Protein AF-0000000069047221 (afdb_homodimer)

Solvent-accessible surface area (backbone atoms only — not comparable to full-atom values): 46356 Å² total; per-residue (Å²): 127,66,85,77,59,57,47,28,47,48,37,57,44,56,60,43,51,38,85,54,95,57,36,26,90,83,40,72,55,34,78,61,55,60,51,39,32,37,73,62,46,31,34,37,33,38,28,47,43,48,28,14,36,40,33,56,53,40,37,43,39,67,46,38,12,37,37,32,31,35,18,63,52,54,36,49,67,54,42,56,31,38,21,76,69,51,50,81,89,44,53,73,34,49,29,14,51,49,46,19,51,49,46,37,71,66,38,78,72,21,44,46,46,52,35,78,39,56,80,84,75,55,55,71,70,62,62,68,67,32,62,31,38,40,37,26,54,95,41,70,50,59,52,34,19,54,46,35,48,47,45,68,53,50,45,60,48,98,85,66,43,74,42,69,88,38,47,41,37,39,34,37,30,44,69,48,38,52,27,33,31,38,35,46,25,40,56,88,76,44,38,51,60,72,45,47,49,81,76,48,76,85,72,92,75,74,46,57,65,38,37,73,73,55,52,80,46,42,65,29,28,41,49,30,33,64,70,56,43,36,84,75,61,51,90,72,86,63,78,88,44,80,83,36,66,65,52,48,50,50,47,41,54,51,19,46,54,50,20,57,75,65,71,44,69,81,71,43,68,68,55,45,46,53,67,64,52,68,61,77,31,67,37,38,32,38,24,32,27,34,22,17,52,43,42,50,48,52,49,22,70,75,60,33,51,24,45,64,49,65,28,31,32,42,39,38,49,44,74,23,52,42,35,49,64,44,67,71,61,61,43,78,76,20,82,65,82,24,68,86,50,86,41,74,43,85,37,67,40,37,75,46,33,43,47,55,54,54,49,44,42,34,66,33,82,84,60,53,38,62,58,62,21,37,29,34,61,56,98,89,39,78,43,78,50,33,35,68,90,43,66,74,51,20,65,72,22,50,69,44,38,76,32,26,29,52,80,72,70,52,54,67,66,38,47,35,38,38,35,32,79,41,30,79,59,65,46,64,34,30,33,44,47,72,45,73,75,68,74,75,125,129,65,85,77,58,57,47,27,46,47,37,57,44,55,59,42,51,40,86,55,97,56,36,25,90,83,40,72,55,34,79,61,54,60,51,38,32,37,73,63,45,30,35,37,33,39,30,46,43,46,28,15,35,39,32,55,52,39,37,44,40,68,47,38,12,38,38,32,31,35,18,64,52,55,36,51,68,53,41,55,31,36,21,76,69,51,50,81,88,44,51,73,34,50,30,14,52,48,45,20,51,48,47,37,70,64,38,77,72,20,44,46,47,54,36,78,38,55,82,83,76,56,54,72,68,63,62,68,66,32,62,32,37,39,36,25,52,95,42,68,49,58,51,33,20,55,46,34,47,47,44,69,54,51,46,59,46,97,85,67,44,74,42,69,89,39,48,41,36,38,33,37,30,42,69,48,36,54,26,32,30,41,36,47,25,41,55,88,75,44,38,50,60,73,43,45,49,81,75,46,77,85,72,93,76,73,45,57,66,39,36,72,73,55,52,82,46,41,66,28,27,41,48,29,33,63,72,56,44,38,85,74,61,52,91,73,84,63,78,89,46,80,83,37,66,66,51,49,50,51,48,42,53,51,18,45,53,48,20,56,76,64,72,44,70,81,72,42,67,68,56,46,46,53,68,66,54,68,63,79,32,67,36,38,32,38,25,31,26,35,20,17,53,40,42,51,48,51,48,24,71,75,61,32,52,23,45,66,49,66,29,34,33,41,38,37,51,44,75,24,55,42,33,48,63,43,68,70,61,62,43,76,74,21,81,66,82,24,68,85,50,85,41,76,42,85,37,68,42,38,75,43,32,43,46,55,54,53,48,44,43,34,65,33,83,81,62,53,40,62,59,61,22,37,31,34,61,55,95,90,39,80,44,79,49,34,35,69,87,42,67,75,51,21,64,71,21,50,69,44,36,76,31,25,28,51,80,70,70,52,53,68,65,38,48,36,38,38,37,32,78,41,29,80,60,67,45,65,34,30,32,44,48,72,45,75,75,69,74,75,127

pLDDT: mean 90.16, std 10.24, range [29.25, 98.94]

Organism: Acyrthosiphon pisum (NCBI:txid7029)

Secondary structure (DSSP, 8-state):
--GGGGGGGHHHHHHHHS--TTS-TT----THHHHHHHHT-EEEEE--SHHHHHHHHHHHHTT--EEEEE---B--GGGTTT-TT--GGGTTSBHHHHHHHHHHHH-TT-EEEEE-S-GGGS-HHHHHT-SEEEE--S-HHHHHHHHHHHHHT--B-TT--B-GGG---EEEEEEETTEEEEEEE-TTTS--TGGGGGGSPP-----HHHHHH---SHHHHHHHIIIIIHHHH-TTSS---TT-HHHHHHHHHHHHHHHHHTT-----HHHHHHHHS--PPP-HHHHHHHHHHHHHHHHHHHH-SSPPP-SEEEEE-SSS-EEEEE-PPPPTT-TTT-TTS-EEEEEEETT-BHHHHHHHHHH-TTT--SS-EEEEEETTEEEEEE-TTSHHHHHHHGGGGGSBTTTTT--TTPEEEEE-TT-SS-EEEEEEEEE------/--GGGGGGGHHHHHHHHS--TTS-TT----THHHHHHHHT-EEEEE--SHHHHHHHHHHHHTT--EEEEE---B--GGGTTT-TT--GGGTTSBHHHHHHHHHHHH-TT-EEEEE-S-GGGS-HHHHHT-SEEEE--S-HHHHHHHHHHHHHT--B-TT--B-GGG---EEEEEEETTEEEEEEE-TTTS--TGGGGGGSPP-----HHHHHH---SHHHHHHHIIIIIHHHH-TTSS---TT-HHHHHHHHHHHHHHHHHTT-----HHHHHHHHS--PPP-HHHHHHHHHHHHHHHHHHHH-SSPPP-SEEEEE-SSS-EEEEE-PPPPTT-TTT-TTS-EEEEEEETT-BHHHHHHHHHH-TTT--SS-EEEEEETTEEEEEE-TTSHHHHHHHGGGGGSBTTTTT--TTPEEEEE-TT-SS-EEEEEEEEE------

Foldseek 3Di:
DDPVCVVLCVVVLCLQQDADPFFFPPFDRDPVLLVCQLPPAAEEEEDLALLNLLLLVLSLSNRHAHYEYEDQDADDPVRVQRRPLDDPVRGRHQSQVSSQVSSCVVRVSHHYHGHNDQPLVDDLVVVQRHQAYEYDDPDLLSQLAVLLSLLVQWDADPVRHTDQSSWHKYWYKADFVQKIKIWIDTALPAATSLLPLVVDPDDPADAPLCLPPNPDALLSLLVCCQPPVCCPPPPPVDHQDLPDPVSLVVSLVSSVVVCVVNVHDDRDSVVSSCSSVPDRDDDNVSSNVRSNLSSVQVSCSSRSRGDHQLTMKMWGPPPPTDMDGDHGHHDCQQVRRNQVDAAEDEDAEQQDAQLVVQVCQCPPSSRVFHHKWKWWDDPNDIDTQADDPDVVRRVVNVVSRGGTNVRVVHDAQTWIWIDGSSYPHIGIYGYHYDDYPPPDD/DDPVCVVLCVVVLCLQQDADPFFFPPFDRDPVLLVCQLPPAAEEEEDLALLNLLLLQLSLSNRHAHYEYEDQDADDPVRVQRRPLDDPVRGRHQSQVSSQVSSCVVRVSHHYHGHNDQPLVDDLVVVQRHQAYEYDDPDLLSQLAVLLSLLVQWDADPVRHTDQSSWHKYWYKDDFVQKIKIWIDTALPAATSLLPLVVDPDDPADAPLCLPPNPDALLSLLVCCQPPVCCPPPPPVDHQDLPDPVSLVVSLVSSVVVCVVNVHDDRDSVVSSCSVVPDRDDDNVSSNVRSNLSSVQVSCSSRSRGDHQQTMKMWGPPPPTDMDGDHGHHDCQQVRRNQVDAAEDEAAEQQDAQLVVQVCQCPPSSRVFHHKWKWWADPNDIDTQADDPDVVRRVVNVVSRGGTNVRVVHDAQTWIWIDGSSYPHIGIYGYHYDDYPPPDD

Nearest PDB structures (foldseek):
  3gzn-assembly2_D  TM=8.338E-01  e=1.666E-63  Homo sapiens
  3dbr-assembly3_D  TM=8.274E-01  e=2.207E-63  Homo sapiens
  3dbl-assembly3_F  TM=8.198E-01  e=1.407E-63  Homo sapiens
  3dbh-assembly4_F  TM=8.214E-01  e=3.282E-62  Homo sapiens
  2nvu-assembly1_B  TM=6.729E-01  e=1.326E-64  Homo sapiens

Sequence (882 aa):
MCDNDHRRWNHLKKILERSSPFCHPDFEPGTGILEFLQNSCKLLVVGAGGLGCELLKDLAMMGFGDVHVIDMDTIDLSNLNRQFLFRRKDVNSSKAEVAAKFINERVPTCRVTPHHCKIQDKSEDFYRNFHFVVCGLDSVVARRWINGMLISLLSYDDNQQLDNSTVIPLIDGGTEGFKGNVRVIIPGITPCIDCTLDLFPPQVTYPLCTIASTPRLPEHCIEYVKLIQWPKENPFDSNIDTDDPVHISWIYEKSLERADEFGINGVNYRLVQGVIKNIIPAVASTNAVIAAACVTEAFKVATSCCPLLNNYAVFNNADGIYTYTYEAERKSDCITCSPRKAKYLDIDDTNMRLEKIIEILCEHQQYQMKNPALTIELDGKRKTLYMPNVPSIELKTRPNLKMTLEQLGIADGCKLLVADITNPRAFEIILKIKNNCVSMEMCDNDHRRWNHLKKILERSSPFCHPDFEPGTGILEFLQNSCKLLVVGAGGLGCELLKDLAMMGFGDVHVIDMDTIDLSNLNRQFLFRRKDVNSSKAEVAAKFINERVPTCRVTPHHCKIQDKSEDFYRNFHFVVCGLDSVVARRWINGMLISLLSYDDNQQLDNSTVIPLIDGGTEGFKGNVRVIIPGITPCIDCTLDLFPPQVTYPLCTIASTPRLPEHCIEYVKLIQWPKENPFDSNIDTDDPVHISWIYEKSLERADEFGINGVNYRLVQGVIKNIIPAVASTNAVIAAACVTEAFKVATSCCPLLNNYAVFNNADGIYTYTYEAERKSDCITCSPRKAKYLDIDDTNMRLEKIIEILCEHQQYQMKNPALTIELDGKRKTLYMPNVPSIELKTRPNLKMTLEQLGIADGCKLLVADITNPRAFEIILKIKNNCVSME

InterPro domains:
  IPR000594 THIF-type NAD/FAD binding fold [PF00899] (37-334)
  IPR014929 E2 binding [PF08825] (349-432)
  IPR014929 E2 binding [SM01181] (345-434)
  IPR023318 Ubiquitin activating enzyme, alpha domain superfamily [G3DSA:1.10.10.520] (206-278)
  IPR030468 NEDD8-activating enzyme E1 catalytic subunit, N-terminal domain [cd01488] (42-338)
  IPR033127 Ubiquitin-activating enzyme E1, Cys active site [PS00865] (207-215)
  IPR035985 Ubiquitin-activating enzyme-like [SSF69572] (40-425)
  IPR045886 ThiF/MoeB/HesA family [PTHR10953] (40-402)

Structure (mmCIF, N/CA/C/O backbone):
data_AF-0000000069047221-model_v1
#
loop_
_entity.id
_entity.type
_entity.pdbx_description
1 polymer 'NEDD8-activating enzyme E1 catalytic subunit'
#
loop_
_atom_site.group_PDB
_atom_site.id
_atom_site.type_symbol
_atom_site.label_atom_id
_atom_site.label_alt_id
_atom_site.label_comp_id
_atom_site.label_asym_id
_atom_site.label_entity_id
_atom_site.label_seq_id
_atom_site.pdbx_PDB_ins_code
_atom_site.Cartn_x
_atom_site.Cartn_y
_atom_site.Cartn_z
_atom_site.occupancy
_atom_site.B_iso_or_equiv
_atom_site.auth_seq_id
_atom_site.auth_comp_id
_atom_site.auth_asym_id
_atom_site.auth_atom_id
_atom_site.pdbx_PDB_model_num
ATOM 1 N N . MET A 1 1 ? 25.906 -10.43 14.883 1 33 1 MET A N 1
ATOM 2 C CA . MET A 1 1 ? 24.688 -10.836 14.172 1 33 1 MET A CA 1
ATOM 3 C C . MET A 1 1 ? 24.734 -12.312 13.812 1 33 1 MET A C 1
ATOM 5 O O . MET A 1 1 ? 25.672 -12.766 13.148 1 33 1 MET A O 1
ATOM 9 N N . CYS A 1 2 ? 24.203 -13.125 14.484 1 38.47 2 CYS A N 1
ATOM 10 C CA . CYS A 1 2 ? 24.359 -14.57 14.336 1 38.47 2 CYS A CA 1
ATOM 11 C C . CYS A 1 2 ? 24.203 -14.992 12.883 1 38.47 2 CYS A C 1
ATOM 13 O O . CYS A 1 2 ? 23.531 -14.305 12.102 1 38.47 2 CYS A O 1
ATOM 15 N N . ASP A 1 3 ? 24.938 -15.922 12.352 1 44.78 3 ASP A N 1
ATOM 16 C CA . ASP A 1 3 ? 25.016 -16.562 11.047 1 44.78 3 ASP A CA 1
ATOM 17 C C . ASP A 1 3 ? 23.625 -16.719 10.422 1 44.78 3 ASP A C 1
ATOM 19 O O . ASP A 1 3 ? 23.484 -16.609 9.203 1 44.78 3 ASP A O 1
ATOM 23 N N . ASN A 1 4 ? 22.578 -16.938 11.25 1 50.44 4 ASN A N 1
ATOM 24 C CA . ASN A 1 4 ? 21.219 -17.328 10.883 1 50.44 4 ASN A CA 1
ATOM 25 C C . ASN A 1 4 ? 20.391 -16.141 10.422 1 50.44 4 ASN A C 1
ATOM 27 O O . ASN A 1 4 ? 19.328 -16.297 9.812 1 50.44 4 ASN A O 1
ATOM 31 N N . ASP A 1 5 ? 20.875 -14.844 10.68 1 60.84 5 ASP A N 1
ATOM 32 C CA . ASP A 1 5 ? 20.094 -13.656 10.344 1 60.84 5 ASP A CA 1
ATOM 33 C C . ASP A 1 5 ? 20.312 -13.25 8.891 1 60.84 5 ASP A C 1
ATOM 35 O O . ASP A 1 5 ? 19.594 -12.383 8.375 1 60.84 5 ASP A O 1
ATOM 39 N N . HIS A 1 6 ? 21.172 -13.906 8.32 1 65.75 6 HIS A N 1
ATOM 40 C CA . HIS A 1 6 ? 21.5 -13.523 6.953 1 65.75 6 HIS A CA 1
ATOM 41 C C . HIS A 1 6 ? 20.375 -13.891 5.988 1 65.75 6 HIS A C 1
ATOM 43 O O . HIS A 1 6 ? 20.156 -13.188 5 1 65.75 6 HIS A O 1
ATOM 49 N N . ARG A 1 7 ? 19.672 -14.82 6.336 1 78.19 7 ARG A N 1
ATOM 50 C CA . ARG A 1 7 ? 18.641 -15.289 5.402 1 78.19 7 ARG A CA 1
ATOM 51 C C . ARG A 1 7 ? 17.422 -14.375 5.43 1 78.19 7 ARG A C 1
ATOM 53 O O . ARG A 1 7 ? 16.672 -14.312 4.457 1 78.19 7 ARG A O 1
ATOM 60 N N . ARG A 1 8 ? 17.344 -13.617 6.457 1 81.81 8 ARG A N 1
ATOM 61 C CA . ARG A 1 8 ? 16.188 -12.758 6.641 1 81.81 8 ARG A CA 1
ATOM 62 C C . ARG A 1 8 ? 16.141 -11.664 5.578 1 81.81 8 ARG A C 1
ATOM 64 O O . ARG A 1 8 ? 15.062 -11.273 5.125 1 81.81 8 ARG A O 1
ATOM 71 N N . TRP A 1 9 ? 17.297 -11.281 5.121 1 86.88 9 TRP A N 1
ATOM 72 C CA . TRP A 1 9 ? 17.344 -10.086 4.285 1 86.88 9 TRP A CA 1
ATOM 73 C C . TRP A 1 9 ? 17.766 -10.438 2.861 1 86.88 9 TRP A C 1
ATOM 75 O O . TRP A 1 9 ? 18.172 -9.562 2.098 1 86.88 9 TRP A O 1
ATOM 85 N N . ASN A 1 10 ? 17.594 -11.734 2.484 1 83.31 10 ASN A N 1
ATOM 86 C CA . ASN A 1 10 ? 18.062 -12.211 1.191 1 83.31 10 ASN A CA 1
ATOM 87 C C . ASN A 1 10 ? 17.422 -11.453 0.038 1 83.31 10 ASN A C 1
ATOM 89 O O . ASN A 1 10 ? 18.094 -11.086 -0.926 1 83.31 10 ASN A O 1
ATOM 93 N N . HIS A 1 11 ? 16.188 -11.18 0.15 1 85.06 11 HIS A N 1
ATOM 94 C CA . HIS A 1 11 ? 15.492 -10.5 -0.933 1 85.06 11 HIS A CA 1
ATOM 95 C C . HIS A 1 11 ? 15.969 -9.055 -1.068 1 85.06 11 HIS A C 1
ATOM 97 O O . HIS A 1 11 ? 16.172 -8.562 -2.182 1 85.06 11 HIS A O 1
ATOM 103 N N . LEU A 1 12 ? 16.172 -8.398 0.007 1 88.56 12 LEU A N 1
ATOM 104 C CA . LEU A 1 12 ? 16.641 -7.02 -0.032 1 88.56 12 LEU A CA 1
ATOM 105 C C . LEU A 1 12 ? 18.078 -6.961 -0.54 1 88.56 12 LEU A C 1
ATOM 107 O O . LEU A 1 12 ? 18.453 -6.031 -1.259 1 88.56 12 LEU A O 1
ATOM 111 N N . LYS A 1 13 ? 18.828 -7.957 -0.165 1 87 13 LYS A N 1
ATOM 112 C CA . LYS A 1 13 ? 20.219 -8.031 -0.623 1 87 13 LYS A CA 1
ATOM 113 C C . LYS A 1 13 ? 20.297 -8.133 -2.145 1 87 13 LYS A C 1
ATOM 115 O O . LYS A 1 13 ? 21.188 -7.574 -2.768 1 87 13 LYS A O 1
ATOM 120 N N . LYS A 1 14 ? 19.344 -8.812 -2.674 1 84 14 LYS A N 1
ATOM 121 C CA . LYS A 1 14 ? 19.328 -8.953 -4.129 1 84 14 LYS A CA 1
ATOM 122 C C . LYS A 1 14 ? 19.125 -7.602 -4.809 1 84 14 LYS A C 1
ATOM 124 O O . LYS A 1 14 ? 19.641 -7.367 -5.906 1 84 14 LYS A O 1
ATOM 129 N N . ILE A 1 15 ? 18.453 -6.711 -4.188 1 86.19 15 ILE A N 1
ATOM 130 C CA . ILE A 1 15 ? 18.219 -5.375 -4.715 1 86.19 15 ILE A CA 1
ATOM 131 C C . ILE A 1 15 ? 19.453 -4.5 -4.5 1 86.19 15 ILE A C 1
ATOM 133 O O . ILE A 1 15 ? 19.844 -3.738 -5.387 1 86.19 15 ILE A O 1
ATOM 137 N N . LEU A 1 16 ? 20.094 -4.715 -3.424 1 89.88 16 LEU A N 1
ATOM 138 C CA . LEU A 1 16 ? 21.125 -3.777 -2.992 1 89.88 16 LEU A CA 1
ATOM 139 C C . LEU A 1 16 ? 22.484 -4.191 -3.516 1 89.88 16 LEU A C 1
ATOM 141 O O . LEU A 1 16 ? 23.422 -3.377 -3.566 1 89.88 16 LEU A O 1
ATOM 145 N N . GLU A 1 17 ? 22.562 -5.492 -3.883 1 84.94 17 GLU A N 1
ATOM 146 C CA . GLU A 1 17 ? 23.906 -5.992 -4.223 1 84.94 17 GLU A CA 1
ATOM 147 C C . GLU A 1 17 ? 24.016 -6.258 -5.723 1 84.94 17 GLU A C 1
ATOM 149 O O . GLU A 1 17 ? 25.094 -6.652 -6.199 1 84.94 17 GLU A O 1
ATOM 154 N N . ARG A 1 18 ? 22.906 -6.031 -6.406 1 78.12 18 ARG A N 1
ATOM 155 C CA . ARG A 1 18 ? 22.922 -6.238 -7.852 1 78.12 18 ARG A CA 1
ATOM 156 C C . ARG A 1 18 ? 22.5 -4.973 -8.594 1 78.12 18 ARG A C 1
ATOM 158 O O . ARG A 1 18 ? 21.641 -4.23 -8.117 1 78.12 18 ARG A O 1
ATOM 165 N N . SER A 1 19 ? 23.156 -4.777 -9.688 1 75.31 19 SER A N 1
ATOM 166 C CA . SER A 1 19 ? 22.766 -3.645 -10.523 1 75.31 19 SER A CA 1
ATOM 167 C C . SER A 1 19 ? 21.531 -3.973 -11.359 1 75.31 19 SER A C 1
ATOM 169 O O . SER A 1 19 ? 21.219 -5.145 -11.586 1 75.31 19 SER A O 1
ATOM 171 N N . SER A 1 20 ? 20.797 -2.898 -11.664 1 71.94 20 SER A N 1
ATOM 172 C CA . SER A 1 20 ? 19.625 -3.021 -12.531 1 71.94 20 SER A CA 1
ATOM 173 C C . SER A 1 20 ? 19.547 -1.872 -13.531 1 71.94 20 SER A C 1
ATOM 175 O O . SER A 1 20 ? 20.188 -0.836 -13.336 1 71.94 20 SER A O 1
ATOM 177 N N . PRO A 1 21 ? 18.844 -2.172 -14.578 1 68.62 21 PRO A N 1
ATOM 178 C CA . PRO A 1 21 ? 18.734 -1.105 -15.578 1 68.62 21 PRO A CA 1
ATOM 179 C C . PRO A 1 21 ? 18.078 0.157 -15.016 1 68.62 21 PRO A C 1
ATOM 181 O O . PRO A 1 21 ? 18.219 1.238 -15.586 1 68.62 21 PRO A O 1
ATOM 184 N N . PHE A 1 22 ? 17.469 0.067 -13.883 1 70.75 22 PHE A N 1
ATOM 185 C CA . PHE A 1 22 ? 16.734 1.206 -13.344 1 70.75 22 PHE A CA 1
ATOM 186 C C . PHE A 1 22 ? 17.484 1.844 -12.188 1 70.75 22 PHE A C 1
ATOM 188 O O . PHE A 1 22 ? 16.953 2.73 -11.508 1 70.75 22 PHE A O 1
ATOM 195 N N . CYS A 1 23 ? 18.656 1.379 -12.07 1 75.38 23 CYS A N 1
ATOM 196 C CA . CYS A 1 23 ? 19.422 1.887 -10.938 1 75.38 23 CYS A CA 1
ATOM 197 C C . CYS A 1 23 ? 19.844 3.328 -11.164 1 75.38 23 CYS A C 1
ATOM 199 O O . CYS A 1 23 ? 20.031 3.752 -12.312 1 75.38 23 CYS A O 1
ATOM 201 N N . HIS A 1 24 ? 19.875 4.043 -10.141 1 77.94 24 HIS A N 1
ATOM 202 C CA . HIS A 1 24 ? 20.453 5.379 -10.195 1 77.94 24 HIS A CA 1
ATOM 203 C C . HIS A 1 24 ? 21.891 5.332 -10.711 1 77.94 24 HIS A C 1
ATOM 205 O O . HIS A 1 24 ? 22.641 4.406 -10.391 1 77.94 24 HIS A O 1
ATOM 211 N N . PRO A 1 25 ? 22.234 6.242 -11.492 1 71.56 25 PRO A N 1
ATOM 212 C CA . PRO A 1 25 ? 23.594 6.25 -12.055 1 71.56 25 PRO A CA 1
ATOM 213 C C . PRO A 1 25 ? 24.672 6.184 -10.984 1 71.56 25 PRO A C 1
ATOM 215 O O . PRO A 1 25 ? 25.734 5.598 -11.211 1 71.56 25 PRO A O 1
ATOM 218 N N . ASP A 1 26 ? 24.328 6.723 -9.836 1 78.56 26 ASP A N 1
ATOM 219 C CA . ASP A 1 26 ? 25.312 6.793 -8.773 1 78.56 26 ASP A CA 1
ATOM 220 C C . ASP A 1 26 ? 25.234 5.57 -7.859 1 78.56 26 ASP A C 1
ATOM 222 O O . ASP A 1 26 ? 25.984 5.461 -6.887 1 78.56 26 ASP A O 1
ATOM 226 N N . PHE A 1 27 ? 24.438 4.695 -8.234 1 87.19 27 PHE A N 1
ATOM 227 C CA . PHE A 1 27 ? 24.234 3.525 -7.391 1 87.19 27 PHE A CA 1
ATOM 228 C C . PHE A 1 27 ? 25.391 2.541 -7.555 1 87.19 27 PHE A C 1
ATOM 230 O O . PHE A 1 27 ? 25.719 2.154 -8.68 1 87.19 27 PHE A O 1
ATOM 237 N N . GLU A 1 28 ? 26.062 2.205 -6.453 1 85.25 28 GLU A N 1
ATOM 238 C CA . GLU A 1 28 ? 27.078 1.161 -6.41 1 85.25 28 GLU A CA 1
ATOM 239 C C . GLU A 1 28 ? 26.625 -0.011 -5.539 1 85.25 28 GLU A C 1
ATOM 241 O O . GLU A 1 28 ? 26.688 0.062 -4.312 1 85.25 28 GLU A O 1
ATOM 246 N N . PRO A 1 29 ? 26.219 -1.041 -6.246 1 86.25 29 PRO A N 1
ATOM 247 C CA . PRO A 1 29 ? 25.75 -2.197 -5.473 1 86.25 29 PRO A CA 1
ATOM 248 C C . PRO A 1 29 ? 26.828 -2.736 -4.527 1 86.25 29 PRO A C 1
ATOM 250 O O . PRO A 1 29 ? 28.016 -2.717 -4.863 1 86.25 29 PRO A O 1
ATOM 253 N N . GLY A 1 30 ? 26.422 -3.078 -3.314 1 84.75 30 GLY A N 1
ATOM 254 C CA . GLY A 1 30 ? 27.391 -3.619 -2.375 1 84.75 30 GLY A CA 1
ATOM 255 C C . GLY A 1 30 ? 26.766 -4.02 -1.049 1 84.75 30 GLY A C 1
ATOM 256 O O . GLY A 1 30 ? 25.625 -3.654 -0.751 1 84.75 30 GLY A O 1
ATOM 257 N N . THR A 1 31 ? 27.484 -4.777 -0.307 1 81.06 31 THR A N 1
ATOM 258 C CA . THR A 1 31 ? 27.016 -5.316 0.967 1 81.06 31 THR A CA 1
ATOM 259 C C . THR A 1 31 ? 26.953 -4.223 2.025 1 81.06 31 THR A C 1
ATOM 261 O O . THR A 1 31 ? 26.219 -4.352 3.014 1 81.06 31 THR A O 1
ATOM 264 N N . GLY A 1 32 ? 27.547 -3.166 1.785 1 90 32 GLY A N 1
ATOM 265 C CA . GLY A 1 32 ? 27.641 -2.107 2.777 1 90 32 GLY A CA 1
ATOM 266 C C . GLY A 1 32 ? 26.344 -1.314 2.912 1 90 32 GLY A C 1
ATOM 267 O O . GLY A 1 32 ? 26.109 -0.67 3.936 1 90 32 GLY A O 1
ATOM 268 N N . ILE A 1 33 ? 25.516 -1.396 1.985 1 92.5 33 ILE A N 1
ATOM 269 C CA . ILE A 1 33 ? 24.312 -0.561 1.965 1 92.5 33 ILE A CA 1
ATOM 270 C C . ILE A 1 33 ? 23.344 -1.034 3.039 1 92.5 33 ILE A C 1
ATOM 272 O O . ILE A 1 33 ? 22.781 -0.222 3.779 1 92.5 33 ILE A O 1
ATOM 276 N N . LEU A 1 34 ? 23.141 -2.312 3.113 1 92.69 34 LEU A N 1
ATOM 277 C CA . LEU A 1 34 ? 22.25 -2.836 4.148 1 92.69 34 LEU A CA 1
ATOM 278 C C . LEU A 1 34 ? 22.797 -2.514 5.539 1 92.69 34 LEU A C 1
ATOM 280 O O . LEU A 1 34 ? 22.031 -2.193 6.449 1 92.69 34 LEU A O 1
ATOM 284 N N . GLU A 1 35 ? 24.062 -2.604 5.68 1 93.44 35 GLU A N 1
ATOM 285 C CA . GLU A 1 35 ? 24.688 -2.26 6.953 1 93.44 35 GLU A CA 1
ATOM 286 C C . GLU A 1 35 ? 24.453 -0.796 7.309 1 93.44 35 GLU A C 1
ATOM 288 O O . GLU A 1 35 ? 24.188 -0.47 8.469 1 93.44 35 GLU A O 1
ATOM 293 N N . PHE A 1 36 ? 24.609 0.06 6.309 1 95.31 36 PHE A N 1
ATOM 294 C CA . PHE A 1 36 ? 24.328 1.475 6.516 1 95.31 36 PHE A CA 1
ATOM 295 C C . PHE A 1 36 ? 22.891 1.673 6.984 1 95.31 36 PHE A C 1
ATOM 297 O O . PHE A 1 36 ? 22.641 2.408 7.941 1 95.31 36 PHE A O 1
ATOM 304 N N . LEU A 1 37 ? 21.875 0.983 6.359 1 96.38 37 LEU A N 1
ATOM 305 C CA . LEU A 1 37 ? 20.469 1.092 6.715 1 96.38 37 LEU A CA 1
ATOM 306 C C . LEU A 1 37 ? 20.234 0.657 8.156 1 96.38 37 LEU A C 1
ATOM 308 O O . LEU A 1 37 ? 19.516 1.321 8.906 1 96.38 37 LEU A O 1
ATOM 312 N N . GLN A 1 38 ? 20.891 -0.373 8.578 1 94.81 38 GLN A N 1
ATOM 313 C CA . GLN A 1 38 ? 20.594 -1.031 9.852 1 94.81 38 GLN A CA 1
ATOM 314 C C . GLN A 1 38 ? 21.328 -0.353 11.008 1 94.81 38 GLN A C 1
ATOM 316 O O . GLN A 1 38 ? 20.812 -0.315 12.125 1 94.81 38 GLN A O 1
ATOM 321 N N . ASN A 1 39 ? 22.469 0.286 10.656 1 95.31 39 ASN A N 1
ATOM 322 C CA . ASN A 1 39 ? 23.312 0.667 11.781 1 95.31 39 ASN A CA 1
ATOM 323 C C . ASN A 1 39 ? 23.625 2.162 11.766 1 95.31 39 ASN A C 1
ATOM 325 O O . ASN A 1 39 ? 24.062 2.717 12.773 1 95.31 39 ASN A O 1
ATOM 329 N N . SER A 1 40 ? 23.422 2.807 10.641 1 96.56 40 SER A N 1
ATOM 330 C CA . SER A 1 40 ? 23.891 4.184 10.531 1 96.56 40 SER A CA 1
ATOM 331 C C . SER A 1 40 ? 22.766 5.133 10.164 1 96.56 40 SER A C 1
ATOM 333 O O . SER A 1 40 ? 22.719 6.27 10.641 1 96.56 40 SER A O 1
ATOM 335 N N . CYS A 1 41 ? 21.906 4.691 9.312 1 97.81 41 CYS A N 1
ATOM 336 C CA . CYS A 1 41 ? 20.828 5.547 8.828 1 97.81 41 CYS A CA 1
ATOM 337 C C . CYS A 1 41 ? 19.828 5.848 9.938 1 97.81 41 CYS A C 1
ATOM 339 O O . CYS A 1 41 ? 19.188 4.938 10.469 1 97.81 41 CYS A O 1
ATOM 341 N N . LYS A 1 42 ? 19.766 7.094 10.289 1 98.5 42 LYS A N 1
ATOM 342 C CA . LYS A 1 42 ? 18.828 7.555 11.305 1 98.5 42 LYS A CA 1
ATOM 343 C C . LYS A 1 42 ? 17.703 8.391 10.68 1 98.5 42 LYS A C 1
ATOM 345 O O . LYS A 1 42 ? 17.969 9.359 9.969 1 98.5 42 LYS A O 1
ATOM 350 N N . LEU A 1 43 ? 16.438 7.98 10.914 1 98.69 43 LEU A N 1
ATOM 351 C CA . LEU A 1 43 ? 15.328 8.711 10.305 1 98.69 43 LEU A CA 1
ATOM 352 C C . LEU A 1 43 ? 14.242 9.008 11.328 1 98.69 43 LEU A C 1
ATOM 354 O O . LEU A 1 43 ? 14.188 8.375 12.383 1 98.69 43 LEU A O 1
ATOM 358 N N . LEU A 1 44 ? 13.414 10.039 11.07 1 98.94 44 LEU A N 1
ATOM 359 C CA . LEU A 1 44 ? 12.305 10.469 11.922 1 98.94 44 LEU A CA 1
ATOM 360 C C . LEU A 1 44 ? 10.969 10.273 11.211 1 98.94 44 LEU A C 1
ATOM 362 O O . LEU A 1 44 ? 10.797 10.719 10.07 1 98.94 44 LEU A O 1
ATOM 366 N N . VAL A 1 45 ? 10.109 9.539 11.859 1 98.94 45 VAL A N 1
ATOM 367 C CA . VAL A 1 45 ? 8.719 9.477 11.43 1 98.94 45 VAL A CA 1
ATOM 368 C C . VAL A 1 45 ? 7.883 10.469 12.234 1 98.94 45 VAL A C 1
ATOM 370 O O . VAL A 1 45 ? 7.906 10.453 13.469 1 98.94 45 VAL A O 1
ATOM 373 N N . VAL A 1 46 ? 7.18 11.383 11.539 1 98.81 46 VAL A N 1
ATOM 374 C CA . VAL A 1 46 ? 6.309 12.352 12.203 1 98.81 46 VAL A CA 1
ATOM 375 C C . VAL A 1 46 ? 4.852 11.906 12.07 1 98.81 46 VAL A C 1
ATOM 377 O O . VAL A 1 46 ? 4.285 11.938 10.977 1 98.81 46 VAL A O 1
ATOM 380 N N . GLY A 1 47 ? 4.262 11.578 13.203 1 98.25 47 GLY A N 1
ATOM 381 C CA . GLY A 1 47 ? 2.92 11.023 13.227 1 98.25 47 GLY A CA 1
ATOM 382 C C . GLY A 1 47 ? 2.9 9.516 13.359 1 98.25 47 GLY A C 1
ATOM 383 O O . GLY A 1 47 ? 3.564 8.812 12.594 1 98.25 47 GLY A O 1
ATOM 384 N N . ALA A 1 48 ? 2.182 9.031 14.32 1 98.19 48 ALA A N 1
ATOM 385 C CA . ALA A 1 48 ? 2.008 7.594 14.531 1 98.19 48 ALA A CA 1
ATOM 386 C C . ALA A 1 48 ? 0.54 7.195 14.406 1 98.19 48 ALA A C 1
ATOM 388 O O . ALA A 1 48 ? 0.067 6.312 15.125 1 98.19 48 ALA A O 1
ATOM 389 N N . GLY A 1 49 ? -0.209 7.961 13.578 1 96.62 49 GLY A N 1
ATOM 390 C CA . GLY A 1 49 ? -1.603 7.641 13.312 1 96.62 49 GLY A CA 1
ATOM 391 C C . GLY A 1 49 ? -1.776 6.562 12.258 1 96.62 49 GLY A C 1
ATOM 392 O O . GLY A 1 49 ? -1.041 5.574 12.242 1 96.62 49 GLY A O 1
ATOM 393 N N . GLY A 1 50 ? -2.842 6.711 11.398 1 95.81 50 GLY A N 1
ATOM 394 C CA . GLY A 1 50 ? -3.135 5.73 10.359 1 95.81 50 GLY A CA 1
ATOM 395 C C . GLY A 1 50 ? -1.979 5.512 9.406 1 95.81 50 GLY A C 1
ATOM 396 O O . GLY A 1 50 ? -1.575 4.371 9.164 1 95.81 50 GLY A O 1
ATOM 397 N N . LEU A 1 51 ? -1.44 6.551 8.898 1 97.38 51 LEU A N 1
ATOM 398 C CA . LEU A 1 51 ? -0.285 6.457 8.016 1 97.38 51 LEU A CA 1
ATOM 399 C C . LEU A 1 51 ? 0.963 6.047 8.789 1 97.38 51 LEU A C 1
ATOM 401 O O . LEU A 1 51 ? 1.734 5.203 8.328 1 97.38 51 LEU A O 1
ATOM 405 N N . GLY A 1 52 ? 1.098 6.66 9.93 1 98.31 52 GLY A N 1
ATOM 406 C CA . GLY A 1 52 ? 2.295 6.453 10.727 1 98.31 52 GLY A CA 1
ATOM 407 C C . GLY A 1 52 ? 2.504 5.008 11.125 1 98.31 52 GLY A C 1
ATOM 408 O O . GLY A 1 52 ? 3.629 4.5 11.086 1 98.31 52 GLY A O 1
ATOM 409 N N . CYS A 1 53 ? 1.435 4.309 11.531 1 97.94 53 CYS A N 1
ATOM 410 C CA . CYS A 1 53 ? 1.524 2.898 11.891 1 97.94 53 CYS A CA 1
ATOM 411 C C . CYS A 1 53 ? 2.047 2.068 10.727 1 97.94 53 CYS A C 1
ATOM 413 O O . CYS A 1 53 ? 2.91 1.208 10.906 1 97.94 53 CYS A O 1
ATOM 415 N N . GLU A 1 54 ? 1.53 2.34 9.555 1 98.44 54 GLU A N 1
ATOM 416 C CA . GLU A 1 54 ? 1.964 1.619 8.367 1 98.44 54 GLU A CA 1
ATOM 417 C C . GLU A 1 54 ? 3.402 1.977 7.996 1 98.44 54 GLU A C 1
ATOM 419 O O . GLU A 1 54 ? 4.168 1.117 7.555 1 98.44 54 GLU A O 1
ATOM 424 N N . LEU A 1 55 ? 3.752 3.256 8.1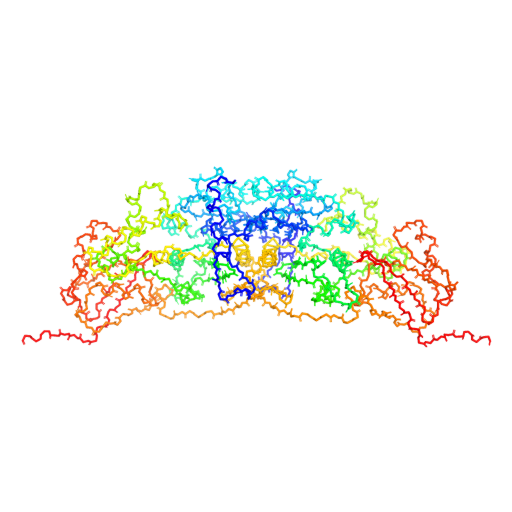56 1 98.75 55 LEU A N 1
ATOM 425 C CA . LEU A 1 55 ? 5.117 3.695 7.883 1 98.75 55 LEU A CA 1
ATOM 426 C C . LEU A 1 55 ? 6.113 2.949 8.758 1 98.75 55 LEU A C 1
ATOM 428 O O . LEU A 1 55 ? 7.098 2.396 8.258 1 98.75 55 LEU A O 1
ATOM 432 N N . LEU A 1 56 ? 5.832 2.938 10.062 1 98.75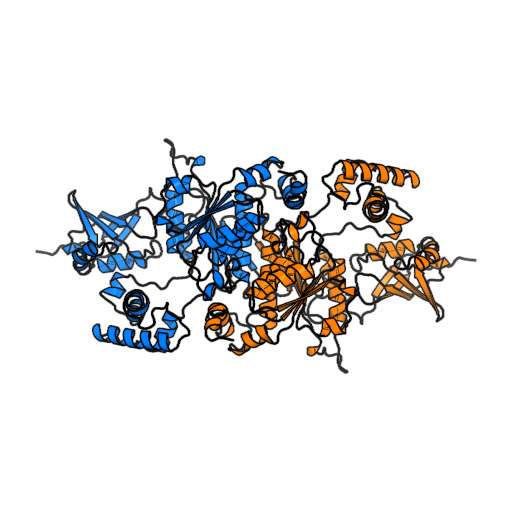 56 LEU A N 1
ATOM 433 C CA . LEU A 1 56 ? 6.742 2.312 11.016 1 98.75 56 LEU A CA 1
ATOM 434 C C . LEU A 1 56 ? 6.914 0.828 10.703 1 98.75 56 LEU A C 1
ATOM 436 O O . LEU A 1 56 ? 8.039 0.317 10.695 1 98.75 56 LEU A O 1
ATOM 440 N N . LYS A 1 57 ? 5.805 0.179 10.414 1 97.94 57 LYS A N 1
ATOM 441 C CA . LYS A 1 57 ? 5.832 -1.238 10.062 1 97.94 57 LYS A CA 1
ATOM 442 C C . LYS A 1 57 ? 6.688 -1.48 8.82 1 97.94 57 LYS A C 1
ATOM 444 O O . LYS A 1 57 ? 7.594 -2.316 8.844 1 97.94 57 LYS A O 1
ATOM 449 N N . ASP A 1 58 ? 6.434 -0.743 7.793 1 98.38 58 ASP A N 1
ATOM 450 C CA . ASP A 1 58 ? 7.102 -0.975 6.516 1 98.38 58 ASP A CA 1
ATOM 451 C C . ASP A 1 58 ? 8.578 -0.602 6.594 1 98.38 58 ASP A C 1
ATOM 453 O O . ASP A 1 58 ? 9.43 -1.267 5.988 1 98.38 58 ASP A O 1
ATOM 457 N N . LEU A 1 59 ? 8.898 0.503 7.312 1 98.56 59 LEU A N 1
ATOM 458 C CA . LEU A 1 59 ? 10.289 0.893 7.473 1 98.56 59 LEU A CA 1
ATOM 459 C C . LEU A 1 59 ? 11.086 -0.211 8.164 1 98.56 59 LEU A C 1
ATOM 461 O O . LEU A 1 59 ? 12.188 -0.554 7.723 1 98.56 59 LEU A O 1
ATOM 465 N N . ALA A 1 60 ? 10.516 -0.741 9.211 1 97.38 60 ALA A N 1
ATOM 466 C CA . ALA A 1 60 ? 11.172 -1.828 9.93 1 97.38 60 ALA A CA 1
ATOM 467 C C . ALA A 1 60 ? 11.391 -3.035 9.023 1 97.38 60 ALA A C 1
ATOM 469 O O . ALA A 1 60 ? 12.461 -3.641 9.039 1 97.38 60 ALA A O 1
ATOM 470 N N . MET A 1 61 ? 10.414 -3.32 8.188 1 96.12 61 MET A N 1
ATOM 471 C CA . MET A 1 61 ? 10.469 -4.492 7.32 1 96.12 61 MET A CA 1
ATOM 472 C C . MET A 1 61 ? 11.414 -4.254 6.145 1 96.12 61 MET A C 1
ATOM 474 O O . MET A 1 61 ? 11.883 -5.207 5.52 1 96.12 61 MET A O 1
ATOM 478 N N . MET A 1 62 ? 11.703 -2.986 5.902 1 96.5 62 MET A N 1
ATOM 479 C CA . MET A 1 62 ? 12.578 -2.639 4.785 1 96.5 62 MET A CA 1
ATOM 480 C C . MET A 1 62 ? 14.023 -2.518 5.25 1 96.5 62 MET A C 1
ATOM 482 O O . MET A 1 62 ? 14.883 -2.076 4.488 1 96.5 62 MET A O 1
ATOM 486 N N . GLY A 1 63 ? 14.336 -2.82 6.52 1 95.5 63 GLY A N 1
ATOM 487 C CA . GLY A 1 63 ? 15.719 -2.998 6.949 1 95.5 63 GLY A CA 1
ATOM 488 C C . GLY A 1 63 ? 16.25 -1.819 7.738 1 95.5 63 GLY A C 1
ATOM 489 O O . GLY A 1 63 ? 17.391 -1.843 8.195 1 95.5 63 GLY A O 1
ATOM 490 N N . PHE A 1 64 ? 15.43 -0.784 7.93 1 97.94 64 PHE A N 1
ATOM 491 C CA . PHE A 1 64 ? 15.906 0.352 8.711 1 97.94 64 PHE A CA 1
ATOM 492 C C . PHE A 1 64 ? 16.078 -0.033 10.18 1 97.94 64 PHE A C 1
ATOM 494 O O . PHE A 1 64 ? 15.188 -0.65 10.766 1 97.94 64 PHE A O 1
ATOM 501 N N . GLY A 1 65 ? 17.203 0.395 10.773 1 97.88 65 GLY A N 1
ATOM 502 C CA . GLY A 1 65 ? 17.516 -0.086 12.109 1 97.88 65 GLY A CA 1
ATOM 503 C C . GLY A 1 65 ? 17.328 0.965 13.188 1 97.88 65 GLY A C 1
ATOM 504 O O . GLY A 1 65 ? 17.203 0.635 14.367 1 97.88 65 GLY A O 1
ATOM 505 N N . ASP A 1 66 ? 17.375 2.254 12.844 1 98.69 66 ASP A N 1
ATOM 506 C CA . ASP A 1 66 ? 17.266 3.342 13.812 1 98.69 66 ASP A CA 1
ATOM 507 C C . ASP A 1 66 ? 16.188 4.34 13.391 1 98.69 66 ASP A C 1
ATOM 509 O O . ASP A 1 66 ? 16.469 5.289 12.656 1 98.69 66 ASP A O 1
ATOM 513 N N . VAL A 1 67 ? 15 4.145 13.945 1 98.81 67 VAL A N 1
ATOM 514 C CA . VAL A 1 67 ? 13.844 4.953 13.594 1 98.81 67 VAL A CA 1
ATOM 515 C C . VAL A 1 67 ? 13.344 5.711 14.828 1 98.81 67 VAL A C 1
ATOM 517 O O . VAL A 1 67 ? 13.273 5.148 15.922 1 98.81 67 VAL A O 1
ATOM 520 N N . HIS A 1 68 ? 13.148 6.992 14.688 1 98.94 68 HIS A N 1
ATOM 521 C CA . HIS A 1 68 ? 12.484 7.797 15.703 1 98.94 68 HIS A CA 1
ATOM 522 C C . HIS A 1 68 ? 11.062 8.156 15.289 1 98.94 68 HIS A C 1
ATOM 524 O O . HIS A 1 68 ? 10.797 8.367 14.102 1 98.94 68 HIS A O 1
ATOM 530 N N . VAL A 1 69 ? 10.133 8.164 16.281 1 98.88 69 VAL A N 1
ATOM 531 C CA . VAL A 1 69 ? 8.758 8.539 15.977 1 98.88 69 VAL A CA 1
ATOM 532 C C . VAL A 1 69 ? 8.289 9.609 16.969 1 98.88 69 VAL A C 1
ATOM 534 O O . VAL A 1 69 ? 8.539 9.5 18.172 1 98.88 69 VAL A O 1
ATOM 537 N N . ILE A 1 70 ? 7.695 10.68 16.453 1 98.88 70 ILE A N 1
ATOM 538 C CA . ILE A 1 70 ? 7.168 11.75 17.297 1 98.88 70 ILE A CA 1
ATOM 539 C C . ILE A 1 70 ? 5.664 11.891 17.062 1 98.88 70 ILE A C 1
ATOM 541 O O . ILE A 1 70 ? 5.211 11.938 15.914 1 98.88 70 ILE A O 1
ATOM 545 N N . ASP A 1 71 ? 4.902 11.828 18.031 1 98.5 71 ASP A N 1
ATOM 546 C CA . ASP A 1 71 ? 3.453 12.016 18.047 1 98.5 71 ASP A CA 1
ATOM 547 C C . ASP A 1 71 ? 2.979 12.508 19.406 1 98.5 71 ASP A C 1
ATOM 549 O O . ASP A 1 71 ? 3.404 11.992 20.453 1 98.5 71 ASP A O 1
ATOM 553 N N . MET A 1 72 ? 2.082 13.461 19.422 1 97.19 72 MET A N 1
ATOM 554 C CA . MET A 1 72 ? 1.66 14.055 20.688 1 97.19 72 MET A CA 1
ATOM 555 C C . MET A 1 72 ? 0.387 13.391 21.203 1 97.19 72 MET A C 1
ATOM 557 O O . MET A 1 72 ? 0.002 13.578 22.344 1 97.19 72 MET A O 1
ATOM 561 N N . ASP A 1 73 ? -0.316 12.555 20.359 1 95 73 ASP A N 1
ATOM 562 C CA . ASP A 1 73 ? -1.669 12.102 20.672 1 95 73 ASP A CA 1
ATOM 563 C C . ASP A 1 73 ? -1.644 10.797 21.469 1 95 73 ASP A C 1
ATOM 565 O O . ASP A 1 73 ? -0.625 10.102 21.5 1 95 73 ASP A O 1
ATOM 569 N N . THR A 1 74 ? -2.76 10.578 22.047 1 96.44 74 THR A N 1
ATOM 570 C CA . THR A 1 74 ? -3.057 9.297 22.672 1 96.44 74 THR A CA 1
ATOM 571 C C . THR A 1 74 ? -4.059 8.5 21.828 1 96.44 74 THR A C 1
ATOM 573 O O . THR A 1 74 ? -4.754 9.07 20.984 1 96.44 74 THR A O 1
ATOM 576 N N . ILE A 1 75 ? -4.129 7.27 22.062 1 95.12 75 ILE A N 1
ATOM 577 C CA . ILE A 1 75 ? -4.934 6.348 21.266 1 95.12 75 ILE A CA 1
ATOM 578 C C . ILE A 1 75 ? -6.395 6.434 21.703 1 95.12 75 ILE A C 1
ATOM 580 O O . ILE A 1 75 ? -6.691 6.465 22.906 1 95.12 75 ILE A O 1
ATOM 584 N N . ASP A 1 76 ? -7.254 6.547 20.703 1 89.75 76 ASP A N 1
ATOM 585 C CA . ASP A 1 76 ? -8.703 6.523 20.875 1 89.75 76 ASP A CA 1
ATOM 586 C C . ASP A 1 76 ? -9.312 5.273 20.25 1 89.75 76 ASP A C 1
ATOM 588 O O . ASP A 1 76 ? -8.719 4.664 19.359 1 89.75 76 ASP A O 1
ATOM 592 N N . LEU A 1 77 ? -10.516 4.883 20.703 1 86.19 77 LEU A N 1
ATOM 593 C CA . LEU A 1 77 ? -11.203 3.707 20.172 1 86.19 77 LEU A CA 1
ATOM 594 C C . LEU A 1 77 ? -11.414 3.836 18.672 1 86.19 77 LEU A C 1
ATOM 596 O O . LEU A 1 77 ? -11.336 2.846 17.938 1 86.19 77 LEU A O 1
ATOM 600 N N . SER A 1 78 ? -11.656 5.047 18.203 1 85.44 78 SER A N 1
ATOM 601 C CA . SER A 1 78 ? -11.938 5.289 16.797 1 85.44 78 SER A CA 1
ATOM 602 C C . SER A 1 78 ? -10.695 5.047 15.938 1 85.44 78 SER A C 1
ATOM 604 O O . SER A 1 78 ? -10.797 4.949 14.711 1 85.44 78 SER A O 1
ATOM 606 N N . ASN A 1 79 ? -9.547 4.914 16.641 1 89.38 79 ASN A N 1
ATOM 607 C CA . ASN A 1 79 ? -8.297 4.711 15.906 1 89.38 79 ASN A CA 1
ATOM 608 C C . ASN A 1 79 ? -8.109 3.25 15.516 1 89.38 79 ASN A C 1
ATOM 610 O O . ASN A 1 79 ? -7.336 2.941 14.609 1 89.38 79 ASN A O 1
ATOM 614 N N . LEU A 1 80 ? -8.781 2.332 16.141 1 89.88 80 LEU A N 1
ATOM 615 C CA . LEU A 1 80 ? -8.453 0.912 16.109 1 89.88 80 LEU A CA 1
ATOM 616 C C . LEU A 1 80 ? -8.875 0.291 14.781 1 89.88 80 LEU A C 1
ATOM 618 O O . LEU A 1 80 ? -8.445 -0.813 14.445 1 89.88 80 LEU A O 1
ATOM 622 N N . ASN A 1 81 ? -9.594 0.954 13.961 1 88.25 81 ASN A N 1
ATOM 623 C CA . ASN A 1 81 ? -10.008 0.408 12.672 1 88.25 81 ASN A CA 1
ATOM 624 C C . ASN A 1 81 ? -8.938 0.622 11.602 1 88.25 81 ASN A C 1
ATOM 626 O O . ASN A 1 81 ? -8.984 -0.002 10.539 1 88.25 81 ASN A O 1
ATOM 630 N N . ARG A 1 82 ? -8.07 1.514 11.914 1 91.94 82 ARG A N 1
ATOM 631 C CA . ARG A 1 82 ? -7.152 1.857 10.836 1 91.94 82 ARG A CA 1
ATOM 632 C C . ARG A 1 82 ? -5.734 2.061 11.367 1 91.94 82 ARG A C 1
ATOM 634 O O . ARG A 1 82 ? -4.82 2.375 10.602 1 91.94 82 ARG A O 1
ATOM 641 N N . GLN A 1 83 ? -5.547 1.968 12.562 1 94.44 83 GLN A N 1
ATOM 642 C CA . GLN A 1 83 ? -4.227 2.037 13.18 1 94.44 83 GLN A CA 1
ATOM 643 C C . GLN A 1 83 ? -3.824 0.69 13.773 1 94.44 83 GLN A C 1
ATOM 645 O O . GLN A 1 83 ? -3.939 0.48 14.984 1 94.44 83 GLN A O 1
ATOM 650 N N . PHE A 1 84 ? -3.27 -0.132 13.016 1 92.38 84 PHE A N 1
ATOM 651 C CA . PHE A 1 84 ? -3.113 -1.571 13.188 1 92.38 84 PHE A CA 1
ATOM 652 C C . PHE A 1 84 ? -2.193 -1.881 14.359 1 92.38 84 PHE A C 1
ATOM 654 O O . PHE A 1 84 ? -2.277 -2.959 14.953 1 92.38 84 PHE A O 1
ATOM 661 N N . LEU A 1 85 ? -1.286 -1.02 14.68 1 95.94 85 LEU A N 1
ATOM 662 C CA . LEU A 1 85 ? -0.312 -1.319 15.719 1 95.94 85 LEU A CA 1
ATOM 663 C C . LEU A 1 85 ? -0.955 -1.248 17.094 1 95.94 85 LEU A C 1
ATOM 665 O O . LEU A 1 85 ? -0.364 -1.688 18.094 1 95.94 85 LEU A O 1
ATOM 669 N N . PHE A 1 86 ? -2.174 -0.741 17.203 1 95.56 86 PHE A N 1
ATOM 670 C CA . PHE A 1 86 ? -2.805 -0.509 18.5 1 95.56 86 PHE A CA 1
ATOM 671 C C . PHE A 1 86 ? -3.877 -1.557 18.781 1 95.56 86 PHE A C 1
ATOM 673 O O . PHE A 1 86 ? -4.406 -2.17 17.844 1 95.56 86 PHE A O 1
ATOM 680 N N . ARG A 1 87 ? -4.117 -1.731 20.078 1 92.94 87 ARG A N 1
ATOM 681 C CA . ARG A 1 87 ? -5.168 -2.621 20.562 1 92.94 87 ARG A CA 1
ATOM 682 C C . ARG A 1 87 ? -6.062 -1.907 21.578 1 92.94 87 ARG A C 1
ATOM 684 O O . ARG A 1 87 ? -5.762 -0.789 22 1 92.94 87 ARG A O 1
ATOM 691 N N . ARG A 1 88 ? -7.09 -2.6 21.906 1 90.94 88 ARG A N 1
ATOM 692 C CA . ARG A 1 88 ? -8.062 -2.025 22.828 1 90.94 88 ARG A CA 1
ATOM 693 C C . ARG A 1 88 ? -7.41 -1.68 24.172 1 90.94 88 ARG A C 1
ATOM 695 O O . ARG A 1 88 ? -7.727 -0.654 24.766 1 90.94 88 ARG A O 1
ATOM 702 N N . LYS A 1 89 ? -6.488 -2.434 24.609 1 94 89 LYS A N 1
ATOM 703 C CA . LYS A 1 89 ? -5.832 -2.219 25.906 1 94 89 LYS A CA 1
ATOM 704 C C . LYS A 1 89 ? -4.949 -0.976 25.875 1 94 89 LYS A C 1
ATOM 706 O O . LYS A 1 89 ? -4.512 -0.493 26.922 1 94 89 LYS A O 1
ATOM 711 N N . ASP A 1 90 ? -4.672 -0.496 24.688 1 95.94 90 ASP A N 1
ATOM 712 C CA . ASP A 1 90 ? -3.746 0.621 24.531 1 95.94 90 ASP A CA 1
ATOM 713 C C . ASP A 1 90 ? -4.484 1.957 24.562 1 95.94 90 ASP A C 1
ATOM 715 O O . ASP A 1 90 ? -3.859 3.02 24.562 1 95.94 90 ASP A O 1
ATOM 719 N N . VAL A 1 91 ? -5.777 1.946 24.609 1 93.25 91 VAL A N 1
ATOM 720 C CA . VAL A 1 91 ? -6.559 3.178 24.578 1 93.25 91 VAL A CA 1
ATOM 721 C C . VAL A 1 91 ? -6.121 4.094 25.719 1 93.25 91 VAL A C 1
ATOM 723 O O . VAL A 1 91 ? -5.895 3.637 26.844 1 93.25 91 VAL A O 1
ATOM 726 N N . ASN A 1 92 ? -5.895 5.402 25.422 1 95.25 92 ASN A N 1
ATOM 727 C CA . ASN A 1 92 ? -5.473 6.469 26.328 1 95.25 92 ASN A CA 1
ATOM 728 C C . ASN A 1 92 ? -3.959 6.465 26.531 1 95.25 92 ASN A C 1
ATOM 730 O O . ASN A 1 92 ? -3.422 7.316 27.234 1 95.25 92 ASN A O 1
ATOM 734 N N . SER A 1 93 ? -3.307 5.496 25.922 1 97.94 93 SER A N 1
ATOM 735 C CA . SER A 1 93 ? -1.848 5.48 25.938 1 97.94 93 SER A CA 1
ATOM 736 C C . SER A 1 93 ? -1.261 6.297 24.797 1 97.94 93 SER A C 1
ATOM 738 O O . SER A 1 93 ? -1.955 6.602 23.828 1 97.94 93 SER A O 1
ATOM 740 N N . SER A 1 94 ? 0.01 6.676 24.984 1 98.44 94 SER A N 1
ATOM 741 C CA . SER A 1 94 ? 0.722 7.445 23.969 1 98.44 94 SER A CA 1
ATOM 742 C C . SER A 1 94 ? 0.854 6.656 22.656 1 98.44 94 SER A C 1
ATOM 744 O O . SER A 1 94 ? 1.342 5.523 22.672 1 98.44 94 SER A O 1
ATOM 746 N N . LYS A 1 95 ? 0.425 7.297 21.531 1 98.12 95 LYS A N 1
ATOM 747 C CA . LYS A 1 95 ? 0.58 6.652 20.219 1 98.12 95 LYS A CA 1
ATOM 748 C C . LYS A 1 95 ? 2.047 6.344 19.938 1 98.12 95 LYS A C 1
ATOM 750 O O . LYS A 1 95 ? 2.381 5.238 19.516 1 98.12 95 LYS A O 1
ATOM 755 N N . ALA A 1 96 ? 2.908 7.32 20.203 1 98.81 96 ALA A N 1
ATOM 756 C CA . ALA A 1 96 ? 4.332 7.168 19.906 1 98.81 96 ALA A CA 1
ATOM 757 C C . ALA A 1 96 ? 4.938 6.016 20.703 1 98.81 96 ALA A C 1
ATOM 759 O O . ALA A 1 96 ? 5.645 5.176 20.141 1 98.81 96 ALA A O 1
ATOM 760 N N . GLU A 1 97 ? 4.637 5.887 21.938 1 98.81 97 GLU A N 1
ATOM 761 C CA . GLU A 1 97 ? 5.223 4.883 22.812 1 98.81 97 GLU A CA 1
ATOM 762 C C . GLU A 1 97 ? 4.715 3.484 22.484 1 98.81 97 GLU A C 1
ATOM 764 O O . GLU A 1 97 ? 5.496 2.531 22.422 1 98.81 97 GLU A O 1
ATOM 769 N N . VAL A 1 98 ? 3.404 3.402 22.266 1 98.69 98 VAL A N 1
ATOM 770 C CA . VAL A 1 98 ? 2.812 2.098 21.984 1 98.69 98 VAL A CA 1
ATOM 771 C C . VAL A 1 98 ? 3.301 1.593 20.625 1 98.69 98 VAL A C 1
ATOM 773 O O . VAL A 1 98 ? 3.625 0.412 20.484 1 98.69 98 VAL A O 1
ATOM 776 N N . ALA A 1 99 ? 3.334 2.494 19.641 1 98.62 99 ALA A N 1
ATOM 777 C CA . ALA A 1 99 ? 3.816 2.107 18.312 1 98.62 99 ALA A CA 1
ATOM 778 C C . ALA A 1 99 ? 5.262 1.623 18.375 1 98.62 99 ALA A C 1
ATOM 780 O O . ALA A 1 99 ? 5.605 0.593 17.797 1 98.62 99 ALA A O 1
ATOM 781 N N . ALA A 1 100 ? 6.086 2.344 19.109 1 98.75 100 ALA A N 1
ATOM 782 C CA . ALA A 1 100 ? 7.492 1.983 19.25 1 98.75 100 ALA A CA 1
ATOM 783 C C . ALA A 1 100 ? 7.645 0.624 19.922 1 98.75 100 ALA A C 1
ATOM 785 O O . ALA A 1 100 ? 8.406 -0.228 19.469 1 98.75 100 ALA A O 1
ATOM 786 N N . LYS A 1 101 ? 6.934 0.458 20.984 1 98.31 101 LYS A N 1
ATOM 787 C CA . LYS A 1 101 ? 7 -0.797 21.734 1 98.31 101 LYS A CA 1
ATOM 788 C C . LYS A 1 101 ? 6.617 -1.979 20.844 1 98.31 101 LYS A C 1
ATOM 790 O O . LYS A 1 101 ? 7.277 -3.02 20.859 1 98.31 101 LYS A O 1
ATOM 795 N N . PHE A 1 102 ? 5.57 -1.812 20.141 1 96.75 102 PHE A N 1
ATOM 796 C CA . PHE A 1 102 ? 5.078 -2.881 19.281 1 96.75 102 PHE A CA 1
ATOM 797 C C . PHE A 1 102 ? 6.133 -3.283 18.25 1 96.75 102 PHE A C 1
ATOM 799 O O . PHE A 1 102 ? 6.434 -4.469 18.094 1 96.75 102 PHE A O 1
ATOM 806 N N . ILE A 1 103 ? 6.688 -2.354 17.516 1 97.25 103 ILE A N 1
ATOM 807 C CA . ILE A 1 103 ? 7.664 -2.646 16.469 1 97.25 103 ILE A CA 1
ATOM 808 C C . ILE A 1 103 ? 8.922 -3.25 17.094 1 97.25 103 ILE A C 1
ATOM 810 O O . ILE A 1 103 ? 9.477 -4.215 16.562 1 97.25 103 ILE A O 1
ATOM 814 N N . ASN A 1 104 ? 9.352 -2.676 18.203 1 97.25 104 ASN A N 1
ATOM 815 C CA . ASN A 1 104 ? 10.555 -3.162 18.875 1 97.25 104 ASN A CA 1
ATOM 816 C C . ASN A 1 104 ? 10.422 -4.625 19.281 1 97.25 104 ASN A C 1
ATOM 818 O O . ASN A 1 104 ? 11.398 -5.371 19.266 1 97.25 104 ASN A O 1
ATOM 822 N N . GLU A 1 105 ? 9.258 -4.98 19.641 1 94.06 105 GLU A N 1
ATOM 823 C CA . GLU A 1 105 ? 9.008 -6.367 20.031 1 94.06 105 GLU A CA 1
ATOM 824 C C . GLU A 1 105 ? 8.914 -7.27 18.797 1 94.06 105 GLU A C 1
ATOM 826 O O . GLU A 1 105 ? 9.344 -8.422 18.844 1 94.06 105 GLU A O 1
ATOM 831 N N . ARG A 1 106 ? 8.438 -6.758 17.781 1 91.31 106 ARG A N 1
ATOM 832 C CA . ARG A 1 106 ? 8.094 -7.57 16.625 1 91.31 106 ARG A CA 1
ATOM 833 C C . ARG A 1 106 ? 9.289 -7.715 15.688 1 91.31 106 ARG A C 1
ATOM 835 O O . ARG A 1 106 ? 9.484 -8.766 15.07 1 91.31 106 ARG A O 1
ATOM 842 N N . VAL A 1 107 ? 10.039 -6.66 15.508 1 92.44 107 VAL A N 1
ATOM 843 C CA . VAL A 1 107 ? 11.172 -6.633 14.586 1 92.44 107 VAL A CA 1
ATOM 844 C C . VAL A 1 107 ? 12.453 -6.316 15.352 1 92.44 107 VAL A C 1
ATOM 846 O O . VAL A 1 107 ? 12.883 -5.16 15.398 1 92.44 107 VAL A O 1
ATOM 849 N N . PRO A 1 108 ? 13.148 -7.273 15.75 1 91.06 108 PRO A N 1
ATOM 850 C CA . PRO A 1 108 ? 14.289 -7.07 16.641 1 91.06 108 PRO A CA 1
ATOM 851 C C . PRO A 1 108 ? 15.422 -6.285 15.984 1 91.06 108 PRO A C 1
ATOM 853 O O . PRO A 1 108 ? 16.266 -5.707 16.672 1 91.06 108 PRO A O 1
ATOM 856 N N . THR A 1 109 ? 15.438 -6.238 14.711 1 91.44 109 THR A N 1
ATOM 857 C CA . THR A 1 109 ? 16.531 -5.559 14.016 1 91.44 109 THR A CA 1
ATOM 858 C C . THR A 1 109 ? 16.234 -4.066 13.891 1 91.44 109 THR A C 1
ATOM 860 O O . THR A 1 109 ? 17.062 -3.312 13.367 1 91.44 109 THR A O 1
ATOM 863 N N . CYS A 1 110 ? 15.086 -3.648 14.305 1 95.94 110 CYS A N 1
ATOM 864 C CA . CYS A 1 110 ? 14.695 -2.246 14.227 1 95.94 110 CYS A CA 1
ATOM 865 C C . CYS A 1 110 ? 14.453 -1.672 15.617 1 95.94 110 CYS A C 1
ATOM 867 O O . CYS A 1 110 ? 13.719 -2.254 16.406 1 95.94 110 CYS A O 1
ATOM 869 N N . ARG A 1 111 ? 15.102 -0.583 15.898 1 98.25 111 ARG A N 1
ATOM 870 C CA . ARG A 1 111 ? 14.85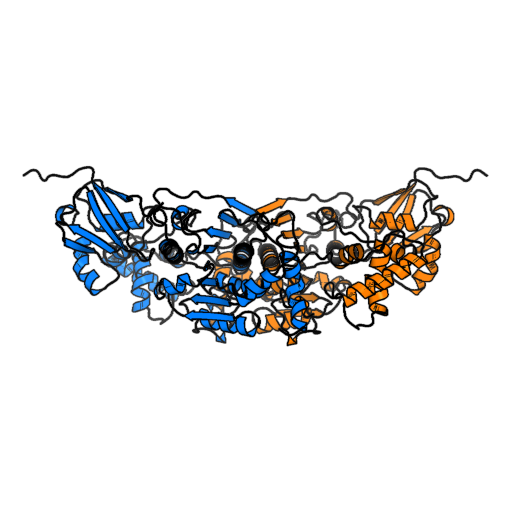9 0.148 17.141 1 98.25 111 ARG A CA 1
ATOM 871 C C . ARG A 1 111 ? 14.07 1.427 16.875 1 98.25 111 ARG A C 1
ATOM 873 O O . ARG A 1 111 ? 14.547 2.322 16.172 1 98.25 111 ARG A O 1
ATOM 880 N N . VAL A 1 112 ? 12.898 1.504 17.438 1 98.75 112 VAL A N 1
ATOM 881 C CA . VAL A 1 112 ? 12.055 2.691 17.312 1 98.75 112 VAL A CA 1
ATOM 882 C C . VAL A 1 112 ? 12.086 3.471 18.625 1 98.75 112 VAL A C 1
ATOM 884 O O . VAL A 1 112 ? 11.742 2.932 19.688 1 98.75 112 VAL A O 1
ATOM 887 N N . THR A 1 113 ? 12.578 4.715 18.609 1 98.88 113 THR A N 1
ATOM 888 C CA . THR A 1 113 ? 12.609 5.605 19.766 1 98.88 113 THR A CA 1
ATOM 889 C C . THR A 1 113 ? 11.422 6.566 19.734 1 98.88 113 THR A C 1
ATOM 891 O O . THR A 1 113 ? 11.297 7.391 18.828 1 98.88 113 THR A O 1
ATOM 894 N N . PRO A 1 114 ? 10.555 6.492 20.75 1 98.88 114 PRO A N 1
ATOM 895 C CA . PRO A 1 114 ? 9.352 7.332 20.75 1 98.88 114 PRO A CA 1
ATOM 896 C C . PRO A 1 114 ? 9.594 8.703 21.391 1 98.88 114 PRO A C 1
ATOM 898 O O . PRO A 1 114 ? 10.398 8.828 22.312 1 98.88 114 PRO A O 1
ATOM 901 N N . HIS A 1 115 ? 8.961 9.703 20.859 1 98.88 115 HIS A N 1
ATOM 902 C CA . HIS A 1 115 ? 8.867 11.047 21.422 1 98.88 115 HIS A CA 1
ATOM 903 C C . HIS A 1 115 ? 7.414 11.477 21.562 1 98.88 115 HIS A C 1
ATOM 905 O O . HIS A 1 115 ? 6.781 11.875 20.578 1 98.88 115 HIS A O 1
ATOM 911 N N . HIS A 1 116 ? 6.898 11.422 22.781 1 98.62 116 HIS A N 1
ATOM 912 C CA . HIS A 1 116 ? 5.535 11.859 23.047 1 98.62 116 HIS A CA 1
ATOM 913 C C . HIS A 1 116 ? 5.488 13.359 23.344 1 98.62 116 HIS A C 1
ATOM 915 O O . HIS A 1 116 ? 5.422 13.766 24.5 1 98.62 116 HIS A O 1
ATOM 921 N N . CYS A 1 117 ? 5.438 14.094 22.328 1 98.38 117 CYS A N 1
ATOM 922 C CA . CYS A 1 117 ? 5.41 15.547 22.422 1 98.38 117 CYS A CA 1
ATOM 923 C C . CYS A 1 117 ? 5.055 16.172 21.078 1 98.38 117 CYS A C 1
ATOM 925 O O . CYS A 1 117 ? 4.887 15.469 20.078 1 98.38 117 CYS A O 1
ATOM 927 N N . LYS A 1 118 ? 4.863 17.453 21.078 1 97.25 118 LYS A N 1
ATOM 928 C CA . LYS A 1 118 ? 4.648 18.203 19.844 1 97.25 118 LYS A CA 1
ATOM 929 C C . LYS A 1 118 ? 5.949 18.359 19.062 1 97.25 118 LYS A C 1
ATOM 931 O O . LYS A 1 118 ? 7.031 18.406 19.656 1 97.25 118 LYS A O 1
ATOM 936 N N . ILE A 1 119 ? 5.836 18.391 17.734 1 97.94 119 ILE A N 1
ATOM 937 C CA . ILE A 1 119 ? 7.027 18.594 16.906 1 97.94 119 ILE A CA 1
ATOM 938 C C . ILE A 1 119 ? 7.68 19.922 17.266 1 97.94 119 ILE A C 1
ATOM 940 O O . ILE A 1 119 ? 8.898 20.062 17.188 1 97.94 119 ILE A O 1
ATOM 944 N N . GLN A 1 120 ? 6.93 20.922 17.766 1 96.06 120 GLN A N 1
ATOM 945 C CA . GLN A 1 120 ? 7.418 22.266 18.094 1 96.06 120 GLN A CA 1
ATOM 946 C C . GLN A 1 120 ? 8.258 22.234 19.359 1 96.06 120 GLN A C 1
ATOM 948 O O . GLN A 1 120 ? 8.969 23.203 19.656 1 96.06 120 GLN A O 1
ATOM 953 N N . ASP A 1 121 ? 8.148 21.188 20.094 1 97.31 121 ASP A N 1
ATOM 954 C CA . ASP A 1 121 ? 8.844 21.094 21.375 1 97.31 121 ASP A CA 1
ATOM 955 C C . ASP A 1 121 ? 10.305 20.703 21.172 1 97.31 121 ASP A C 1
ATOM 957 O O . ASP A 1 121 ? 11.109 20.797 22.109 1 97.31 121 ASP A O 1
ATOM 961 N N . LYS A 1 122 ? 10.641 20.234 20.016 1 97.94 122 LYS A N 1
ATOM 962 C CA . LYS A 1 122 ? 12.008 19.781 19.766 1 97.94 122 LYS A CA 1
ATOM 963 C C . LYS A 1 122 ? 12.844 20.906 19.141 1 97.94 122 LYS A C 1
ATOM 965 O O . LYS A 1 122 ? 12.312 21.75 18.422 1 97.94 122 LYS A O 1
ATOM 970 N N . SER A 1 123 ? 14.125 20.906 19.391 1 96.94 123 SER A N 1
ATOM 971 C CA . SER A 1 123 ? 15.055 21.938 18.922 1 96.94 123 SER A CA 1
ATOM 972 C C . SER A 1 123 ? 15.539 21.641 17.5 1 96.94 123 SER A C 1
ATOM 974 O O . SER A 1 123 ? 15.344 20.531 17 1 96.94 123 SER A O 1
ATOM 976 N N . GLU A 1 124 ? 16.172 22.609 16.922 1 97.38 124 GLU A N 1
ATOM 977 C CA . GLU A 1 124 ? 16.797 22.438 15.609 1 97.38 124 GLU A CA 1
ATOM 978 C C . GLU A 1 124 ? 17.828 21.312 15.648 1 97.38 124 GLU A C 1
ATOM 980 O O . GLU A 1 124 ? 17.984 20.562 14.68 1 97.38 124 GLU A O 1
ATOM 985 N N . ASP A 1 125 ? 18.5 21.219 16.797 1 97.88 125 ASP A N 1
ATOM 986 C CA . ASP A 1 125 ? 19.531 20.203 16.938 1 97.88 125 ASP A CA 1
ATOM 987 C C . ASP A 1 125 ? 18.922 18.797 16.859 1 97.88 125 ASP A C 1
ATOM 989 O O . ASP A 1 125 ? 19.562 17.875 16.328 1 97.88 125 ASP A O 1
ATOM 993 N N . PHE A 1 126 ? 17.781 18.641 17.422 1 98.56 126 PHE A N 1
ATOM 994 C CA . PHE A 1 126 ? 17.094 17.359 17.312 1 98.56 126 PHE A CA 1
ATOM 995 C C . PHE A 1 126 ? 16.891 16.969 15.859 1 98.56 126 PHE A C 1
ATOM 997 O O . PHE A 1 126 ? 17.234 15.852 15.461 1 98.56 126 PHE A O 1
ATOM 1004 N N . TYR A 1 127 ? 16.438 17.891 15.062 1 98.62 127 TYR A N 1
ATOM 1005 C CA . TYR A 1 127 ? 16.078 17.594 13.68 1 98.62 127 TYR A CA 1
ATOM 1006 C C . TYR A 1 127 ? 17.328 17.422 12.82 1 98.62 127 TYR A C 1
ATOM 1008 O O . TYR A 1 127 ? 17.312 16.656 11.852 1 98.62 127 TYR A O 1
ATOM 1016 N N . ARG A 1 128 ? 18.453 18.047 13.203 1 98.19 128 ARG A N 1
ATOM 1017 C CA . ARG A 1 128 ? 19.703 17.938 12.461 1 98.19 128 ARG A CA 1
ATOM 1018 C C . ARG A 1 128 ? 20.281 16.531 12.547 1 98.19 128 ARG A C 1
ATOM 1020 O O . ARG A 1 128 ? 21.141 16.156 11.75 1 98.19 128 ARG A O 1
ATOM 1027 N N . ASN A 1 129 ? 19.766 15.75 13.461 1 97.81 129 ASN A N 1
ATOM 1028 C CA . ASN A 1 129 ? 20.344 14.438 13.734 1 97.81 129 ASN A CA 1
ATOM 1029 C C . ASN A 1 129 ? 19.828 13.391 12.758 1 97.81 129 ASN A C 1
ATOM 1031 O O . ASN A 1 129 ? 20.281 12.242 12.773 1 97.81 129 ASN A O 1
ATOM 1035 N N . PHE A 1 130 ? 18.953 13.727 11.883 1 98.69 130 PHE A N 1
ATOM 1036 C CA . PHE A 1 130 ? 18.328 12.711 11.047 1 98.69 130 PHE A CA 1
ATOM 1037 C C . PHE A 1 130 ? 18.781 12.852 9.602 1 98.69 130 PHE A C 1
ATOM 1039 O O . PHE A 1 130 ? 18.984 13.961 9.109 1 98.69 130 PHE A O 1
ATOM 1046 N N . HIS A 1 131 ? 18.891 11.695 8.922 1 98.5 131 HIS A N 1
ATOM 1047 C CA . HIS A 1 131 ? 19.25 11.68 7.512 1 98.5 131 HIS A CA 1
ATOM 1048 C C . HIS A 1 131 ? 18.078 12.102 6.637 1 98.5 131 HIS A C 1
ATOM 1050 O O . HIS A 1 131 ? 18.266 12.672 5.562 1 98.5 131 HIS A O 1
ATOM 1056 N N . PHE A 1 132 ? 16.875 11.75 7.016 1 98.56 132 PHE A N 1
ATOM 1057 C CA . PHE A 1 132 ? 15.664 12.227 6.363 1 98.56 132 PHE A CA 1
ATOM 1058 C C . PHE A 1 132 ? 14.461 12.086 7.293 1 98.56 132 PHE A C 1
ATOM 1060 O O . PHE A 1 132 ? 14.562 11.477 8.359 1 98.56 132 PHE A O 1
ATOM 1067 N N . VAL A 1 133 ? 13.367 12.734 6.949 1 98.94 133 VAL A N 1
ATOM 1068 C CA . VAL A 1 133 ? 12.125 12.742 7.719 1 98.94 133 VAL A CA 1
ATOM 1069 C C . VAL A 1 133 ? 10.984 12.195 6.859 1 98.94 133 VAL A C 1
ATOM 1071 O O . VAL A 1 133 ? 10.891 12.508 5.672 1 98.94 133 VAL A O 1
ATOM 1074 N N . VAL A 1 134 ? 10.172 11.305 7.43 1 98.88 134 VAL A N 1
ATOM 1075 C CA . VAL A 1 134 ? 8.984 10.766 6.773 1 98.88 134 VAL A CA 1
ATOM 1076 C C . VAL A 1 134 ? 7.738 11.195 7.543 1 98.88 134 VAL A C 1
ATOM 1078 O O . VAL A 1 134 ? 7.621 10.93 8.742 1 98.88 134 VAL A O 1
ATOM 1081 N N . CYS A 1 135 ? 6.793 11.766 6.812 1 98.19 135 CYS A N 1
ATOM 1082 C CA . CYS A 1 135 ? 5.633 12.344 7.48 1 98.19 135 CYS A CA 1
ATOM 1083 C C . CYS A 1 135 ? 4.363 11.57 7.125 1 98.19 135 CYS A C 1
ATOM 1085 O O . CYS A 1 135 ? 4.141 11.242 5.961 1 98.19 135 CYS A O 1
ATOM 1087 N N . GLY A 1 136 ? 3.621 11.211 8.07 1 96.38 136 GLY A N 1
ATOM 1088 C CA . GLY A 1 136 ? 2.238 10.766 7.988 1 96.38 136 GLY A CA 1
ATOM 1089 C C . GLY A 1 136 ? 1.29 11.609 8.82 1 96.38 136 GLY A C 1
ATOM 1090 O O . GLY A 1 136 ? 0.632 11.102 9.727 1 96.38 136 GLY A O 1
ATOM 1091 N N . LEU A 1 137 ? 1.147 12.875 8.445 1 93.81 137 LEU A N 1
ATOM 1092 C CA . LEU A 1 137 ? 0.402 13.859 9.219 1 93.81 137 LEU A CA 1
ATOM 1093 C C . LEU A 1 137 ? -0.987 14.078 8.633 1 93.81 137 LEU A C 1
ATOM 1095 O O . LEU A 1 137 ? -1.192 13.883 7.43 1 93.81 137 LEU A O 1
ATOM 1099 N N . ASP A 1 138 ? -1.929 14.398 9.469 1 87.62 138 ASP A N 1
ATOM 1100 C CA . ASP A 1 138 ? -3.277 14.703 9.008 1 87.62 138 ASP A CA 1
ATOM 1101 C C . ASP A 1 138 ? -3.561 16.203 9.078 1 87.62 138 ASP A C 1
ATOM 1103 O O . ASP A 1 138 ? -4.703 16.625 8.906 1 87.62 138 ASP A O 1
ATOM 1107 N N . SER A 1 139 ? -2.482 17 9.391 1 87.31 139 SER A N 1
ATOM 1108 C CA . SER A 1 139 ? -2.609 18.438 9.547 1 87.31 139 SER A CA 1
ATOM 1109 C C . SER A 1 139 ? -1.687 19.188 8.594 1 87.31 139 SER A C 1
ATOM 1111 O O . SER A 1 139 ? -0.467 19.016 8.633 1 87.31 139 SER A O 1
ATOM 1113 N N . VAL A 1 140 ? -2.314 20 7.801 1 90.25 140 VAL A N 1
ATOM 1114 C CA . VAL A 1 140 ? -1.52 20.812 6.883 1 90.25 140 VAL A CA 1
ATOM 1115 C C . VAL A 1 140 ? -0.599 21.734 7.676 1 90.25 140 VAL A C 1
ATOM 1117 O O . VAL A 1 140 ? 0.545 21.969 7.281 1 90.25 140 VAL A O 1
ATOM 1120 N N . VAL A 1 141 ? -1.132 22.25 8.812 1 90.81 141 VAL A N 1
ATOM 1121 C CA . VAL A 1 141 ? -0.358 23.141 9.664 1 90.81 141 VAL A CA 1
ATOM 1122 C C . VAL A 1 141 ? 0.917 22.453 10.133 1 90.81 141 VAL A C 1
ATOM 1124 O O . VAL A 1 141 ? 2.006 23.016 10.062 1 90.81 141 VAL A O 1
ATOM 1127 N N . ALA A 1 142 ? 0.792 21.234 10.578 1 94.62 142 ALA A N 1
ATOM 1128 C CA . ALA A 1 142 ? 1.944 20.484 11.047 1 94.62 142 ALA A CA 1
ATOM 1129 C C . ALA A 1 142 ? 2.92 20.188 9.914 1 94.62 142 ALA A C 1
ATOM 1131 O O . ALA A 1 142 ? 4.137 20.219 10.109 1 94.62 142 ALA A O 1
ATOM 1132 N N . ARG A 1 143 ? 2.385 19.875 8.734 1 96.38 143 ARG A N 1
ATOM 1133 C CA . ARG A 1 143 ? 3.215 19.656 7.551 1 96.38 143 ARG A CA 1
ATOM 1134 C C . ARG A 1 143 ? 4.051 20.891 7.23 1 96.38 143 ARG A C 1
ATOM 1136 O O . ARG A 1 143 ? 5.25 20.781 6.969 1 96.38 143 ARG A O 1
ATOM 1143 N N . ARG A 1 144 ? 3.375 22 7.238 1 96.06 144 ARG A N 1
ATOM 1144 C CA . ARG A 1 144 ? 4.055 23.25 6.93 1 96.06 144 ARG A CA 1
ATOM 1145 C C . ARG A 1 144 ? 5.129 23.562 7.965 1 96.06 144 ARG A C 1
ATOM 1147 O O . ARG A 1 144 ? 6.203 24.078 7.621 1 96.06 144 ARG A O 1
ATOM 1154 N N . TRP A 1 145 ? 4.824 23.297 9.18 1 97.25 145 TRP A N 1
ATOM 1155 C CA . TRP A 1 145 ? 5.789 23.578 10.234 1 97.25 145 TRP A CA 1
ATOM 1156 C C . TRP A 1 145 ? 7.055 22.75 10.039 1 97.25 145 TRP A C 1
ATOM 1158 O O . TRP A 1 145 ? 8.164 23.281 10.102 1 97.25 145 TRP A O 1
ATOM 1168 N N . ILE A 1 146 ? 6.91 21.438 9.82 1 98.38 146 ILE A N 1
ATOM 1169 C CA . ILE A 1 146 ? 8.07 20.578 9.633 1 98.38 146 ILE A CA 1
ATOM 1170 C C . ILE A 1 146 ? 8.844 21.016 8.391 1 98.38 146 ILE A C 1
ATOM 1172 O O . ILE A 1 146 ? 10.078 21 8.383 1 98.38 146 ILE A O 1
ATOM 1176 N N . ASN A 1 147 ? 8.133 21.344 7.379 1 97.69 147 ASN A N 1
ATOM 1177 C CA . ASN A 1 147 ? 8.734 21.891 6.168 1 97.69 147 ASN A CA 1
ATOM 1178 C C . ASN A 1 147 ? 9.602 23.109 6.48 1 97.69 147 ASN A C 1
ATOM 1180 O O . ASN A 1 147 ? 10.758 23.172 6.066 1 97.69 147 ASN A O 1
ATOM 1184 N N . GLY A 1 148 ? 9.039 24.047 7.207 1 97.06 148 GLY A N 1
ATOM 1185 C CA . GLY A 1 148 ? 9.766 25.234 7.609 1 97.06 148 GLY A CA 1
ATOM 1186 C C . GLY A 1 148 ? 10.992 24.938 8.453 1 97.06 148 GLY A C 1
ATOM 1187 O O . GLY A 1 148 ? 12.039 25.562 8.281 1 97.06 148 GLY A O 1
ATOM 1188 N N . MET A 1 149 ? 10.805 23.984 9.336 1 98.06 149 MET A N 1
ATOM 1189 C CA . MET A 1 149 ? 11.914 23.578 10.195 1 98.06 149 MET A CA 1
ATOM 1190 C C . MET A 1 149 ? 13.078 23.047 9.367 1 98.06 149 MET A C 1
ATOM 1192 O O . MET A 1 149 ? 14.219 23.453 9.562 1 98.06 149 MET A O 1
ATOM 1196 N N . LEU A 1 150 ? 12.828 22.203 8.445 1 98.31 150 LEU A N 1
ATOM 1197 C CA . LEU A 1 150 ? 13.875 21.594 7.637 1 98.31 150 LEU A CA 1
ATOM 1198 C C . LEU A 1 150 ? 14.531 22.625 6.73 1 98.31 150 LEU A C 1
ATOM 1200 O O . LEU A 1 150 ? 15.742 22.594 6.508 1 98.31 150 LEU A O 1
ATOM 1204 N N . ILE A 1 151 ? 13.773 23.516 6.215 1 97.12 151 ILE A N 1
ATOM 1205 C CA . ILE A 1 151 ? 14.312 24.562 5.363 1 97.12 151 ILE A CA 1
ATOM 1206 C C . ILE A 1 151 ? 15.195 25.5 6.188 1 97.12 151 ILE A C 1
ATOM 1208 O O . ILE A 1 151 ? 16.234 25.969 5.707 1 97.12 151 ILE A O 1
ATOM 1212 N N . SER A 1 152 ? 14.789 25.766 7.422 1 95.69 152 SER A N 1
ATOM 1213 C CA . SER A 1 152 ? 15.539 26.656 8.297 1 95.69 152 SER A CA 1
ATOM 1214 C C . SER A 1 152 ? 16.906 26.078 8.625 1 95.69 152 SER A C 1
ATOM 1216 O O . SER A 1 152 ? 17.812 26.812 9.07 1 95.69 152 SER A O 1
ATOM 1218 N N . LEU A 1 153 ? 17.109 24.797 8.422 1 97.25 153 LEU A N 1
ATOM 1219 C CA . LEU A 1 153 ? 18.375 24.125 8.758 1 97.25 153 LEU A CA 1
ATOM 1220 C C . LEU A 1 153 ? 19.375 24.266 7.629 1 97.25 153 LEU A C 1
ATOM 1222 O O . LEU A 1 153 ? 20.562 23.969 7.805 1 97.25 153 LEU A O 1
ATOM 1226 N N . LEU A 1 154 ? 18.922 24.734 6.48 1 96.88 154 LEU A N 1
ATOM 1227 C CA . LEU A 1 154 ? 19.812 24.859 5.328 1 96.88 154 LEU A CA 1
ATOM 1228 C C . LEU A 1 154 ? 20.875 25.922 5.566 1 96.88 154 LEU A C 1
ATOM 1230 O O . LEU A 1 154 ? 20.609 26.953 6.188 1 96.88 154 LEU A O 1
ATOM 1234 N N . SER A 1 155 ? 22.016 25.641 5.125 1 95.81 155 SER A N 1
ATOM 1235 C CA . SER A 1 155 ? 23.125 26.578 5.176 1 95.81 155 SER A CA 1
ATOM 1236 C C . SER A 1 155 ? 23.703 26.828 3.789 1 95.81 155 SER A C 1
ATOM 1238 O O . SER A 1 155 ? 23.75 25.922 2.953 1 95.81 155 SER A O 1
ATOM 1240 N N . TYR A 1 156 ? 24.094 27.984 3.592 1 93.31 156 TYR A N 1
ATOM 1241 C CA . TYR A 1 156 ? 24.703 28.406 2.34 1 93.31 156 TYR A CA 1
ATOM 1242 C C . TYR A 1 156 ? 26.094 28.984 2.582 1 93.31 156 TYR A C 1
ATOM 1244 O O . TYR A 1 156 ? 26.328 29.656 3.588 1 93.31 156 TYR A O 1
ATOM 1252 N N . ASP A 1 157 ? 26.938 28.703 1.683 1 93.31 157 ASP A N 1
ATOM 1253 C CA . ASP A 1 157 ? 28.297 29.219 1.845 1 93.31 157 ASP A CA 1
ATOM 1254 C C . ASP A 1 157 ? 28.391 30.672 1.367 1 93.31 157 ASP A C 1
ATOM 1256 O O . ASP A 1 157 ? 27.375 31.281 1.048 1 93.31 157 ASP A O 1
ATOM 1260 N N . ASP A 1 158 ? 29.672 31.172 1.404 1 91.69 158 ASP A N 1
ATOM 1261 C CA . ASP A 1 158 ? 29.922 32.562 1.082 1 91.69 158 ASP A CA 1
ATOM 1262 C C . ASP A 1 158 ? 29.516 32.875 -0.361 1 91.69 158 ASP A C 1
ATOM 1264 O O . ASP A 1 158 ? 29.188 34.031 -0.688 1 91.69 158 ASP A O 1
ATOM 1268 N N . ASN A 1 159 ? 29.562 31.875 -1.278 1 93 159 ASN A N 1
ATOM 1269 C CA . ASN A 1 159 ? 29.172 32.031 -2.676 1 93 159 ASN A CA 1
ATOM 1270 C C . ASN A 1 159 ? 27.688 31.719 -2.887 1 93 159 ASN A C 1
ATOM 1272 O O . ASN A 1 159 ? 27.25 31.516 -4.02 1 93 159 ASN A O 1
ATOM 1276 N N . GLN A 1 160 ? 26.953 31.516 -1.823 1 88.75 160 GLN A N 1
ATOM 1277 C CA . GLN A 1 160 ? 25.516 31.266 -1.828 1 88.75 160 GLN A CA 1
ATOM 1278 C C . GLN A 1 160 ? 25.188 29.891 -2.404 1 88.75 160 GLN A C 1
ATOM 1280 O O . GLN A 1 160 ? 24.125 29.703 -3.016 1 88.75 160 GLN A O 1
ATOM 1285 N N . GLN A 1 161 ? 26.156 29.109 -2.314 1 93.81 161 GLN A N 1
ATOM 1286 C CA . GLN A 1 161 ? 25.922 27.734 -2.717 1 93.81 161 GLN A CA 1
ATOM 1287 C C . GLN A 1 161 ? 25.422 26.891 -1.541 1 93.81 161 GLN A C 1
ATOM 1289 O O . GLN A 1 161 ? 25.938 27.016 -0.424 1 93.81 161 GLN A O 1
ATOM 1294 N N . LEU A 1 162 ? 24.453 26.078 -1.79 1 95.12 162 LEU A N 1
ATOM 1295 C CA . LEU A 1 162 ? 23.844 25.25 -0.759 1 95.12 162 LEU A CA 1
ATOM 1296 C C . LEU A 1 162 ? 24.828 24.203 -0.246 1 95.12 162 LEU A C 1
ATOM 1298 O O . LEU A 1 162 ? 25.484 23.531 -1.037 1 95.12 162 LEU A O 1
ATOM 1302 N N . ASP A 1 163 ? 25 24.172 1.078 1 96.69 163 ASP A N 1
ATOM 1303 C CA . ASP A 1 163 ? 25.734 23.094 1.72 1 96.69 163 ASP A CA 1
ATOM 1304 C C . ASP A 1 163 ? 24.875 21.828 1.791 1 96.69 163 ASP A C 1
ATOM 1306 O O . ASP A 1 163 ? 24.031 21.688 2.684 1 96.69 163 ASP A O 1
ATOM 1310 N N . ASN A 1 164 ? 25.172 20.891 1.022 1 94.94 164 ASN A N 1
ATOM 1311 C CA . ASN A 1 164 ? 24.359 19.688 0.861 1 94.94 164 ASN A CA 1
ATOM 1312 C C . ASN A 1 164 ? 24.312 18.859 2.146 1 94.94 164 ASN A C 1
ATOM 1314 O O . ASN A 1 164 ? 23.391 18.078 2.355 1 94.94 164 ASN A O 1
ATOM 1318 N N . SER A 1 165 ? 25.234 19.062 3 1 95.5 165 SER A N 1
ATOM 1319 C CA . SER A 1 165 ? 25.281 18.297 4.234 1 95.5 165 SER A CA 1
ATOM 1320 C C . SER A 1 165 ? 24.188 18.719 5.199 1 95.5 165 SER A C 1
ATOM 1322 O O . SER A 1 165 ? 23.891 18.016 6.16 1 95.5 165 SER A O 1
ATOM 1324 N N . THR A 1 166 ? 23.578 19.891 4.918 1 97.38 166 THR A N 1
ATOM 1325 C CA . THR A 1 166 ? 22.531 20.391 5.801 1 97.38 166 THR A CA 1
ATOM 1326 C C . THR A 1 166 ? 21.156 20.031 5.258 1 97.38 166 THR A C 1
ATOM 1328 O O . THR A 1 166 ? 20.141 20.344 5.883 1 97.38 166 THR A O 1
ATOM 1331 N N . VAL A 1 167 ? 21.125 19.406 4.113 1 98.19 167 VAL A N 1
ATOM 1332 C CA . VAL A 1 167 ? 19.875 19.078 3.463 1 98.19 167 VAL A CA 1
ATOM 1333 C C . VAL A 1 167 ? 19.312 17.781 4.066 1 98.19 167 VAL A C 1
ATOM 1335 O O . VAL A 1 167 ? 19.969 16.75 4.047 1 98.19 167 VAL A O 1
ATOM 1338 N N . ILE A 1 168 ? 18.156 17.859 4.602 1 98.75 168 ILE A N 1
ATOM 1339 C CA . ILE A 1 168 ? 17.438 16.703 5.121 1 98.75 168 ILE A CA 1
ATOM 1340 C C . ILE A 1 168 ? 16.156 16.484 4.312 1 98.75 168 ILE A C 1
ATOM 1342 O O . ILE A 1 168 ? 15.188 17.234 4.461 1 98.75 168 ILE A O 1
ATOM 1346 N N . PRO A 1 169 ? 16.094 15.461 3.455 1 98.69 169 PRO A N 1
ATOM 1347 C CA . PRO A 1 169 ? 14.922 15.188 2.625 1 98.69 169 PRO A CA 1
ATOM 1348 C C . PRO A 1 169 ? 13.664 14.93 3.451 1 98.69 169 PRO A C 1
ATOM 1350 O O . PRO A 1 169 ? 13.75 14.391 4.559 1 98.69 169 PRO A O 1
ATOM 1353 N N . LEU A 1 170 ? 12.555 15.367 2.883 1 98.75 170 LEU A N 1
ATOM 1354 C CA . LEU A 1 170 ? 11.242 15.156 3.479 1 98.75 170 LEU A CA 1
ATOM 1355 C C . LEU A 1 170 ? 10.359 14.305 2.562 1 98.75 170 LEU A C 1
ATOM 1357 O O . LEU A 1 170 ? 10.125 14.672 1.408 1 98.75 170 LEU A O 1
ATOM 1361 N N . ILE A 1 171 ? 9.969 13.133 3.043 1 98.69 171 ILE A N 1
ATOM 1362 C CA . ILE A 1 171 ? 8.969 12.305 2.363 1 98.69 171 ILE A CA 1
ATOM 1363 C C . ILE A 1 171 ? 7.621 12.438 3.066 1 98.69 171 ILE A C 1
ATOM 1365 O O . ILE A 1 171 ? 7.523 12.234 4.277 1 98.69 171 ILE A O 1
ATOM 1369 N N . ASP A 1 172 ? 6.598 12.766 2.311 1 98.12 172 ASP A N 1
ATOM 1370 C CA . ASP A 1 172 ? 5.297 13.07 2.9 1 98.12 172 ASP A CA 1
ATOM 1371 C C . ASP A 1 172 ? 4.18 12.32 2.178 1 98.12 172 ASP A C 1
ATOM 1373 O O . ASP A 1 172 ? 4.176 12.234 0.949 1 98.12 172 ASP A O 1
ATOM 1377 N N . GLY A 1 173 ? 3.311 11.719 2.979 1 96.94 173 GLY A N 1
ATOM 1378 C CA . GLY A 1 173 ? 2.127 11.062 2.449 1 96.94 173 GLY A CA 1
ATOM 1379 C C . GLY A 1 173 ? 0.833 11.609 3.016 1 96.94 173 GLY A C 1
ATOM 1380 O O . GLY A 1 173 ? 0.77 11.977 4.191 1 96.94 173 GLY A O 1
ATOM 1381 N N . GLY A 1 174 ? -0.202 11.695 2.227 1 94.94 174 GLY A N 1
ATOM 1382 C CA . GLY A 1 174 ? -1.541 12.094 2.625 1 94.94 174 GLY A CA 1
ATOM 1383 C C . GLY A 1 174 ? -2.627 11.203 2.055 1 94.94 174 GLY A C 1
ATOM 1384 O O . GLY A 1 174 ? -2.482 10.664 0.954 1 94.94 174 GLY A O 1
ATOM 1385 N N . THR A 1 175 ? -3.725 11 2.834 1 93.94 175 THR A N 1
ATOM 1386 C CA . THR A 1 175 ? -4.812 10.148 2.371 1 93.94 175 THR A CA 1
ATOM 1387 C C . THR A 1 175 ? -6.16 10.844 2.541 1 93.94 175 THR A C 1
ATOM 1389 O O . THR A 1 175 ? -6.332 11.656 3.455 1 93.94 175 THR A O 1
ATOM 1392 N N . GLU A 1 176 ? -7.066 10.609 1.677 1 87.94 176 GLU A N 1
ATOM 1393 C CA . GLU A 1 176 ? -8.461 11.055 1.69 1 87.94 176 GLU A CA 1
ATOM 1394 C C . GLU A 1 176 ? -9.367 10.023 1.025 1 87.94 176 GLU A C 1
ATOM 1396 O O . GLU A 1 176 ? -9.586 10.078 -0.187 1 87.94 176 GLU A O 1
ATOM 1401 N N . GLY A 1 177 ? -10.086 9.336 1.878 1 89.38 177 GLY A N 1
ATOM 1402 C CA . GLY A 1 177 ? -10.891 8.273 1.303 1 89.38 177 GLY A CA 1
ATOM 1403 C C . GLY A 1 177 ? -10.07 7.254 0.533 1 89.38 177 GLY A C 1
ATOM 1404 O O . GLY A 1 177 ? -9.094 6.711 1.057 1 89.38 177 GLY A O 1
ATOM 1405 N N . PHE A 1 178 ? -10.422 7.051 -0.728 1 91.12 178 PHE A N 1
ATOM 1406 C CA . PHE A 1 178 ? -9.727 6.086 -1.572 1 91.12 178 PHE A CA 1
ATOM 1407 C C . PHE A 1 178 ? -8.641 6.766 -2.393 1 91.12 178 PHE A C 1
ATOM 1409 O O . PHE A 1 178 ? -8.133 6.191 -3.361 1 91.12 178 PHE A O 1
ATOM 1416 N N . LYS A 1 179 ? -8.305 8 -1.977 1 91.38 179 LYS A N 1
ATOM 1417 C CA . LYS A 1 179 ? -7.285 8.773 -2.67 1 91.38 179 LYS A CA 1
ATOM 1418 C C . LYS A 1 179 ? -6.129 9.125 -1.733 1 91.38 179 LYS A C 1
ATOM 1420 O O . LYS A 1 179 ? -6.285 9.094 -0.511 1 91.38 179 LYS A O 1
ATOM 1425 N N . GLY A 1 180 ? -5.02 9.391 -2.299 1 93.25 180 GLY A N 1
ATOM 1426 C CA . GLY A 1 180 ? -3.861 9.82 -1.533 1 93.25 180 GLY A CA 1
ATOM 1427 C C . GLY A 1 180 ? -2.783 10.453 -2.393 1 93.25 180 GLY A C 1
ATOM 1428 O O . GLY A 1 180 ? -2.971 10.641 -3.596 1 93.25 180 GLY A O 1
ATOM 1429 N N . ASN A 1 181 ? -1.751 10.891 -1.774 1 94.06 181 ASN A N 1
ATOM 1430 C CA . ASN A 1 181 ? -0.625 11.5 -2.475 1 94.06 181 ASN A CA 1
ATOM 1431 C C . ASN A 1 181 ? 0.695 11.227 -1.758 1 94.06 181 ASN A C 1
ATOM 1433 O O . ASN A 1 181 ? 0.706 10.906 -0.568 1 94.06 181 ASN A O 1
ATOM 1437 N N . VAL A 1 182 ? 1.752 11.258 -2.508 1 96.06 182 VAL A N 1
ATOM 1438 C CA . VAL A 1 182 ? 3.121 11.102 -2.025 1 96.06 182 VAL A CA 1
ATOM 1439 C C . VAL A 1 182 ? 3.99 12.234 -2.559 1 96.06 182 VAL A C 1
ATOM 1441 O O . VAL A 1 182 ? 3.873 12.617 -3.723 1 96.06 182 VAL A O 1
ATOM 1444 N N . ARG A 1 183 ? 4.836 12.789 -1.666 1 96 183 ARG A N 1
ATOM 1445 C CA . ARG A 1 183 ? 5.766 13.844 -2.047 1 96 183 ARG A CA 1
ATOM 1446 C C . ARG A 1 183 ? 7.176 13.539 -1.556 1 96 183 ARG A C 1
ATOM 1448 O O . ARG A 1 183 ? 7.355 13.023 -0.45 1 96 183 ARG A O 1
ATOM 1455 N N . VAL A 1 184 ? 8.062 13.836 -2.438 1 97.19 184 VAL A N 1
ATOM 1456 C CA . VAL A 1 184 ? 9.461 13.844 -2.029 1 97.19 184 VAL A CA 1
ATOM 1457 C C . VAL A 1 184 ? 10.031 15.258 -2.164 1 97.19 184 VAL A C 1
ATOM 1459 O O . VAL A 1 184 ? 10.055 15.82 -3.262 1 97.19 184 VAL A O 1
ATOM 1462 N N . ILE A 1 185 ? 10.484 15.766 -1.088 1 97.69 185 ILE A N 1
ATOM 1463 C CA . ILE A 1 185 ? 10.984 17.141 -1.056 1 97.69 185 ILE A CA 1
ATOM 1464 C C . ILE A 1 185 ? 12.461 17.141 -0.667 1 97.69 185 ILE A C 1
ATOM 1466 O O . ILE A 1 185 ? 12.836 16.562 0.361 1 97.69 185 ILE A O 1
ATOM 1470 N N . ILE A 1 186 ? 13.234 17.703 -1.5 1 97.44 186 ILE A N 1
ATOM 1471 C CA . ILE A 1 186 ? 14.617 18.016 -1.173 1 97.44 186 ILE A CA 1
ATOM 1472 C C . ILE A 1 186 ? 14.758 19.5 -0.874 1 97.44 186 ILE A C 1
ATOM 1474 O O . ILE A 1 186 ? 14.961 20.312 -1.785 1 97.44 186 ILE A O 1
ATOM 1478 N N . PRO A 1 187 ? 14.773 19.828 0.434 1 96.88 187 PRO A N 1
ATOM 1479 C CA . PRO A 1 187 ? 14.75 21.25 0.811 1 96.88 187 PRO A CA 1
ATOM 1480 C C . PRO A 1 187 ? 15.859 22.047 0.135 1 96.88 187 PRO A C 1
ATOM 1482 O O . PRO A 1 187 ? 17.016 21.641 0.13 1 96.88 187 PRO A O 1
ATOM 1485 N N . GLY A 1 188 ? 15.43 23.203 -0.397 1 93.44 188 GLY A N 1
ATOM 1486 C CA . GLY A 1 188 ? 16.391 24.062 -1.063 1 93.44 188 GLY A CA 1
ATOM 1487 C C . GLY A 1 188 ? 16.578 23.734 -2.531 1 93.44 188 GLY A C 1
ATOM 1488 O O . GLY A 1 188 ? 17.125 24.531 -3.291 1 93.44 188 GLY A O 1
ATOM 1489 N N . ILE A 1 189 ? 16.094 22.578 -2.965 1 94.06 189 ILE A N 1
ATOM 1490 C CA . ILE A 1 189 ? 16.328 22.125 -4.332 1 94.06 189 ILE A CA 1
ATOM 1491 C C . ILE A 1 189 ? 14.992 21.922 -5.039 1 94.06 189 ILE A C 1
ATOM 1493 O O . ILE A 1 189 ? 14.773 22.453 -6.133 1 94.06 189 ILE A O 1
ATOM 1497 N N . THR A 1 190 ? 14.07 21.156 -4.48 1 95.19 190 THR A N 1
ATOM 1498 C CA . THR A 1 190 ? 12.758 20.922 -5.059 1 95.19 190 THR A CA 1
ATOM 1499 C C . THR A 1 190 ? 11.695 21.766 -4.367 1 95.19 190 THR A C 1
ATOM 1501 O O . THR A 1 190 ? 11.945 22.344 -3.307 1 95.19 190 THR A O 1
ATOM 1504 N N . PRO A 1 191 ? 10.461 21.875 -4.977 1 95.75 191 PRO A N 1
ATOM 1505 C CA . PRO A 1 191 ? 9.398 22.625 -4.305 1 95.75 191 PRO A CA 1
ATOM 1506 C C . PRO A 1 191 ? 9.062 22.078 -2.92 1 95.75 191 PRO A C 1
ATOM 1508 O O . PRO A 1 191 ? 9 20.859 -2.738 1 95.75 191 PRO A O 1
ATOM 1511 N N . CYS A 1 192 ? 8.945 23.047 -2.025 1 96.31 192 CYS A N 1
ATOM 1512 C CA . CYS A 1 192 ? 8.617 22.625 -0.665 1 96.31 192 CYS A CA 1
ATOM 1513 C C . CYS A 1 192 ? 7.109 22.531 -0.471 1 96.31 192 CYS A C 1
ATOM 1515 O O . CYS A 1 192 ? 6.348 22.641 -1.434 1 96.31 192 CYS A O 1
ATOM 1517 N N . ILE A 1 193 ? 6.633 22.281 0.718 1 96.31 193 ILE A N 1
ATOM 1518 C CA . ILE A 1 193 ? 5.215 22.125 1.017 1 96.31 193 ILE A CA 1
ATOM 1519 C C . ILE A 1 193 ? 4.473 23.422 0.693 1 96.31 193 ILE A C 1
ATOM 1521 O O . ILE A 1 193 ? 3.408 23.391 0.07 1 96.31 193 ILE A O 1
ATOM 1525 N N . ASP A 1 194 ? 5.02 24.562 1.067 1 94.62 194 ASP A N 1
ATOM 1526 C CA . ASP A 1 194 ? 4.367 25.844 0.871 1 94.62 194 ASP A CA 1
ATOM 1527 C C . ASP A 1 194 ? 4.305 26.203 -0.611 1 94.62 194 ASP A C 1
ATOM 1529 O O . ASP A 1 194 ? 3.428 26.969 -1.033 1 94.62 194 ASP A O 1
ATOM 1533 N N . CYS A 1 195 ? 5.18 25.688 -1.421 1 94.44 195 CYS A N 1
ATOM 1534 C CA . CYS A 1 195 ? 5.145 25.906 -2.863 1 94.44 195 CYS A CA 1
ATOM 1535 C C . CYS A 1 195 ? 3.932 25.219 -3.488 1 94.44 195 CYS A C 1
ATOM 1537 O O . CYS A 1 195 ? 3.494 25.609 -4.574 1 94.44 195 CYS A O 1
ATOM 1539 N N . THR A 1 196 ? 3.385 24.219 -2.74 1 91.62 196 THR A N 1
ATOM 1540 C CA . THR A 1 196 ? 2.35 23.391 -3.357 1 91.62 196 THR A CA 1
ATOM 1541 C C . THR A 1 196 ? 1.082 23.391 -2.506 1 91.62 196 THR A C 1
ATOM 1543 O O . THR A 1 196 ? 0.334 22.406 -2.498 1 91.62 196 THR A O 1
ATOM 1546 N N . LEU A 1 197 ? 0.828 24.391 -1.801 1 89.31 197 LEU A N 1
ATOM 1547 C CA . LEU A 1 197 ? -0.324 24.484 -0.91 1 89.31 197 LEU A CA 1
ATOM 1548 C C . LEU A 1 197 ? -1.627 24.359 -1.692 1 89.31 197 LEU A C 1
ATOM 1550 O O . LEU A 1 197 ? -2.627 23.859 -1.167 1 89.31 197 LEU A O 1
ATOM 1554 N N . ASP A 1 198 ? -1.583 24.734 -2.895 1 84.06 198 ASP A N 1
ATOM 1555 C CA . ASP A 1 198 ? -2.777 24.719 -3.732 1 84.06 198 ASP A CA 1
ATOM 1556 C C . ASP A 1 198 ? -3.186 23.281 -4.074 1 84.06 198 ASP A C 1
ATOM 1558 O O . ASP A 1 198 ? -4.305 23.047 -4.531 1 84.06 198 ASP A O 1
ATOM 1562 N N . LEU A 1 199 ? -2.346 22.359 -3.832 1 82.06 199 LEU A N 1
ATOM 1563 C CA . LEU A 1 199 ? -2.643 20.969 -4.141 1 82.06 199 LEU A CA 1
ATOM 1564 C C . LEU A 1 199 ? -3.395 20.297 -2.992 1 82.06 199 LEU A C 1
ATOM 1566 O O . LEU A 1 199 ? -3.947 19.219 -3.152 1 82.06 199 LEU A O 1
ATOM 1570 N N . PHE A 1 200 ? -3.414 20.969 -1.874 1 82.25 200 PHE A N 1
ATOM 1571 C CA . PHE A 1 200 ? -4.199 20.438 -0.763 1 82.25 200 PHE A CA 1
ATOM 1572 C C . PHE A 1 200 ? -5.664 20.844 -0.901 1 82.25 200 PHE A C 1
ATOM 1574 O O . PHE A 1 200 ? -5.98 21.891 -1.458 1 82.25 200 PHE A O 1
ATOM 1581 N N . PRO A 1 201 ? -6.516 19.938 -0.448 1 70.94 201 PRO A N 1
ATOM 1582 C CA . PRO A 1 201 ? -7.926 20.328 -0.477 1 70.94 201 PRO A CA 1
ATOM 1583 C C . PRO A 1 201 ? -8.195 21.625 0.301 1 70.94 201 PRO A C 1
ATOM 1585 O O . PRO A 1 201 ? -7.562 21.859 1.333 1 70.94 201 PRO A O 1
ATOM 1588 N N . PRO A 1 202 ? -9.031 22.391 -0.306 1 65.69 202 PRO A N 1
ATOM 1589 C CA . PRO A 1 202 ? -9.352 23.625 0.41 1 65.69 202 PRO A CA 1
ATOM 1590 C C . PRO A 1 202 ? -9.82 23.375 1.839 1 65.69 202 PRO A C 1
ATOM 1592 O O . PRO A 1 202 ? -10.625 22.469 2.078 1 65.69 202 PRO A O 1
ATOM 1595 N N . GLN A 1 203 ? -9.18 23.938 2.715 1 65.25 203 GLN A N 1
ATOM 1596 C CA . GLN A 1 203 ? -9.578 23.844 4.113 1 65.25 203 GLN A CA 1
ATOM 1597 C C . GLN A 1 203 ? -10.508 24.984 4.508 1 65.25 203 GLN A C 1
ATOM 1599 O O . GLN A 1 203 ? -10.258 26.141 4.164 1 65.25 203 GLN A O 1
ATOM 1604 N N . VAL A 1 204 ? -11.734 24.6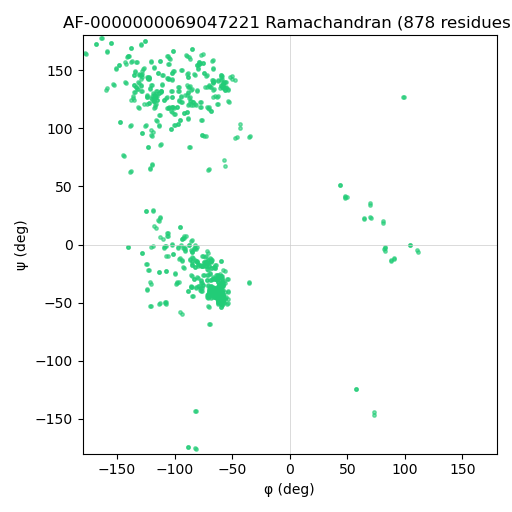09 4.797 1 64.62 204 VAL A N 1
ATOM 1605 C CA . VAL A 1 204 ? -12.586 25.672 5.301 1 64.62 204 VAL A CA 1
ATOM 1606 C C . VAL A 1 204 ? -12.234 25.984 6.754 1 64.62 204 VAL A C 1
ATOM 1608 O O . VAL A 1 204 ? -12.461 25.156 7.641 1 64.62 204 VAL A O 1
ATOM 1611 N N . THR A 1 205 ? -11.422 26.922 6.938 1 68.5 205 THR A N 1
ATOM 1612 C CA . THR A 1 205 ? -11.07 27.344 8.297 1 68.5 205 THR A CA 1
ATOM 1613 C C . THR A 1 205 ? -11.367 28.828 8.492 1 68.5 205 THR A C 1
ATOM 1615 O O . THR A 1 205 ? -11.414 29.594 7.527 1 68.5 205 THR A O 1
ATOM 1618 N N . TYR A 1 206 ? -11.828 29.141 9.719 1 75.19 206 TYR A N 1
ATOM 1619 C CA . TYR A 1 206 ? -12.078 30.531 10.102 1 75.19 206 TYR A CA 1
ATOM 1620 C C . TYR A 1 206 ? -11.086 30.984 11.156 1 75.19 206 TYR A C 1
ATOM 1622 O O . TYR A 1 206 ? -10.797 30.266 12.109 1 75.19 206 TYR A O 1
ATOM 1630 N N . PRO A 1 207 ? -10.508 32.219 10.867 1 76.06 207 PRO A N 1
ATOM 1631 C CA . PRO A 1 207 ? -9.578 32.719 11.883 1 76.06 207 PRO A CA 1
ATOM 1632 C C . PRO A 1 207 ? -10.172 32.719 13.289 1 76.06 207 PRO A C 1
ATOM 1634 O O . PRO A 1 207 ? -11.359 33 13.469 1 76.06 207 PRO A O 1
ATOM 1637 N N . LEU A 1 208 ? -9.383 32.438 14.242 1 77.38 208 LEU A N 1
ATOM 1638 C CA . LEU A 1 208 ? -9.836 32.312 15.617 1 77.38 208 LEU A CA 1
ATOM 1639 C C . LEU A 1 208 ? -10.414 33.656 16.109 1 77.38 208 LEU A C 1
ATOM 1641 O O . LEU A 1 208 ? -11.398 33.656 16.859 1 77.38 208 LEU A O 1
ATOM 1645 N N . CYS A 1 209 ? -9.797 34.719 15.773 1 76.81 209 CYS A N 1
ATOM 1646 C CA . CYS A 1 209 ? -10.273 36.031 16.219 1 76.81 209 CYS A CA 1
ATOM 1647 C C . CYS A 1 209 ? -11.68 36.312 15.703 1 76.81 209 CYS A C 1
ATOM 1649 O O . CYS A 1 209 ? -12.5 36.906 16.406 1 76.81 209 CYS A O 1
ATOM 1651 N N . THR A 1 210 ? -11.891 35.781 14.469 1 78.5 210 THR A N 1
ATOM 1652 C CA . THR A 1 210 ? -13.219 35.938 13.906 1 78.5 210 THR A CA 1
ATOM 1653 C C . THR A 1 210 ? -14.242 35.094 14.648 1 78.5 210 THR A C 1
ATOM 1655 O O . THR A 1 210 ? -15.305 35.562 15.039 1 78.5 210 THR A O 1
ATOM 1658 N N . ILE A 1 211 ? -13.867 33.938 14.898 1 84.5 211 ILE A N 1
ATOM 1659 C CA . ILE A 1 211 ? -14.75 32.969 15.57 1 84.5 211 ILE A CA 1
ATOM 1660 C C . ILE A 1 211 ? -15 33.438 17 1 84.5 211 ILE A C 1
ATOM 1662 O O . ILE A 1 211 ? -16.125 33.344 17.5 1 84.5 211 ILE A O 1
ATOM 1666 N N . ALA A 1 212 ? -14.023 34 17.625 1 80.88 212 ALA A N 1
ATOM 1667 C CA . ALA A 1 212 ? -14.086 34.312 19.047 1 80.88 212 ALA A CA 1
ATOM 1668 C C . ALA A 1 212 ? -14.742 35.656 19.281 1 80.88 212 ALA A C 1
ATOM 1670 O O . ALA A 1 212 ? -15.523 35.844 20.219 1 80.88 212 ALA A O 1
ATOM 1671 N N . SER A 1 213 ? -14.477 36.594 18.391 1 79.31 213 SER A N 1
ATOM 1672 C CA . SER A 1 213 ? -14.82 37.969 18.797 1 79.31 213 SER A CA 1
ATOM 1673 C C . SER A 1 213 ? -15.812 38.594 17.828 1 79.31 213 SER A C 1
ATOM 1675 O O . SER A 1 213 ? -16.578 39.5 18.219 1 79.31 213 SER A O 1
ATOM 1677 N N . THR A 1 214 ? -15.672 38.188 16.641 1 81.94 214 THR A N 1
ATOM 1678 C CA . THR A 1 214 ? -16.531 38.875 15.688 1 81.94 214 THR A CA 1
ATOM 1679 C C . THR A 1 214 ? -17.125 37.906 14.672 1 81.94 214 THR A C 1
ATOM 1681 O O . THR A 1 214 ? -16.984 38.094 13.461 1 81.94 214 THR A O 1
ATOM 1684 N N . PRO A 1 215 ? -17.906 36.969 15.148 1 89.5 215 PRO A N 1
ATOM 1685 C CA . PRO A 1 215 ? -18.531 36.031 14.188 1 89.5 215 PRO A CA 1
ATOM 1686 C C . PRO A 1 215 ? -19.531 36.75 13.273 1 89.5 215 PRO A C 1
ATOM 1688 O O . PRO A 1 215 ? -20.266 37.625 13.711 1 89.5 215 PRO A O 1
ATOM 1691 N N . ARG A 1 216 ? -19.484 36.312 11.977 1 87.44 216 ARG A N 1
ATOM 1692 C CA . ARG A 1 216 ? -20.344 36.938 10.984 1 87.44 216 ARG A CA 1
ATOM 1693 C C . ARG A 1 216 ? -21.234 35.906 10.297 1 87.44 216 ARG A C 1
ATOM 1695 O O . ARG A 1 216 ? -22.266 36.25 9.719 1 87.44 216 ARG A O 1
ATOM 1702 N N . LEU A 1 217 ? -20.812 34.688 10.336 1 91.5 217 LEU A N 1
ATOM 1703 C CA . LEU A 1 217 ? -21.531 33.594 9.656 1 91.5 217 LEU A CA 1
ATOM 1704 C C . LEU A 1 217 ? -22.016 32.562 10.664 1 91.5 217 LEU A C 1
ATOM 1706 O O . LEU A 1 217 ? -21.438 32.406 11.734 1 91.5 217 LEU A O 1
ATOM 1710 N N . PRO A 1 218 ? -23.125 31.891 10.266 1 93.69 218 PRO A N 1
ATOM 1711 C CA . PRO A 1 218 ? -23.578 30.828 11.156 1 93.69 218 PRO A CA 1
ATOM 1712 C C . PRO A 1 218 ? -22.5 29.766 11.383 1 93.69 218 PRO A C 1
ATOM 1714 O O . PRO A 1 218 ? -22.375 29.219 12.484 1 93.69 218 PRO A O 1
ATOM 1717 N N . GLU A 1 219 ? -21.688 29.547 10.344 1 91.44 219 GLU A N 1
ATOM 1718 C CA . GLU A 1 219 ? -20.594 28.578 10.461 1 91.44 219 GLU A CA 1
ATOM 1719 C C . GLU A 1 219 ? -19.594 29 11.523 1 91.44 219 GLU A C 1
ATOM 1721 O O . GLU A 1 219 ? -19 28.156 12.195 1 91.44 219 GLU A O 1
ATOM 1726 N N . HIS A 1 220 ? -19.438 30.328 11.68 1 91.44 220 HIS A N 1
ATOM 1727 C CA . HIS A 1 220 ? -18.516 30.828 12.711 1 91.44 220 HIS A CA 1
ATOM 1728 C C . HIS A 1 220 ? -19 30.438 14.102 1 91.44 220 HIS A C 1
ATOM 1730 O O . HIS A 1 220 ? -18.188 30.109 14.969 1 91.44 220 HIS A O 1
ATOM 1736 N N . CYS A 1 221 ? -20.25 30.484 14.281 1 94.19 221 CYS A N 1
ATOM 1737 C CA . CYS A 1 221 ? -20.844 30.141 15.57 1 94.19 221 CYS A CA 1
ATOM 1738 C C . CYS A 1 221 ? -20.656 28.656 15.883 1 94.19 221 CYS A C 1
ATOM 1740 O O . CYS A 1 221 ? -20.312 28.297 17 1 94.19 221 CYS A O 1
ATOM 1742 N N . ILE A 1 222 ? -20.891 27.891 14.867 1 93.38 222 ILE A N 1
ATOM 1743 C CA . ILE A 1 222 ? -20.766 26.453 15.023 1 93.38 222 ILE A CA 1
ATOM 1744 C C . ILE A 1 222 ? -19.312 26.094 15.336 1 93.38 222 ILE A C 1
ATOM 1746 O O . ILE A 1 222 ? -19.047 25.297 16.25 1 93.38 222 ILE A O 1
ATOM 1750 N N . GLU A 1 223 ? -18.422 26.688 14.625 1 90 223 GLU A N 1
ATOM 1751 C CA . GLU A 1 223 ? -17 26.422 14.812 1 90 223 GLU A CA 1
ATOM 1752 C C . GLU A 1 223 ? -16.547 26.859 16.203 1 90 223 GLU A C 1
ATOM 1754 O O . GLU A 1 223 ? -15.688 26.203 16.812 1 90 223 GLU A O 1
ATOM 1759 N N . TYR A 1 224 ? -17.094 27.969 16.625 1 91.56 224 TYR A N 1
ATOM 1760 C CA . TYR A 1 224 ? -16.781 28.438 17.969 1 91.56 224 TYR A CA 1
ATOM 1761 C C . TYR A 1 224 ? -17.156 27.391 19.016 1 91.56 224 TYR A C 1
ATOM 1763 O O . TYR A 1 224 ? -16.375 27.078 19.906 1 91.56 224 TYR A O 1
ATOM 1771 N N . VAL A 1 225 ? -18.359 26.875 18.891 1 93.44 225 VAL A N 1
ATOM 1772 C CA . VAL A 1 225 ? -18.844 25.891 19.844 1 93.44 225 VAL A CA 1
ATOM 1773 C C . VAL A 1 225 ? -17.969 24.641 19.766 1 93.44 225 VAL A C 1
ATOM 1775 O O . VAL A 1 225 ? -17.594 24.094 20.797 1 93.44 225 VAL A O 1
ATOM 1778 N N . LYS A 1 226 ? -17.656 24.281 18.609 1 89.81 226 LYS A N 1
ATOM 1779 C CA . LYS A 1 226 ? -16.875 23.062 18.375 1 89.81 226 LYS A CA 1
ATOM 1780 C C . LYS A 1 226 ? -15.469 23.188 18.953 1 89.81 226 LYS A C 1
ATOM 1782 O O . LYS A 1 226 ? -14.992 22.281 19.656 1 89.81 226 LYS A O 1
ATOM 1787 N N . LEU A 1 227 ? -14.812 24.297 18.734 1 85.69 227 LEU A N 1
ATOM 1788 C CA . LEU A 1 227 ? -13.375 24.422 18.969 1 85.69 227 LEU A CA 1
ATOM 1789 C C . LEU A 1 227 ? -13.102 25.031 20.344 1 85.69 227 LEU A C 1
ATOM 1791 O O . LEU A 1 227 ? -12.07 24.734 20.969 1 85.69 227 LEU A O 1
ATOM 1795 N N . ILE A 1 228 ? -13.977 25.906 20.812 1 86.94 228 ILE A N 1
ATOM 1796 C CA . ILE A 1 228 ? -13.68 26.688 22 1 86.94 228 ILE A CA 1
ATOM 1797 C C . ILE A 1 228 ? -14.625 26.266 23.125 1 86.94 228 ILE A C 1
ATOM 1799 O O . ILE A 1 228 ? -14.172 25.953 24.234 1 86.94 228 ILE A O 1
ATOM 1803 N N . GLN A 1 229 ? -15.898 26.25 22.828 1 92.31 229 GLN A N 1
ATOM 1804 C CA . GLN A 1 229 ? -16.875 26.062 23.891 1 92.31 229 GLN A CA 1
ATOM 1805 C C . GLN A 1 229 ? -16.938 24.609 24.344 1 92.31 229 GLN A C 1
ATOM 1807 O O . GLN A 1 229 ? -17.062 24.328 25.531 1 92.31 229 GLN A O 1
ATOM 1812 N N . TRP A 1 230 ? -16.859 23.641 23.453 1 92.69 230 TRP A N 1
ATOM 1813 C CA . TRP A 1 230 ? -17 22.219 23.766 1 92.69 230 TRP A CA 1
ATOM 1814 C C . TRP A 1 230 ? -15.93 21.781 24.766 1 92.69 230 TRP A C 1
ATOM 1816 O O . TRP A 1 230 ? -16.234 21.234 25.812 1 92.69 230 TRP A O 1
ATOM 1826 N N . PRO A 1 231 ? -14.656 22.031 24.484 1 86.94 231 PRO A N 1
ATOM 1827 C CA . PRO A 1 231 ? -13.625 21.578 25.422 1 86.94 231 PRO A CA 1
ATOM 1828 C C . PRO A 1 231 ? -13.812 22.141 26.828 1 86.94 231 PRO A C 1
ATOM 1830 O O . PRO A 1 231 ? -13.391 21.531 27.812 1 86.94 231 PRO A O 1
ATOM 1833 N N . LYS A 1 232 ? -14.516 23.219 26.969 1 89.06 232 LYS A N 1
ATOM 1834 C CA . LYS A 1 232 ? -14.641 23.938 28.25 1 89.06 232 LYS A CA 1
ATOM 1835 C C . LYS A 1 232 ? -15.938 23.562 28.953 1 89.06 232 LYS A C 1
ATOM 1837 O O . LYS A 1 232 ? -15.984 23.516 30.188 1 89.06 232 LYS A O 1
ATOM 1842 N N . GLU A 1 233 ? -16.969 23.312 28.172 1 92.31 233 GLU A N 1
ATOM 1843 C CA . GLU A 1 233 ? -18.297 23.344 28.797 1 92.31 233 GLU A CA 1
ATOM 1844 C C . GLU A 1 233 ? -19.078 22.078 28.5 1 92.31 233 GLU A C 1
ATOM 1846 O O . GLU A 1 233 ? -20.172 21.859 29.047 1 92.31 233 GLU A O 1
ATOM 1851 N N . ASN A 1 234 ? -18.547 21.203 27.625 1 87.94 234 ASN A N 1
ATOM 1852 C CA . ASN A 1 234 ? -19.406 20.078 27.266 1 87.94 234 ASN A CA 1
ATOM 1853 C C . ASN A 1 234 ? -19.797 19.266 28.5 1 87.94 234 ASN A C 1
ATOM 1855 O O . ASN A 1 234 ? -19 19.078 29.406 1 87.94 234 ASN A O 1
ATOM 1859 N N . PRO A 1 235 ? -21 18.781 28.562 1 91.06 235 PRO A N 1
ATOM 1860 C CA . PRO A 1 235 ? -21.438 18.031 29.734 1 91.06 235 PRO A CA 1
ATOM 1861 C C . PRO A 1 235 ? -21.078 16.547 29.672 1 91.06 235 PRO A C 1
ATOM 1863 O O . PRO A 1 235 ? -21.438 15.773 30.547 1 91.06 235 PRO A O 1
ATOM 1866 N N . PHE A 1 236 ? -20.391 16.078 28.688 1 89.06 236 PHE A N 1
ATOM 1867 C CA . PHE A 1 236 ? -20.188 14.664 28.406 1 89.06 236 PHE A CA 1
ATOM 1868 C C . PHE A 1 236 ? -18.766 14.234 28.766 1 89.06 236 PHE A C 1
ATOM 1870 O O . PHE A 1 236 ? -18.469 13.047 28.797 1 89.06 236 PHE A O 1
ATOM 1877 N N . ASP A 1 237 ? -17.844 15.164 29.078 1 83.44 237 ASP A N 1
ATOM 1878 C CA . ASP A 1 237 ? -16.438 14.914 29.359 1 83.44 237 ASP A CA 1
ATOM 1879 C C . ASP A 1 237 ? -15.82 14 28.297 1 83.44 237 ASP A C 1
ATOM 1881 O O . ASP A 1 237 ? -15.203 12.984 28.641 1 83.44 237 ASP A O 1
ATOM 1885 N N . SER A 1 238 ? -16.172 14.203 27.141 1 80.75 238 SER A N 1
ATOM 1886 C CA . SER A 1 238 ? -15.688 13.406 26.016 1 80.75 238 SER A CA 1
ATOM 1887 C C . SER A 1 238 ? -15.406 14.281 24.797 1 80.75 238 SER A C 1
ATOM 1889 O O . SER A 1 238 ? -15.836 15.438 24.75 1 80.75 238 SER A O 1
ATOM 1891 N N . ASN A 1 239 ? -14.664 13.734 23.922 1 79.12 239 ASN A N 1
ATOM 1892 C CA . ASN A 1 239 ? -14.555 14.367 22.609 1 79.12 239 ASN A CA 1
ATOM 1893 C C . ASN A 1 239 ? -15.867 14.305 21.844 1 79.12 239 ASN A C 1
ATOM 1895 O O . ASN A 1 239 ? -16.75 13.516 22.172 1 79.12 239 ASN A O 1
ATOM 1899 N N . ILE A 1 240 ? -16 15.211 20.891 1 84.62 240 ILE A N 1
ATOM 1900 C CA . ILE A 1 240 ? -17.203 15.266 20.078 1 84.62 240 ILE A CA 1
ATOM 1901 C C . ILE A 1 240 ? -17.359 13.961 19.297 1 84.62 240 ILE A C 1
ATOM 1903 O O . ILE A 1 240 ? -16.422 13.516 18.625 1 84.62 240 ILE A O 1
ATOM 1907 N N . ASP A 1 241 ? -18.406 13.305 19.5 1 77.56 241 ASP A N 1
ATOM 1908 C CA . ASP A 1 241 ? -18.844 12.211 18.641 1 77.56 241 ASP A CA 1
ATOM 1909 C C . ASP A 1 241 ? -19.844 12.711 17.594 1 77.56 241 ASP A C 1
ATOM 1911 O O . ASP A 1 241 ? -21 12.977 17.906 1 77.56 241 ASP A O 1
ATOM 1915 N N . THR A 1 242 ? -19.391 12.781 16.406 1 77.88 242 THR A N 1
ATOM 1916 C CA . THR A 1 242 ? -20.156 13.438 15.352 1 77.88 242 THR A CA 1
ATOM 1917 C C . THR A 1 242 ? -21.375 12.594 14.961 1 77.88 242 THR A C 1
ATOM 1919 O O . THR A 1 242 ? -22.281 13.07 14.281 1 77.88 242 THR A O 1
ATOM 1922 N N . ASP A 1 243 ? -21.469 11.383 15.5 1 74.25 243 ASP A N 1
ATOM 1923 C CA . ASP A 1 243 ? -22.609 10.523 15.18 1 74.25 243 ASP A CA 1
ATOM 1924 C C . ASP A 1 243 ? -23.562 10.414 16.375 1 74.25 243 ASP A C 1
ATOM 1926 O O . ASP A 1 243 ? -24.609 9.773 16.281 1 74.25 243 ASP A O 1
ATOM 1930 N N . ASP A 1 244 ? -23.219 11.047 17.438 1 81.31 244 ASP A N 1
ATOM 1931 C CA . ASP A 1 244 ? -24.078 11.047 18.625 1 81.31 244 ASP A CA 1
ATOM 1932 C C . ASP A 1 244 ? -25.078 12.195 18.578 1 81.31 244 ASP A C 1
ATOM 1934 O O . ASP A 1 244 ? -24.703 13.359 18.672 1 81.31 244 ASP A O 1
ATOM 1938 N N . PRO A 1 245 ? -26.312 11.82 18.469 1 86.5 245 PRO A N 1
ATOM 1939 C CA . PRO A 1 245 ? -27.328 12.867 18.359 1 86.5 245 PRO A CA 1
ATOM 1940 C C . PRO A 1 245 ? -27.328 13.812 19.562 1 86.5 245 PRO A C 1
ATOM 1942 O O . PRO A 1 245 ? -27.672 14.992 19.422 1 86.5 245 PRO A O 1
ATOM 1945 N N . VAL A 1 246 ? -26.938 13.289 20.672 1 91.75 246 VAL A N 1
ATOM 1946 C CA . VAL A 1 246 ? -26.922 14.117 21.875 1 91.75 246 VAL A CA 1
ATOM 1947 C C . VAL A 1 246 ? -25.812 15.164 21.766 1 91.75 246 VAL A C 1
ATOM 1949 O O . VAL A 1 246 ? -26.016 16.328 22.141 1 91.75 246 VAL A O 1
ATOM 1952 N N . HIS A 1 247 ? -24.688 14.703 21.25 1 92.75 247 HIS A N 1
ATOM 1953 C CA . HIS A 1 247 ? -23.594 15.648 21.031 1 92.75 247 HIS A CA 1
ATOM 1954 C C . HIS A 1 247 ? -24 16.734 20.031 1 92.75 247 HIS A C 1
ATOM 1956 O O . HIS A 1 247 ? -23.781 17.922 20.266 1 92.75 247 HIS A O 1
ATOM 1962 N N . ILE A 1 248 ? -24.672 16.297 19.016 1 91.06 248 ILE A N 1
ATOM 1963 C CA . ILE A 1 248 ? -25.031 17.219 17.938 1 91.06 248 ILE A CA 1
ATOM 1964 C C . ILE A 1 248 ? -26.094 18.203 18.438 1 91.06 248 ILE A C 1
ATOM 1966 O O . ILE A 1 248 ? -26.031 19.391 18.141 1 91.06 248 ILE A O 1
ATOM 1970 N N . SER A 1 249 ? -26.984 17.703 19.172 1 94.19 249 SER A N 1
ATOM 1971 C CA . SER A 1 249 ? -28.047 18.547 19.719 1 94.19 249 SER A CA 1
ATOM 1972 C C . SER A 1 249 ? -27.469 19.609 20.656 1 94.19 249 SER A C 1
ATOM 1974 O O . SER A 1 249 ? -27.891 20.766 20.641 1 94.19 249 SER A O 1
ATOM 1976 N N . TRP A 1 250 ? -26.531 19.156 21.406 1 96.12 250 TRP A N 1
ATOM 1977 C CA . TRP A 1 250 ? -25.875 20.109 22.297 1 96.12 250 TRP A CA 1
ATOM 1978 C C . TRP A 1 250 ? -25.156 21.188 21.516 1 96.12 250 TRP A C 1
ATOM 1980 O O . TRP A 1 250 ? -25.266 22.375 21.828 1 96.12 250 TRP A O 1
ATOM 1990 N N . ILE A 1 251 ? -24.469 20.844 20.531 1 95.62 251 ILE A N 1
ATOM 1991 C CA . ILE A 1 251 ? -23.719 21.781 19.703 1 95.62 251 ILE A CA 1
ATOM 1992 C C . ILE A 1 251 ? -24.688 22.703 18.984 1 95.62 251 ILE A C 1
ATOM 1994 O O . ILE A 1 251 ? -24.438 23.906 18.875 1 95.62 251 ILE A O 1
ATOM 1998 N N . TYR A 1 252 ? -25.75 22.172 18.562 1 95.88 252 TYR A N 1
ATOM 1999 C CA . TYR A 1 252 ? -26.797 22.953 17.891 1 95.88 252 TYR A CA 1
ATOM 2000 C C . TYR A 1 252 ? -27.344 24.031 18.812 1 95.88 252 TYR A C 1
ATOM 2002 O O . TYR A 1 252 ? -27.406 25.203 18.438 1 95.88 252 TYR A O 1
ATOM 2010 N N . GLU A 1 253 ? -27.672 23.625 19.969 1 96.69 253 GLU A N 1
ATOM 2011 C CA . GLU A 1 253 ? -28.266 24.547 20.938 1 96.69 253 GLU A CA 1
ATOM 2012 C C . GLU A 1 253 ? -27.281 25.656 21.297 1 96.69 253 GLU A C 1
ATOM 2014 O O . GLU A 1 253 ? -27.656 26.828 21.344 1 96.69 253 GLU A O 1
ATOM 2019 N N . LYS A 1 254 ? -26.078 25.266 21.5 1 97 254 LYS A N 1
ATOM 2020 C CA . LYS A 1 254 ? -25.078 26.25 21.891 1 97 254 LYS A CA 1
ATOM 2021 C C . LYS A 1 254 ? -24.734 27.172 20.719 1 97 254 LYS A C 1
ATOM 2023 O O . LYS A 1 254 ? -24.469 28.359 20.922 1 97 254 LYS A O 1
ATOM 2028 N N . SER A 1 255 ? -24.734 26.625 19.531 1 96.94 255 SER A N 1
ATOM 2029 C CA . SER A 1 255 ? -24.5 27.438 18.344 1 96.94 255 SER A CA 1
ATOM 2030 C C . SER A 1 255 ? -25.609 28.453 18.141 1 96.94 255 SER A C 1
ATOM 2032 O O . SER A 1 255 ? -25.359 29.594 17.75 1 96.94 255 SER A O 1
ATOM 2034 N N . LEU A 1 256 ? -26.812 28.031 18.438 1 96.06 256 LEU A N 1
ATOM 2035 C CA . LEU A 1 256 ? -27.969 28.922 18.344 1 96.06 256 LEU A CA 1
ATOM 2036 C C . LEU A 1 256 ? -27.859 30.062 19.344 1 96.06 256 LEU A C 1
ATOM 2038 O O . LEU A 1 256 ? -28.172 31.203 19.031 1 96.06 256 LEU A O 1
ATOM 2042 N N . GLU A 1 257 ? -27.5 29.719 20.531 1 96.69 257 GLU A N 1
ATOM 2043 C CA . GLU A 1 257 ? -27.328 30.719 21.578 1 96.69 257 GLU A CA 1
ATOM 2044 C C . GLU A 1 257 ? -26.281 31.766 21.172 1 96.69 257 GLU A C 1
ATOM 2046 O O . GLU 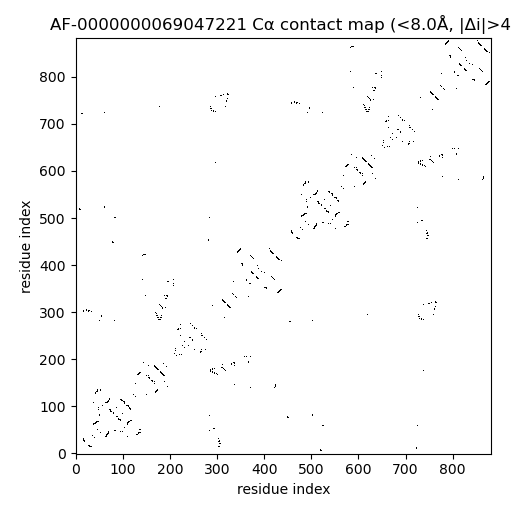A 1 257 ? -26.5 32.969 21.344 1 96.69 257 GLU A O 1
ATOM 2051 N N . ARG A 1 258 ? -25.203 31.281 20.656 1 95.94 258 ARG A N 1
ATOM 2052 C CA . ARG A 1 258 ? -24.141 32.188 20.234 1 95.94 258 ARG A CA 1
ATOM 2053 C C . ARG A 1 258 ? -24.594 33.062 19.062 1 95.94 258 ARG A C 1
ATOM 2055 O O . ARG A 1 258 ? -24.297 34.25 19.016 1 95.94 258 ARG A O 1
ATOM 2062 N N . ALA A 1 259 ? -25.25 32.438 18.156 1 96.31 259 ALA A N 1
ATOM 2063 C CA . ALA A 1 259 ? -25.766 33.188 17 1 96.31 259 ALA A CA 1
ATOM 2064 C C . ALA A 1 259 ? -26.703 34.312 17.438 1 96.31 259 ALA A C 1
ATOM 2066 O O . ALA A 1 259 ? -26.656 35.406 16.906 1 96.31 259 ALA A O 1
ATOM 2067 N N . ASP A 1 260 ? -27.469 34.031 18.391 1 95.56 260 ASP A N 1
ATOM 2068 C CA . ASP A 1 260 ? -28.406 35 18.922 1 95.56 260 ASP A CA 1
ATOM 2069 C C . ASP A 1 260 ? -27.656 36.188 19.578 1 95.56 260 ASP A C 1
ATOM 2071 O O . ASP A 1 260 ? -28.062 37.344 19.438 1 95.56 260 ASP A O 1
ATOM 2075 N N . GLU A 1 261 ? -26.656 35.875 20.297 1 95.38 261 GLU A N 1
ATOM 2076 C CA . GLU A 1 261 ? -25.844 36.875 20.969 1 95.38 261 GLU A CA 1
ATOM 2077 C C . GLU A 1 261 ? -25.266 37.875 19.969 1 95.38 261 GLU A C 1
ATOM 2079 O O . GLU A 1 261 ? -25.094 39.031 20.312 1 95.38 261 GLU A O 1
ATOM 2084 N N . PHE A 1 262 ? -25.016 37.406 18.781 1 93.75 262 PHE A N 1
ATOM 2085 C CA . PHE A 1 262 ? -24.328 38.281 17.812 1 93.75 262 PHE A CA 1
ATOM 2086 C C . PHE A 1 262 ? -25.281 38.688 16.688 1 93.75 262 PHE A C 1
ATOM 2088 O O . PHE A 1 262 ? -24.844 39.281 15.695 1 93.75 262 PHE A O 1
ATOM 2095 N N . GLY A 1 263 ? -26.5 38.281 16.844 1 94.62 263 GLY A N 1
ATOM 2096 C CA . GLY A 1 263 ? -27.5 38.656 15.859 1 94.62 263 GLY A CA 1
ATOM 2097 C C . GLY A 1 263 ? -27.297 37.969 14.523 1 94.62 263 GLY A C 1
ATOM 2098 O O . GLY A 1 263 ? -27.484 38.562 13.469 1 94.62 263 GLY A O 1
ATOM 2099 N N . ILE A 1 264 ? -26.844 36.719 14.492 1 95.5 264 ILE A N 1
ATOM 2100 C CA . ILE A 1 264 ? -26.578 35.938 13.289 1 95.5 264 ILE A CA 1
ATOM 2101 C C . ILE A 1 264 ? -27.703 34.938 13.07 1 95.5 264 ILE A C 1
ATOM 2103 O O . ILE A 1 264 ? -28.156 34.281 14.016 1 95.5 264 ILE A O 1
ATOM 2107 N N . ASN A 1 265 ? -28.219 34.875 11.844 1 94.25 265 ASN A N 1
ATOM 2108 C CA . ASN A 1 265 ? -29.266 33.938 11.492 1 94.25 265 ASN A CA 1
ATOM 2109 C C . ASN A 1 265 ? -28.719 32.781 10.664 1 94.25 265 ASN A C 1
ATOM 2111 O O . ASN A 1 265 ? -27.625 32.844 10.133 1 94.25 265 ASN A O 1
ATOM 2115 N N . GLY A 1 266 ? -29.516 31.641 10.641 1 93.94 266 GLY A N 1
ATOM 2116 C CA . GLY A 1 266 ? -29.172 30.609 9.688 1 93.94 266 GLY A CA 1
ATOM 2117 C C . GLY A 1 266 ? -28.641 29.344 10.344 1 93.94 266 GLY A C 1
ATOM 2118 O O . GLY A 1 266 ? -28.422 28.328 9.672 1 93.94 266 GLY A O 1
ATOM 2119 N N . VAL A 1 267 ? -28.438 29.375 11.641 1 95.25 267 VAL A N 1
ATOM 2120 C CA . VAL A 1 267 ? -28.016 28.156 12.312 1 95.25 267 VAL A CA 1
ATOM 2121 C C . VAL A 1 267 ? -29.156 27.141 12.352 1 95.25 267 VAL A C 1
ATOM 2123 O O . VAL A 1 267 ? -30.266 27.453 12.82 1 95.25 267 VAL A O 1
ATOM 2126 N N . ASN A 1 268 ? -28.969 26.031 11.758 1 93.5 268 ASN A N 1
ATOM 2127 C CA . ASN A 1 268 ? -29.922 24.938 11.836 1 93.5 268 ASN A CA 1
ATOM 2128 C C . ASN A 1 268 ? -29.219 23.594 12.016 1 93.5 268 ASN A C 1
ATOM 2130 O O . ASN A 1 268 ? -28 23.516 11.898 1 93.5 268 ASN A O 1
ATOM 2134 N N . TYR A 1 269 ? -30.047 22.672 12.312 1 91.69 269 TYR A N 1
ATOM 2135 C CA . TYR A 1 269 ? -29.5 21.359 12.664 1 91.69 269 TYR A CA 1
ATOM 2136 C C . TYR A 1 269 ? -28.734 20.75 11.508 1 91.69 269 TYR A C 1
ATOM 2138 O O . TYR A 1 269 ? -27.656 20.172 11.703 1 91.69 269 TYR A O 1
ATOM 2146 N N . ARG A 1 270 ? -29.188 20.891 10.359 1 88.12 270 ARG A N 1
ATOM 2147 C CA . ARG A 1 270 ? -28.547 20.359 9.156 1 88.12 270 ARG A CA 1
ATOM 2148 C C . ARG A 1 270 ? -27.188 21.016 8.93 1 88.12 270 ARG A C 1
ATOM 2150 O O . ARG A 1 270 ? -26.219 20.328 8.57 1 88.12 270 ARG A O 1
ATOM 2157 N N . LEU A 1 271 ? -27.094 22.25 9.086 1 89.5 271 LEU A N 1
ATOM 2158 C CA . LEU A 1 271 ? -25.844 22.984 8.922 1 89.5 271 LEU A CA 1
ATOM 2159 C C . LEU A 1 271 ? -24.812 22.547 9.969 1 89.5 271 LEU A C 1
ATOM 2161 O O . LEU A 1 271 ? -23.641 22.375 9.664 1 89.5 271 LEU A O 1
ATOM 2165 N N . VAL A 1 272 ? -25.297 22.375 11.188 1 91.06 272 VAL A N 1
ATOM 2166 C CA . VAL A 1 272 ? -24.422 21.922 12.258 1 91.06 272 VAL A CA 1
ATOM 2167 C C . VAL A 1 272 ? -23.828 20.562 11.906 1 91.06 272 VAL A C 1
ATOM 2169 O O . VAL A 1 272 ? -22.609 20.359 12.039 1 91.06 272 VAL A O 1
ATOM 2172 N N . GLN A 1 273 ? -24.656 19.719 11.406 1 85.56 273 GLN A N 1
ATOM 2173 C CA . GLN A 1 273 ? -24.188 18.406 10.992 1 85.56 273 GLN A CA 1
ATOM 2174 C C . GLN A 1 273 ? -23.141 18.516 9.898 1 85.56 273 GLN A C 1
ATOM 2176 O O . GLN A 1 273 ? -22.109 17.828 9.945 1 85.56 273 GLN A O 1
ATOM 2181 N N . GLY A 1 274 ? -23.422 19.328 8.992 1 79.88 274 GLY A N 1
ATOM 2182 C CA . GLY A 1 274 ? -22.5 19.531 7.887 1 79.88 274 GLY A CA 1
ATOM 2183 C C . GLY A 1 274 ? -21.141 20.047 8.328 1 79.88 274 GLY A C 1
ATOM 2184 O O . GLY A 1 274 ? -20.109 19.578 7.84 1 79.88 274 GLY A O 1
ATOM 2185 N N . VAL A 1 275 ? -21.188 20.906 9.258 1 80.56 275 VAL A N 1
ATOM 2186 C CA . VAL A 1 275 ? -19.953 21.531 9.719 1 80.56 275 VAL A CA 1
ATOM 2187 C C . VAL A 1 275 ? -19.172 20.562 10.594 1 80.56 275 VAL A C 1
ATOM 2189 O O . VAL A 1 275 ? -17.953 20.469 10.492 1 80.56 275 VAL A O 1
ATOM 2192 N N . ILE A 1 276 ? -19.938 19.828 11.352 1 80.88 276 ILE A N 1
ATOM 2193 C CA . ILE A 1 276 ? -19.281 18.969 12.344 1 80.88 276 ILE A CA 1
ATOM 2194 C C . ILE A 1 276 ? -18.875 17.656 11.695 1 80.88 276 ILE A C 1
ATOM 2196 O O . ILE A 1 276 ? -17.859 17.062 12.07 1 80.88 276 ILE A O 1
ATOM 2200 N N . LYS A 1 277 ? -19.672 17.141 10.781 1 69.38 277 LYS A N 1
ATOM 2201 C CA . LYS A 1 277 ? -19.438 15.836 10.195 1 69.38 277 LYS A CA 1
ATOM 2202 C C . LYS A 1 277 ? -18.5 15.938 8.984 1 69.38 277 LYS A C 1
ATOM 2204 O O . LYS A 1 277 ? -18.188 14.93 8.352 1 69.38 277 LYS A O 1
ATOM 2209 N N . ASN A 1 278 ? -18.125 17.094 8.711 1 66.25 278 ASN A N 1
ATOM 2210 C CA . ASN A 1 278 ? -17.281 17.25 7.535 1 66.25 278 ASN A CA 1
ATOM 2211 C C . ASN A 1 278 ? -15.891 16.656 7.758 1 66.25 278 ASN A C 1
ATOM 2213 O O . ASN A 1 278 ? -14.93 17.391 8 1 66.25 278 ASN A O 1
ATOM 2217 N N . ILE A 1 279 ? -15.914 15.305 7.938 1 65.5 279 ILE A N 1
ATOM 2218 C CA . ILE A 1 279 ? -14.633 14.633 8.109 1 65.5 279 ILE A CA 1
ATOM 2219 C C . ILE A 1 279 ? -14.297 13.828 6.855 1 65.5 279 ILE A C 1
ATOM 2221 O O . ILE A 1 279 ? -15.172 13.156 6.289 1 65.5 279 ILE A O 1
ATOM 2225 N N . ILE A 1 280 ? -13.195 14.07 6.355 1 72 280 ILE A N 1
ATOM 2226 C CA . ILE A 1 280 ? -12.688 13.195 5.309 1 72 280 ILE A CA 1
ATOM 2227 C C . ILE A 1 280 ? -12.32 11.836 5.902 1 72 280 ILE A C 1
ATOM 2229 O O . ILE A 1 280 ? -11.469 11.75 6.789 1 72 280 ILE A O 1
ATOM 2233 N N . PRO A 1 281 ? -13.016 10.828 5.453 1 84.94 281 PRO A N 1
ATOM 2234 C CA . PRO A 1 281 ? -12.766 9.531 6.07 1 84.94 281 PRO A CA 1
ATOM 2235 C C . PRO A 1 281 ? -11.359 9 5.77 1 84.94 281 PRO A C 1
ATOM 2237 O O . PRO A 1 281 ? -10.844 9.195 4.668 1 84.94 281 PRO A O 1
ATOM 2240 N N . ALA A 1 282 ? -10.75 8.422 6.754 1 88.06 282 ALA A N 1
ATOM 2241 C CA . ALA A 1 282 ? -9.5 7.684 6.59 1 88.06 282 ALA A CA 1
ATOM 2242 C C . ALA A 1 282 ? -9.766 6.195 6.387 1 88.06 282 ALA A C 1
ATOM 2244 O O . ALA A 1 282 ? -10.562 5.594 7.113 1 88.06 282 ALA A O 1
ATOM 2245 N N . VAL A 1 283 ? -9.195 5.676 5.34 1 93.56 283 VAL A N 1
ATOM 2246 C CA . VAL A 1 283 ? -9.406 4.285 4.957 1 93.56 283 VAL A CA 1
ATOM 2247 C C . VAL A 1 283 ? -8.109 3.494 5.145 1 93.56 283 VAL A C 1
ATOM 2249 O O . VAL A 1 283 ? -7.051 3.906 4.672 1 93.56 283 VAL A O 1
ATOM 2252 N N . ALA A 1 284 ? -8.211 2.346 5.781 1 95.94 284 ALA A N 1
ATOM 2253 C CA . ALA A 1 284 ? -7.043 1.557 6.164 1 95.94 284 ALA A CA 1
ATOM 2254 C C . ALA A 1 284 ? -6.23 1.151 4.938 1 95.94 284 ALA A C 1
ATOM 2256 O O . ALA A 1 284 ? -5.004 1.272 4.934 1 95.94 284 ALA A O 1
ATOM 2257 N N . SER A 1 285 ? -6.871 0.657 3.906 1 96.25 285 SER A N 1
ATOM 2258 C CA . SER A 1 285 ? -6.164 0.193 2.719 1 96.25 285 SER A CA 1
ATOM 2259 C C . SER A 1 285 ? -5.465 1.348 2.006 1 96.25 285 SER A C 1
ATOM 2261 O O . SER A 1 285 ? -4.359 1.188 1.489 1 96.25 285 SER A O 1
ATOM 2263 N N . THR A 1 286 ? -6.117 2.52 1.981 1 96.38 286 THR A N 1
ATOM 2264 C CA . THR A 1 286 ? -5.484 3.691 1.387 1 96.38 286 THR A CA 1
ATOM 2265 C C . THR A 1 286 ? -4.246 4.102 2.182 1 96.38 286 THR A C 1
ATOM 2267 O O . THR A 1 286 ? -3.211 4.426 1.601 1 96.38 286 THR A O 1
ATOM 2270 N N . ASN A 1 287 ? -4.406 4.117 3.518 1 97.5 287 ASN A N 1
ATOM 2271 C CA . ASN A 1 287 ? -3.254 4.395 4.367 1 97.5 287 ASN A CA 1
ATOM 2272 C C . ASN A 1 287 ? -2.088 3.459 4.055 1 97.5 287 ASN A C 1
ATOM 2274 O O . ASN A 1 287 ? -0.937 3.895 3.996 1 97.5 287 ASN A O 1
ATOM 2278 N N . ALA A 1 288 ? -2.406 2.217 3.82 1 98.06 288 ALA A N 1
ATOM 2279 C CA . ALA A 1 288 ? -1.383 1.207 3.561 1 98.06 288 ALA A CA 1
ATOM 2280 C C . ALA A 1 288 ? -0.67 1.474 2.238 1 98.06 288 ALA A C 1
ATOM 2282 O O . ALA A 1 288 ? 0.557 1.389 2.16 1 98.06 288 ALA A O 1
ATOM 2283 N N . VAL A 1 289 ? -1.403 1.828 1.185 1 97.19 289 VAL A N 1
ATOM 2284 C CA . VAL A 1 289 ? -0.828 2.088 -0.131 1 97.19 289 VAL A CA 1
ATOM 2285 C C . VAL A 1 289 ? 0.129 3.275 -0.053 1 97.19 289 VAL A C 1
ATOM 2287 O O . VAL A 1 289 ? 1.274 3.188 -0.5 1 97.19 289 VAL A O 1
ATOM 2290 N N . ILE A 1 290 ? -0.363 4.305 0.508 1 97.5 290 ILE A N 1
ATOM 2291 C CA . ILE A 1 290 ? 0.386 5.559 0.512 1 97.5 290 ILE A CA 1
ATOM 2292 C C . ILE A 1 290 ? 1.625 5.414 1.393 1 97.5 290 ILE A C 1
ATOM 2294 O O . ILE A 1 290 ? 2.717 5.844 1.012 1 97.5 290 ILE A O 1
ATOM 2298 N N . ALA A 1 291 ? 1.444 4.836 2.582 1 98.56 291 ALA A N 1
ATOM 2299 C CA . ALA A 1 291 ? 2.58 4.625 3.475 1 98.56 291 ALA A CA 1
ATOM 2300 C C . ALA A 1 291 ? 3.654 3.771 2.805 1 98.56 291 ALA A C 1
ATOM 2302 O O . ALA A 1 291 ? 4.848 4.07 2.906 1 98.56 291 ALA A O 1
ATOM 2303 N N . ALA A 1 292 ? 3.24 2.73 2.154 1 98.31 292 ALA A N 1
ATOM 2304 C CA . ALA A 1 292 ? 4.184 1.832 1.492 1 98.31 292 ALA A CA 1
ATOM 2305 C C . ALA A 1 292 ? 4.949 2.559 0.389 1 98.31 292 ALA A C 1
ATOM 2307 O O . ALA A 1 292 ? 6.156 2.365 0.233 1 98.31 292 ALA A O 1
ATOM 2308 N N . ALA A 1 293 ? 4.258 3.34 -0.372 1 97 293 ALA A N 1
ATOM 2309 C CA . ALA A 1 293 ? 4.914 4.137 -1.405 1 97 293 ALA A CA 1
ATOM 2310 C C . ALA A 1 293 ? 5.926 5.102 -0.795 1 97 293 ALA A C 1
ATOM 2312 O O . ALA A 1 293 ? 7.031 5.262 -1.316 1 97 293 ALA A O 1
ATOM 2313 N N . CYS A 1 294 ? 5.547 5.754 0.295 1 98.31 294 CYS A N 1
ATOM 2314 C CA . CYS A 1 294 ? 6.453 6.652 0.994 1 98.31 294 CYS A CA 1
ATOM 2315 C C . CYS A 1 294 ? 7.703 5.914 1.457 1 98.31 294 CYS A C 1
ATOM 2317 O O . CYS A 1 294 ? 8.82 6.434 1.34 1 98.31 294 CYS A O 1
ATOM 2319 N N . VAL A 1 295 ? 7.539 4.715 1.962 1 98.56 295 VAL A N 1
ATOM 2320 C CA . VAL A 1 295 ? 8.664 3.947 2.494 1 98.56 295 VAL A CA 1
ATOM 2321 C C . VAL A 1 295 ? 9.594 3.539 1.357 1 98.56 295 VAL A C 1
ATOM 2323 O O . VAL A 1 295 ? 10.812 3.521 1.523 1 98.56 295 VAL A O 1
ATOM 2326 N N . THR A 1 296 ? 9.023 3.178 0.188 1 97.31 296 THR A N 1
ATOM 2327 C CA . THR A 1 296 ? 9.867 2.885 -0.966 1 97.31 296 THR A CA 1
ATOM 2328 C C . THR A 1 296 ? 10.719 4.098 -1.331 1 97.31 296 THR A C 1
ATOM 2330 O O . THR A 1 296 ? 11.906 3.961 -1.627 1 97.31 296 THR A O 1
ATOM 2333 N N . GLU A 1 297 ? 10.125 5.293 -1.286 1 97.44 297 GLU A N 1
ATOM 2334 C CA . GLU A 1 297 ? 10.875 6.512 -1.565 1 97.44 297 GLU A CA 1
ATOM 2335 C C . GLU A 1 297 ? 11.953 6.75 -0.508 1 97.44 297 GLU A C 1
ATOM 2337 O O . GLU A 1 297 ? 13.062 7.184 -0.828 1 97.44 297 GLU A O 1
ATOM 2342 N N . ALA A 1 298 ? 11.609 6.504 0.741 1 98.31 298 ALA A N 1
ATOM 2343 C CA . ALA A 1 298 ? 12.602 6.605 1.81 1 98.31 298 ALA A CA 1
ATOM 2344 C C . ALA A 1 298 ? 13.781 5.676 1.554 1 98.31 298 ALA A C 1
ATOM 2346 O O . ALA A 1 298 ? 14.938 6.059 1.748 1 98.31 298 ALA A O 1
ATOM 2347 N N . PHE A 1 299 ? 13.469 4.484 1.132 1 97.62 299 PHE A N 1
ATOM 2348 C CA . PHE A 1 299 ? 14.484 3.488 0.812 1 97.62 299 PHE A CA 1
ATOM 2349 C C . PHE A 1 299 ? 15.375 3.971 -0.326 1 97.62 299 PHE A C 1
ATOM 2351 O O . PHE A 1 299 ? 16.594 3.824 -0.269 1 97.62 299 PHE A O 1
ATOM 2358 N N . LYS A 1 300 ? 14.789 4.555 -1.342 1 95.31 300 LYS A N 1
ATOM 2359 C CA . LYS A 1 300 ? 15.531 5.102 -2.471 1 95.31 300 LYS A CA 1
ATOM 2360 C C . LYS A 1 300 ? 16.406 6.27 -2.035 1 95.31 300 LYS A C 1
ATOM 2362 O O . LYS A 1 300 ? 17.547 6.406 -2.5 1 95.31 300 LYS A O 1
ATOM 2367 N N . VAL A 1 301 ? 15.898 7.078 -1.132 1 95.69 301 VAL A N 1
ATOM 2368 C CA . VAL A 1 301 ? 16.672 8.211 -0.617 1 95.69 301 VAL A CA 1
ATOM 2369 C C . VAL A 1 301 ? 17.906 7.703 0.107 1 95.69 301 VAL A C 1
ATOM 2371 O O . VAL A 1 301 ? 19 8.242 -0.081 1 95.69 301 VAL A O 1
ATOM 2374 N N . ALA A 1 302 ? 17.75 6.676 0.864 1 96.31 302 ALA A N 1
ATOM 2375 C CA . ALA A 1 302 ? 18.828 6.172 1.722 1 96.31 302 ALA A CA 1
ATOM 2376 C C . ALA A 1 302 ? 19.859 5.391 0.912 1 96.31 302 ALA A C 1
ATOM 2378 O O . ALA A 1 302 ? 21.047 5.395 1.24 1 96.31 302 ALA A O 1
ATOM 2379 N N . THR A 1 303 ? 19.406 4.723 -0.201 1 93.69 303 THR A N 1
ATOM 2380 C CA . THR A 1 303 ? 20.281 3.742 -0.829 1 93.69 303 THR A CA 1
ATOM 2381 C C . THR A 1 303 ? 20.703 4.207 -2.217 1 93.69 303 THR A C 1
ATOM 2383 O O . THR A 1 303 ? 21.672 3.691 -2.783 1 93.69 303 THR A O 1
ATOM 2386 N N . SER A 1 304 ? 19.875 5.102 -2.83 1 90.44 304 SER A N 1
ATOM 2387 C CA . SER A 1 304 ? 20.094 5.562 -4.199 1 90.44 304 SER A CA 1
ATOM 2388 C C . SER A 1 304 ? 19.953 4.418 -5.195 1 90.44 304 SER A C 1
ATOM 2390 O O . SER A 1 304 ? 20.547 4.461 -6.281 1 90.44 304 SER A O 1
ATOM 2392 N N . CYS A 1 305 ? 19.25 3.365 -4.812 1 89.94 305 CYS A N 1
ATOM 2393 C CA . CYS A 1 305 ? 19.141 2.182 -5.66 1 89.94 305 CYS A CA 1
ATOM 2394 C C . CYS A 1 305 ? 18.328 2.479 -6.914 1 89.94 305 CYS A C 1
ATOM 2396 O O . CYS A 1 305 ? 18.531 1.851 -7.957 1 89.94 305 CYS A O 1
ATOM 2398 N N . CYS A 1 306 ? 17.391 3.381 -6.809 1 90 306 CYS A N 1
ATOM 2399 C CA . CYS A 1 306 ? 16.547 3.822 -7.922 1 90 306 CYS A CA 1
ATOM 2400 C C . CYS A 1 306 ? 16.297 5.324 -7.848 1 90 306 CYS A C 1
ATOM 2402 O O . CYS A 1 306 ? 16.5 5.941 -6.801 1 90 306 CYS A O 1
ATOM 2404 N N . PRO A 1 307 ? 15.875 5.906 -8.984 1 88.69 307 PRO A N 1
ATOM 2405 C CA . PRO A 1 307 ? 15.578 7.34 -8.961 1 88.69 307 PRO A CA 1
ATOM 2406 C C . PRO A 1 307 ? 14.383 7.68 -8.086 1 88.69 307 PRO A C 1
ATOM 2408 O O . PRO A 1 307 ? 13.438 6.891 -7.984 1 88.69 307 PRO A O 1
ATOM 2411 N N . LEU A 1 308 ? 14.406 8.859 -7.555 1 91.94 308 LEU A N 1
ATOM 2412 C CA . LEU A 1 308 ? 13.344 9.336 -6.684 1 91.94 308 LEU A CA 1
ATOM 2413 C C . LEU A 1 308 ? 12.148 9.828 -7.504 1 91.94 308 LEU A C 1
ATOM 2415 O O . LEU A 1 308 ? 12.297 10.195 -8.664 1 91.94 308 LEU A O 1
ATOM 2419 N N . LEU A 1 309 ? 11.016 9.781 -6.871 1 92.19 309 LEU A N 1
ATOM 2420 C CA . LEU A 1 309 ? 9.852 10.516 -7.363 1 92.19 309 LEU A CA 1
ATOM 2421 C C . LEU A 1 309 ? 10.18 11.992 -7.531 1 92.19 309 LEU A C 1
ATOM 2423 O O . LEU A 1 309 ? 10.82 12.594 -6.664 1 92.19 309 LEU A O 1
ATOM 2427 N N . ASN A 1 310 ? 9.758 12.57 -8.68 1 88.88 310 ASN A N 1
ATOM 2428 C CA . ASN A 1 310 ? 9.977 13.984 -8.945 1 88.88 310 ASN A CA 1
ATOM 2429 C C . ASN A 1 310 ? 8.656 14.734 -9.117 1 88.88 310 ASN A C 1
ATOM 2431 O O . ASN A 1 310 ? 8.164 14.883 -10.234 1 88.88 310 ASN A O 1
ATOM 2435 N N . ASN A 1 311 ? 8.148 15.336 -8.234 1 90.19 311 ASN A N 1
ATOM 2436 C CA . ASN A 1 311 ? 8.344 15.18 -6.797 1 90.19 311 ASN A CA 1
ATOM 2437 C C . ASN A 1 311 ? 7.043 14.828 -6.082 1 90.19 311 ASN A C 1
ATOM 2439 O O . ASN A 1 311 ? 7.031 14.633 -4.867 1 90.19 311 ASN A O 1
ATOM 2443 N N . TYR A 1 312 ? 5.969 14.781 -6.965 1 92.31 312 TYR A N 1
ATOM 2444 C CA . TYR A 1 312 ? 4.625 14.594 -6.434 1 92.31 312 TYR A CA 1
ATOM 2445 C C . TYR A 1 312 ? 3.863 13.539 -7.23 1 92.31 312 TYR A C 1
ATOM 2447 O O . TYR A 1 312 ? 3.943 13.5 -8.461 1 92.31 312 TYR A O 1
ATOM 2455 N N . ALA A 1 313 ? 3.172 12.641 -6.508 1 91.94 313 ALA A N 1
ATOM 2456 C CA . ALA A 1 313 ? 2.326 11.641 -7.156 1 91.94 313 ALA A CA 1
ATOM 2457 C C . ALA A 1 313 ? 0.977 11.523 -6.449 1 91.94 313 ALA A C 1
ATOM 2459 O O . ALA A 1 313 ? 0.907 11.562 -5.219 1 91.94 313 ALA A O 1
ATOM 2460 N N . VAL A 1 314 ? -0.05 11.438 -7.246 1 91.56 314 VAL A N 1
ATOM 2461 C CA . VAL A 1 314 ? -1.385 11.195 -6.711 1 91.56 314 VAL A CA 1
ATOM 2462 C C . VAL A 1 314 ? -1.765 9.727 -6.918 1 91.56 314 VAL A C 1
ATOM 2464 O O . VAL A 1 314 ? -1.287 9.078 -7.855 1 91.56 314 VAL A O 1
ATOM 2467 N N . PHE A 1 315 ? -2.529 9.219 -6.004 1 91.62 315 PHE A N 1
ATOM 2468 C CA . PHE A 1 315 ? -3.111 7.883 -6.086 1 91.62 315 PHE A CA 1
ATOM 2469 C C . PHE A 1 315 ? -4.629 7.949 -5.961 1 91.62 315 PHE A C 1
ATOM 2471 O O . PHE A 1 315 ? -5.156 8.602 -5.059 1 91.62 315 PHE A O 1
ATOM 2478 N N . ASN A 1 316 ? -5.312 7.344 -6.906 1 88.69 316 ASN A N 1
ATOM 2479 C CA . ASN A 1 316 ? -6.773 7.297 -6.891 1 88.69 316 ASN A CA 1
ATOM 2480 C C . ASN A 1 316 ? -7.293 5.879 -7.113 1 88.69 316 ASN A C 1
ATOM 2482 O O . ASN A 1 316 ? -7.094 5.301 -8.188 1 88.69 316 ASN A O 1
ATOM 2486 N N . ASN A 1 317 ? -7.973 5.34 -6.156 1 89.12 317 ASN A N 1
ATOM 2487 C CA . ASN A 1 317 ? -8.57 4.012 -6.27 1 89.12 317 ASN A CA 1
ATOM 2488 C C . ASN A 1 317 ? -10.094 4.074 -6.195 1 89.12 317 ASN A C 1
ATOM 2490 O O . ASN A 1 317 ? -10.75 3.068 -5.918 1 89.12 317 ASN A O 1
ATOM 2494 N N . ALA A 1 318 ? -10.68 5.246 -6.336 1 81.88 318 ALA A N 1
ATOM 2495 C CA . ALA A 1 318 ? -12.125 5.406 -6.305 1 81.88 318 ALA A CA 1
ATOM 2496 C C . ALA A 1 318 ? -12.742 5.055 -7.656 1 81.88 318 ALA A C 1
ATOM 2498 O O . ALA A 1 318 ? -13.883 4.586 -7.719 1 81.88 318 ALA A O 1
ATOM 2499 N N . ASP A 1 319 ? -12.141 5.336 -8.719 1 80 319 ASP A N 1
ATOM 2500 C CA . ASP A 1 319 ? -12.586 5.031 -10.07 1 80 319 ASP A CA 1
ATOM 2501 C C . ASP A 1 319 ? -11.531 4.207 -10.812 1 80 319 ASP A C 1
ATOM 2503 O O . ASP A 1 319 ? -10.859 4.715 -11.711 1 80 319 ASP A O 1
ATOM 2507 N N . GLY A 1 320 ? -11.664 2.924 -10.523 1 78.81 320 GLY A N 1
ATOM 2508 C CA . GLY A 1 320 ? -10.547 2.109 -10.984 1 78.81 320 GLY A CA 1
ATOM 2509 C C . GLY A 1 320 ? -9.289 2.307 -10.164 1 78.81 320 GLY A C 1
ATOM 2510 O O . GLY A 1 320 ? -9.328 2.264 -8.93 1 78.81 320 GLY A O 1
ATOM 2511 N N . ILE A 1 321 ? -8.148 2.271 -10.711 1 82.25 321 ILE A N 1
ATOM 2512 C CA . ILE A 1 321 ? -6.875 2.584 -10.07 1 82.25 321 ILE A CA 1
ATOM 2513 C C . ILE A 1 321 ? -6.016 3.418 -11.016 1 82.25 321 ILE A C 1
ATOM 2515 O O . ILE A 1 321 ? -5.789 3.027 -12.164 1 82.25 321 ILE A O 1
ATOM 2519 N N . TYR A 1 322 ? -5.602 4.547 -10.555 1 82.5 322 TYR A N 1
ATOM 2520 C CA . TYR A 1 322 ? -4.641 5.277 -11.375 1 82.5 322 TYR A CA 1
ATOM 2521 C C . TYR A 1 322 ? -3.727 6.137 -10.508 1 82.5 322 TYR A C 1
ATOM 2523 O O . TYR A 1 322 ? -4.07 6.465 -9.367 1 82.5 322 TYR A O 1
ATOM 2531 N N . THR A 1 323 ? -2.572 6.332 -11.016 1 82.25 323 THR A N 1
ATOM 2532 C CA . THR A 1 323 ? -1.583 7.23 -10.43 1 82.25 323 THR A CA 1
ATOM 2533 C C . THR A 1 323 ? -1.068 8.219 -11.469 1 82.25 323 THR A C 1
ATOM 2535 O O . THR A 1 323 ? -0.993 7.895 -12.656 1 82.25 323 THR A O 1
ATOM 2538 N N . TYR A 1 324 ? -0.827 9.398 -11.008 1 82.44 324 TYR A N 1
ATOM 2539 C CA . TYR A 1 324 ? -0.26 10.438 -11.867 1 82.44 324 TYR A CA 1
ATOM 2540 C C . TYR A 1 324 ? 0.844 11.203 -11.141 1 82.44 324 TYR A C 1
ATOM 2542 O O . TYR A 1 324 ? 0.711 11.523 -9.961 1 82.44 324 TYR A O 1
ATOM 2550 N N . THR A 1 325 ? 2.01 11.219 -11.852 1 83.38 325 THR A N 1
ATOM 2551 C CA . THR A 1 325 ? 3.109 12.008 -11.305 1 83.38 325 THR A CA 1
ATOM 2552 C C . THR A 1 325 ? 3.152 13.391 -11.953 1 83.38 325 THR A C 1
ATOM 2554 O O . THR A 1 325 ? 2.928 13.523 -13.156 1 83.38 325 THR A O 1
ATOM 2557 N N . TYR A 1 326 ? 3.334 14.352 -11.109 1 84.25 326 TYR A N 1
ATOM 2558 C CA . TYR A 1 326 ? 3.432 15.734 -11.562 1 84.25 326 TYR A CA 1
ATOM 2559 C C . TYR A 1 326 ? 4.59 16.453 -10.875 1 84.25 326 TYR A C 1
ATOM 2561 O O . TYR A 1 326 ? 4.793 16.312 -9.672 1 84.25 326 TYR A O 1
ATOM 2569 N N . GLU A 1 327 ? 5.363 17.094 -11.727 1 85.31 327 GLU A N 1
ATOM 2570 C CA . GLU A 1 327 ? 6.457 17.891 -11.18 1 85.31 327 GLU A CA 1
ATOM 2571 C C . GLU A 1 327 ? 6.004 19.312 -10.867 1 85.31 327 GLU A C 1
ATOM 2573 O O . GLU A 1 327 ? 5.832 20.125 -11.773 1 85.31 327 GLU A O 1
ATOM 2578 N N . ALA A 1 328 ? 5.906 19.562 -9.617 1 87.69 328 ALA A N 1
ATOM 2579 C CA . ALA A 1 328 ? 5.566 20.938 -9.219 1 87.69 328 ALA A CA 1
ATOM 2580 C C . ALA A 1 328 ? 6.762 21.875 -9.383 1 87.69 328 ALA A C 1
ATOM 2582 O O . ALA A 1 328 ? 7.906 21.422 -9.469 1 87.69 328 ALA A O 1
ATOM 2583 N N . GLU A 1 329 ? 6.418 23.078 -9.523 1 89.31 329 GLU A N 1
ATOM 2584 C CA . GLU A 1 329 ? 7.477 24.078 -9.648 1 89.31 329 GLU A CA 1
ATOM 2585 C C . GLU A 1 329 ? 7.676 24.844 -8.344 1 89.31 329 GLU A C 1
ATOM 2587 O O . GLU A 1 329 ? 6.707 25.156 -7.648 1 89.31 329 GLU A O 1
ATOM 2592 N N . ARG A 1 330 ? 8.906 25.094 -8.102 1 91.5 330 ARG A N 1
ATOM 2593 C CA . ARG A 1 330 ? 9.219 25.953 -6.969 1 91.5 330 ARG A CA 1
ATOM 2594 C C . ARG A 1 330 ? 8.711 27.375 -7.207 1 91.5 330 ARG A C 1
ATOM 2596 O O . ARG A 1 330 ? 8.914 27.938 -8.281 1 91.5 330 ARG A O 1
ATOM 2603 N N . LYS A 1 331 ? 8.102 27.891 -6.238 1 90.12 331 LYS A N 1
ATOM 2604 C CA . LYS A 1 331 ? 7.625 29.266 -6.348 1 90.12 331 LYS A CA 1
ATOM 2605 C C . LYS A 1 331 ? 8.719 30.266 -5.965 1 90.12 331 LYS A C 1
ATOM 2607 O O . LYS A 1 331 ? 9.32 30.156 -4.895 1 90.12 331 LYS A O 1
ATOM 2612 N N . SER A 1 332 ? 8.859 31.25 -6.793 1 88.56 332 SER A N 1
ATOM 2613 C CA . SER A 1 332 ? 9.906 32.25 -6.562 1 88.56 332 SER A CA 1
ATOM 2614 C C . SER A 1 332 ? 9.57 33.125 -5.367 1 88.56 332 SER A C 1
ATOM 2616 O O . SER A 1 332 ? 10.469 33.688 -4.746 1 88.56 332 SER A O 1
ATOM 2618 N N . ASP A 1 333 ? 8.383 33.188 -5.035 1 86.81 333 ASP A N 1
ATOM 2619 C CA . ASP A 1 333 ? 7.953 34.062 -3.936 1 86.81 333 ASP A CA 1
ATOM 2620 C C . ASP A 1 333 ? 7.453 33.219 -2.754 1 86.81 333 ASP A C 1
ATOM 2622 O O . ASP A 1 333 ? 6.664 33.719 -1.941 1 86.81 333 ASP A O 1
ATOM 2626 N N . CYS A 1 334 ? 7.898 32 -2.684 1 92.81 334 CYS A N 1
ATOM 2627 C CA . CYS A 1 334 ? 7.48 31.156 -1.575 1 92.81 334 CYS A CA 1
ATOM 2628 C C . CYS A 1 334 ? 7.895 31.75 -0.238 1 92.81 334 CYS A C 1
ATOM 2630 O O . CYS A 1 334 ? 9.031 32.188 -0.073 1 92.81 334 CYS A O 1
ATOM 2632 N N . ILE A 1 335 ? 7.043 31.75 0.656 1 89.94 335 ILE A N 1
ATOM 2633 C CA . ILE A 1 335 ? 7.285 32.406 1.938 1 89.94 335 ILE A CA 1
ATOM 2634 C C . ILE A 1 335 ? 8.297 31.594 2.746 1 89.94 335 ILE A C 1
ATOM 2636 O O . ILE A 1 335 ? 8.969 32.125 3.631 1 89.94 335 ILE A O 1
ATOM 2640 N N . THR A 1 336 ? 8.477 30.328 2.385 1 94 336 THR A N 1
ATOM 2641 C CA . THR A 1 336 ? 9.297 29.453 3.205 1 94 336 THR A CA 1
ATOM 2642 C C . THR A 1 336 ? 10.633 29.156 2.521 1 94 336 THR A C 1
ATOM 2644 O O . THR A 1 336 ? 11.695 29.375 3.105 1 94 336 THR A O 1
ATOM 2647 N N . CYS A 1 337 ? 10.664 28.766 1.288 1 92.81 337 CYS A N 1
ATOM 2648 C CA . CYS A 1 337 ? 11.906 28.281 0.713 1 92.81 337 CYS A CA 1
ATOM 2649 C C . CYS A 1 337 ? 12.562 29.344 -0.162 1 92.81 337 CYS A C 1
ATOM 2651 O O . CYS A 1 337 ? 13.586 29.078 -0.801 1 92.81 337 CYS A O 1
ATOM 2653 N N . SER A 1 338 ? 11.961 30.484 -0.273 1 87.56 338 SER A N 1
ATOM 2654 C CA . SER A 1 338 ? 12.594 31.672 -0.867 1 87.56 338 SER A CA 1
ATOM 2655 C C . SER A 1 338 ? 12.656 32.812 0.127 1 87.56 338 SER A C 1
ATOM 2657 O O . SER A 1 338 ? 12.109 33.906 -0.126 1 87.56 338 SER A O 1
ATOM 2659 N N . PRO A 1 339 ? 13.43 32.688 1.101 1 76.19 339 PRO A N 1
ATOM 2660 C CA . PRO A 1 339 ? 13.414 33.656 2.191 1 76.19 339 PRO A CA 1
ATOM 2661 C C . PRO A 1 339 ? 14.078 34.969 1.81 1 76.19 339 PRO A C 1
ATOM 2663 O O . PRO A 1 339 ? 13.812 36 2.432 1 76.19 339 PRO A O 1
ATOM 2666 N N . ARG A 1 340 ? 14.844 35.031 0.849 1 80 340 ARG A N 1
ATOM 2667 C CA . ARG A 1 340 ? 15.594 36.25 0.506 1 80 340 ARG A CA 1
ATOM 2668 C C . ARG A 1 340 ? 14.75 37.188 -0.338 1 80 340 ARG A C 1
ATOM 2670 O O . ARG A 1 340 ? 15.047 38.375 -0.435 1 80 340 ARG A O 1
ATOM 2677 N N . LYS A 1 341 ? 13.703 36.688 -0.838 1 85.38 341 LYS A N 1
ATOM 2678 C CA . LYS A 1 341 ? 12.844 37.531 -1.642 1 85.38 341 LYS A CA 1
ATOM 2679 C C . LYS A 1 341 ? 11.805 38.25 -0.773 1 85.38 341 LYS A C 1
ATOM 2681 O O . LYS A 1 341 ? 11.148 37.625 0.057 1 85.38 341 LYS A O 1
ATOM 2686 N N . ALA A 1 342 ? 11.742 39.5 -1 1 88.31 342 ALA A N 1
ATOM 2687 C CA . ALA A 1 342 ? 10.781 40.312 -0.234 1 88.31 342 ALA A CA 1
ATOM 2688 C C . ALA A 1 342 ? 9.352 39.844 -0.525 1 88.31 342 ALA A C 1
ATOM 2690 O O . ALA A 1 342 ? 9.023 39.5 -1.663 1 88.31 342 ALA A O 1
ATOM 2691 N N . LYS A 1 343 ? 8.578 39.844 0.514 1 91.38 343 LYS A N 1
ATOM 2692 C CA . LYS A 1 343 ? 7.156 39.531 0.392 1 91.38 343 LYS A CA 1
ATOM 2693 C C . LYS A 1 343 ? 6.293 40.781 0.53 1 91.38 343 LYS A C 1
ATOM 2695 O O . LYS A 1 343 ? 6.613 41.688 1.309 1 91.38 343 LYS A O 1
ATOM 2700 N N . TYR A 1 344 ? 5.207 40.781 -0.281 1 90.81 344 TYR A N 1
ATOM 2701 C CA . TYR A 1 344 ? 4.383 41.969 -0.299 1 90.81 344 TYR A CA 1
ATOM 2702 C C . TYR A 1 344 ? 2.914 41.656 -0.065 1 90.81 344 TYR A C 1
ATOM 2704 O O . TYR A 1 344 ? 2.463 40.531 -0.403 1 90.81 344 TYR A O 1
ATOM 2712 N N . LEU A 1 345 ? 2.232 42.5 0.546 1 92.44 345 LEU A N 1
ATOM 2713 C CA . LEU A 1 345 ? 0.78 42.469 0.678 1 92.44 345 LEU A CA 1
ATOM 2714 C C . LEU A 1 345 ? 0.151 43.75 0.165 1 92.44 345 LEU A C 1
ATOM 2716 O O . LEU A 1 345 ? 0.45 44.844 0.67 1 92.44 345 LEU A O 1
ATOM 2720 N N . ASP A 1 346 ? -0.709 43.594 -0.812 1 92.06 346 ASP A N 1
ATOM 2721 C CA . ASP A 1 346 ? -1.366 44.75 -1.397 1 92.06 346 ASP A CA 1
ATOM 2722 C C . ASP A 1 346 ? -2.592 45.156 -0.583 1 92.06 346 ASP A C 1
ATOM 2724 O O . ASP A 1 346 ? -3.488 44.344 -0.35 1 92.06 346 ASP A O 1
ATOM 2728 N N . ILE A 1 347 ? -2.549 46.344 -0.17 1 92.75 347 ILE A N 1
ATOM 2729 C CA . ILE A 1 347 ? -3.639 46.906 0.618 1 92.75 347 ILE A CA 1
ATOM 2730 C C . ILE A 1 347 ? -4.23 48.125 -0.113 1 92.75 347 ILE A C 1
ATOM 2732 O O . ILE A 1 347 ? -3.496 48.938 -0.64 1 92.75 347 ILE A O 1
ATOM 2736 N N . ASP A 1 348 ? -5.516 48.219 -0.134 1 90.62 348 ASP A N 1
ATOM 2737 C CA . ASP A 1 348 ? -6.184 49.25 -0.907 1 90.62 348 ASP A CA 1
ATOM 2738 C C . ASP A 1 348 ? -5.977 50.625 -0.275 1 90.62 348 ASP A C 1
ATOM 2740 O O . ASP A 1 348 ? -5.691 51.594 -0.976 1 90.62 348 ASP A O 1
ATOM 2744 N N . ASP A 1 349 ? -6.32 50.688 1.03 1 90.5 349 ASP A N 1
ATOM 2745 C CA . ASP A 1 349 ? -6.113 51.969 1.702 1 90.5 349 ASP A CA 1
ATOM 2746 C C . ASP A 1 349 ? -5.941 51.781 3.207 1 90.5 349 ASP A C 1
ATOM 2748 O O . ASP A 1 349 ? -6.113 50.688 3.721 1 90.5 349 ASP A O 1
ATOM 2752 N N . THR A 1 350 ? -5.617 52.844 3.861 1 91.94 350 THR A N 1
ATOM 2753 C CA . THR A 1 350 ? -5.242 52.812 5.27 1 91.94 350 THR A CA 1
ATOM 2754 C C . THR A 1 350 ? -6.48 52.75 6.16 1 91.94 350 THR A C 1
ATOM 2756 O O . THR A 1 350 ? -6.371 52.594 7.375 1 91.94 350 THR A O 1
ATOM 2759 N N . ASN A 1 351 ? -7.633 52.781 5.586 1 93.75 351 ASN A N 1
ATOM 2760 C CA . ASN A 1 351 ? -8.867 52.688 6.359 1 93.75 351 ASN A CA 1
ATOM 2761 C C . ASN A 1 351 ? -9.203 51.25 6.699 1 93.75 351 ASN A C 1
ATOM 2763 O O . ASN A 1 351 ? -10.07 50.969 7.531 1 93.75 351 ASN A O 1
ATOM 2767 N N . MET A 1 352 ? -8.438 50.406 6.207 1 94.12 352 MET A N 1
ATOM 2768 C CA . MET A 1 352 ? -8.648 48.969 6.488 1 94.12 352 MET A CA 1
ATOM 2769 C C . MET A 1 352 ? -8.312 48.656 7.941 1 94.12 352 MET A C 1
ATOM 2771 O O . MET A 1 352 ? -7.32 49.156 8.477 1 94.12 352 MET A O 1
ATOM 2775 N N . ARG A 1 353 ? -9.164 47.875 8.539 1 94.06 353 ARG A N 1
ATOM 2776 C CA . ARG A 1 353 ? -8.938 47.469 9.93 1 94.06 353 ARG A CA 1
ATOM 2777 C C . ARG A 1 353 ? -7.914 46.344 10.008 1 94.06 353 ARG A C 1
ATOM 2779 O O . ARG A 1 353 ? -7.734 45.594 9.047 1 94.06 353 ARG A O 1
ATOM 2786 N N . LEU A 1 354 ? -7.289 46.281 11.148 1 94.56 354 LEU A N 1
ATOM 2787 C CA . LEU A 1 354 ? -6.262 45.25 11.352 1 94.56 354 LEU A CA 1
ATOM 2788 C C . LEU A 1 354 ? -6.844 43.844 11.195 1 94.56 354 LEU A C 1
ATOM 2790 O O . LEU A 1 354 ? -6.176 42.969 10.672 1 94.56 354 LEU A O 1
ATOM 2794 N N . GLU A 1 355 ? -8.078 43.625 11.641 1 92.38 355 GLU A N 1
ATOM 2795 C CA . GLU A 1 355 ? -8.711 42.312 11.547 1 92.38 355 GLU A CA 1
ATOM 2796 C C . GLU A 1 355 ? -8.82 41.844 10.086 1 92.38 355 GLU A C 1
ATOM 2798 O O . GLU A 1 355 ? -8.734 40.656 9.797 1 92.38 355 GLU A O 1
ATOM 2803 N N . LYS A 1 356 ? -9 42.812 9.227 1 91.38 356 LYS A N 1
ATOM 2804 C CA . LYS A 1 356 ? -9.086 42.469 7.809 1 91.38 356 LYS A CA 1
ATOM 2805 C C . LYS A 1 356 ? -7.738 42 7.273 1 91.38 356 LYS A C 1
ATOM 2807 O O . LYS A 1 356 ? -7.688 41.125 6.395 1 91.38 356 LYS A O 1
ATOM 2812 N N . ILE A 1 357 ? -6.66 42.594 7.742 1 92.81 357 ILE A N 1
ATOM 2813 C CA . ILE A 1 357 ? -5.328 42.125 7.367 1 92.81 357 ILE A CA 1
ATOM 2814 C C . ILE A 1 357 ? -5.148 40.656 7.789 1 92.81 357 ILE A C 1
ATOM 2816 O O . ILE A 1 357 ? -4.641 39.844 7.023 1 92.81 357 ILE A O 1
ATOM 2820 N N . ILE A 1 358 ? -5.531 40.375 8.961 1 92.25 358 ILE A N 1
ATOM 2821 C CA . ILE A 1 358 ? -5.434 39 9.484 1 92.25 358 ILE A CA 1
ATOM 2822 C C . ILE A 1 358 ? -6.266 38.062 8.625 1 92.25 358 ILE A C 1
ATOM 2824 O O . ILE A 1 358 ? -5.816 36.969 8.273 1 92.25 358 ILE A O 1
ATOM 2828 N N . GLU A 1 359 ? -7.445 38.5 8.258 1 89.25 359 GLU A N 1
ATOM 2829 C CA . GLU A 1 359 ? -8.305 37.688 7.387 1 89.25 359 GLU A CA 1
ATOM 2830 C C . GLU A 1 359 ? -7.625 37.406 6.051 1 89.25 359 GLU A C 1
ATOM 2832 O O . GLU A 1 359 ? -7.691 36.281 5.535 1 89.25 359 GLU A O 1
ATOM 2837 N N . ILE A 1 360 ? -7.012 38.438 5.562 1 90.75 360 ILE A N 1
ATOM 2838 C CA . ILE A 1 360 ? -6.336 38.281 4.277 1 90.75 360 ILE A CA 1
ATOM 2839 C C . ILE A 1 360 ? -5.195 37.281 4.406 1 90.75 360 ILE A C 1
ATOM 2841 O O . ILE A 1 360 ? -5.035 36.406 3.551 1 90.75 360 ILE A O 1
ATOM 2845 N N . LEU A 1 361 ? -4.438 37.375 5.434 1 91.38 361 LEU A N 1
ATOM 2846 C CA . LEU A 1 361 ? -3.309 36.469 5.648 1 91.38 361 LEU A CA 1
ATOM 2847 C C . LEU A 1 361 ? -3.783 35.031 5.805 1 91.38 361 LEU A C 1
ATOM 2849 O O . LEU A 1 361 ? -3.088 34.094 5.395 1 91.38 361 LEU A O 1
ATOM 2853 N N . CYS A 1 362 ? -4.945 34.812 6.324 1 88.56 362 CYS A N 1
ATOM 2854 C CA . CYS A 1 362 ? -5.488 33.469 6.566 1 88.56 362 CYS A CA 1
ATOM 2855 C C . CYS A 1 362 ? -6.121 32.906 5.301 1 88.56 362 CYS A C 1
ATOM 2857 O O . CYS A 1 362 ? -6.047 31.703 5.051 1 88.56 362 CYS A O 1
ATOM 2859 N N . GLU A 1 363 ? -6.621 33.75 4.496 1 83.94 363 GLU A N 1
ATOM 2860 C CA . GLU A 1 363 ? -7.402 33.312 3.352 1 83.94 363 GLU A CA 1
ATOM 2861 C C . GLU A 1 363 ? -6.566 33.312 2.076 1 83.94 363 GLU A C 1
ATOM 2863 O O . GLU A 1 363 ? -6.883 32.594 1.117 1 83.94 363 GLU A O 1
ATOM 2868 N N . HIS A 1 364 ? -5.57 34.156 2.131 1 82.25 364 HIS A N 1
ATOM 2869 C CA . HIS A 1 364 ? -4.742 34.25 0.935 1 82.25 364 HIS A CA 1
ATOM 2870 C C . HIS A 1 364 ? -4.105 32.938 0.568 1 82.25 364 HIS A C 1
ATOM 2872 O O . HIS A 1 364 ? -3.602 32.219 1.438 1 82.25 364 HIS A O 1
ATOM 2878 N N . GLN A 1 365 ? -4.102 32.594 -0.666 1 78.56 365 GLN A N 1
ATOM 2879 C CA . GLN A 1 365 ? -3.635 31.312 -1.159 1 78.56 365 GLN A CA 1
ATOM 2880 C C . GLN A 1 365 ? -2.145 31.125 -0.882 1 78.56 365 GLN A C 1
ATOM 2882 O O . GLN A 1 365 ? -1.688 30 -0.646 1 78.56 365 GLN A O 1
ATOM 2887 N N . GLN A 1 366 ? -1.464 32.188 -0.855 1 81.12 366 GLN A N 1
ATOM 2888 C CA . GLN A 1 366 ? -0.017 32.125 -0.683 1 81.12 366 GLN A CA 1
ATOM 2889 C C . GLN A 1 366 ? 0.355 31.922 0.785 1 81.12 366 GLN A C 1
ATOM 2891 O O . GLN A 1 366 ? 1.391 31.328 1.098 1 81.12 366 GLN A O 1
ATOM 2896 N N . TYR A 1 367 ? -0.478 32.406 1.717 1 87.12 367 TYR A N 1
ATOM 2897 C CA . TYR A 1 367 ? -0.072 32.469 3.117 1 87.12 367 TYR A CA 1
ATOM 2898 C C . TYR A 1 367 ? -0.812 31.406 3.936 1 87.12 367 TYR A C 1
ATOM 2900 O O . TYR A 1 367 ? -0.187 30.578 4.602 1 87.12 367 TYR A O 1
ATOM 2908 N N . GLN A 1 368 ? -2.135 31.359 3.824 1 87.44 368 GLN A N 1
ATOM 2909 C CA . GLN A 1 368 ? -3 30.391 4.488 1 87.44 368 GLN A CA 1
ATOM 2910 C C . GLN A 1 368 ? -2.588 30.203 5.945 1 87.44 368 GLN A C 1
ATOM 2912 O O . GLN A 1 368 ? -2.367 29.078 6.387 1 87.44 368 GLN A O 1
ATOM 2917 N N . MET A 1 369 ? -2.457 31.359 6.66 1 90.06 369 MET A N 1
ATOM 2918 C CA . MET A 1 369 ? -2.061 31.328 8.062 1 90.06 369 MET A CA 1
ATOM 2919 C C . MET A 1 369 ? -3.236 30.938 8.953 1 90.06 369 MET A C 1
ATOM 2921 O O . MET A 1 369 ? -4.391 31.016 8.523 1 90.06 369 MET A O 1
ATOM 2925 N N . LYS A 1 370 ? -2.867 30.438 10.062 1 87.81 370 LYS A N 1
ATOM 2926 C CA . LYS A 1 370 ? -3.916 29.969 10.961 1 87.81 370 LYS A CA 1
ATOM 2927 C C . LYS A 1 370 ? -4.309 31.047 11.961 1 87.81 370 LYS A C 1
ATOM 2929 O O . LYS A 1 370 ? -5.477 31.422 12.047 1 87.81 370 LYS A O 1
ATOM 2934 N N . ASN A 1 371 ? -3.389 31.5 12.742 1 88.19 371 ASN A N 1
ATOM 2935 C CA . ASN A 1 371 ? -3.559 32.562 13.734 1 88.19 371 ASN A CA 1
ATOM 2936 C C . ASN A 1 371 ? -2.311 33.438 13.852 1 88.19 371 ASN A C 1
ATOM 2938 O O . ASN A 1 371 ? -1.624 33.406 14.875 1 88.19 371 ASN A O 1
ATOM 2942 N N . PRO A 1 372 ? -2.168 34.281 12.875 1 93.5 372 PRO A N 1
ATOM 2943 C CA . PRO A 1 372 ? -0.901 35.031 12.812 1 93.5 372 PRO A CA 1
ATOM 2944 C C . PRO A 1 372 ? -0.791 36.094 13.891 1 93.5 372 PRO A C 1
ATOM 2946 O O . PRO A 1 372 ? -1.772 36.781 14.18 1 93.5 372 PRO A O 1
ATOM 2949 N N . ALA A 1 373 ? 0.346 36.156 14.508 1 94.94 373 ALA A N 1
ATOM 2950 C CA . ALA A 1 373 ? 0.742 37.281 15.359 1 94.94 373 ALA A CA 1
ATOM 2951 C C . ALA A 1 373 ? 1.421 38.375 14.547 1 94.94 373 ALA A C 1
ATOM 2953 O O . ALA A 1 373 ? 2.238 38.094 13.664 1 94.94 373 ALA A O 1
ATOM 2954 N N . LEU A 1 374 ? 1.062 39.594 14.789 1 96.19 374 LEU A N 1
ATOM 2955 C CA . LEU A 1 374 ? 1.557 40.719 13.992 1 96.19 374 LEU A CA 1
ATOM 2956 C C . LEU A 1 374 ? 2.348 41.688 14.859 1 96.19 374 LEU A C 1
ATOM 2958 O O . LEU A 1 374 ? 1.862 42.156 15.898 1 96.19 374 LEU A O 1
ATOM 2962 N N . THR A 1 375 ? 3.484 41.969 14.43 1 96.25 375 THR A N 1
ATOM 2963 C CA . THR A 1 375 ? 4.336 43 15.023 1 96.25 375 THR A CA 1
ATOM 2964 C C . THR A 1 375 ? 4.855 43.969 13.961 1 96.25 375 THR A C 1
ATOM 2966 O O . THR A 1 375 ? 5.047 43.562 12.805 1 96.25 375 THR A O 1
ATOM 2969 N N . ILE A 1 376 ? 5.02 45.188 14.273 1 94.31 376 ILE A N 1
ATOM 2970 C CA . ILE A 1 376 ? 5.484 46.156 13.312 1 94.31 376 ILE A CA 1
ATOM 2971 C C . ILE A 1 376 ? 6.574 47.031 13.945 1 94.31 376 ILE A C 1
ATOM 2973 O O . ILE A 1 376 ? 6.688 47.094 15.172 1 94.31 376 ILE A O 1
ATOM 2977 N N . GLU A 1 377 ? 7.445 47.438 13.125 1 86.81 377 GLU A N 1
ATOM 2978 C CA . GLU A 1 377 ? 8.445 48.406 13.586 1 86.81 377 GLU A CA 1
ATOM 2979 C C . GLU A 1 377 ? 8.086 49.812 13.164 1 86.81 377 GLU A C 1
ATOM 2981 O O . GLU A 1 377 ? 7.961 50.094 11.977 1 86.81 377 GLU A O 1
ATOM 2986 N N . LEU A 1 378 ? 7.773 50.594 14.047 1 84.44 378 LEU A N 1
ATOM 2987 C CA . LEU A 1 378 ? 7.48 52 13.844 1 84.44 378 LEU A CA 1
ATOM 2988 C C . LEU A 1 378 ? 8.484 52.906 14.578 1 84.44 378 LEU A C 1
ATOM 2990 O O . LEU A 1 378 ? 8.648 52.781 15.797 1 84.44 378 LEU A O 1
ATOM 2994 N N . ASP A 1 379 ? 9.125 53.844 13.875 1 81.25 379 ASP A N 1
ATOM 2995 C CA . ASP A 1 379 ? 10.07 54.812 14.438 1 81.25 379 ASP A CA 1
ATOM 2996 C C . ASP A 1 379 ? 11.117 54.125 15.305 1 81.25 379 ASP A C 1
ATOM 2998 O O . ASP A 1 379 ? 11.398 54.531 16.422 1 81.25 379 ASP A O 1
ATOM 3002 N N . GLY A 1 380 ? 11.602 52.969 14.836 1 80.5 380 GLY A N 1
ATOM 3003 C CA . GLY A 1 380 ? 12.688 52.25 15.492 1 80.5 380 GLY A CA 1
ATOM 3004 C C . GLY A 1 380 ? 12.219 51.406 16.656 1 80.5 380 GLY A C 1
ATOM 3005 O O . GLY A 1 380 ? 13.023 50.75 17.312 1 80.5 380 GLY A O 1
ATOM 3006 N N . LYS A 1 381 ? 11.023 51.438 17.016 1 87.56 381 LYS A N 1
ATOM 3007 C CA . LYS A 1 381 ? 10.484 50.625 18.109 1 87.56 381 LYS A CA 1
ATOM 3008 C C . LYS A 1 381 ? 9.555 49.562 17.578 1 87.56 381 LYS A C 1
ATOM 3010 O O . LYS A 1 381 ? 8.75 49.781 16.688 1 87.56 381 LYS A O 1
ATOM 3015 N N . ARG A 1 382 ? 9.719 48.406 18.156 1 90.12 382 ARG A N 1
ATOM 3016 C CA . ARG A 1 382 ? 8.844 47.281 17.781 1 90.12 382 ARG A CA 1
ATOM 3017 C C . ARG A 1 382 ? 7.555 47.312 18.609 1 90.12 382 ARG A C 1
ATOM 3019 O O . ARG A 1 382 ? 7.598 47.438 19.828 1 90.12 382 ARG A O 1
ATOM 3026 N N . LYS A 1 383 ? 6.477 47.344 17.969 1 93.38 383 LYS A N 1
ATOM 3027 C CA . LYS A 1 383 ? 5.156 47.344 18.594 1 93.38 383 LYS A CA 1
ATOM 3028 C C . LYS A 1 383 ? 4.355 46.094 18.203 1 93.38 383 LYS A C 1
ATOM 3030 O O . LYS A 1 383 ? 4.25 45.781 17.016 1 93.38 383 LYS A O 1
ATOM 3035 N N . THR A 1 384 ? 3.842 45.375 19.25 1 95.69 384 THR A N 1
ATOM 3036 C CA . THR A 1 384 ? 2.959 44.25 18.984 1 95.69 384 THR A CA 1
ATOM 3037 C C . THR A 1 384 ? 1.557 44.719 18.625 1 95.69 384 THR A C 1
ATOM 3039 O O . THR A 1 384 ? 0.907 45.438 19.406 1 95.69 384 THR A O 1
ATOM 3042 N N . LEU A 1 385 ? 1.128 44.406 17.469 1 96.19 385 LEU A N 1
ATOM 3043 C CA . LEU A 1 385 ? -0.202 44.812 17.016 1 96.19 385 LEU A CA 1
ATOM 3044 C C . LEU A 1 385 ? -1.257 43.812 17.5 1 96.19 385 LEU A C 1
ATOM 3046 O O . LEU A 1 385 ? -2.354 44.219 17.891 1 96.19 385 LEU A O 1
ATOM 3050 N N . TYR A 1 386 ? -0.966 42.531 17.375 1 94.81 386 TYR A N 1
ATOM 3051 C CA . TYR A 1 386 ? -1.882 41.469 17.797 1 94.81 386 TYR A CA 1
ATOM 3052 C C . TYR A 1 386 ? -1.135 40.188 18.031 1 94.81 386 TYR A C 1
ATOM 3054 O O . TYR A 1 386 ? -0.306 39.781 17.219 1 94.81 386 TYR A O 1
ATOM 3062 N N . MET A 1 387 ? -1.42 39.5 19.156 1 92.75 387 MET A N 1
ATOM 3063 C CA . MET A 1 387 ? -0.805 38.219 19.484 1 92.75 387 MET A CA 1
ATOM 3064 C C . MET A 1 387 ? -1.834 37.25 20.078 1 92.75 387 MET A C 1
ATOM 3066 O O . MET A 1 387 ? -2.08 37.281 21.281 1 92.75 387 MET A O 1
ATOM 3070 N N . PRO A 1 388 ? -2.26 36.375 19.297 1 88.75 388 PRO A N 1
ATOM 3071 C CA . PRO A 1 388 ? -3.363 35.5 19.719 1 88.75 388 PRO A CA 1
ATOM 3072 C C . PRO A 1 388 ? -2.908 34.375 20.625 1 88.75 388 PRO A C 1
ATOM 3074 O O . PRO A 1 388 ? -3.719 33.812 21.375 1 88.75 388 PRO A O 1
ATOM 3077 N N . ASN A 1 389 ? -1.686 34 20.75 1 83.94 389 ASN A N 1
ATOM 3078 C CA . ASN A 1 389 ? -1.244 32.75 21.359 1 83.94 389 ASN A CA 1
ATOM 3079 C C . ASN A 1 389 ? -0.921 32.938 22.844 1 83.94 389 ASN A C 1
ATOM 3081 O O . ASN A 1 389 ? -0.733 31.953 23.562 1 83.94 389 ASN A O 1
ATOM 3085 N N . VAL A 1 390 ? -0.792 34.188 23.312 1 86.94 390 VAL A N 1
ATOM 3086 C CA . VAL A 1 390 ? -0.6 34.5 24.734 1 86.94 390 VAL A CA 1
ATOM 3087 C C . VAL A 1 390 ? -1.83 35.219 25.266 1 86.94 390 VAL A C 1
ATOM 3089 O O . VAL A 1 390 ? -2.039 36.406 24.969 1 86.94 390 VAL A O 1
ATOM 3092 N N . PRO A 1 391 ? -2.523 34.562 26.094 1 87.19 391 PRO A N 1
ATOM 3093 C CA . PRO A 1 391 ? -3.826 35.094 26.516 1 87.19 391 PRO A CA 1
ATOM 3094 C C . PRO A 1 391 ? -3.744 36.531 27.047 1 87.19 391 PRO A C 1
ATOM 3096 O O . PRO A 1 391 ? -4.566 37.375 26.688 1 87.19 391 PRO A O 1
ATOM 3099 N N . SER A 1 392 ? -2.793 36.812 27.922 1 91.94 392 SER A N 1
ATOM 3100 C CA . SER A 1 392 ? -2.672 38.156 28.516 1 91.94 392 SER A CA 1
ATOM 3101 C C . SER A 1 392 ? -2.377 39.219 27.453 1 91.94 392 SER A C 1
ATOM 3103 O O . SER A 1 392 ? -2.914 40.312 27.5 1 91.94 392 SER A O 1
ATOM 3105 N N . ILE A 1 393 ? -1.583 38.812 26.484 1 92.31 393 ILE A N 1
ATOM 3106 C CA . ILE A 1 393 ? -1.221 39.719 25.422 1 92.31 393 ILE A CA 1
ATOM 3107 C C . ILE A 1 393 ? -2.373 39.844 24.438 1 92.31 393 ILE A C 1
ATOM 3109 O O . ILE A 1 393 ? -2.619 40.938 23.891 1 92.31 393 ILE A O 1
ATOM 3113 N N . GLU A 1 394 ? -2.988 38.75 24.203 1 90.31 394 GLU A N 1
ATOM 3114 C CA . GLU A 1 394 ? -4.141 38.781 23.312 1 90.31 394 GLU A CA 1
ATOM 3115 C C . GLU A 1 394 ? -5.207 39.75 23.828 1 90.31 394 GLU A C 1
ATOM 3117 O O . GLU A 1 394 ? -5.742 40.531 23.047 1 90.31 394 GLU A O 1
ATOM 3122 N N . LEU A 1 395 ? -5.484 39.719 25.078 1 90.06 395 LEU A N 1
ATOM 3123 C CA . LEU A 1 395 ? -6.488 40.594 25.672 1 90.06 395 LEU A CA 1
ATOM 3124 C C . LEU A 1 395 ? -6.098 42.062 25.516 1 90.06 395 LEU A C 1
ATOM 3126 O O . LEU A 1 395 ? -6.945 42.906 25.234 1 90.06 395 LEU A O 1
ATOM 3130 N N . LYS A 1 396 ? -4.867 42.344 25.703 1 94 396 LYS A N 1
ATOM 3131 C CA . LYS A 1 396 ? -4.371 43.719 25.656 1 94 396 LYS A CA 1
ATOM 3132 C C . LYS A 1 396 ? -4.371 44.25 24.219 1 94 396 LYS A C 1
ATOM 3134 O O . LYS A 1 396 ? -4.539 45.438 23.984 1 94 396 LYS A O 1
ATOM 3139 N N . THR A 1 397 ? -4.188 43.344 23.297 1 94.38 397 THR A N 1
ATOM 3140 C CA . THR A 1 397 ? -4.008 43.781 21.922 1 94.38 397 THR A CA 1
ATOM 3141 C C . THR A 1 397 ? -5.297 43.594 21.125 1 94.38 397 THR A C 1
ATOM 3143 O O . THR A 1 397 ? -5.422 44.125 20.016 1 94.38 397 THR A O 1
ATOM 3146 N N . ARG A 1 398 ? -6.242 43 21.625 1 92.44 398 ARG A N 1
ATOM 3147 C CA . ARG A 1 398 ? -7.508 42.688 20.953 1 92.44 398 ARG A CA 1
ATOM 3148 C C . ARG A 1 398 ? -8.18 43.969 20.453 1 92.44 398 ARG A C 1
ATOM 3150 O O . ARG A 1 398 ? -8.727 43.969 19.344 1 92.44 398 ARG A O 1
ATOM 3157 N N . PRO A 1 399 ? -8.172 45.062 21.156 1 93.06 399 PRO A N 1
ATOM 3158 C CA . PRO A 1 399 ? -8.812 46.281 20.656 1 93.06 399 PRO A CA 1
ATOM 3159 C C . PRO A 1 399 ? -8.211 46.781 19.359 1 93.06 399 PRO A C 1
ATOM 3161 O O . PRO A 1 399 ? -8.898 47.469 18.578 1 93.06 399 PRO A O 1
ATOM 3164 N N . ASN A 1 400 ? -6.973 46.438 19.125 1 94.94 400 ASN A N 1
ATOM 3165 C CA . ASN A 1 400 ? -6.309 46.875 17.906 1 94.94 400 ASN A CA 1
ATOM 3166 C C . ASN A 1 400 ? -6.988 46.312 16.672 1 94.94 400 ASN A C 1
ATOM 3168 O O . ASN A 1 400 ? -6.848 46.844 15.57 1 94.94 400 ASN A O 1
ATOM 3172 N N . LEU A 1 401 ? -7.645 45.188 16.797 1 93.56 401 LEU A N 1
ATOM 3173 C CA . LEU A 1 401 ? -8.281 44.5 15.672 1 93.56 401 LEU A CA 1
ATOM 3174 C C . LEU A 1 401 ? -9.312 45.406 15.008 1 93.56 401 LEU A C 1
ATOM 3176 O O . LEU A 1 401 ? -9.516 45.344 13.789 1 93.56 401 LEU A O 1
ATOM 3180 N N . LYS A 1 402 ? -9.938 46.25 15.773 1 93.19 402 LYS A N 1
ATOM 3181 C CA . LYS A 1 402 ? -11.008 47.125 15.273 1 93.19 402 LYS A CA 1
ATOM 3182 C C . LYS A 1 402 ? -10.469 48.469 14.828 1 93.19 402 LYS A C 1
ATOM 3184 O O . LYS A 1 402 ? -11.211 49.312 14.297 1 93.19 402 LYS A O 1
ATOM 3189 N N . MET A 1 403 ? -9.172 48.688 15 1 95.75 403 MET A N 1
ATOM 3190 C CA . MET A 1 403 ? -8.562 49.969 14.586 1 95.75 403 MET A CA 1
ATOM 3191 C C . MET A 1 403 ? -8.117 49.906 13.133 1 95.75 403 MET A C 1
ATOM 3193 O O . MET A 1 403 ? -7.75 48.844 12.633 1 95.75 403 MET A O 1
ATOM 3197 N N . THR A 1 404 ? -8.195 51 12.484 1 96 404 THR A N 1
ATOM 3198 C CA . THR A 1 404 ? -7.695 51.094 11.117 1 96 404 THR A CA 1
ATOM 3199 C C . THR A 1 404 ? -6.172 51.156 11.102 1 96 404 THR A C 1
ATOM 3201 O O . THR A 1 404 ? -5.547 51.438 12.125 1 96 404 THR A O 1
ATOM 3204 N N . LEU A 1 405 ? -5.625 50.906 9.953 1 95.62 405 LEU A N 1
ATOM 3205 C CA . LEU A 1 405 ? -4.18 51 9.805 1 95.62 405 LEU A CA 1
ATOM 3206 C C . LEU A 1 405 ? -3.686 52.406 10.086 1 95.62 405 LEU A C 1
ATOM 3208 O O . LEU A 1 405 ? -2.623 52.594 10.688 1 95.62 405 LEU A O 1
ATOM 3212 N N . GLU A 1 406 ? -4.5 53.375 9.68 1 93.88 406 GLU A N 1
ATOM 3213 C CA . GLU A 1 406 ? -4.168 54.781 9.945 1 93.88 406 GLU A CA 1
ATOM 3214 C C . GLU A 1 406 ? -4.09 55.062 11.445 1 93.88 406 GLU A C 1
ATOM 3216 O O . GLU A 1 406 ? -3.145 55.688 11.914 1 93.88 406 GLU A O 1
ATOM 3221 N N . GLN A 1 407 ? -5.062 54.562 12.141 1 95.31 407 GLN A N 1
ATOM 3222 C CA . GLN A 1 407 ? -5.117 54.781 13.586 1 95.31 407 GLN A CA 1
ATOM 3223 C C . GLN A 1 407 ? -3.924 54.125 14.273 1 95.31 407 GLN A C 1
ATOM 3225 O O . GLN A 1 407 ? -3.465 54.594 15.312 1 95.31 407 GLN A O 1
ATOM 3230 N N . LEU A 1 408 ? -3.385 53.094 13.656 1 95.19 408 LEU A N 1
ATOM 3231 C CA . LEU A 1 408 ? -2.281 52.344 14.242 1 95.19 408 LEU A CA 1
ATOM 3232 C C . LEU A 1 408 ? -0.938 52.906 13.789 1 95.19 408 LEU A C 1
ATOM 3234 O O . LEU A 1 408 ? 0.115 52.375 14.172 1 95.19 408 LEU A O 1
ATOM 3238 N N . GLY A 1 409 ? -0.99 53.906 12.922 1 91.69 409 GLY A N 1
ATOM 3239 C CA . GLY A 1 409 ? 0.22 54.562 12.453 1 91.69 409 GLY A CA 1
ATOM 3240 C C . GLY A 1 409 ? 0.922 53.812 11.344 1 91.69 409 GLY A C 1
ATOM 3241 O O . GLY A 1 409 ? 2.127 53.969 11.141 1 91.69 409 GLY A O 1
ATOM 3242 N N . ILE A 1 410 ? 0.22 52.906 10.672 1 93.56 410 ILE A N 1
ATOM 3243 C CA . ILE A 1 410 ? 0.807 52.062 9.633 1 93.56 410 ILE A CA 1
ATOM 3244 C C . ILE A 1 410 ? 0.694 52.781 8.281 1 93.56 410 ILE A C 1
ATOM 3246 O O . ILE A 1 410 ? -0.374 53.281 7.922 1 93.56 410 ILE A O 1
ATOM 3250 N N . ALA A 1 411 ? 1.816 52.875 7.59 1 91.25 411 ALA A N 1
ATOM 3251 C CA . ALA A 1 411 ? 1.873 53.562 6.301 1 91.25 411 ALA A CA 1
ATOM 3252 C C . ALA A 1 411 ? 2.459 52.656 5.223 1 91.25 411 ALA A C 1
ATOM 3254 O O . ALA A 1 411 ? 2.838 51.5 5.5 1 91.25 411 ALA A O 1
ATOM 3255 N N . ASP A 1 412 ? 2.445 53.156 4.02 1 92.69 412 ASP A N 1
ATOM 3256 C CA . ASP A 1 412 ? 3.01 52.438 2.887 1 92.69 412 ASP A CA 1
ATOM 3257 C C . ASP A 1 412 ? 4.477 52.094 3.127 1 92.69 412 ASP A C 1
ATOM 3259 O O . ASP A 1 412 ? 5.234 52.906 3.643 1 92.69 412 ASP A O 1
ATOM 3263 N N . GLY A 1 413 ? 4.785 50.844 2.795 1 91.69 413 GLY A N 1
ATOM 3264 C CA . GLY A 1 413 ? 6.176 50.438 2.914 1 91.69 413 GLY A CA 1
ATOM 3265 C C . GLY A 1 413 ? 6.516 49.844 4.277 1 91.69 413 GLY A C 1
ATOM 3266 O O . GLY A 1 413 ? 7.598 49.312 4.469 1 91.69 413 GLY A O 1
ATOM 3267 N N . CYS A 1 414 ? 5.609 50 5.258 1 92.62 414 CYS A N 1
ATOM 3268 C CA . CYS A 1 414 ? 5.863 49.438 6.574 1 92.62 414 CYS A CA 1
ATOM 3269 C C . CYS A 1 414 ? 6.066 47.906 6.492 1 92.62 414 CYS A C 1
ATOM 3271 O O . CYS A 1 414 ? 5.449 47.25 5.66 1 92.62 414 CYS A O 1
ATOM 3273 N N . LYS A 1 415 ? 6.93 47.438 7.332 1 93.06 415 LYS A N 1
ATOM 3274 C CA . LYS A 1 415 ? 7.242 46 7.383 1 93.06 415 LYS A CA 1
ATOM 3275 C C . LYS A 1 415 ? 6.523 45.344 8.539 1 93.06 415 LYS A C 1
ATOM 3277 O O . LYS A 1 415 ? 6.75 45.656 9.703 1 93.06 415 LYS A O 1
ATOM 3282 N N . LEU A 1 416 ? 5.699 44.438 8.188 1 94.5 416 LEU A N 1
ATOM 3283 C CA . LEU A 1 416 ? 4.977 43.656 9.18 1 94.5 416 LEU A CA 1
ATOM 3284 C C . LEU A 1 416 ? 5.711 42.344 9.477 1 94.5 416 LEU A C 1
ATOM 3286 O O . LEU A 1 416 ? 6.047 41.594 8.555 1 94.5 416 LEU A O 1
ATOM 3290 N N . LEU A 1 417 ? 6.047 42.125 10.703 1 95.25 417 LEU A N 1
ATOM 3291 C CA . LEU A 1 417 ? 6.562 40.844 11.125 1 95.25 417 LEU A CA 1
ATOM 3292 C C . LEU A 1 417 ? 5.422 39.906 11.523 1 95.25 417 LEU A C 1
ATOM 3294 O O . LEU A 1 417 ? 4.641 40.219 12.422 1 95.25 417 LEU A O 1
ATOM 3298 N N . VAL A 1 418 ? 5.34 38.844 10.875 1 95.62 418 VAL A N 1
ATOM 3299 C CA . VAL A 1 418 ? 4.215 37.938 11.062 1 95.62 418 VAL A CA 1
ATOM 3300 C C . VAL A 1 418 ? 4.719 36.594 11.578 1 95.62 418 VAL A C 1
ATOM 3302 O O . VAL A 1 418 ? 5.598 35.969 10.969 1 95.62 418 VAL A O 1
ATOM 3305 N N . ALA A 1 419 ? 4.23 36.125 12.695 1 94.81 419 ALA A N 1
ATOM 3306 C CA . ALA A 1 419 ? 4.508 34.812 13.25 1 94.81 419 ALA A CA 1
ATOM 3307 C C . ALA A 1 419 ? 3.248 33.969 13.281 1 94.81 419 ALA A C 1
ATOM 3309 O O . ALA A 1 419 ? 2.176 34.438 13.672 1 94.81 419 ALA A O 1
ATOM 3310 N N . ASP A 1 420 ? 3.365 32.781 12.82 1 93.44 420 ASP A N 1
ATOM 3311 C CA . ASP A 1 420 ? 2.236 31.844 12.781 1 93.44 420 ASP A CA 1
ATOM 3312 C C . ASP A 1 420 ? 2.686 30.422 13.086 1 93.44 420 ASP A C 1
ATOM 3314 O O . ASP A 1 420 ? 3.863 30.078 12.938 1 93.44 420 ASP A O 1
ATOM 3318 N N . ILE A 1 421 ? 1.739 29.609 13.539 1 91.81 421 ILE A N 1
ATOM 3319 C CA . ILE A 1 421 ? 2.037 28.234 13.969 1 91.81 421 ILE A CA 1
ATOM 3320 C C . ILE A 1 421 ? 2.42 27.391 12.766 1 91.81 421 ILE A C 1
ATOM 3322 O O . ILE A 1 421 ? 2.949 26.281 12.914 1 91.81 421 ILE A O 1
ATOM 3326 N N . THR A 1 422 ? 2.197 27.812 11.523 1 92.31 422 THR A N 1
ATOM 3327 C CA . THR A 1 422 ? 2.49 27.062 10.305 1 92.31 422 THR A CA 1
ATOM 3328 C C . THR A 1 422 ? 3.992 27.047 10.031 1 92.31 422 THR A C 1
ATOM 3330 O O . THR A 1 422 ? 4.465 26.266 9.195 1 92.31 422 THR A O 1
ATOM 3333 N N . ASN A 1 423 ? 4.715 27.906 10.68 1 94.12 423 ASN A N 1
ATOM 3334 C CA . ASN A 1 423 ? 6.148 28.016 10.445 1 94.12 423 ASN A CA 1
ATOM 3335 C C . ASN A 1 423 ? 6.906 28.297 11.742 1 94.12 423 ASN A C 1
ATOM 3337 O O . ASN A 1 423 ? 6.438 29.047 12.594 1 94.12 423 ASN A O 1
ATOM 3341 N N . PRO A 1 424 ? 8.07 27.641 11.859 1 93.94 424 PRO A N 1
ATOM 3342 C CA . PRO A 1 424 ? 8.844 27.906 13.078 1 93.94 424 PRO A CA 1
ATOM 3343 C C . PRO A 1 424 ? 9.438 29.312 13.094 1 93.94 424 PRO A C 1
ATOM 3345 O O . PRO A 1 424 ? 9.773 29.828 14.164 1 93.94 424 PRO A O 1
ATOM 3348 N N . ARG A 1 425 ? 9.531 29.953 11.984 1 91.56 425 ARG A N 1
ATOM 3349 C CA . ARG A 1 425 ? 10.117 31.281 11.891 1 91.56 425 ARG A CA 1
ATOM 3350 C C . ARG A 1 425 ? 9.078 32.312 11.484 1 91.56 425 ARG A C 1
ATOM 3352 O O . ARG A 1 425 ? 8.141 32 10.75 1 91.56 425 ARG A O 1
ATOM 3359 N N . ALA A 1 426 ? 9.289 33.5 12.008 1 92.38 426 ALA A N 1
ATOM 3360 C CA . ALA A 1 426 ? 8.461 34.625 11.555 1 92.38 426 ALA A CA 1
ATOM 3361 C C . ALA A 1 426 ? 8.945 35.156 10.203 1 92.38 426 ALA A C 1
ATOM 3363 O O . ALA A 1 426 ? 10.094 34.906 9.82 1 92.38 426 ALA A O 1
ATOM 3364 N N . PHE A 1 427 ? 8.023 35.781 9.477 1 90.56 427 PHE A N 1
ATOM 3365 C CA . PHE A 1 427 ? 8.391 36.375 8.195 1 90.56 427 PHE A CA 1
ATOM 3366 C C . PHE A 1 427 ? 7.98 37.844 8.125 1 90.56 427 PHE A C 1
ATOM 3368 O O . PHE A 1 427 ? 7.086 38.281 8.852 1 90.56 427 PHE A O 1
ATOM 3375 N N . GLU A 1 428 ? 8.742 38.531 7.34 1 92.56 428 GLU A N 1
ATOM 3376 C CA . GLU A 1 428 ? 8.461 39.938 7.125 1 92.56 428 GLU A CA 1
ATOM 3377 C C . GLU A 1 428 ? 7.648 40.156 5.855 1 92.56 428 GLU A C 1
ATOM 3379 O O . GLU A 1 428 ? 7.965 39.594 4.805 1 92.56 428 GLU A O 1
ATOM 3384 N N . ILE A 1 429 ? 6.617 40.906 5.918 1 93.62 429 ILE A N 1
ATOM 3385 C CA . ILE A 1 429 ? 5.789 41.25 4.773 1 93.62 429 ILE A CA 1
ATOM 3386 C C . ILE A 1 429 ? 5.715 42.781 4.645 1 93.62 429 ILE A C 1
ATOM 3388 O O . ILE A 1 429 ? 5.363 43.469 5.602 1 93.62 429 ILE A O 1
ATOM 3392 N N . ILE A 1 430 ? 6.031 43.25 3.486 1 93.75 430 ILE A N 1
ATOM 3393 C CA . ILE A 1 430 ? 5.965 44.688 3.221 1 93.75 430 ILE A CA 1
ATOM 3394 C C . ILE A 1 430 ? 4.559 45.062 2.756 1 93.75 430 ILE A C 1
ATOM 3396 O O . ILE A 1 430 ? 4.027 44.469 1.817 1 93.75 430 ILE A O 1
ATOM 3400 N N . LEU A 1 431 ? 3.984 46.031 3.438 1 94 431 LEU A N 1
ATOM 3401 C CA . LEU A 1 431 ? 2.654 46.5 3.057 1 94 431 LEU A CA 1
ATOM 3402 C C . LEU A 1 431 ? 2.734 47.531 1.929 1 94 431 LEU A C 1
ATOM 3404 O O . LEU A 1 431 ? 3.389 48.562 2.07 1 94 431 LEU A O 1
ATOM 3408 N N . LYS A 1 432 ? 2.096 47.156 0.842 1 94.38 432 LYS A N 1
ATOM 3409 C CA . LYS A 1 432 ? 1.952 48.094 -0.268 1 94.38 432 LYS A CA 1
ATOM 3410 C C . LYS A 1 432 ? 0.57 48.75 -0.266 1 94.38 432 LYS A C 1
ATOM 3412 O O . LYS A 1 432 ? -0.397 48.156 -0.756 1 94.38 432 LYS A O 1
ATOM 3417 N N . ILE A 1 433 ? 0.555 49.938 0.171 1 93 433 ILE A N 1
ATOM 3418 C CA . ILE A 1 433 ? -0.723 50.625 0.308 1 93 433 ILE A CA 1
ATOM 3419 C C . ILE A 1 433 ? -0.912 51.594 -0.856 1 93 433 ILE A C 1
ATOM 3421 O O . ILE A 1 433 ? -0.09 52.5 -1.064 1 93 433 ILE A O 1
ATOM 3425 N N . LYS A 1 434 ? -1.962 51.438 -1.728 1 88.12 434 LYS A N 1
ATOM 3426 C CA . LYS A 1 434 ? -2.207 52.219 -2.941 1 88.12 434 LYS A CA 1
ATOM 3427 C C . LYS A 1 434 ? -2.6 53.656 -2.607 1 88.12 434 LYS A C 1
ATOM 3429 O O . LYS A 1 434 ? -1.981 54.625 -3.096 1 88.12 434 LYS A O 1
ATOM 3434 N N . ASN A 1 435 ? -3.912 53.875 -1.955 1 74.62 435 ASN A N 1
ATOM 3435 C CA . ASN A 1 435 ? -4.434 55.188 -1.673 1 74.62 435 ASN A CA 1
ATOM 3436 C C . ASN A 1 435 ? -4.168 55.625 -0.228 1 74.62 435 ASN A C 1
ATOM 3438 O O . ASN A 1 435 ? -4.441 54.844 0.7 1 74.62 435 ASN A O 1
ATOM 3442 N N . ASN A 1 436 ? -3.215 56.5 -0.03 1 59.25 436 ASN A N 1
ATOM 3443 C CA . ASN A 1 436 ? -3.053 57.094 1.297 1 59.25 436 ASN A CA 1
ATOM 3444 C C . ASN A 1 436 ? -4.152 58.094 1.603 1 59.25 436 ASN A C 1
ATOM 3446 O O . ASN A 1 436 ? -4.387 59.031 0.821 1 59.25 436 ASN A O 1
ATOM 3450 N N . CYS A 1 437 ? -5.203 57.719 2.221 1 50.94 437 CYS A N 1
ATOM 3451 C CA . CYS A 1 437 ? -6.227 58.719 2.539 1 50.94 437 CYS A CA 1
ATOM 3452 C C . CYS A 1 437 ? -5.645 59.844 3.367 1 50.94 437 CYS A C 1
ATOM 3454 O O . CYS A 1 437 ? -5.312 59.656 4.539 1 50.94 437 CYS A O 1
ATOM 3456 N N . VAL A 1 438 ? -4.859 60.75 2.941 1 47.34 438 VAL A N 1
ATOM 3457 C CA . VAL A 1 438 ? -4.523 62 3.627 1 47.34 438 VAL A CA 1
ATOM 3458 C C . VAL A 1 438 ? -5.797 62.688 4.129 1 47.34 438 VAL A C 1
ATOM 3460 O O . VAL A 1 438 ? -6.719 62.938 3.348 1 47.34 438 VAL A O 1
ATOM 3463 N N . SER A 1 439 ? -6.168 62.406 5.293 1 40.81 439 SER A N 1
ATOM 3464 C CA . SER A 1 439 ? -7.094 63.375 5.887 1 40.81 439 SER A CA 1
ATOM 3465 C C . SER A 1 439 ? -6.762 64.812 5.457 1 40.81 439 SER A C 1
ATOM 3467 O O . SER A 1 439 ? -5.621 65.25 5.594 1 40.81 439 SER A O 1
ATOM 3469 N N . MET A 1 440 ? -7.379 65.25 4.422 1 34.16 440 MET A N 1
ATOM 3470 C CA . MET A 1 440 ? -7.434 66.75 4.324 1 34.16 440 MET A CA 1
ATOM 3471 C C . MET A 1 440 ? -7.758 67.375 5.676 1 34.16 440 MET A C 1
ATOM 3473 O O . MET A 1 440 ? -8.797 67.062 6.27 1 34.16 440 MET A O 1
ATOM 3477 N N . GLU A 1 441 ? -6.75 67.875 6.391 1 29.25 441 GLU A N 1
ATOM 3478 C CA . GLU A 1 441 ? -7.113 69.062 7.102 1 29.25 441 GLU A CA 1
ATOM 3479 C C . GLU A 1 441 ? -7.68 70.125 6.145 1 29.25 441 GLU A C 1
ATOM 3481 O O . GLU A 1 441 ? -7.172 70.312 5.035 1 29.25 441 GLU A O 1
ATOM 3486 N N . MET B 1 1 ? -23.156 -6.363 20.188 1 32.72 1 MET B N 1
ATOM 3487 C CA . MET B 1 1 ? -22.031 -5.469 19.906 1 32.72 1 MET B CA 1
ATOM 3488 C C . MET B 1 1 ? -22.078 -4.246 20.828 1 32.72 1 MET B C 1
ATOM 3490 O O . MET B 1 1 ? -23.062 -3.518 20.844 1 32.72 1 MET B O 1
ATOM 3494 N N . CYS B 1 2 ? -21.422 -4.195 21.812 1 38.28 2 CYS B N 1
ATOM 3495 C CA . CYS B 1 2 ? -21.547 -3.164 22.844 1 38.28 2 CYS B CA 1
ATOM 3496 C C . CYS B 1 2 ? -21.531 -1.772 22.219 1 38.28 2 CYS B C 1
ATOM 3498 O O . CYS B 1 2 ? -21.016 -1.581 21.125 1 38.28 2 CYS B O 1
ATOM 3500 N N . ASP B 1 3 ? -22.281 -0.817 22.672 1 44.78 3 ASP B N 1
ATOM 3501 C CA . ASP B 1 3 ? -22.484 0.594 22.359 1 44.78 3 ASP B CA 1
ATOM 3502 C C . ASP B 1 3 ? -21.172 1.25 21.938 1 44.78 3 ASP B C 1
ATOM 3504 O O . ASP B 1 3 ? -21.156 2.125 21.062 1 44.78 3 ASP B O 1
ATOM 3508 N N . ASN B 1 4 ? -20.016 0.801 22.5 1 50.16 4 ASN B N 1
ATOM 3509 C CA . ASN B 1 4 ? -18.688 1.406 22.406 1 50.16 4 ASN B CA 1
ATOM 3510 C C . ASN B 1 4 ? -17.984 1.029 21.109 1 50.16 4 ASN B C 1
ATOM 3512 O O . ASN B 1 4 ? -17.047 1.71 20.672 1 50.16 4 ASN B O 1
ATOM 3516 N N . ASP B 1 5 ? -18.516 -0.016 20.344 1 60.75 5 ASP B N 1
ATOM 3517 C CA . ASP B 1 5 ? -17.844 -0.486 19.141 1 60.75 5 ASP B CA 1
ATOM 3518 C C . ASP B 1 5 ? -18.234 0.361 17.922 1 60.75 5 ASP B C 1
ATOM 3520 O O . ASP B 1 5 ? -17.641 0.243 16.859 1 60.75 5 ASP B O 1
ATOM 3524 N N . HIS B 1 6 ? -19.125 1.166 18.188 1 65.56 6 HIS B N 1
ATOM 3525 C CA . HIS B 1 6 ? -19.641 1.962 17.078 1 65.56 6 HIS B CA 1
ATOM 3526 C C . HIS B 1 6 ? -18.609 2.996 16.625 1 65.56 6 HIS B C 1
ATOM 3528 O O . HIS B 1 6 ? -18.531 3.318 15.43 1 65.56 6 HIS B O 1
ATOM 3534 N N . ARG B 1 7 ? -17.812 3.352 17.469 1 78.19 7 ARG B N 1
ATOM 3535 C CA . ARG B 1 7 ? -16.875 4.418 17.125 1 78.19 7 ARG B CA 1
ATOM 3536 C C . ARG B 1 7 ? -15.711 3.881 16.297 1 78.19 7 ARG B C 1
ATOM 3538 O O . ARG B 1 7 ? -15.078 4.625 15.555 1 78.19 7 ARG B O 1
ATOM 3545 N N . ARG B 1 8 ? -15.555 2.611 16.359 1 82 8 ARG B N 1
ATOM 3546 C CA . ARG B 1 8 ? -14.43 1.981 15.688 1 82 8 ARG B CA 1
ATOM 3547 C C . ARG B 1 8 ? -14.562 2.102 14.172 1 82 8 ARG B C 1
ATOM 3549 O O . ARG B 1 8 ? -13.562 2.26 13.469 1 82 8 ARG B O 1
ATOM 3556 N N . TRP B 1 9 ? -15.773 2.143 13.727 1 86.94 9 TRP B N 1
ATOM 3557 C CA . TRP B 1 9 ? -15.977 2.021 12.289 1 86.94 9 TRP B CA 1
ATOM 3558 C C . TRP B 1 9 ? -16.531 3.316 11.703 1 86.94 9 TRP B C 1
ATOM 3560 O O . TRP B 1 9 ? -17.078 3.322 10.602 1 86.94 9 TRP B O 1
ATOM 3570 N N . ASN B 1 10 ? -16.344 4.445 12.445 1 83.31 10 ASN B N 1
ATOM 3571 C CA . ASN B 1 10 ? -16.922 5.719 12.047 1 83.31 10 ASN B CA 1
ATOM 3572 C C . ASN B 1 10 ? -16.453 6.152 10.664 1 83.31 10 ASN B C 1
ATOM 3574 O O . ASN B 1 10 ? -17.25 6.617 9.852 1 83.31 10 ASN B O 1
ATOM 3578 N N . HIS B 1 11 ? -15.25 5.961 10.383 1 85.31 11 HIS B N 1
ATOM 3579 C CA . HIS B 1 11 ? -14.711 6.395 9.102 1 85.31 11 HIS B CA 1
ATOM 3580 C C . HIS B 1 11 ? -15.266 5.551 7.957 1 85.31 11 HIS B C 1
ATOM 3582 O O . HIS B 1 11 ? -15.617 6.078 6.902 1 85.31 11 HIS B O 1
ATOM 358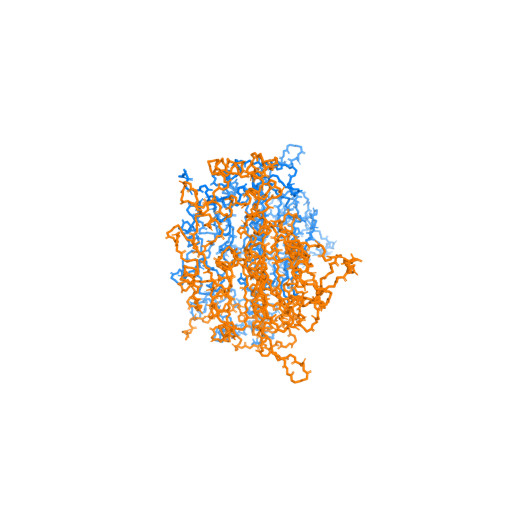8 N N . LEU B 1 12 ? -15.367 4.293 8.164 1 88.62 12 LEU B N 1
ATOM 3589 C CA . LEU B 1 12 ? -15.914 3.416 7.137 1 88.62 12 LEU B CA 1
ATOM 3590 C C . LEU B 1 12 ? -17.406 3.689 6.926 1 88.62 12 LEU B C 1
ATOM 3592 O O . LEU B 1 12 ? -17.891 3.625 5.797 1 88.62 12 LEU B O 1
ATOM 3596 N N . LYS B 1 13 ? -18.062 4 8.008 1 87.06 13 LYS B N 1
ATOM 3597 C CA . LYS B 1 13 ? -19.484 4.324 7.922 1 87.06 13 LYS B CA 1
ATOM 3598 C C . LYS B 1 13 ? -19.719 5.551 7.051 1 87.06 13 LYS B C 1
ATOM 3600 O O . LYS B 1 13 ? -20.719 5.625 6.328 1 87.06 13 LYS B O 1
ATOM 3605 N N . LYS B 1 14 ? -18.812 6.441 7.125 1 84 14 LYS B N 1
ATOM 3606 C CA . LYS B 1 14 ? -18.953 7.645 6.312 1 84 14 LYS B CA 1
ATOM 3607 C C . LYS B 1 14 ? -18.891 7.312 4.824 1 84 14 LYS B C 1
ATOM 3609 O O . LYS B 1 14 ? -19.547 7.973 4.008 1 84 14 LYS B O 1
ATOM 3614 N N . ILE B 1 15 ? -18.203 6.305 4.465 1 86.25 15 ILE B N 1
ATOM 3615 C CA . ILE B 1 15 ? -18.078 5.867 3.078 1 86.25 15 ILE B CA 1
ATOM 3616 C C . ILE B 1 15 ? -19.328 5.078 2.68 1 86.25 15 ILE B C 1
ATOM 3618 O O . ILE B 1 15 ? -19.844 5.246 1.575 1 86.25 15 ILE B O 1
ATOM 3622 N N . LEU B 1 16 ? -19.844 4.359 3.598 1 90 16 LEU B N 1
ATOM 3623 C CA . LEU B 1 16 ? -20.859 3.373 3.266 1 90 16 LEU B CA 1
ATOM 3624 C C . LEU B 1 16 ? -22.266 3.969 3.406 1 90 16 LEU B C 1
ATOM 3626 O O . LEU B 1 16 ? -23.219 3.436 2.857 1 90 16 LEU B O 1
ATOM 3630 N N . GLU B 1 17 ? -22.312 5.078 4.176 1 85.06 17 GLU B N 1
ATOM 3631 C CA . GLU B 1 17 ? -23.641 5.59 4.496 1 85.06 17 GLU B CA 1
ATOM 3632 C C . GLU B 1 17 ? -23.922 6.902 3.77 1 85.06 17 GLU B C 1
ATOM 3634 O O . GLU B 1 17 ? -25 7.473 3.898 1 85.06 17 GLU B O 1
ATOM 3639 N N . ARG B 1 18 ? -22.891 7.348 3.037 1 78.25 18 ARG B N 1
ATOM 3640 C CA . ARG B 1 18 ? -23.062 8.586 2.291 1 78.25 18 ARG B CA 1
ATOM 3641 C C . ARG B 1 18 ? -22.797 8.375 0.806 1 78.25 18 ARG B C 1
ATOM 3643 O O . ARG B 1 18 ? -21.922 7.582 0.435 1 78.25 18 ARG B O 1
ATOM 3650 N N . SER B 1 19 ? -23.578 9.07 0.04 1 75.75 19 SER B N 1
ATOM 3651 C CA . SER B 1 19 ? -23.344 9.016 -1.398 1 75.75 19 SER B CA 1
ATOM 3652 C C . SER B 1 19 ? -22.188 9.938 -1.808 1 75.75 19 SER B C 1
ATOM 3654 O O . SER B 1 19 ? -21.844 10.875 -1.079 1 75.75 19 SER B O 1
ATOM 3656 N N . SER B 1 20 ? -21.531 9.516 -2.893 1 72.19 20 SER B N 1
ATOM 3657 C CA . SER B 1 20 ? -20.469 10.32 -3.473 1 72.19 20 SER B CA 1
ATOM 3658 C C . SER B 1 20 ? -20.562 10.352 -4.996 1 72.19 20 SER B C 1
ATOM 3660 O O . SER B 1 20 ? -21.219 9.508 -5.598 1 72.19 20 SER B O 1
ATOM 3662 N N . PRO B 1 21 ? -19.953 11.391 -5.512 1 69.06 21 PRO B N 1
ATOM 3663 C CA . PRO B 1 21 ? -20 11.484 -6.973 1 69.06 21 PRO B CA 1
ATOM 3664 C C . PRO B 1 21 ? -19.359 10.273 -7.652 1 69.06 21 PRO B C 1
ATOM 3666 O O . PRO B 1 21 ? -19.609 10.016 -8.836 1 69.06 21 PRO B O 1
ATOM 3669 N N . PHE B 1 22 ? -18.641 9.492 -6.957 1 70.88 22 PHE B N 1
ATOM 3670 C CA . PHE B 1 22 ? -17.906 8.391 -7.574 1 70.88 22 PHE B CA 1
ATOM 3671 C C . PHE B 1 22 ? -18.562 7.055 -7.246 1 70.88 22 PHE B C 1
ATOM 3673 O O . PHE B 1 22 ? -18.016 5.996 -7.562 1 70.88 22 PHE B O 1
ATOM 3680 N N . CYS B 1 23 ? -19.688 7.199 -6.688 1 75.88 23 CYS B N 1
ATOM 3681 C CA . CYS B 1 23 ? -20.344 5.965 -6.277 1 75.88 23 CYS B CA 1
ATOM 3682 C C . CYS B 1 23 ? -20.875 5.199 -7.488 1 75.88 23 CYS B C 1
ATOM 3684 O O . CYS B 1 23 ? -21.203 5.801 -8.516 1 75.88 23 CYS B O 1
ATOM 3686 N N . HIS B 1 24 ? -20.812 3.955 -7.371 1 78.19 24 HIS B N 1
ATOM 3687 C CA . HIS B 1 24 ? -21.469 3.117 -8.367 1 78.19 24 HIS B CA 1
ATOM 3688 C C . HIS B 1 24 ? -22.938 3.473 -8.5 1 78.19 24 HIS B C 1
ATOM 3690 O O . HIS B 1 24 ? -23.609 3.777 -7.508 1 78.19 24 HIS B O 1
ATOM 3696 N N . PRO B 1 25 ? -23.422 3.484 -9.672 1 71.56 25 PRO B N 1
ATOM 3697 C CA . PRO B 1 25 ? -24.828 3.846 -9.883 1 71.56 25 PRO B CA 1
ATOM 3698 C C . PRO B 1 25 ? -25.781 3.01 -9.031 1 71.56 25 PRO B C 1
ATOM 3700 O O . PRO B 1 25 ? -26.828 3.504 -8.609 1 71.56 25 PRO B O 1
ATOM 3703 N N . ASP B 1 26 ? -25.344 1.795 -8.758 1 78.62 26 ASP B N 1
ATOM 3704 C CA . ASP B 1 26 ? -26.219 0.884 -8.031 1 78.62 26 ASP B CA 1
ATOM 3705 C C . ASP B 1 26 ? -25.969 0.963 -6.527 1 78.62 26 ASP B C 1
ATOM 3707 O O . ASP B 1 26 ? -26.594 0.241 -5.75 1 78.62 26 ASP B O 1
ATOM 3711 N N . PHE B 1 27 ? -25.156 1.844 -6.184 1 87 27 PHE B N 1
ATOM 3712 C CA . PHE B 1 27 ? -24.812 1.948 -4.77 1 87 27 PHE B CA 1
ATOM 3713 C C . PHE B 1 27 ? -25.922 2.645 -3.99 1 87 27 PHE B C 1
ATOM 3715 O O . PHE B 1 27 ? -26.344 3.736 -4.363 1 87 27 PHE B O 1
ATOM 3722 N N . GLU B 1 28 ? -26.453 1.97 -2.973 1 85.5 28 GLU B N 1
ATOM 3723 C CA . GLU B 1 28 ? -27.406 2.549 -2.027 1 85.5 28 GLU B CA 1
ATOM 3724 C C . GLU B 1 28 ? -26.797 2.646 -0.629 1 85.5 28 GLU B C 1
ATOM 3726 O O . GLU B 1 28 ? -26.734 1.653 0.097 1 85.5 28 GLU B O 1
ATOM 3731 N N . PRO B 1 29 ? -26.406 3.867 -0.335 1 86.31 29 PRO B N 1
ATOM 3732 C CA . PRO B 1 29 ? -25.812 4.023 0.993 1 86.31 29 PRO B CA 1
ATOM 3733 C C . PRO B 1 29 ? -26.75 3.588 2.117 1 86.31 29 PRO B C 1
ATOM 3735 O O . PRO B 1 29 ? -27.969 3.773 2.02 1 86.31 29 PRO B O 1
ATOM 3738 N N . GLY B 1 30 ? -26.188 2.895 3.1 1 84.94 30 GLY B N 1
ATOM 3739 C CA . GLY B 1 30 ? -27.031 2.465 4.211 1 84.94 30 GLY B CA 1
ATOM 3740 C C . GLY B 1 30 ? -26.25 1.742 5.293 1 84.94 30 GLY B C 1
ATOM 3741 O O . GLY B 1 30 ? -25.109 1.343 5.086 1 84.94 30 GLY B O 1
ATOM 3742 N N . THR B 1 31 ? -26.844 1.624 6.418 1 81.31 31 THR B N 1
ATOM 3743 C CA . THR B 1 31 ? -26.219 1.026 7.59 1 81.31 31 THR B CA 1
ATOM 3744 C C . THR B 1 31 ? -26.078 -0.484 7.422 1 81.31 31 THR B C 1
ATOM 3746 O O . THR B 1 31 ? -25.25 -1.116 8.078 1 81.31 31 THR B O 1
ATOM 3749 N N . GLY B 1 32 ? -26.75 -1.01 6.516 1 90.19 32 GLY B N 1
ATOM 3750 C CA . GLY B 1 32 ? -26.781 -2.455 6.348 1 90.19 32 GLY B CA 1
ATOM 3751 C C . GLY B 1 32 ? -25.531 -2.996 5.684 1 90.19 32 GLY B C 1
ATOM 3752 O O . GLY B 1 32 ? -25.219 -4.18 5.809 1 90.19 32 GLY B O 1
ATOM 3753 N N . ILE B 1 33 ? -24.797 -2.188 5.066 1 92.62 33 ILE B N 1
ATOM 3754 C CA . ILE B 1 33 ? -23.656 -2.643 4.277 1 92.62 33 ILE B CA 1
ATOM 3755 C C . ILE B 1 33 ? -22.531 -3.115 5.211 1 92.62 33 ILE B C 1
ATOM 3757 O O . ILE B 1 33 ? -21.938 -4.172 4.988 1 92.62 33 ILE B O 1
ATOM 3761 N N . LEU B 1 34 ? -22.266 -2.35 6.211 1 92.75 34 LEU B N 1
ATOM 3762 C CA . LEU B 1 34 ? -21.25 -2.766 7.168 1 92.75 34 LEU B CA 1
ATOM 3763 C C . LEU B 1 34 ? -21.641 -4.07 7.855 1 92.75 34 LEU B C 1
ATOM 3765 O O . LEU B 1 34 ? -20.797 -4.934 8.094 1 92.75 34 LEU B O 1
ATOM 3769 N N . GLU B 1 35 ? -22.875 -4.18 8.156 1 93.5 35 GLU B N 1
ATOM 3770 C CA . GLU B 1 35 ? -23.375 -5.41 8.766 1 93.5 35 GLU B CA 1
ATOM 3771 C C . GLU B 1 35 ? -23.172 -6.605 7.84 1 93.5 35 GLU B C 1
ATOM 3773 O O . GLU B 1 35 ? -22.812 -7.691 8.289 1 93.5 35 GLU B O 1
ATOM 3778 N N . PHE B 1 36 ? -23.484 -6.387 6.582 1 95.38 36 PHE B N 1
ATOM 3779 C CA . PHE B 1 36 ? -23.266 -7.434 5.59 1 95.38 36 PHE B CA 1
ATOM 3780 C C . PHE B 1 36 ? -21.797 -7.848 5.57 1 95.38 36 PHE B C 1
ATOM 3782 O O . PHE B 1 36 ? -21.484 -9.039 5.578 1 95.38 36 PHE B O 1
ATOM 3789 N N . LEU B 1 37 ? -20.844 -6.879 5.586 1 96.44 37 LEU B N 1
ATOM 3790 C CA . LEU B 1 37 ? -19.406 -7.148 5.566 1 96.44 37 LEU B CA 1
ATOM 3791 C C . LEU B 1 37 ? -18.984 -7.969 6.781 1 96.44 37 LEU B C 1
ATOM 3793 O O . LEU B 1 37 ? -18.219 -8.93 6.656 1 96.44 37 LEU B O 1
ATOM 3797 N N . GLN B 1 38 ? -19.531 -7.668 7.906 1 94.81 38 GLN B N 1
ATOM 3798 C CA . GLN B 1 38 ? -19.062 -8.211 9.18 1 94.81 38 GLN B CA 1
ATOM 3799 C C . GLN B 1 38 ? -19.688 -9.57 9.469 1 94.81 38 GLN B C 1
ATOM 3801 O O . GLN B 1 38 ? -19.062 -10.43 10.086 1 94.81 38 GLN B O 1
ATOM 3806 N N . ASN B 1 39 ? -20.906 -9.766 8.891 1 95.38 39 ASN B N 1
ATOM 3807 C CA . ASN B 1 39 ? -21.641 -10.914 9.398 1 95.38 39 ASN B CA 1
ATOM 3808 C C . ASN B 1 39 ? -22.031 -11.875 8.281 1 95.38 39 ASN B C 1
ATOM 3810 O O . ASN B 1 39 ? -22.391 -13.023 8.539 1 95.38 39 ASN B O 1
ATOM 3814 N N . SER B 1 40 ? -21.984 -11.414 7.062 1 96.56 40 SER B N 1
ATOM 3815 C CA . SER B 1 40 ? -22.547 -12.234 5.992 1 96.56 40 SER B CA 1
ATOM 3816 C C . SER B 1 40 ? -21.516 -12.492 4.902 1 96.56 40 SER B C 1
ATOM 3818 O O . SER B 1 40 ? -21.484 -13.578 4.316 1 96.56 40 SER B O 1
ATOM 3820 N N . CYS B 1 41 ? -20.734 -11.516 4.598 1 97.81 41 CYS B N 1
ATOM 3821 C CA . CYS B 1 41 ? -19.766 -11.633 3.514 1 97.81 41 CYS B CA 1
ATOM 3822 C C . CYS B 1 41 ? -18.656 -12.625 3.867 1 97.81 41 CYS B C 1
ATOM 3824 O O . CYS B 1 41 ? -17.922 -12.414 4.828 1 97.81 41 CYS B O 1
ATOM 3826 N N . LYS B 1 42 ? -18.625 -13.68 3.123 1 98.5 42 LYS B N 1
ATOM 3827 C CA . LYS B 1 42 ? -17.594 -14.711 3.305 1 98.5 42 LYS B CA 1
ATOM 3828 C C . LYS B 1 42 ? -16.609 -14.703 2.148 1 98.5 42 LYS B C 1
ATOM 3830 O O . LYS B 1 42 ? -17 -14.789 0.983 1 98.5 42 LYS B O 1
ATOM 3835 N N . LEU B 1 43 ? -15.297 -14.562 2.463 1 98.69 43 LEU B N 1
ATOM 3836 C CA . LEU B 1 43 ? -14.305 -14.5 1.393 1 98.69 43 LEU B CA 1
ATOM 3837 C C . LEU B 1 43 ? -13.125 -15.414 1.691 1 98.69 43 LEU B C 1
ATOM 3839 O O . LEU B 1 43 ? -12.93 -15.828 2.838 1 98.69 43 LEU B O 1
ATOM 3843 N N . LEU B 1 44 ? -12.383 -15.828 0.646 1 98.94 44 LEU B N 1
ATOM 3844 C CA . LEU B 1 44 ? -11.219 -16.703 0.725 1 98.94 44 LEU B CA 1
ATOM 3845 C C . LEU B 1 44 ? -9.961 -15.961 0.276 1 98.94 44 LEU B C 1
ATOM 3847 O O . LEU B 1 44 ? -9.938 -15.359 -0.797 1 98.94 44 LEU B O 1
ATOM 3851 N N . VAL B 1 45 ? -9 -15.953 1.155 1 98.94 45 VAL B N 1
ATOM 3852 C CA . VAL B 1 45 ? -7.664 -15.508 0.779 1 98.94 45 VAL B CA 1
ATOM 3853 C C . VAL B 1 45 ? -6.797 -16.719 0.428 1 98.94 45 VAL B C 1
ATOM 3855 O O . VAL B 1 45 ? -6.676 -17.656 1.221 1 98.94 45 VAL B O 1
ATOM 3858 N N . VAL B 1 46 ? -6.219 -16.719 -0.787 1 98.81 46 VAL B N 1
ATOM 3859 C CA . VAL B 1 46 ? -5.328 -17.797 -1.211 1 98.81 46 VAL B CA 1
ATOM 3860 C C . VAL B 1 46 ? -3.877 -17.328 -1.117 1 98.81 46 VAL B C 1
ATOM 3862 O O . VAL B 1 46 ? -3.441 -16.469 -1.892 1 98.81 46 VAL B O 1
ATOM 3865 N N . GLY B 1 47 ? -3.15 -17.969 -0.229 1 98.25 47 GLY B N 1
ATOM 3866 C CA . GLY B 1 47 ? -1.784 -17.562 0.059 1 98.25 47 GLY B CA 1
ATOM 3867 C C . GLY B 1 47 ? -1.666 -16.703 1.303 1 98.25 47 GLY B C 1
ATOM 3868 O O . GLY B 1 47 ? -2.371 -15.695 1.438 1 98.25 47 GLY B O 1
ATOM 3869 N N . ALA B 1 48 ? -0.817 -17.094 2.197 1 98.19 48 ALA B N 1
ATOM 3870 C CA . ALA B 1 48 ? -0.544 -16.328 3.414 1 98.19 48 ALA B CA 1
ATOM 3871 C C . ALA B 1 48 ? 0.92 -15.906 3.479 1 98.19 48 ALA B C 1
ATOM 3873 O O . ALA B 1 48 ? 1.519 -15.883 4.559 1 98.19 48 ALA B O 1
ATOM 3874 N N . GLY B 1 49 ? 1.523 -15.711 2.283 1 96.62 49 GLY B N 1
ATOM 3875 C CA . GLY B 1 49 ? 2.893 -15.227 2.209 1 96.62 49 GLY B CA 1
ATOM 3876 C C . GLY B 1 49 ? 3.002 -13.719 2.355 1 96.62 49 GLY B C 1
ATOM 3877 O O . GLY B 1 49 ? 2.316 -13.117 3.188 1 96.62 49 GLY B O 1
ATOM 3878 N N . GLY B 1 50 ? 3.957 -13.094 1.589 1 95.81 50 GLY B N 1
ATOM 3879 C CA . GLY B 1 50 ? 4.184 -11.656 1.662 1 95.81 50 GLY B CA 1
ATOM 3880 C C . GLY B 1 50 ? 2.939 -10.844 1.355 1 95.81 50 GLY B C 1
ATOM 3881 O O . GLY B 1 50 ? 2.566 -9.961 2.125 1 95.81 50 GLY B O 1
ATOM 3882 N N . LEU B 1 51 ? 2.297 -11.148 0.29 1 97.38 51 LEU B N 1
ATOM 3883 C CA . LEU B 1 51 ? 1.056 -10.469 -0.068 1 97.38 51 LEU B CA 1
ATOM 3884 C C . LEU B 1 51 ? -0.075 -10.875 0.873 1 97.38 51 LEU B C 1
ATOM 3886 O O . LEU B 1 51 ? -0.848 -10.023 1.32 1 97.38 51 LEU B O 1
ATOM 3890 N N . GLY B 1 52 ? -0.112 -12.141 1.144 1 98.31 52 GLY B N 1
ATOM 3891 C CA . GLY B 1 52 ? -1.2 -12.688 1.938 1 98.31 52 GLY B CA 1
ATOM 3892 C C . GLY B 1 52 ? -1.288 -12.086 3.326 1 98.31 52 GLY B C 1
ATOM 3893 O O . GLY B 1 52 ? -2.383 -11.789 3.812 1 98.31 52 GLY B O 1
ATOM 3894 N N . CYS B 1 53 ? -0.149 -11.898 3.988 1 97.88 53 CYS B N 1
ATOM 3895 C CA . CYS B 1 53 ? -0.123 -11.281 5.312 1 97.88 53 CYS B CA 1
ATOM 3896 C C . CYS B 1 53 ? -0.727 -9.883 5.273 1 97.88 53 CYS B C 1
ATOM 3898 O O . CYS B 1 53 ? -1.518 -9.523 6.148 1 97.88 53 CYS B O 1
ATOM 3900 N N . GLU B 1 54 ? -0.352 -9.125 4.277 1 98.44 54 GLU B N 1
ATOM 3901 C CA . GLU B 1 54 ? -0.879 -7.77 4.129 1 98.44 54 GLU B CA 1
ATOM 3902 C C . GLU B 1 54 ? -2.365 -7.793 3.783 1 98.44 54 GLU B C 1
ATOM 3904 O O . GLU B 1 54 ? -3.129 -6.945 4.25 1 98.44 54 GLU B O 1
ATOM 3909 N N . LEU B 1 55 ? -2.762 -8.75 2.947 1 98.75 55 LEU B N 1
ATOM 3910 C CA . LEU B 1 55 ? -4.168 -8.898 2.59 1 98.75 55 LEU B CA 1
ATOM 3911 C C . LEU B 1 55 ? -5.02 -9.148 3.828 1 98.75 55 LEU B C 1
ATOM 3913 O O . LEU B 1 55 ? -6.023 -8.469 4.047 1 98.75 55 LEU B O 1
ATOM 3917 N N . LEU B 1 56 ? -4.598 -10.125 4.617 1 98.75 56 LEU B N 1
ATOM 3918 C CA . LEU B 1 56 ? -5.359 -10.508 5.801 1 98.75 56 LEU B CA 1
ATOM 3919 C C . LEU B 1 56 ? -5.488 -9.336 6.766 1 98.75 56 LEU B C 1
ATOM 3921 O O . LEU B 1 56 ? -6.578 -9.062 7.277 1 98.75 56 LEU B O 1
ATOM 3925 N N . LYS B 1 57 ? -4.387 -8.641 6.965 1 97.94 57 LYS B N 1
ATOM 3926 C CA . LYS B 1 57 ? -4.383 -7.469 7.836 1 97.94 57 LYS B CA 1
ATOM 3927 C C . LYS B 1 57 ? -5.359 -6.406 7.332 1 97.94 57 LYS B C 1
ATOM 3929 O O . LYS B 1 57 ? -6.211 -5.934 8.086 1 97.94 57 LYS B O 1
ATOM 3934 N N . ASP B 1 58 ? -5.258 -6.074 6.086 1 98.38 58 ASP B N 1
ATOM 3935 C CA . ASP B 1 58 ? -6.047 -4.977 5.535 1 98.38 58 ASP B CA 1
ATOM 3936 C C . ASP B 1 58 ? -7.523 -5.352 5.453 1 98.38 58 ASP B C 1
ATOM 3938 O O . ASP B 1 58 ? -8.398 -4.512 5.672 1 98.38 58 ASP B O 1
ATOM 3942 N N . LEU B 1 59 ? -7.816 -6.625 5.098 1 98.56 59 LEU B N 1
ATOM 3943 C CA . LEU B 1 59 ? -9.203 -7.07 5.055 1 98.56 59 LEU B CA 1
ATOM 3944 C C . LEU B 1 59 ? -9.859 -6.938 6.426 1 98.56 59 LEU B C 1
ATOM 3946 O O . LEU B 1 59 ? -10.984 -6.438 6.535 1 98.56 59 LEU B O 1
ATOM 3950 N N . ALA B 1 60 ? -9.148 -7.375 7.43 1 97.44 60 ALA B N 1
ATOM 3951 C CA . ALA B 1 60 ? -9.664 -7.27 8.789 1 97.44 60 ALA B CA 1
ATOM 3952 C C . ALA B 1 60 ? -9.914 -5.812 9.172 1 97.44 60 ALA B C 1
ATOM 3954 O O . ALA B 1 60 ? -10.953 -5.492 9.758 1 97.44 60 ALA B O 1
ATOM 3955 N N . MET B 1 61 ? -9.023 -4.938 8.758 1 96.06 61 MET B N 1
ATOM 3956 C CA . MET B 1 61 ? -9.109 -3.525 9.117 1 96.06 61 MET B CA 1
ATOM 3957 C C . MET B 1 61 ? -10.195 -2.82 8.297 1 96.06 61 MET B C 1
ATOM 3959 O O . MET B 1 61 ? -10.68 -1.759 8.688 1 96.06 61 MET B O 1
ATOM 3963 N N . MET B 1 62 ? -10.57 -3.461 7.199 1 96.5 62 MET B N 1
ATOM 3964 C CA . MET B 1 62 ? -11.586 -2.871 6.328 1 96.5 62 MET B CA 1
ATOM 3965 C C . MET B 1 62 ? -12.977 -3.381 6.688 1 96.5 62 MET B C 1
ATOM 3967 O O . MET B 1 62 ? -13.938 -3.125 5.965 1 96.5 62 MET B O 1
ATOM 3971 N N . GLY B 1 63 ? -13.133 -4.184 7.758 1 95.56 63 GLY B N 1
ATOM 3972 C CA . GLY B 1 63 ? -14.445 -4.473 8.32 1 95.56 63 GLY B CA 1
ATOM 3973 C C . GLY B 1 63 ? -14.945 -5.859 7.969 1 95.56 63 GLY B C 1
ATOM 3974 O O . GLY B 1 63 ? -16.031 -6.258 8.398 1 95.56 63 GLY B O 1
ATOM 3975 N N . PHE B 1 64 ? -14.164 -6.629 7.207 1 97.94 64 PHE B N 1
ATOM 3976 C CA . PHE B 1 64 ? -14.602 -7.98 6.879 1 97.94 64 PHE B CA 1
ATOM 3977 C C . PHE B 1 64 ? -14.586 -8.867 8.117 1 97.94 64 PHE B C 1
ATOM 3979 O O . PHE B 1 64 ? -13.602 -8.891 8.859 1 97.94 64 PHE B O 1
ATOM 3986 N N . GLY B 1 65 ? -15.656 -9.664 8.289 1 97.88 65 GLY B N 1
ATOM 3987 C CA . GLY B 1 65 ? -15.797 -10.398 9.539 1 97.88 65 GLY B CA 1
ATOM 3988 C C . GLY B 1 65 ? -15.547 -11.883 9.383 1 97.88 65 GLY B C 1
ATOM 3989 O O . GLY B 1 65 ? -15.281 -12.578 10.367 1 97.88 65 GLY B O 1
ATOM 3990 N N . ASP B 1 66 ? -15.695 -12.438 8.188 1 98.69 66 ASP B N 1
ATOM 3991 C CA . ASP B 1 66 ? -15.539 -13.867 7.945 1 98.69 66 ASP B CA 1
ATOM 3992 C C . ASP B 1 66 ? -14.57 -14.125 6.793 1 98.69 66 ASP B C 1
ATOM 3994 O O . ASP B 1 66 ? -14.984 -14.18 5.629 1 98.69 66 ASP B O 1
ATOM 3998 N N . VAL B 1 67 ? -13.328 -14.367 7.156 1 98.81 67 VAL B N 1
ATOM 3999 C CA . VAL B 1 67 ? -12.258 -14.555 6.184 1 98.81 67 VAL B CA 1
ATOM 4000 C C . VAL B 1 67 ? -11.664 -15.953 6.324 1 98.81 67 VAL B C 1
ATOM 4002 O O . VAL B 1 67 ? -11.445 -16.438 7.438 1 98.81 67 VAL B O 1
ATOM 4005 N N . HIS B 1 68 ? -11.547 -16.656 5.227 1 98.94 68 HIS B N 1
ATOM 4006 C CA . HIS B 1 68 ? -10.82 -17.906 5.18 1 98.94 68 HIS B CA 1
ATOM 4007 C C . HIS B 1 68 ? -9.477 -17.75 4.48 1 98.94 68 HIS B C 1
ATOM 4009 O O . HIS B 1 68 ? -9.352 -16.953 3.539 1 98.94 68 HIS B O 1
ATOM 4015 N N . VAL B 1 69 ? -8.445 -18.453 4.996 1 98.88 69 VAL B N 1
ATOM 4016 C CA . VAL B 1 69 ? -7.133 -18.391 4.363 1 98.88 69 VAL B CA 1
ATOM 4017 C C . VAL B 1 69 ? -6.613 -19.812 4.113 1 98.88 69 VAL B C 1
ATOM 4019 O O . VAL B 1 69 ? -6.727 -20.672 4.977 1 98.88 69 VAL B O 1
ATOM 4022 N N . ILE B 1 70 ? -6.133 -20.062 2.904 1 98.88 70 ILE B N 1
ATOM 4023 C CA . ILE B 1 70 ? -5.566 -21.375 2.557 1 98.88 70 ILE B CA 1
ATOM 4024 C C . ILE B 1 70 ? -4.113 -21.203 2.127 1 98.88 70 ILE B C 1
ATOM 4026 O O . ILE B 1 70 ? -3.795 -20.328 1.319 1 98.88 70 ILE B O 1
ATOM 4030 N N . ASP B 1 71 ? -3.252 -21.875 2.688 1 98.5 71 ASP B N 1
ATOM 4031 C CA . ASP B 1 71 ? -1.823 -21.922 2.395 1 98.5 71 ASP B CA 1
ATOM 4032 C C . ASP B 1 71 ? -1.228 -23.266 2.82 1 98.5 71 ASP B C 1
ATOM 4034 O O . ASP B 1 71 ? -1.51 -23.75 3.916 1 98.5 71 ASP B O 1
ATOM 4038 N N . MET B 1 72 ? -0.385 -23.812 2.004 1 97.19 72 MET B N 1
ATOM 4039 C CA . MET B 1 72 ? 0.142 -25.156 2.301 1 97.19 72 MET B CA 1
ATOM 4040 C C . MET B 1 72 ? 1.498 -25.047 2.992 1 97.19 72 MET B C 1
ATOM 4042 O O . MET B 1 72 ? 2.002 -26.047 3.52 1 97.19 72 MET B O 1
ATOM 4046 N N . ASP B 1 73 ? 2.154 -23.844 3.023 1 95 73 ASP B N 1
ATOM 4047 C CA . ASP B 1 73 ? 3.555 -23.719 3.416 1 95 73 ASP B CA 1
ATOM 4048 C C . ASP B 1 73 ? 3.688 -23.5 4.922 1 95 73 ASP B C 1
ATOM 4050 O O . ASP B 1 73 ? 2.717 -23.141 5.59 1 95 73 ASP B O 1
ATOM 4054 N N . THR B 1 74 ? 4.867 -23.75 5.332 1 96.44 74 THR B N 1
ATOM 4055 C CA . THR B 1 74 ? 5.301 -23.391 6.68 1 96.44 74 THR B CA 1
ATOM 4056 C C . THR B 1 74 ? 6.242 -22.188 6.652 1 96.44 74 THR B C 1
ATOM 4058 O O . THR B 1 74 ? 6.812 -21.875 5.609 1 96.44 74 THR B O 1
ATOM 4061 N N . ILE B 1 75 ? 6.402 -21.594 7.734 1 95.12 75 ILE B N 1
ATOM 4062 C CA . ILE B 1 75 ? 7.16 -20.344 7.852 1 95.12 75 ILE B CA 1
ATOM 4063 C C . ILE B 1 75 ? 8.656 -20.656 7.895 1 95.12 75 ILE B C 1
ATOM 4065 O O . ILE B 1 75 ? 9.086 -21.578 8.594 1 95.12 75 ILE B O 1
ATOM 4069 N N . ASP B 1 76 ? 9.383 -19.906 7.086 1 89.75 76 ASP B N 1
ATOM 4070 C CA . ASP B 1 76 ? 10.844 -19.953 7.047 1 89.75 76 ASP B CA 1
ATOM 4071 C C . ASP B 1 76 ? 11.445 -18.641 7.551 1 89.75 76 ASP B C 1
ATOM 4073 O O . ASP B 1 76 ? 10.781 -17.594 7.523 1 89.75 76 ASP B O 1
ATOM 4077 N N . LEU B 1 77 ? 12.711 -18.672 7.996 1 86.31 77 LEU B N 1
ATOM 4078 C CA . LEU B 1 77 ? 13.391 -17.484 8.492 1 86.31 77 LEU B CA 1
ATOM 4079 C C . LEU B 1 77 ? 13.43 -16.391 7.418 1 86.31 77 LEU B C 1
ATOM 4081 O O . LEU B 1 77 ? 13.32 -15.211 7.727 1 86.31 77 LEU B O 1
ATOM 4085 N N . SER B 1 78 ? 13.555 -16.781 6.172 1 85.44 78 SER B N 1
ATOM 4086 C CA . SER B 1 78 ? 13.664 -15.844 5.062 1 85.44 78 SER B CA 1
ATOM 4087 C C . SER B 1 78 ? 12.352 -15.094 4.848 1 85.44 78 SER B C 1
ATOM 4089 O O . SER B 1 78 ? 12.32 -14.086 4.141 1 85.44 78 SER B O 1
ATOM 4091 N N . ASN B 1 79 ? 11.297 -15.625 5.523 1 89.5 79 ASN B N 1
ATOM 4092 C CA . ASN B 1 79 ? 9.984 -15 5.355 1 89.5 79 ASN B CA 1
ATOM 4093 C C . ASN B 1 79 ? 9.828 -13.773 6.254 1 89.5 79 ASN B C 1
ATOM 4095 O O . ASN B 1 79 ? 8.977 -12.922 6 1 89.5 79 ASN B O 1
ATOM 4099 N N . LEU B 1 80 ? 10.625 -13.641 7.277 1 89.94 80 LEU B N 1
ATOM 4100 C CA . LEU B 1 80 ? 10.367 -12.719 8.383 1 89.94 80 LEU B CA 1
ATOM 4101 C C . LEU B 1 80 ? 10.664 -11.281 7.973 1 89.94 80 LEU B C 1
ATOM 4103 O O . LEU B 1 80 ? 10.258 -10.344 8.656 1 89.94 80 LEU B O 1
ATOM 4107 N N . ASN B 1 81 ? 11.258 -11.031 6.867 1 88.44 81 ASN B N 1
ATOM 4108 C CA . ASN B 1 81 ? 11.547 -9.672 6.426 1 88.44 81 ASN B CA 1
ATOM 4109 C C . ASN B 1 81 ? 10.359 -9.039 5.707 1 88.44 81 ASN B C 1
ATOM 4111 O O . ASN B 1 81 ? 10.312 -7.828 5.512 1 88.44 81 ASN B O 1
ATOM 4115 N N . ARG B 1 82 ? 9.492 -9.898 5.32 1 92.06 82 ARG B N 1
ATOM 4116 C CA . ARG B 1 82 ? 8.438 -9.344 4.477 1 92.06 82 ARG B CA 1
ATOM 4117 C C . ARG B 1 82 ? 7.082 -9.953 4.816 1 92.06 82 ARG B C 1
ATOM 4119 O O . ARG B 1 82 ? 6.074 -9.633 4.188 1 92.06 82 ARG B O 1
ATOM 4126 N N . GLN B 1 83 ? 7.023 -10.82 5.672 1 94.5 83 GLN B N 1
ATOM 4127 C CA . GLN B 1 83 ? 5.777 -11.414 6.156 1 94.5 83 GLN B CA 1
ATOM 4128 C C . GLN B 1 83 ? 5.52 -11.031 7.609 1 94.5 83 GLN B C 1
ATOM 4130 O O . GLN B 1 83 ? 5.789 -11.82 8.523 1 94.5 83 GLN B O 1
ATOM 4135 N N . PHE B 1 84 ? 4.938 -9.953 7.824 1 92.31 84 PHE B N 1
ATOM 4136 C CA . PHE B 1 84 ? 4.879 -9.172 9.055 1 92.31 84 PHE B CA 1
ATOM 4137 C C . PHE B 1 84 ? 4.113 -9.93 10.133 1 92.31 84 PHE B C 1
ATOM 4139 O O . PHE B 1 84 ? 4.324 -9.703 11.328 1 92.31 84 PHE B O 1
ATOM 4146 N N . LEU B 1 85 ? 3.191 -10.766 9.766 1 95.94 85 LEU B N 1
ATOM 4147 C CA . LEU B 1 85 ? 2.357 -11.43 10.766 1 95.94 85 LEU B CA 1
ATOM 4148 C C . LEU B 1 85 ? 3.146 -12.5 11.508 1 95.94 85 LEU B C 1
ATOM 4150 O O . LEU B 1 85 ? 2.693 -13.008 12.531 1 95.94 85 LEU B O 1
ATOM 4154 N N . PHE B 1 86 ? 4.348 -12.844 11.062 1 95.5 86 PHE B N 1
ATOM 4155 C CA . PHE B 1 86 ? 5.102 -13.953 11.625 1 95.5 86 PHE B CA 1
ATOM 4156 C C . PHE B 1 86 ? 6.254 -13.438 12.484 1 95.5 86 PHE B C 1
ATOM 4158 O O . PHE B 1 86 ? 6.703 -12.305 12.32 1 95.5 86 PHE B O 1
ATOM 4165 N N . ARG B 1 87 ? 6.648 -14.312 13.406 1 92.88 87 ARG B N 1
ATOM 4166 C CA . ARG B 1 87 ? 7.789 -14.07 14.281 1 92.88 87 ARG B CA 1
ATOM 4167 C C . ARG B 1 87 ? 8.75 -15.258 14.266 1 92.88 87 ARG B C 1
ATOM 4169 O O . ARG B 1 87 ? 8.438 -16.312 13.711 1 92.88 87 ARG B O 1
ATOM 4176 N N . ARG B 1 88 ? 9.844 -15.016 14.891 1 91 88 ARG B N 1
ATOM 4177 C CA . ARG B 1 88 ? 10.875 -16.047 14.93 1 91 88 ARG B CA 1
ATOM 4178 C C . ARG B 1 88 ? 10.359 -17.328 15.57 1 91 88 ARG B C 1
ATOM 4180 O O . ARG B 1 88 ? 10.688 -18.422 15.125 1 91 88 ARG B O 1
ATOM 4187 N N . LYS B 1 89 ? 9.531 -17.234 16.531 1 94 89 LYS B N 1
ATOM 4188 C CA . LYS B 1 89 ? 9.016 -18.406 17.25 1 94 89 LYS B CA 1
ATOM 4189 C C . LYS B 1 89 ? 8.07 -19.219 16.375 1 94 89 LYS B C 1
ATOM 4191 O O . LYS B 1 89 ? 7.719 -20.344 16.719 1 94 89 LYS B O 1
ATOM 4196 N N . ASP B 1 90 ? 7.637 -18.625 15.305 1 96 90 ASP B N 1
ATOM 4197 C CA . ASP B 1 90 ? 6.641 -19.266 14.445 1 96 90 ASP B CA 1
ATOM 4198 C C . ASP B 1 90 ? 7.309 -20.094 13.352 1 96 90 ASP B C 1
ATOM 4200 O O . ASP B 1 90 ? 6.633 -20.812 12.609 1 96 90 ASP B O 1
ATOM 4204 N N . VAL B 1 91 ? 8.594 -20.062 13.25 1 93.31 91 VAL B N 1
ATOM 4205 C CA . VAL B 1 91 ? 9.305 -20.781 12.203 1 93.31 91 VAL B CA 1
ATOM 4206 C C . VAL B 1 91 ? 8.945 -22.266 12.258 1 93.31 91 VAL B C 1
ATOM 4208 O O . VAL B 1 91 ? 8.875 -22.844 13.344 1 93.31 91 VAL B O 1
ATOM 4211 N N . ASN B 1 92 ? 8.617 -22.891 11.094 1 95.31 92 ASN B N 1
ATOM 4212 C CA . ASN B 1 92 ? 8.242 -24.281 10.891 1 95.31 92 ASN B CA 1
ATOM 4213 C C . ASN B 1 92 ? 6.762 -24.516 11.188 1 95.31 92 ASN B C 1
ATOM 4215 O O . ASN B 1 92 ? 6.262 -25.625 11.039 1 95.31 92 ASN B O 1
ATOM 4219 N N . SER B 1 93 ? 6.102 -23.453 11.617 1 97.94 93 SER B N 1
ATOM 4220 C CA . SER B 1 93 ? 4.66 -23.547 11.805 1 97.94 93 SER B CA 1
ATOM 4221 C C . SER B 1 93 ? 3.906 -23.219 10.523 1 97.94 93 SER B C 1
ATOM 4223 O O . SER B 1 93 ? 4.469 -22.625 9.602 1 97.94 93 SER B O 1
ATOM 4225 N N . SER B 1 94 ? 2.637 -23.656 10.492 1 98.44 94 SER B N 1
ATOM 4226 C CA . SER B 1 94 ? 1.777 -23.406 9.344 1 98.44 94 SER B CA 1
ATOM 4227 C C . SER B 1 94 ? 1.542 -21.922 9.141 1 98.44 94 SER B C 1
ATOM 4229 O O . SER B 1 94 ? 1.114 -21.219 10.07 1 98.44 94 SER B O 1
ATOM 4231 N N . LYS B 1 95 ? 1.815 -21.438 7.879 1 98.12 95 LYS B N 1
ATOM 4232 C CA . LYS B 1 95 ? 1.55 -20.031 7.574 1 98.12 95 LYS B CA 1
ATOM 4233 C C . LYS B 1 95 ? 0.08 -19.688 7.793 1 98.12 95 LYS B C 1
ATOM 4235 O O . LYS B 1 95 ? -0.239 -18.672 8.414 1 98.12 95 LYS B O 1
ATOM 4240 N N . ALA B 1 96 ? -0.802 -20.547 7.309 1 98.81 96 ALA B N 1
ATOM 4241 C CA . ALA B 1 96 ? -2.238 -20.297 7.398 1 98.81 96 ALA B CA 1
ATOM 4242 C C . ALA B 1 96 ? -2.689 -20.203 8.852 1 98.81 96 ALA B C 1
ATOM 4244 O O . ALA B 1 96 ? -3.404 -19.281 9.227 1 98.81 96 ALA B O 1
ATOM 4245 N N . GLU B 1 97 ? -2.246 -21.062 9.688 1 98.81 97 GLU B N 1
ATOM 4246 C CA . GLU B 1 97 ? -2.676 -21.125 11.086 1 98.81 97 GLU B CA 1
ATOM 4247 C C . GLU B 1 97 ? -2.137 -19.953 11.891 1 98.81 97 GLU B C 1
ATOM 4249 O O . GLU B 1 97 ? -2.867 -19.344 12.672 1 98.81 97 GLU B O 1
ATOM 4254 N N . VAL B 1 98 ? -0.851 -19.672 11.68 1 98.69 98 VAL B N 1
ATOM 4255 C CA . VAL B 1 98 ? -0.225 -18.578 12.438 1 98.69 98 VAL B CA 1
ATOM 4256 C C . VAL B 1 98 ? -0.834 -17.25 12.023 1 98.69 98 VAL B C 1
ATOM 4258 O O . VAL B 1 98 ? -1.111 -16.391 12.875 1 98.69 98 VAL B O 1
ATOM 4261 N N . ALA B 1 99 ? -1.024 -17.062 10.711 1 98.62 99 ALA B N 1
ATOM 4262 C CA . ALA B 1 99 ? -1.628 -15.828 10.227 1 98.62 99 ALA B CA 1
ATOM 4263 C C . ALA B 1 99 ? -3.031 -15.641 10.797 1 98.62 99 ALA B C 1
ATOM 4265 O O . ALA B 1 99 ? -3.383 -14.555 11.258 1 98.62 99 ALA B O 1
ATOM 4266 N N . ALA B 1 100 ? -3.805 -16.703 10.797 1 98.75 100 ALA B N 1
ATOM 4267 C CA . ALA B 1 100 ? -5.168 -16.656 11.32 1 98.75 100 ALA B CA 1
ATOM 4268 C C . ALA B 1 100 ? -5.172 -16.328 12.812 1 98.75 100 ALA B C 1
ATOM 4270 O O . ALA B 1 100 ? -5.93 -15.453 13.25 1 98.75 100 ALA B O 1
ATOM 4271 N N . LYS B 1 101 ? -4.348 -17 13.523 1 98.31 101 LYS B N 1
ATOM 4272 C CA . LYS B 1 101 ? -4.262 -16.766 14.961 1 98.31 101 LYS B CA 1
ATOM 4273 C C . LYS B 1 101 ? -3.92 -15.312 15.266 1 98.31 101 LYS B C 1
ATOM 4275 O O . LYS B 1 101 ? -4.52 -14.703 16.156 1 98.31 101 LYS B O 1
ATOM 4280 N N . PHE B 1 102 ? -2.963 -14.82 14.578 1 96.75 102 PHE B N 1
ATOM 4281 C CA . PHE B 1 102 ? -2.514 -13.453 14.797 1 96.75 102 PHE B CA 1
ATOM 4282 C C . PHE B 1 102 ? -3.654 -12.461 14.578 1 96.75 102 PHE B C 1
ATOM 4284 O O . PHE B 1 102 ? -3.908 -11.602 15.43 1 96.75 102 PHE B O 1
ATOM 4291 N N . ILE B 1 103 ? -4.332 -12.523 13.469 1 97.25 103 ILE B N 1
ATOM 4292 C CA . ILE B 1 103 ? -5.402 -11.586 13.141 1 97.25 103 ILE B CA 1
ATOM 4293 C C . ILE B 1 103 ? -6.547 -11.742 14.141 1 97.25 103 ILE B C 1
ATOM 4295 O O . ILE B 1 103 ? -7.109 -10.75 14.609 1 97.25 103 ILE B O 1
ATOM 4299 N N . ASN B 1 104 ? -6.883 -12.984 14.453 1 97.31 104 ASN B N 1
ATOM 4300 C CA . ASN B 1 104 ? -7.98 -13.25 15.383 1 97.31 104 ASN B CA 1
ATOM 4301 C C . ASN B 1 104 ? -7.723 -12.625 16.75 1 97.31 104 ASN B C 1
ATOM 4303 O O . ASN B 1 104 ? -8.656 -12.188 17.422 1 97.31 104 ASN B O 1
ATOM 4307 N N . GLU B 1 105 ? -6.512 -12.625 17.125 1 94.12 105 GLU B N 1
ATOM 4308 C CA . GLU B 1 105 ? -6.148 -12.023 18.406 1 94.12 105 GLU B CA 1
ATOM 4309 C C . GLU B 1 105 ? -6.141 -10.5 18.312 1 94.12 105 GLU B C 1
ATOM 4311 O O . GLU B 1 105 ? -6.5 -9.812 19.281 1 94.12 105 GLU B O 1
ATOM 4316 N N . ARG B 1 106 ? -5.805 -10.016 17.219 1 91.38 106 ARG B N 1
ATOM 4317 C CA . ARG B 1 106 ? -5.555 -8.586 17.078 1 91.38 106 ARG B CA 1
ATOM 4318 C C . ARG B 1 106 ? -6.84 -7.836 16.734 1 91.38 106 ARG B C 1
ATOM 4320 O O . ARG B 1 106 ? -7.043 -6.703 17.172 1 91.38 106 ARG B O 1
ATOM 4327 N N . VAL B 1 107 ? -7.652 -8.406 15.883 1 92.38 107 VAL B N 1
ATOM 4328 C CA . VAL B 1 107 ? -8.875 -7.773 15.406 1 92.38 107 VAL B CA 1
ATOM 4329 C C . VAL B 1 107 ? -10.086 -8.633 15.789 1 92.38 107 VAL B C 1
ATOM 4331 O O . VAL B 1 107 ? -10.562 -9.43 14.984 1 92.38 107 VAL B O 1
ATOM 4334 N N . PRO B 1 108 ? -10.68 -8.367 16.859 1 91 108 PRO B N 1
ATOM 4335 C CA . PRO B 1 108 ? -11.727 -9.242 17.391 1 91 108 PRO B CA 1
ATOM 4336 C C . PRO B 1 108 ? -12.969 -9.297 16.5 1 91 108 PRO B C 1
ATOM 4338 O O . PRO B 1 108 ? -13.758 -10.242 16.594 1 91 108 PRO B O 1
ATOM 4341 N N . THR B 1 109 ? -13.133 -8.344 15.664 1 91.44 109 THR B N 1
ATOM 4342 C CA . THR B 1 109 ? -14.32 -8.297 14.828 1 91.44 109 THR B CA 1
ATOM 4343 C C . THR B 1 109 ? -14.125 -9.141 13.57 1 91.44 109 THR B C 1
ATOM 4345 O O . THR B 1 109 ? -15.039 -9.266 12.75 1 91.44 109 THR B O 1
ATOM 4348 N N . CYS B 1 110 ? -12.953 -9.664 13.375 1 95.94 110 CYS B N 1
ATOM 4349 C CA . CYS B 1 110 ? -12.648 -10.484 12.211 1 95.94 110 CYS B CA 1
ATOM 4350 C C . CYS B 1 110 ? -12.281 -11.906 12.617 1 95.94 110 CYS B C 1
ATOM 4352 O O . CYS B 1 110 ? -11.43 -12.102 13.484 1 95.94 110 CYS B O 1
ATOM 4354 N N . ARG B 1 111 ? -12.953 -12.852 12.031 1 98.25 111 ARG B N 1
ATOM 4355 C CA . ARG B 1 111 ? -12.609 -14.25 12.227 1 98.25 111 ARG B CA 1
ATOM 4356 C C . ARG B 1 111 ? -11.93 -14.828 10.984 1 98.25 111 ARG B C 1
ATOM 4358 O O . ARG B 1 111 ? -12.531 -14.883 9.914 1 98.25 111 ARG B O 1
ATOM 4365 N N . VAL B 1 112 ? -10.711 -15.242 11.156 1 98.75 112 VAL B N 1
ATOM 4366 C CA . VAL B 1 112 ? -9.953 -15.875 10.078 1 98.75 112 VAL B CA 1
ATOM 4367 C C . VAL B 1 112 ? -9.875 -17.375 10.305 1 98.75 112 VAL B C 1
ATOM 4369 O O . VAL B 1 112 ? -9.398 -17.828 11.352 1 98.75 112 VAL B O 1
ATOM 4372 N N . THR B 1 113 ? -10.414 -18.172 9.383 1 98.88 113 THR B N 1
ATOM 4373 C CA . THR B 1 113 ? -10.367 -19.641 9.43 1 98.88 113 THR B CA 1
ATOM 4374 C C . THR B 1 113 ? -9.242 -20.172 8.547 1 98.88 113 THR B C 1
ATOM 4376 O O . THR B 1 113 ? -9.273 -20 7.328 1 98.88 113 THR B O 1
ATOM 4379 N N . PRO B 1 114 ? -8.281 -20.859 9.141 1 98.88 114 PRO B N 1
ATOM 4380 C CA . PRO B 1 114 ? -7.133 -21.328 8.367 1 98.88 114 PRO B CA 1
ATOM 4381 C C . PRO B 1 114 ? -7.375 -22.703 7.738 1 98.88 114 PRO B C 1
ATOM 4383 O O . PRO B 1 114 ? -8.078 -23.531 8.312 1 98.88 114 PRO B O 1
ATOM 4386 N N . HIS B 1 115 ? -6.855 -22.906 6.566 1 98.88 115 HIS B N 1
ATOM 4387 C CA . HIS B 1 115 ? -6.766 -24.172 5.875 1 98.88 115 HIS B CA 1
ATOM 4388 C C . HIS B 1 115 ? -5.328 -24.484 5.469 1 98.88 115 HIS B C 1
ATOM 4390 O O . HIS B 1 115 ? -4.828 -23.938 4.48 1 98.88 115 HIS B O 1
ATOM 4396 N N . HIS B 1 116 ? -4.684 -25.359 6.227 1 98.62 116 HIS B N 1
ATOM 4397 C CA . HIS B 1 116 ? -3.32 -25.781 5.91 1 98.62 116 HIS B CA 1
ATOM 4398 C C . HIS B 1 116 ? -3.316 -26.953 4.938 1 98.62 116 HIS B C 1
ATOM 4400 O O . HIS B 1 116 ? -3.139 -28.109 5.352 1 98.62 116 HIS B O 1
ATOM 4406 N N . CYS B 1 117 ? -3.418 -26.641 3.723 1 98.38 117 CYS B N 1
ATOM 4407 C CA . CYS B 1 117 ? -3.453 -27.641 2.666 1 98.38 117 CYS B CA 1
ATOM 4408 C C . CYS B 1 117 ? -3.285 -27 1.295 1 98.38 117 CYS B C 1
ATOM 4410 O O . CYS B 1 117 ? -3.193 -25.766 1.188 1 98.38 117 CYS B O 1
ATOM 4412 N N . LYS B 1 118 ? -3.154 -27.797 0.3 1 97.31 118 LYS B N 1
ATOM 4413 C CA . LYS B 1 118 ? -3.121 -27.312 -1.08 1 97.31 118 LYS B CA 1
ATOM 4414 C C . LYS B 1 118 ? -4.508 -26.891 -1.55 1 97.31 118 LYS B C 1
ATOM 4416 O O . LYS B 1 118 ? -5.516 -27.438 -1.092 1 97.31 118 LYS B O 1
ATOM 4421 N N . ILE B 1 119 ? -4.547 -25.875 -2.424 1 97.94 119 ILE B N 1
ATOM 4422 C CA . ILE B 1 119 ? -5.828 -25.422 -2.961 1 97.94 119 ILE B CA 1
ATOM 4423 C C . ILE B 1 119 ? -6.512 -26.578 -3.691 1 97.94 119 ILE B C 1
ATOM 4425 O O . ILE B 1 119 ? -7.742 -26.672 -3.715 1 97.94 119 ILE B O 1
ATOM 4429 N N . GLN B 1 120 ? -5.77 -27.562 -4.23 1 96.12 120 GLN B N 1
ATOM 4430 C CA . GLN B 1 120 ? -6.289 -28.688 -4.992 1 96.12 120 GLN B CA 1
ATOM 4431 C C . GLN B 1 120 ? -6.977 -29.703 -4.082 1 96.12 120 GLN B C 1
ATOM 4433 O O . GLN B 1 120 ? -7.695 -30.594 -4.551 1 96.12 120 GLN B O 1
ATOM 4438 N N . ASP B 1 121 ? -6.723 -29.578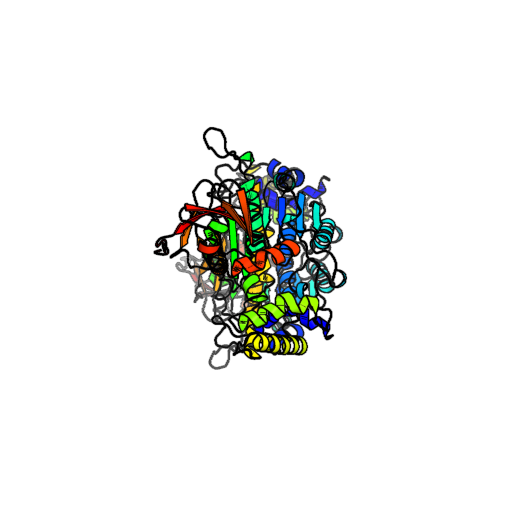 -2.826 1 97.38 121 ASP B N 1
ATOM 4439 C CA . ASP B 1 121 ? -7.266 -30.547 -1.871 1 97.38 121 ASP B CA 1
ATOM 4440 C C . ASP B 1 121 ? -8.719 -30.219 -1.527 1 97.38 121 ASP B C 1
ATOM 4442 O O . ASP B 1 121 ? -9.422 -31.047 -0.935 1 97.38 121 ASP B O 1
ATOM 4446 N N . LYS B 1 122 ? -9.156 -29.047 -1.863 1 97.94 122 LYS B N 1
ATOM 4447 C CA . LYS B 1 122 ? -10.523 -28.641 -1.534 1 97.94 122 LYS B CA 1
ATOM 4448 C C . LYS B 1 122 ? -11.477 -28.922 -2.688 1 97.94 122 LYS B C 1
ATOM 4450 O O . LYS B 1 122 ? -11.078 -28.891 -3.854 1 97.94 122 LYS B O 1
ATOM 4455 N N . SER B 1 123 ? -12.727 -29.188 -2.391 1 96.94 123 SER B N 1
ATOM 4456 C CA . SER B 1 123 ? -13.75 -29.531 -3.373 1 96.94 123 SER B CA 1
ATOM 4457 C C . SER B 1 123 ? -14.375 -28.281 -3.982 1 96.94 123 SER B C 1
ATOM 4459 O O . SER B 1 123 ? -14.18 -27.172 -3.475 1 96.94 123 SER B O 1
ATOM 4461 N N . GLU B 1 124 ? -15.125 -28.484 -5.031 1 97.31 124 GLU B N 1
ATOM 4462 C CA . GLU B 1 124 ? -15.891 -27.391 -5.641 1 97.31 124 GLU B CA 1
ATOM 4463 C C . GLU B 1 124 ? -16.844 -26.766 -4.633 1 97.31 124 GLU B C 1
ATOM 4465 O O . GLU B 1 124 ? -17.062 -25.547 -4.652 1 97.31 124 GLU B O 1
ATOM 4470 N N . ASP B 1 125 ? -17.375 -27.625 -3.771 1 97.88 125 ASP B N 1
ATOM 4471 C CA . ASP B 1 125 ? -18.328 -27.141 -2.779 1 97.88 125 ASP B CA 1
ATOM 4472 C C . ASP B 1 125 ? -17.672 -26.141 -1.823 1 97.88 125 ASP B C 1
ATOM 4474 O O . ASP B 1 125 ? -18.312 -25.188 -1.379 1 97.88 125 ASP B O 1
ATOM 4478 N N . PHE B 1 126 ? -16.453 -26.438 -1.475 1 98.5 126 PHE B N 1
ATOM 4479 C CA . PHE B 1 126 ? -15.719 -25.5 -0.631 1 98.5 126 PHE B CA 1
ATOM 4480 C C . PHE B 1 126 ? -15.664 -24.109 -1.269 1 98.5 126 PHE B C 1
ATOM 4482 O O . PHE B 1 126 ? -16 -23.125 -0.626 1 98.5 126 PHE B O 1
ATOM 4489 N N . TYR B 1 127 ? -15.344 -24.047 -2.533 1 98.62 127 TYR B N 1
ATOM 4490 C CA . TYR B 1 127 ? -15.133 -22.781 -3.221 1 98.62 127 TYR B CA 1
ATOM 4491 C C . TYR B 1 127 ? -16.453 -22.078 -3.484 1 98.62 127 TYR B C 1
ATOM 4493 O O . TYR B 1 127 ? -16.516 -20.844 -3.502 1 98.62 127 TYR B O 1
ATOM 4501 N N . ARG B 1 128 ? -17.562 -22.828 -3.596 1 98.19 128 ARG B N 1
ATOM 4502 C CA . ARG B 1 128 ? -18.891 -22.266 -3.842 1 98.19 128 ARG B CA 1
ATOM 4503 C C . ARG B 1 128 ? -19.375 -21.469 -2.639 1 98.19 128 ARG B C 1
ATOM 4505 O O . ARG B 1 128 ? -20.297 -20.656 -2.758 1 98.19 128 ARG B O 1
ATOM 4512 N N . ASN B 1 129 ? -18.734 -21.641 -1.53 1 97.75 129 ASN B N 1
ATOM 4513 C CA . ASN B 1 129 ? -19.203 -21.047 -0.284 1 97.75 129 ASN B CA 1
ATOM 4514 C C . ASN B 1 129 ? -18.75 -19.594 -0.153 1 97.75 129 ASN B C 1
ATOM 4516 O O . ASN B 1 129 ? -19.141 -18.891 0.786 1 97.75 129 ASN B O 1
ATOM 4520 N N . PHE B 1 130 ? -17.984 -19.109 -1.061 1 98.69 130 PHE B N 1
ATOM 4521 C CA . PHE B 1 130 ? -17.391 -17.781 -0.878 1 98.69 130 PHE B CA 1
ATOM 4522 C C . PHE B 1 130 ? -18.016 -16.781 -1.843 1 98.69 130 PHE B C 1
ATOM 4524 O O . PHE B 1 130 ? -18.344 -17.125 -2.982 1 98.69 130 PHE B O 1
ATOM 4531 N N . HIS B 1 131 ? -18.141 -15.531 -1.366 1 98.5 131 HIS B N 1
ATOM 4532 C CA . HIS B 1 131 ? -18.656 -14.453 -2.207 1 98.5 131 HIS B CA 1
ATOM 4533 C C . HIS B 1 131 ? -17.609 -13.984 -3.213 1 98.5 131 HIS B C 1
ATOM 4535 O O . HIS B 1 131 ? -17.953 -13.539 -4.309 1 98.5 131 HIS B O 1
ATOM 4541 N N . PHE B 1 132 ? -16.375 -13.984 -2.846 1 98.56 132 PHE B N 1
ATOM 4542 C CA . PHE B 1 132 ? -15.258 -13.727 -3.758 1 98.56 132 PHE B CA 1
ATOM 4543 C C . PHE B 1 132 ? -13.961 -14.289 -3.201 1 98.56 132 PHE B C 1
ATOM 4545 O O . PHE B 1 132 ? -13.906 -14.727 -2.051 1 98.56 132 PHE B O 1
ATOM 4552 N N . VAL B 1 133 ? -12.945 -14.375 -4.031 1 98.94 133 VAL B N 1
ATOM 4553 C CA . VAL B 1 133 ? -11.633 -14.906 -3.695 1 98.94 133 VAL B CA 1
ATOM 4554 C C . VAL B 1 133 ? -10.562 -13.844 -3.947 1 98.94 133 VAL B C 1
ATOM 4556 O O . VAL B 1 133 ? -10.617 -13.125 -4.945 1 98.94 133 VAL B O 1
ATOM 4559 N N . VAL B 1 134 ? -9.648 -13.664 -2.988 1 98.88 134 VAL B N 1
ATOM 4560 C CA . VAL B 1 134 ? -8.508 -12.758 -3.125 1 98.88 134 VAL B CA 1
ATOM 4561 C C . VAL B 1 134 ? -7.207 -13.555 -3.104 1 98.88 134 VAL B C 1
ATOM 4563 O O . VAL B 1 134 ? -6.949 -14.305 -2.16 1 98.88 134 VAL B O 1
ATOM 4566 N N . CYS B 1 135 ? -6.383 -13.312 -4.113 1 98.19 135 CYS B N 1
ATOM 4567 C CA . CYS B 1 135 ? -5.184 -14.125 -4.258 1 98.19 135 CYS B CA 1
ATOM 4568 C C . CYS B 1 135 ? -3.928 -13.289 -4.035 1 98.19 135 CYS B C 1
ATOM 4570 O O . CYS B 1 135 ? -3.818 -12.172 -4.539 1 98.19 135 CYS B O 1
ATOM 4572 N N . GLY B 1 136 ? -3.066 -13.742 -3.24 1 96.31 136 GLY B N 1
ATOM 4573 C CA . GLY B 1 136 ? -1.681 -13.328 -3.111 1 96.31 136 GLY B CA 1
ATOM 4574 C C . GLY B 1 136 ? -0.693 -14.453 -3.342 1 96.31 136 GLY B C 1
ATOM 4575 O O . GLY B 1 136 ? 0.08 -14.805 -2.447 1 96.31 136 GLY B O 1
ATOM 4576 N N . LEU B 1 137 ? -0.654 -14.953 -4.559 1 93.81 137 LEU B N 1
ATOM 4577 C CA . LEU B 1 137 ? 0.12 -16.141 -4.914 1 93.81 137 LEU B CA 1
ATOM 4578 C C . LEU B 1 137 ? 1.423 -15.75 -5.605 1 93.81 137 LEU B C 1
ATOM 4580 O O . LEU B 1 137 ? 1.506 -14.695 -6.234 1 93.81 137 LEU B O 1
ATOM 4584 N N . ASP B 1 138 ? 2.43 -16.547 -5.434 1 87.56 138 ASP B N 1
ATOM 4585 C CA . ASP B 1 138 ? 3.701 -16.312 -6.109 1 87.56 138 ASP B CA 1
ATOM 4586 C C . ASP B 1 138 ? 3.912 -17.312 -7.246 1 87.56 138 ASP B C 1
ATOM 4588 O O . ASP B 1 138 ? 5.004 -17.391 -7.816 1 87.56 138 ASP B O 1
ATOM 4592 N N . SER B 1 139 ? 2.846 -18.125 -7.539 1 87.38 139 SER B N 1
ATOM 4593 C CA . SER B 1 139 ? 2.914 -19.156 -8.562 1 87.38 139 SER B CA 1
ATOM 4594 C C . SER B 1 139 ? 1.851 -18.953 -9.633 1 87.38 139 SER B C 1
ATOM 4596 O O . SER B 1 139 ? 0.654 -18.938 -9.336 1 87.38 139 SER B O 1
ATOM 4598 N N . VAL B 1 140 ? 2.344 -18.828 -10.836 1 90.25 140 VAL B N 1
ATOM 4599 C CA . VAL B 1 140 ? 1.409 -18.688 -11.945 1 90.25 140 VAL B CA 1
ATOM 4600 C C . VAL B 1 140 ? 0.538 -19.938 -12.055 1 90.25 140 VAL B C 1
ATOM 4602 O O . VAL B 1 140 ? -0.654 -19.844 -12.359 1 90.25 140 VAL B O 1
ATOM 4605 N N . VAL B 1 141 ? 1.171 -21.109 -11.781 1 90.81 141 VAL B N 1
ATOM 4606 C CA . VAL B 1 141 ? 0.454 -22.375 -11.852 1 90.81 141 VAL B CA 1
ATOM 4607 C C . VAL B 1 141 ? -0.725 -22.359 -10.875 1 90.81 141 VAL B C 1
ATOM 4609 O O . VAL B 1 141 ? -1.843 -22.719 -11.242 1 90.81 141 VAL B O 1
ATOM 4612 N N . ALA B 1 142 ? -0.492 -21.922 -9.695 1 94.62 142 ALA B N 1
ATOM 4613 C CA . ALA B 1 142 ? -1.543 -21.859 -8.68 1 94.62 142 ALA B CA 1
ATOM 4614 C C . ALA B 1 142 ? -2.625 -20.859 -9.07 1 94.62 142 ALA B C 1
ATOM 4616 O O . ALA B 1 142 ? -3.812 -21.078 -8.828 1 94.62 142 ALA B O 1
ATOM 4617 N N . ARG B 1 143 ? -2.213 -19.719 -9.625 1 96.38 143 ARG B N 1
ATOM 4618 C CA . ARG B 1 143 ? -3.158 -18.719 -10.109 1 96.38 143 ARG B CA 1
ATOM 4619 C C . ARG B 1 143 ? -4.09 -19.297 -11.164 1 96.38 143 ARG B C 1
ATOM 4621 O O . ARG B 1 143 ? -5.305 -19.094 -11.109 1 96.38 143 ARG B O 1
ATOM 4628 N N . ARG B 1 144 ? -3.475 -19.984 -12.094 1 96.06 144 ARG B N 1
ATOM 4629 C CA . ARG B 1 144 ? -4.25 -20.578 -13.18 1 96.06 144 ARG B CA 1
ATOM 4630 C C . ARG B 1 144 ? -5.215 -21.625 -12.641 1 96.06 144 ARG B C 1
ATOM 4632 O O . ARG B 1 144 ? -6.344 -21.75 -13.125 1 96.06 144 ARG B O 1
ATOM 4639 N N . TRP B 1 145 ? -4.758 -22.375 -11.703 1 97.25 145 TRP B N 1
ATOM 4640 C CA . TRP B 1 145 ? -5.613 -23.406 -11.141 1 97.25 145 TRP B CA 1
ATOM 4641 C C . TRP B 1 145 ? -6.848 -22.797 -10.484 1 97.25 145 TRP B C 1
ATOM 4643 O O . TRP B 1 145 ? -7.973 -23.25 -10.734 1 97.25 145 TRP B O 1
ATOM 4653 N N . ILE B 1 146 ? -6.66 -21.797 -9.641 1 98.38 146 ILE B N 1
ATOM 4654 C CA . ILE B 1 146 ? -7.793 -21.156 -8.969 1 98.38 146 ILE B CA 1
ATOM 4655 C C . ILE B 1 146 ? -8.719 -20.531 -10 1 98.38 146 ILE B C 1
ATOM 4657 O O . ILE B 1 146 ? -9.945 -20.578 -9.852 1 98.38 146 ILE B O 1
ATOM 4661 N N . ASN B 1 147 ? -8.133 -19.906 -10.969 1 97.75 147 ASN B N 1
ATOM 4662 C CA . ASN B 1 147 ? -8.898 -19.359 -12.078 1 97.75 147 ASN B CA 1
ATOM 4663 C C . ASN B 1 147 ? -9.789 -20.422 -12.727 1 97.75 147 ASN B C 1
ATOM 4665 O O . ASN B 1 147 ? -10.992 -20.219 -12.906 1 97.75 147 ASN B O 1
ATOM 4669 N N . GLY B 1 148 ? -9.195 -21.547 -13.047 1 97.06 148 GLY B N 1
ATOM 4670 C CA . GLY B 1 148 ? -9.938 -22.656 -13.633 1 97.06 148 GLY B CA 1
ATOM 4671 C C . GLY B 1 148 ? -11.047 -23.172 -12.727 1 97.06 148 GLY B C 1
ATOM 4672 O O . GLY B 1 148 ? -12.133 -23.5 -13.195 1 97.06 148 GLY B O 1
ATOM 4673 N N . MET B 1 149 ? -10.703 -23.25 -11.461 1 98.06 149 MET B N 1
ATOM 4674 C CA . MET B 1 149 ? -11.688 -23.703 -10.484 1 98.06 149 MET B CA 1
ATOM 4675 C C . MET B 1 149 ? -12.906 -22.797 -10.469 1 98.06 149 MET B C 1
ATOM 4677 O O . MET B 1 149 ? -14.047 -23.266 -10.539 1 98.06 149 MET B O 1
ATOM 4681 N N . LEU B 1 150 ? -12.727 -21.531 -10.422 1 98.31 150 LEU B N 1
ATOM 4682 C CA . LEU B 1 150 ? -13.828 -20.578 -10.352 1 98.31 150 LEU B CA 1
ATOM 4683 C C . LEU B 1 150 ? -14.633 -20.578 -11.648 1 98.31 150 LEU B C 1
ATOM 4685 O O . LEU B 1 150 ? -15.859 -20.453 -11.625 1 98.31 150 LEU B O 1
ATOM 4689 N N . ILE B 1 151 ? -13.984 -20.719 -12.742 1 97.12 151 ILE B N 1
ATOM 4690 C CA . ILE B 1 151 ? -14.672 -20.75 -14.023 1 97.12 151 ILE B CA 1
ATOM 4691 C C . ILE B 1 151 ? -15.508 -22.031 -14.117 1 97.12 151 ILE B C 1
ATOM 4693 O O . ILE B 1 151 ? -16.609 -22.016 -14.664 1 97.12 151 ILE B O 1
ATOM 4697 N N . SER B 1 152 ? -14.969 -23.125 -13.586 1 95.69 152 SER B N 1
ATOM 4698 C CA . SER B 1 152 ? -15.664 -24.406 -13.633 1 95.69 152 SER B CA 1
ATOM 4699 C C . SER B 1 152 ? -16.969 -24.375 -12.828 1 95.69 152 SER B C 1
ATOM 4701 O O . SER B 1 152 ? -17.844 -25.219 -13.008 1 95.69 152 SER B O 1
ATOM 4703 N N . LEU B 1 153 ? -17.109 -23.406 -11.945 1 97.25 153 LEU B N 1
ATOM 4704 C CA . LEU B 1 153 ? -18.281 -23.297 -11.086 1 97.25 153 LEU B CA 1
ATOM 4705 C C . LEU B 1 153 ? -19.422 -22.578 -11.797 1 97.25 153 LEU B C 1
ATOM 4707 O O . LEU B 1 153 ? -20.562 -22.578 -11.32 1 97.25 153 LEU B O 1
ATOM 4711 N N . LEU B 1 154 ? -19.125 -21.969 -12.93 1 96.88 154 LEU B N 1
ATOM 4712 C CA . LEU B 1 154 ? -20.141 -21.219 -13.648 1 96.88 154 LEU B CA 1
ATOM 4713 C C . LEU B 1 154 ? -21.234 -22.125 -14.195 1 96.88 154 LEU B C 1
ATOM 4715 O O . LEU B 1 154 ? -20.938 -23.25 -14.633 1 96.88 154 LEU B O 1
ATOM 4719 N N . SER B 1 155 ? -22.391 -21.672 -14.133 1 95.81 155 SER B N 1
ATOM 4720 C CA . SER B 1 155 ? -23.531 -22.375 -14.703 1 95.81 155 SER B CA 1
ATOM 4721 C C . SER B 1 155 ? -24.281 -21.484 -15.703 1 95.81 155 SER B C 1
ATOM 4723 O O . SER B 1 155 ? -24.359 -20.281 -15.523 1 95.81 155 SER B O 1
ATOM 4725 N N . TYR B 1 156 ? -24.75 -22.094 -16.688 1 93.38 156 TYR B N 1
ATOM 4726 C CA . TYR B 1 156 ? -25.516 -21.438 -17.719 1 93.38 156 TYR B CA 1
ATOM 4727 C C . TYR B 1 156 ? -26.906 -22.062 -17.859 1 93.38 156 TYR B C 1
ATOM 4729 O O . TYR B 1 156 ? -27.062 -23.281 -17.719 1 93.38 156 TYR B O 1
ATOM 4737 N N . ASP B 1 157 ? -27.828 -21.219 -18.109 1 93.38 157 ASP B N 1
ATOM 4738 C CA . ASP B 1 157 ? -29.188 -21.75 -18.266 1 93.38 157 ASP B CA 1
ATOM 4739 C C . ASP B 1 157 ? -29.406 -22.312 -19.672 1 93.38 157 ASP B C 1
ATOM 4741 O O . ASP B 1 157 ? -28.453 -22.406 -20.469 1 93.38 157 ASP B O 1
ATOM 4745 N N . ASP B 1 158 ? -30.688 -22.734 -19.906 1 91.69 158 ASP B N 1
ATOM 4746 C CA . ASP B 1 158 ? -31.047 -23.391 -21.156 1 91.69 158 ASP B CA 1
ATOM 4747 C C . ASP B 1 158 ? -30.828 -22.453 -22.344 1 91.69 158 ASP B C 1
ATOM 4749 O O . ASP B 1 158 ? -30.578 -22.922 -23.469 1 91.69 158 ASP B O 1
ATOM 4753 N N . ASN B 1 159 ? -30.906 -21.109 -22.156 1 93 159 ASN B N 1
ATOM 4754 C CA . ASN B 1 159 ? -30.688 -20.125 -23.203 1 93 159 ASN B CA 1
ATOM 4755 C C . ASN B 1 159 ? -29.219 -19.688 -23.25 1 93 159 ASN B C 1
ATOM 4757 O O . ASN B 1 159 ? -28.906 -18.656 -23.859 1 93 159 ASN B O 1
ATOM 4761 N N . GLN B 1 160 ? -28.359 -20.328 -22.5 1 88.69 160 GLN B N 1
ATOM 4762 C CA . GLN B 1 160 ? -26.922 -20.094 -22.469 1 88.69 160 GLN B CA 1
ATOM 4763 C C . GLN B 1 160 ? -26.594 -18.75 -21.812 1 88.69 160 GLN B C 1
ATOM 4765 O O . GLN B 1 160 ? -25.609 -18.094 -22.172 1 88.69 160 GLN B O 1
ATOM 4770 N N . GLN B 1 161 ? -27.516 -18.359 -21.047 1 93.81 161 GLN B N 1
ATOM 4771 C CA . GLN B 1 161 ? -27.25 -17.156 -20.25 1 93.81 161 GLN B CA 1
ATOM 4772 C C . GLN B 1 161 ? -26.594 -17.5 -18.922 1 93.81 161 GLN B C 1
ATOM 4774 O O . GLN B 1 161 ? -26.984 -18.469 -18.266 1 93.81 161 GLN B O 1
ATOM 4779 N N . LEU B 1 162 ? -25.609 -16.766 -18.578 1 95.12 162 LEU B N 1
ATOM 4780 C CA . LEU B 1 162 ? -24.844 -17 -17.359 1 95.12 162 LEU B CA 1
ATOM 4781 C C . LEU B 1 162 ? -25.703 -16.781 -16.125 1 95.12 162 LEU B C 1
ATOM 4783 O O . LEU B 1 162 ? -26.406 -15.773 -16.016 1 95.12 162 LEU B O 1
ATOM 4787 N N . ASP B 1 163 ? -25.719 -17.781 -15.242 1 96.69 163 ASP B N 1
ATOM 4788 C CA . ASP B 1 163 ? -26.328 -17.625 -13.922 1 96.69 163 ASP B CA 1
ATOM 4789 C C . ASP B 1 163 ? -25.406 -16.828 -12.992 1 96.69 163 ASP B C 1
ATOM 4791 O O . ASP B 1 163 ? -24.469 -17.375 -12.422 1 96.69 163 ASP B O 1
ATOM 4795 N N . ASN B 1 164 ? -25.734 -15.656 -12.727 1 95 164 ASN B N 1
ATOM 4796 C CA . ASN B 1 164 ? -24.875 -14.719 -11.992 1 95 164 ASN B CA 1
ATOM 4797 C C . ASN B 1 164 ? -24.656 -15.188 -10.555 1 95 164 ASN B C 1
ATOM 4799 O O . ASN B 1 164 ? -23.656 -14.797 -9.93 1 95 164 ASN B O 1
ATOM 4803 N N . SER B 1 165 ? -25.484 -16.016 -10.07 1 95.44 165 SER B N 1
ATOM 4804 C CA . SER B 1 165 ? -25.359 -16.469 -8.695 1 95.44 165 SER B CA 1
ATOM 4805 C C . SER B 1 165 ? -24.172 -17.422 -8.539 1 95.44 165 SER B C 1
ATOM 4807 O O . SER B 1 165 ? -23.734 -17.703 -7.418 1 95.44 165 SER B O 1
ATOM 4809 N N . THR B 1 166 ? -23.672 -17.922 -9.68 1 97.31 166 THR B N 1
ATOM 4810 C CA . THR B 1 166 ? -22.562 -18.875 -9.625 1 97.31 166 THR B CA 1
ATOM 4811 C C . THR B 1 166 ? -21.234 -18.156 -9.844 1 97.31 166 THR B C 1
ATOM 4813 O O . THR B 1 166 ? -20.172 -18.781 -9.797 1 97.31 166 THR B O 1
ATOM 4816 N N . VAL B 1 167 ? -21.297 -16.875 -10.094 1 98.19 167 VAL B N 1
ATOM 4817 C CA . VAL B 1 167 ? -20.109 -16.094 -10.383 1 98.19 167 VAL B CA 1
ATOM 4818 C C . VAL B 1 167 ? -19.406 -15.711 -9.078 1 98.19 167 VAL B C 1
ATOM 4820 O O . VAL B 1 167 ? -20.016 -15.062 -8.219 1 98.19 167 VAL B O 1
ATOM 4823 N N . ILE B 1 168 ? -18.219 -16.109 -8.93 1 98.75 168 ILE B N 1
ATOM 4824 C CA . ILE B 1 168 ? -17.391 -15.727 -7.789 1 98.75 168 ILE B CA 1
ATOM 4825 C C . ILE B 1 168 ? -16.203 -14.898 -8.266 1 98.75 168 ILE B C 1
ATOM 4827 O O . ILE B 1 168 ? -15.258 -15.43 -8.859 1 98.75 168 ILE B O 1
ATOM 4831 N N . PRO B 1 169 ? -16.188 -13.578 -8.031 1 98.69 169 PRO B N 1
ATOM 4832 C CA . PRO B 1 169 ? -15.102 -12.703 -8.477 1 98.69 169 PRO B CA 1
ATOM 4833 C C . PRO B 1 169 ? -13.75 -13.109 -7.895 1 98.69 169 PRO B C 1
ATOM 4835 O O . PRO B 1 169 ? -13.68 -13.617 -6.777 1 98.69 169 PRO B O 1
ATOM 4838 N N . LEU B 1 170 ? -12.734 -12.898 -8.719 1 98.75 170 LEU B N 1
ATOM 4839 C CA . LEU B 1 170 ? -11.352 -13.141 -8.32 1 98.75 170 LEU B CA 1
ATOM 4840 C C . LEU B 1 170 ? -10.539 -11.852 -8.344 1 98.75 170 LEU B C 1
ATOM 4842 O O . LEU B 1 170 ? -10.453 -11.188 -9.375 1 98.75 170 LEU B O 1
ATOM 4846 N N . ILE B 1 171 ? -10.031 -11.453 -7.184 1 98.69 171 ILE B N 1
ATOM 4847 C CA . ILE B 1 171 ? -9.078 -10.352 -7.09 1 98.69 171 ILE B CA 1
ATOM 4848 C C . ILE B 1 171 ? -7.664 -10.906 -6.902 1 98.69 171 ILE B C 1
ATOM 4850 O O . ILE B 1 171 ? -7.422 -11.711 -6 1 98.69 171 ILE B O 1
ATOM 4854 N N . ASP B 1 172 ? -6.746 -10.477 -7.738 1 98.06 172 ASP B N 1
ATOM 4855 C CA . ASP B 1 172 ? -5.406 -11.055 -7.746 1 98.06 172 ASP B CA 1
ATOM 4856 C C . ASP B 1 172 ? -4.336 -9.961 -7.75 1 98.06 172 ASP B C 1
ATOM 4858 O O . ASP B 1 172 ? -4.469 -8.961 -8.453 1 98.06 172 ASP B O 1
ATOM 4862 N N . GLY B 1 173 ? -3.35 -10.148 -6.883 1 96.94 173 GLY B N 1
ATOM 4863 C CA . GLY B 1 173 ? -2.199 -9.258 -6.84 1 96.94 173 GLY B CA 1
ATOM 4864 C C . GLY B 1 173 ? -0.881 -9.977 -7.047 1 96.94 173 GLY B C 1
ATOM 4865 O O . GLY B 1 173 ? -0.707 -11.109 -6.594 1 96.94 173 GLY B O 1
ATOM 4866 N N . GLY B 1 174 ? 0.056 -9.367 -7.723 1 94.88 174 GLY B N 1
ATOM 4867 C CA . GLY B 1 174 ? 1.409 -9.852 -7.93 1 94.88 174 GLY B CA 1
ATOM 4868 C C . GLY B 1 174 ? 2.469 -8.789 -7.727 1 94.88 174 GLY B C 1
ATOM 4869 O O . GLY B 1 174 ? 2.227 -7.609 -7.988 1 94.88 174 GLY B O 1
ATOM 4870 N N . THR B 1 175 ? 3.652 -9.203 -7.199 1 93.94 175 THR B N 1
ATOM 4871 C CA . THR B 1 175 ? 4.73 -8.25 -6.961 1 93.94 175 THR B CA 1
ATOM 4872 C C . THR B 1 175 ? 6.043 -8.766 -7.543 1 93.94 175 THR B C 1
ATOM 4874 O O . THR B 1 175 ? 6.273 -9.969 -7.602 1 93.94 175 THR B O 1
ATOM 4877 N N . GLU B 1 176 ? 6.859 -7.895 -8.016 1 87.94 176 GLU B N 1
ATOM 4878 C CA . GLU B 1 176 ? 8.219 -8.117 -8.5 1 87.94 176 GLU B CA 1
ATOM 4879 C C . GLU B 1 176 ? 9.102 -6.898 -8.227 1 87.94 176 GLU B C 1
ATOM 4881 O O . GLU B 1 176 ? 9.172 -5.984 -9.055 1 87.94 176 GLU B O 1
ATOM 4886 N N . GLY B 1 177 ? 9.953 -7.074 -7.238 1 89.38 177 GLY B N 1
ATOM 4887 C CA . GLY B 1 177 ? 10.734 -5.906 -6.875 1 89.38 177 GLY B CA 1
ATOM 4888 C C . GLY B 1 177 ? 9.891 -4.711 -6.488 1 89.38 177 GLY B C 1
ATOM 4889 O O . GLY B 1 177 ? 9.008 -4.816 -5.629 1 89.38 177 GLY B O 1
ATOM 4890 N N . PHE B 1 178 ? 10.109 -3.598 -7.172 1 91.06 178 PHE B N 1
ATOM 4891 C CA . PHE B 1 178 ? 9.383 -2.367 -6.887 1 91.06 178 PHE B CA 1
ATOM 4892 C C . PHE B 1 178 ? 8.172 -2.23 -7.805 1 91.06 178 PHE B C 1
ATOM 4894 O O . PHE B 1 178 ? 7.594 -1.147 -7.918 1 91.06 178 PHE B O 1
ATOM 4901 N N . LYS B 1 179 ? 7.82 -3.357 -8.445 1 91.38 179 LYS B N 1
ATOM 4902 C CA . LYS B 1 179 ? 6.688 -3.375 -9.367 1 91.38 179 LYS B CA 1
ATOM 4903 C C . LYS B 1 179 ? 5.629 -4.375 -8.914 1 91.38 179 LYS B C 1
ATOM 4905 O O . LYS B 1 179 ? 5.922 -5.289 -8.141 1 91.38 179 LYS B O 1
ATOM 4910 N N . GLY B 1 180 ? 4.445 -4.168 -9.344 1 93.25 180 GLY B N 1
ATOM 4911 C CA . GLY B 1 180 ? 3.355 -5.086 -9.062 1 93.25 180 GLY B CA 1
ATOM 4912 C C . GLY B 1 180 ? 2.158 -4.891 -9.969 1 93.25 180 GLY B C 1
ATOM 4913 O O . GLY B 1 180 ? 2.201 -4.078 -10.898 1 93.25 180 GLY B O 1
ATOM 4914 N N . ASN B 1 181 ? 1.185 -5.695 -9.797 1 93.94 181 ASN B N 1
ATOM 4915 C CA . ASN B 1 181 ? -0.043 -5.605 -10.578 1 93.94 181 ASN B CA 1
ATOM 4916 C C . ASN B 1 181 ? -1.258 -6.051 -9.773 1 93.94 181 ASN B C 1
ATOM 4918 O O . ASN B 1 181 ? -1.118 -6.758 -8.773 1 93.94 181 ASN B O 1
ATOM 4922 N N . VAL B 1 182 ? -2.395 -5.547 -10.148 1 96 182 VAL B N 1
ATOM 4923 C CA . VAL B 1 182 ? -3.689 -5.891 -9.57 1 96 182 VAL B CA 1
ATOM 4924 C C . VAL B 1 182 ? -4.672 -6.25 -10.688 1 96 182 VAL B C 1
ATOM 4926 O O . VAL B 1 182 ? -4.707 -5.594 -11.727 1 96 182 VAL B O 1
ATOM 4929 N N . ARG B 1 183 ? -5.441 -7.32 -10.453 1 96 183 ARG B N 1
ATOM 4930 C CA . ARG B 1 183 ? -6.461 -7.75 -11.406 1 96 183 ARG B CA 1
ATOM 4931 C C . ARG B 1 183 ? -7.789 -8.016 -10.703 1 96 183 ARG B C 1
ATOM 4933 O O . ARG B 1 183 ? -7.809 -8.555 -9.586 1 96 183 ARG B O 1
ATOM 4940 N N . VAL B 1 184 ? -8.797 -7.586 -11.391 1 97.19 184 VAL B N 1
ATOM 4941 C CA . VAL B 1 184 ? -10.141 -7.988 -10.984 1 97.19 184 VAL B CA 1
ATOM 4942 C C . VAL B 1 184 ? -10.789 -8.812 -12.086 1 97.19 184 VAL B C 1
ATOM 4944 O O . VAL B 1 184 ? -10.969 -8.328 -13.211 1 97.19 184 VAL B O 1
ATOM 4947 N N . ILE B 1 185 ? -11.133 -9.992 -11.758 1 97.69 185 ILE B N 1
ATOM 4948 C CA . ILE B 1 185 ? -11.703 -10.914 -12.734 1 97.69 185 ILE B CA 1
ATOM 4949 C C . ILE B 1 185 ? -13.125 -11.289 -12.32 1 97.69 185 ILE B C 1
ATOM 4951 O O . ILE B 1 185 ? -13.352 -11.734 -11.195 1 97.69 185 ILE B O 1
ATOM 4955 N N . ILE B 1 186 ? -14.008 -11.047 -13.195 1 97.44 186 ILE B N 1
ATOM 4956 C CA . ILE B 1 186 ? -15.367 -11.57 -13.078 1 97.44 186 ILE B CA 1
ATOM 4957 C C . ILE B 1 186 ? -15.547 -12.758 -14.016 1 97.44 186 ILE B C 1
ATOM 4959 O O . ILE B 1 186 ? -15.898 -12.578 -15.188 1 97.44 186 ILE B O 1
ATOM 4963 N N . PRO B 1 187 ? -15.438 -13.977 -13.438 1 96.88 187 PRO B N 1
ATOM 4964 C CA . PRO B 1 187 ? -15.453 -15.164 -14.289 1 96.88 187 PRO B CA 1
ATOM 4965 C C . PRO B 1 187 ? -16.672 -15.219 -15.211 1 96.88 187 PRO B C 1
ATOM 4967 O O . PRO B 1 187 ? -17.797 -15.008 -14.766 1 96.88 187 PRO B O 1
ATOM 4970 N N . GLY B 1 188 ? -16.359 -15.523 -16.484 1 93.44 188 GLY B N 1
ATOM 4971 C CA . GLY B 1 188 ? -17.422 -15.609 -17.453 1 93.44 188 GLY B CA 1
ATOM 4972 C C . GLY B 1 188 ? -17.75 -14.273 -18.109 1 93.44 188 GLY B C 1
ATOM 4973 O O . GLY B 1 188 ? -18.438 -14.227 -19.141 1 93.44 188 GLY B O 1
ATOM 4974 N N . ILE B 1 189 ? -17.266 -13.188 -17.562 1 94 189 ILE B N 1
ATOM 4975 C CA . ILE B 1 189 ? -17.625 -11.859 -18.047 1 94 189 ILE B CA 1
ATOM 4976 C C . ILE B 1 189 ? -16.359 -11.109 -18.484 1 94 189 ILE B C 1
ATOM 4978 O O . ILE B 1 189 ? -16.297 -10.609 -19.594 1 94 189 ILE B O 1
ATOM 4982 N N . THR B 1 190 ? -15.352 -11.008 -17.641 1 95.06 190 THR B N 1
ATOM 4983 C CA . THR B 1 190 ? -14.094 -10.344 -17.969 1 95.06 190 THR B CA 1
ATOM 4984 C C . THR B 1 190 ? -13.008 -11.359 -18.297 1 95.06 190 THR B C 1
ATOM 4986 O O . THR B 1 190 ? -13.172 -12.555 -18.047 1 95.06 190 THR B O 1
ATOM 4989 N N . PRO B 1 191 ? -11.852 -10.891 -18.906 1 95.69 191 PRO B N 1
ATOM 4990 C CA . PRO B 1 191 ? -10.766 -11.836 -19.172 1 95.69 191 PRO B CA 1
ATOM 4991 C C . PRO B 1 191 ? -10.25 -12.531 -17.922 1 95.69 191 PRO B C 1
ATOM 4993 O O . PRO B 1 191 ? -10.102 -11.891 -16.875 1 95.69 191 PRO B O 1
ATOM 4996 N N . CYS B 1 192 ? -10.078 -13.828 -18.109 1 96.31 192 CYS B N 1
ATOM 4997 C CA . CYS B 1 192 ? -9.586 -14.594 -16.969 1 96.31 192 CYS B CA 1
ATOM 4998 C C . CYS B 1 192 ? -8.062 -14.602 -16.938 1 96.31 192 CYS B C 1
ATOM 5000 O O . CYS B 1 192 ? -7.418 -13.891 -17.719 1 96.31 192 CYS B O 1
ATOM 5002 N N . ILE B 1 193 ? -7.441 -15.328 -16.047 1 96.31 193 ILE B N 1
ATOM 5003 C CA . ILE B 1 193 ? -5.992 -15.383 -15.898 1 96.31 193 ILE B CA 1
ATOM 5004 C C . ILE B 1 193 ? -5.359 -15.922 -17.172 1 96.31 193 ILE B C 1
ATOM 5006 O O . ILE B 1 193 ? -4.371 -15.367 -17.672 1 96.31 193 ILE B O 1
ATOM 5010 N N . ASP B 1 194 ? -5.914 -16.953 -17.75 1 94.62 194 ASP B N 1
ATOM 5011 C CA . ASP B 1 194 ? -5.355 -17.594 -18.938 1 94.62 194 ASP B CA 1
ATOM 5012 C C . ASP B 1 194 ? -5.477 -16.688 -20.156 1 94.62 194 ASP B C 1
ATOM 5014 O O . ASP B 1 194 ? -4.688 -16.781 -21.109 1 94.62 194 ASP B O 1
ATOM 5018 N N . CYS B 1 195 ? -6.418 -15.781 -20.172 1 94.44 195 CYS B N 1
ATOM 5019 C CA . CYS B 1 195 ? -6.559 -14.812 -21.25 1 94.44 195 CYS B CA 1
ATOM 5020 C C . CYS B 1 195 ? -5.391 -13.828 -21.25 1 94.44 195 CYS B C 1
ATOM 5022 O O . CYS B 1 195 ? -5.098 -13.211 -22.281 1 94.44 195 CYS B O 1
ATOM 5024 N N . THR B 1 196 ? -4.711 -13.734 -20.062 1 91.56 196 THR B N 1
ATOM 5025 C CA . THR B 1 196 ? -3.713 -12.68 -19.938 1 91.56 196 THR B CA 1
ATOM 5026 C C . THR B 1 196 ? -2.359 -13.258 -19.547 1 91.56 196 THR B C 1
ATOM 5028 O O . THR B 1 196 ? -1.564 -12.594 -18.875 1 91.56 196 THR B O 1
ATOM 5031 N N . LEU B 1 197 ? -2.078 -14.422 -19.891 1 89.25 197 LEU B N 1
ATOM 5032 C CA . LEU B 1 197 ? -0.839 -15.102 -19.531 1 89.25 197 LEU B CA 1
ATOM 5033 C C . LEU B 1 197 ? 0.371 -14.352 -20.078 1 89.25 197 LEU B C 1
ATOM 5035 O O . LEU B 1 197 ? 1.446 -14.375 -19.469 1 89.25 197 LEU B O 1
ATOM 5039 N N . ASP B 1 198 ? 0.169 -13.672 -21.125 1 84 198 ASP B N 1
ATOM 5040 C CA . ASP B 1 198 ? 1.26 -12.953 -21.781 1 84 198 ASP B CA 1
ATOM 5041 C C . ASP B 1 198 ? 1.702 -11.758 -20.938 1 84 198 ASP B C 1
ATOM 5043 O O . ASP B 1 198 ? 2.773 -11.188 -21.172 1 84 198 ASP B O 1
ATOM 5047 N N . LEU B 1 199 ? 0.941 -11.398 -19.969 1 82 199 LEU B N 1
ATOM 5048 C CA . LEU B 1 199 ? 1.272 -10.25 -19.125 1 82 199 LEU B CA 1
ATOM 5049 C C . LEU B 1 199 ? 2.178 -10.672 -17.984 1 82 199 LEU B C 1
ATOM 5051 O O . LEU B 1 199 ? 2.762 -9.828 -17.297 1 82 199 LEU B O 1
ATOM 5055 N N . PHE B 1 200 ? 2.291 -11.953 -17.781 1 82.19 200 PHE B N 1
ATOM 5056 C CA . PHE B 1 200 ? 3.215 -12.438 -16.766 1 82.19 200 PHE B CA 1
ATOM 5057 C C . PHE B 1 200 ? 4.637 -12.508 -17.312 1 82.19 200 PHE B C 1
ATOM 5059 O O . PHE B 1 200 ? 4.832 -12.734 -18.516 1 82.19 200 PHE B O 1
ATOM 5066 N N . PRO B 1 201 ? 5.582 -12.242 -16.422 1 70.88 201 PRO B N 1
ATOM 5067 C CA . PRO B 1 201 ? 6.957 -12.406 -16.906 1 70.88 201 PRO B CA 1
ATOM 5068 C C . PRO B 1 201 ? 7.238 -13.805 -17.422 1 70.88 201 PRO B C 1
ATOM 5070 O O . PRO B 1 201 ? 6.711 -14.789 -16.891 1 70.88 201 PRO B O 1
ATOM 5073 N N . PRO B 1 202 ? 7.961 -13.789 -18.516 1 65.75 202 PRO B N 1
ATOM 5074 C CA . PRO B 1 202 ? 8.297 -15.117 -19.047 1 65.75 202 PRO B CA 1
ATOM 5075 C C . PRO B 1 202 ? 8.938 -16.031 -18 1 65.75 202 PRO B C 1
ATOM 5077 O O . PRO B 1 202 ? 9.805 -15.594 -17.25 1 65.75 202 PRO B O 1
ATOM 5080 N N . GLN B 1 203 ? 8.367 -17.094 -17.797 1 65.19 203 GLN B N 1
ATOM 5081 C CA . GLN B 1 203 ? 8.922 -18.078 -16.891 1 65.19 203 GLN B CA 1
ATOM 5082 C C . GLN B 1 203 ? 9.82 -19.078 -17.625 1 65.19 203 GLN B C 1
ATOM 5084 O O . GLN B 1 203 ? 9.461 -19.562 -18.703 1 65.19 203 GLN B O 1
ATOM 5089 N N . VAL B 1 204 ? 11.094 -18.984 -17.297 1 64.44 204 VAL B N 1
ATOM 5090 C CA . VAL B 1 204 ? 11.938 -20 -17.906 1 64.44 204 VAL B CA 1
ATOM 5091 C C . VAL B 1 204 ? 11.734 -21.328 -17.188 1 64.44 204 VAL B C 1
ATOM 5093 O O . VAL B 1 204 ? 12.117 -21.469 -16.016 1 64.44 204 VAL B O 1
ATOM 5096 N N . THR B 1 205 ? 10.883 -22.125 -17.688 1 68.44 205 THR B N 1
ATOM 5097 C CA . THR B 1 205 ? 10.68 -23.453 -17.109 1 68.44 205 THR B CA 1
ATOM 5098 C C . THR B 1 205 ? 10.922 -24.547 -18.156 1 68.44 205 THR B C 1
ATOM 5100 O O . THR B 1 205 ? 10.82 -24.281 -19.359 1 68.44 205 THR B O 1
ATOM 5103 N N . TYR B 1 206 ? 11.508 -25.672 -17.672 1 75.06 206 TYR B N 1
ATOM 5104 C CA . TYR B 1 206 ? 11.734 -26.828 -18.516 1 75.06 206 TYR B CA 1
ATOM 5105 C C . TYR B 1 206 ? 10.844 -27.984 -18.094 1 75.06 206 TYR B C 1
ATOM 5107 O O . TYR B 1 206 ? 10.703 -28.281 -16.906 1 75.06 206 TYR B O 1
ATOM 5115 N N . PRO B 1 207 ? 10.164 -28.578 -19.156 1 76 207 PRO B N 1
ATOM 5116 C CA . PRO B 1 207 ? 9.336 -29.734 -18.797 1 76 207 PRO B CA 1
ATOM 5117 C C . PRO B 1 207 ? 10.094 -30.766 -17.969 1 76 207 PRO B C 1
ATOM 5119 O O . PRO B 1 207 ? 11.273 -31.031 -18.219 1 76 207 PRO B O 1
ATOM 5122 N N . LEU B 1 208 ? 9.43 -31.375 -17.078 1 77.19 208 LEU B N 1
ATOM 5123 C CA . LEU B 1 208 ? 10.047 -32.344 -16.172 1 77.19 208 LEU B CA 1
ATOM 5124 C C . LEU B 1 208 ? 10.609 -33.531 -16.938 1 77.19 208 LEU B C 1
ATOM 5126 O O . LEU B 1 208 ? 11.672 -34.062 -16.594 1 77.19 208 LEU B O 1
ATOM 5130 N N . CYS B 1 209 ? 9.898 -34 -17.922 1 76.75 209 CYS B N 1
ATOM 5131 C CA . CYS B 1 209 ? 10.352 -35.125 -18.703 1 76.75 209 CYS B CA 1
ATOM 5132 C C . CYS B 1 209 ? 11.68 -34.844 -19.391 1 76.75 209 CYS B C 1
ATOM 5134 O O . CYS B 1 209 ? 12.539 -35.719 -19.5 1 76.75 209 CYS B O 1
ATOM 5136 N N . THR B 1 210 ? 11.766 -33.531 -19.781 1 78.38 210 THR B N 1
ATOM 5137 C CA . THR B 1 210 ? 13.016 -33.125 -20.422 1 78.38 210 THR B CA 1
ATOM 5138 C C . THR B 1 210 ? 14.156 -33.094 -19.391 1 78.38 210 THR B C 1
ATOM 5140 O O . THR B 1 210 ? 15.234 -33.656 -19.641 1 78.38 210 THR B O 1
ATOM 5143 N N . ILE B 1 211 ? 13.867 -32.594 -18.312 1 84.38 211 ILE B N 1
ATOM 5144 C CA . ILE B 1 211 ? 14.867 -32.438 -17.25 1 84.38 211 ILE B CA 1
ATOM 5145 C C . ILE B 1 211 ? 15.258 -33.812 -16.734 1 84.38 211 ILE B C 1
ATOM 5147 O O . ILE B 1 211 ? 16.438 -34.094 -16.484 1 84.38 211 ILE B O 1
ATOM 5151 N N . ALA B 1 212 ? 14.344 -34.688 -16.656 1 80.94 212 ALA B N 1
ATOM 5152 C CA . ALA B 1 212 ? 14.555 -36 -16 1 80.94 212 ALA B CA 1
ATOM 5153 C C . ALA B 1 212 ? 15.156 -37 -16.969 1 80.94 212 ALA B C 1
ATOM 5155 O O . ALA B 1 212 ? 16.031 -37.781 -16.594 1 80.94 212 ALA B O 1
ATOM 5156 N N . SER B 1 213 ? 14.742 -36.938 -18.219 1 79.38 213 SER B N 1
ATOM 5157 C CA . SER B 1 213 ? 15.047 -38.094 -19.047 1 79.38 213 SER B CA 1
ATOM 5158 C C . SER B 1 213 ? 15.898 -37.719 -20.25 1 79.38 213 SER B C 1
ATOM 5160 O O . SER B 1 213 ? 16.656 -38.531 -20.781 1 79.38 213 SER B O 1
ATOM 5162 N N . THR B 1 214 ? 15.633 -36.562 -20.703 1 81.81 214 THR B N 1
ATOM 5163 C CA . THR B 1 214 ? 16.344 -36.219 -21.922 1 81.81 214 THR B CA 1
ATOM 5164 C C . THR B 1 214 ? 16.859 -34.781 -21.875 1 81.81 214 THR B C 1
ATOM 5166 O O . THR B 1 214 ? 16.578 -34 -22.781 1 81.81 214 THR B O 1
ATOM 5169 N N . PRO B 1 215 ? 17.75 -34.5 -20.938 1 89.38 215 PRO B N 1
ATOM 5170 C CA . PRO B 1 215 ? 18.312 -33.156 -20.906 1 89.38 215 PRO B CA 1
ATOM 5171 C C . PRO B 1 215 ? 19.172 -32.844 -22.125 1 89.38 215 PRO B C 1
ATOM 5173 O O . PRO B 1 215 ? 19.891 -33.719 -22.625 1 89.38 215 PRO B O 1
ATOM 5176 N N . ARG B 1 216 ? 18.984 -31.562 -22.625 1 87.44 216 ARG B N 1
ATOM 5177 C CA . ARG B 1 216 ? 19.703 -31.156 -23.828 1 87.44 216 ARG B CA 1
ATOM 5178 C C . ARG B 1 216 ? 20.562 -29.922 -23.562 1 87.44 216 ARG B C 1
ATOM 5180 O O . ARG B 1 216 ? 21.5 -29.641 -24.312 1 87.44 216 ARG B O 1
ATOM 5187 N N . LEU B 1 217 ? 20.219 -29.188 -22.547 1 91.5 217 LEU B N 1
ATOM 5188 C CA . LEU B 1 217 ? 20.906 -27.938 -22.234 1 91.5 217 LEU B CA 1
ATOM 5189 C C . LEU B 1 217 ? 21.562 -28.016 -20.859 1 91.5 217 LEU B C 1
ATOM 5191 O O . LEU B 1 217 ? 21.109 -28.781 -19.984 1 91.5 217 LEU B O 1
ATOM 5195 N N . PRO B 1 218 ? 22.656 -27.234 -20.719 1 93.75 218 PRO B N 1
ATOM 5196 C CA . PRO B 1 218 ? 23.25 -27.203 -19.375 1 93.75 218 PRO B CA 1
ATOM 5197 C C . PRO B 1 218 ? 22.25 -26.766 -18.297 1 93.75 218 PRO B C 1
ATOM 5199 O O . PRO B 1 218 ? 22.297 -27.266 -17.172 1 93.75 218 PRO B O 1
ATOM 5202 N N . GLU B 1 219 ? 21.344 -25.875 -18.688 1 91.44 219 GLU B N 1
ATOM 5203 C CA . GLU B 1 219 ? 20.328 -25.406 -17.766 1 91.44 219 GLU B CA 1
ATOM 5204 C C . GLU B 1 219 ? 19.422 -26.547 -17.297 1 91.44 219 GLU B C 1
ATOM 5206 O O . GLU B 1 219 ? 18.969 -26.547 -16.156 1 91.44 219 GLU B O 1
ATOM 5211 N N . HIS B 1 220 ? 19.219 -27.516 -18.188 1 91.44 220 HIS B N 1
ATOM 5212 C CA . HIS B 1 220 ? 18.406 -28.672 -17.828 1 91.44 220 HIS B CA 1
ATOM 5213 C C . HIS B 1 220 ? 19.062 -29.469 -16.703 1 91.44 220 HIS B C 1
ATOM 5215 O O . HIS B 1 220 ? 18.359 -29.969 -15.805 1 91.44 220 HIS B O 1
ATOM 5221 N N . CYS B 1 221 ? 20.328 -29.562 -16.766 1 94.12 221 CYS B N 1
ATOM 5222 C CA . CYS B 1 221 ? 21.062 -30.312 -15.766 1 94.12 221 CYS B CA 1
ATOM 5223 C C . CYS B 1 221 ? 21 -29.609 -14.406 1 94.12 221 CYS B C 1
ATOM 5225 O O . CYS B 1 221 ? 20.797 -30.266 -13.383 1 94.12 221 CYS B O 1
ATOM 5227 N N . ILE B 1 222 ? 21.172 -28.328 -14.484 1 93.38 222 ILE B N 1
ATOM 5228 C CA . ILE B 1 222 ? 21.125 -27.531 -13.258 1 93.38 222 ILE B CA 1
ATOM 5229 C C . ILE B 1 222 ? 19.75 -27.625 -12.625 1 93.38 222 ILE B C 1
ATOM 5231 O O . ILE B 1 222 ? 19.625 -27.844 -11.422 1 93.38 222 ILE B O 1
ATOM 5235 N N . GLU B 1 223 ? 18.734 -27.5 -13.43 1 90 223 GLU B N 1
ATOM 5236 C CA . GLU B 1 223 ? 17.359 -27.562 -12.945 1 90 223 GLU B CA 1
ATOM 5237 C C . GLU B 1 223 ? 17.047 -28.938 -12.352 1 90 223 GLU B C 1
ATOM 5239 O O . GLU B 1 223 ? 16.312 -29.031 -11.375 1 90 223 GLU B O 1
ATOM 5244 N N . TYR B 1 224 ? 17.578 -29.938 -12.992 1 91.69 224 TYR B N 1
ATOM 5245 C CA . TYR B 1 224 ? 17.406 -31.281 -12.461 1 91.69 224 TYR B CA 1
ATOM 5246 C C . TYR B 1 224 ? 17.953 -31.391 -11.047 1 91.69 224 TYR B C 1
ATOM 5248 O O . TYR B 1 224 ? 17.297 -31.938 -10.156 1 91.69 224 TYR B O 1
ATOM 5256 N N . VAL B 1 225 ? 19.156 -30.906 -10.883 1 93.5 225 VAL B N 1
ATOM 5257 C CA . VAL B 1 225 ? 19.797 -30.984 -9.578 1 93.5 225 VAL B CA 1
ATOM 5258 C C . VAL B 1 225 ? 18.984 -30.172 -8.562 1 93.5 225 VAL B C 1
ATOM 5260 O O . VAL B 1 225 ? 18.75 -30.641 -7.445 1 93.5 225 VAL B O 1
ATOM 5263 N N . LYS B 1 226 ? 18.547 -29.078 -8.977 1 89.81 226 LYS B N 1
ATOM 5264 C CA . LYS B 1 226 ? 17.812 -28.156 -8.102 1 89.81 226 LYS B CA 1
ATOM 5265 C C . LYS B 1 226 ? 16.469 -28.75 -7.68 1 89.81 226 LYS B C 1
ATOM 5267 O O . LYS B 1 226 ? 16.141 -28.75 -6.492 1 89.81 226 LYS B O 1
ATOM 5272 N N . LEU B 1 227 ? 15.75 -29.344 -8.594 1 85.69 227 LEU B N 1
ATOM 5273 C CA . LEU B 1 227 ? 14.344 -29.672 -8.367 1 85.69 227 LEU B CA 1
ATOM 5274 C C . LEU B 1 227 ? 14.195 -31.125 -7.938 1 85.69 227 LEU B C 1
ATOM 5276 O O . LEU B 1 227 ? 13.258 -31.484 -7.215 1 85.69 227 LEU B O 1
ATOM 5280 N N . ILE B 1 228 ? 15.07 -31.984 -8.43 1 86.88 228 ILE B N 1
ATOM 5281 C CA . ILE B 1 228 ? 14.867 -33.438 -8.242 1 86.88 228 ILE B CA 1
ATOM 5282 C C . ILE B 1 228 ? 15.953 -33.969 -7.32 1 86.88 228 ILE B C 1
ATOM 5284 O O . ILE B 1 228 ? 15.648 -34.656 -6.332 1 86.88 228 ILE B O 1
ATOM 5288 N N . GLN B 1 229 ? 17.172 -33.656 -7.633 1 92.25 229 GLN B N 1
ATOM 5289 C CA . GLN B 1 229 ? 18.281 -34.312 -6.934 1 92.25 229 GLN B CA 1
ATOM 5290 C C . GLN B 1 229 ? 18.469 -33.719 -5.535 1 92.25 229 GLN B C 1
ATOM 5292 O O . GLN B 1 229 ? 18.734 -34.438 -4.582 1 92.25 229 GLN B O 1
ATOM 5297 N N . TRP B 1 230 ? 18.344 -32.438 -5.348 1 92.75 230 TRP B N 1
ATOM 5298 C CA . TRP B 1 230 ? 18.594 -31.766 -4.07 1 92.75 230 TRP B CA 1
ATOM 5299 C C . TRP B 1 230 ? 17.672 -32.312 -2.986 1 92.75 230 TRP B C 1
ATOM 5301 O O . TRP B 1 230 ? 18.125 -32.75 -1.931 1 92.75 230 TRP B O 1
ATOM 5311 N N . PRO B 1 231 ? 16.359 -32.312 -3.203 1 87 231 PRO B N 1
ATOM 5312 C CA . PRO B 1 231 ? 15.461 -32.812 -2.145 1 87 231 PRO B CA 1
ATOM 5313 C C . PRO B 1 231 ? 15.781 -34.219 -1.718 1 87 231 PRO B C 1
ATOM 5315 O O . PRO B 1 231 ? 15.508 -34.625 -0.576 1 87 231 PRO B O 1
ATOM 5318 N N . LYS B 1 232 ? 16.438 -35 -2.533 1 89.06 232 LYS B N 1
ATOM 5319 C CA . LYS B 1 232 ? 16.672 -36.406 -2.287 1 89.06 232 LYS B CA 1
ATOM 5320 C C . LYS B 1 232 ? 18.062 -36.656 -1.693 1 89.06 232 LYS B C 1
ATOM 5322 O O . LYS B 1 232 ? 18.25 -37.562 -0.894 1 89.06 232 LYS B O 1
ATOM 5327 N N . GLU B 1 233 ? 19.016 -35.812 -2.115 1 92.38 233 GLU B N 1
ATOM 5328 C CA . GLU B 1 233 ? 20.406 -36.25 -1.896 1 92.38 233 GLU B CA 1
ATOM 5329 C C . GLU B 1 233 ? 21.219 -35.188 -1.195 1 92.38 233 GLU B C 1
ATOM 5331 O O . GLU B 1 233 ? 22.359 -35.406 -0.809 1 92.38 233 GLU B O 1
ATOM 5336 N N . ASN B 1 234 ? 20.625 -34 -1.021 1 87.94 234 ASN B N 1
ATOM 5337 C CA . ASN B 1 234 ? 21.5 -32.938 -0.485 1 87.94 234 ASN B CA 1
ATOM 5338 C C . ASN B 1 234 ? 22.062 -33.344 0.875 1 87.94 234 ASN B C 1
ATOM 5340 O O . ASN B 1 234 ? 21.375 -33.969 1.684 1 87.94 234 ASN B O 1
ATOM 5344 N N . PRO B 1 235 ? 23.297 -33.031 1.154 1 91.19 235 PRO B N 1
ATOM 5345 C CA . PRO B 1 235 ? 23.906 -33.406 2.424 1 91.19 235 PRO B CA 1
ATOM 5346 C C . PRO B 1 235 ? 23.625 -32.438 3.553 1 91.19 235 PRO B C 1
ATOM 5348 O O . PRO B 1 235 ? 24.141 -32.594 4.66 1 91.19 235 PRO B O 1
ATOM 5351 N N . PHE B 1 236 ? 22.828 -31.422 3.367 1 89.19 236 PHE B N 1
ATOM 5352 C CA . PHE B 1 236 ? 22.688 -30.312 4.305 1 89.19 236 PHE B CA 1
ATOM 5353 C C . PHE B 1 236 ? 21.344 -30.391 5.023 1 89.19 236 PHE B C 1
ATOM 5355 O O . PHE B 1 236 ? 21.109 -29.656 5.988 1 89.19 236 PHE B O 1
ATOM 5362 N N . ASP B 1 237 ? 20.406 -31.281 4.598 1 83.69 237 ASP B N 1
ATOM 5363 C CA . ASP B 1 237 ? 19.047 -31.406 5.129 1 83.69 237 ASP B CA 1
ATOM 5364 C C . ASP B 1 237 ? 18.375 -30.047 5.238 1 83.69 237 ASP B C 1
ATOM 5366 O O . ASP B 1 237 ? 17.859 -29.688 6.297 1 83.69 237 ASP B O 1
ATOM 5370 N N . SER B 1 238 ? 18.562 -29.25 4.312 1 80.81 238 SER B N 1
ATOM 5371 C CA . SER B 1 238 ? 18 -27.906 4.27 1 80.81 238 SER B CA 1
ATOM 5372 C C . SER B 1 238 ? 17.547 -27.547 2.861 1 80.81 238 SER B C 1
ATOM 5374 O O . SER B 1 238 ? 17.906 -28.219 1.894 1 80.81 238 SER B O 1
ATOM 5376 N N . ASN B 1 239 ? 16.734 -26.562 2.812 1 79.19 239 ASN B N 1
ATOM 5377 C CA . ASN B 1 239 ? 16.438 -25.969 1.515 1 79.19 239 ASN B CA 1
ATOM 5378 C C . ASN B 1 239 ? 17.672 -25.281 0.925 1 79.19 239 ASN B C 1
ATOM 5380 O O . ASN B 1 239 ? 18.625 -24.984 1.642 1 79.19 239 ASN B O 1
ATOM 5384 N N . ILE B 1 240 ? 17.641 -25.109 -0.383 1 84.69 240 ILE B N 1
ATOM 5385 C CA . ILE B 1 240 ? 18.75 -24.453 -1.072 1 84.69 240 ILE B CA 1
ATOM 5386 C C . ILE B 1 240 ? 18.875 -23.016 -0.58 1 84.69 240 ILE B C 1
ATOM 5388 O O . ILE B 1 240 ? 17.891 -22.266 -0.55 1 84.69 240 ILE B O 1
ATOM 5392 N N . ASP B 1 241 ? 19.969 -22.703 -0.068 1 77.69 241 ASP B N 1
ATOM 5393 C CA . ASP B 1 241 ? 20.375 -21.312 0.179 1 77.69 241 ASP B CA 1
ATOM 5394 C C . ASP B 1 241 ? 21.234 -20.781 -0.97 1 77.69 241 ASP B C 1
ATOM 5396 O O . ASP B 1 241 ? 22.406 -21.141 -1.099 1 77.69 241 ASP B O 1
ATOM 5400 N N . THR B 1 242 ? 20.641 -19.938 -1.727 1 77.88 242 THR B N 1
ATOM 5401 C CA . THR B 1 242 ? 21.266 -19.516 -2.975 1 77.88 242 THR B CA 1
ATOM 5402 C C . THR B 1 242 ? 22.453 -18.609 -2.701 1 77.88 242 THR B C 1
ATOM 5404 O O . THR B 1 242 ? 23.25 -18.344 -3.6 1 77.88 242 THR B O 1
ATOM 5407 N N . ASP B 1 243 ? 22.672 -18.25 -1.442 1 74.31 243 ASP B N 1
ATOM 5408 C CA . ASP B 1 243 ? 23.812 -17.391 -1.104 1 74.31 243 ASP B CA 1
ATOM 5409 C C . ASP B 1 243 ? 24.891 -18.188 -0.373 1 74.31 243 ASP B C 1
ATOM 5411 O O . ASP B 1 243 ? 25.953 -17.656 -0.05 1 74.31 243 ASP B O 1
ATOM 5415 N N . ASP B 1 244 ? 24.641 -19.422 -0.157 1 81.31 244 ASP B N 1
ATOM 5416 C CA . ASP B 1 244 ? 25.625 -20.297 0.49 1 81.31 244 ASP B CA 1
ATOM 5417 C C . ASP B 1 244 ? 26.547 -20.938 -0.538 1 81.31 244 ASP B C 1
ATOM 5419 O O . ASP B 1 244 ? 26.125 -21.781 -1.334 1 81.31 244 ASP B O 1
ATOM 5423 N N . PRO B 1 245 ? 27.766 -20.562 -0.444 1 86.62 245 PRO B N 1
ATOM 5424 C CA . PRO B 1 245 ? 28.703 -21.078 -1.437 1 86.62 245 PRO B CA 1
ATOM 5425 C C . PRO B 1 245 ? 28.797 -22.609 -1.408 1 86.62 245 PRO B C 1
ATOM 5427 O O . PRO B 1 245 ? 29.062 -23.234 -2.438 1 86.62 245 PRO B O 1
ATOM 5430 N N . VAL B 1 246 ? 28.562 -23.141 -0.254 1 91.75 246 VAL B N 1
ATOM 5431 C CA . VAL B 1 246 ? 28.641 -24.594 -0.137 1 91.75 246 VAL B CA 1
ATOM 5432 C C . VAL B 1 246 ? 27.484 -25.25 -0.89 1 91.75 246 VAL B C 1
ATOM 5434 O O . VAL B 1 246 ? 27.656 -26.266 -1.565 1 91.75 246 VAL B O 1
ATOM 5437 N N . HIS B 1 247 ? 26.328 -24.625 -0.73 1 92.75 247 HIS B N 1
ATOM 5438 C CA . HIS B 1 247 ? 25.172 -25.109 -1.479 1 92.75 247 HIS B CA 1
ATOM 5439 C C . HIS B 1 247 ? 25.406 -25 -2.982 1 92.75 247 HIS B C 1
ATOM 5441 O O . HIS B 1 247 ? 25.141 -25.953 -3.723 1 92.75 247 HIS B O 1
ATOM 5447 N N . ILE B 1 248 ? 25.969 -23.922 -3.373 1 91.06 248 ILE B N 1
ATOM 5448 C CA . ILE B 1 248 ? 26.156 -23.656 -4.797 1 91.06 248 ILE B CA 1
ATOM 5449 C C . ILE B 1 248 ? 27.219 -24.609 -5.355 1 91.06 248 ILE B C 1
ATOM 5451 O O . ILE B 1 248 ? 27.062 -25.141 -6.461 1 91.06 248 ILE B O 1
ATOM 5455 N N . SER B 1 249 ? 28.219 -24.797 -4.602 1 94.25 249 SER B N 1
ATOM 5456 C CA . SER B 1 249 ? 29.281 -25.719 -5.031 1 94.25 249 SER B CA 1
ATOM 5457 C C . SER B 1 249 ? 28.75 -27.141 -5.195 1 94.25 249 SER B C 1
ATOM 5459 O O . SER B 1 249 ? 29.125 -27.828 -6.141 1 94.25 249 SER B O 1
ATOM 5461 N N . TRP B 1 250 ? 27.938 -27.484 -4.277 1 96.19 250 TRP B N 1
ATOM 5462 C CA . TRP B 1 250 ? 27.359 -28.812 -4.371 1 96.19 250 TRP B CA 1
ATOM 5463 C C . TRP B 1 250 ? 26.484 -28.938 -5.613 1 96.19 250 TRP B C 1
ATOM 5465 O O . TRP B 1 250 ? 26.562 -29.922 -6.344 1 96.19 250 TRP B O 1
ATOM 5475 N N . ILE B 1 251 ? 25.703 -28 -5.879 1 95.62 251 ILE B N 1
ATOM 5476 C CA . ILE B 1 251 ? 24.812 -28 -7.039 1 95.62 251 ILE B CA 1
ATOM 5477 C C . ILE B 1 251 ? 25.656 -27.984 -8.32 1 95.62 251 ILE B C 1
ATOM 5479 O O . ILE B 1 251 ? 25.328 -28.688 -9.281 1 95.62 251 ILE B O 1
ATOM 5483 N N . TYR B 1 252 ? 26.703 -27.266 -8.297 1 95.94 252 TYR B N 1
ATOM 5484 C CA . TYR B 1 252 ? 27.609 -27.188 -9.43 1 95.94 252 TYR B CA 1
ATOM 5485 C C . TYR B 1 252 ? 28.219 -28.547 -9.742 1 95.94 252 TYR B C 1
ATOM 5487 O O . TYR B 1 252 ? 28.172 -29.016 -10.883 1 95.94 252 TYR B O 1
ATOM 5495 N N . GLU B 1 253 ? 28.688 -29.156 -8.734 1 96.69 253 GLU B N 1
ATOM 5496 C CA . GLU B 1 253 ? 29.328 -30.469 -8.898 1 96.69 253 GLU B CA 1
ATOM 5497 C C . GLU B 1 253 ? 28.344 -31.5 -9.414 1 96.69 253 GLU B C 1
ATOM 5499 O O . GLU B 1 253 ? 28.656 -32.281 -10.328 1 96.69 253 GLU B O 1
ATOM 5504 N N . LYS B 1 254 ? 27.188 -31.469 -8.859 1 97.06 254 LYS B N 1
ATOM 5505 C CA . LYS B 1 254 ? 26.188 -32.438 -9.258 1 97.06 254 LYS B CA 1
ATOM 5506 C C . LYS B 1 254 ? 25.672 -32.156 -10.664 1 97.06 254 LYS B C 1
ATOM 5508 O O . LYS B 1 254 ? 25.375 -33.094 -11.422 1 97.06 254 LYS B O 1
ATOM 5513 N N . SER B 1 255 ? 25.562 -30.906 -10.992 1 96.94 255 SER B N 1
ATOM 5514 C CA . SER B 1 255 ? 25.156 -30.531 -12.336 1 96.94 255 SER B CA 1
ATOM 5515 C C . SER B 1 255 ? 26.188 -30.969 -13.375 1 96.94 255 SER B C 1
ATOM 5517 O O . SER B 1 255 ? 25.828 -31.406 -14.469 1 96.94 255 SER B O 1
ATOM 5519 N N . LEU B 1 256 ? 27.438 -30.844 -12.992 1 96.12 256 LEU B N 1
ATOM 5520 C CA . LEU B 1 256 ? 28.516 -31.281 -13.859 1 96.12 256 LEU B CA 1
ATOM 5521 C C . LEU B 1 256 ? 28.469 -32.781 -14.094 1 96.12 256 LEU B C 1
ATOM 5523 O O . LEU B 1 256 ? 28.672 -33.25 -15.211 1 96.12 256 LEU B O 1
ATOM 5527 N N . GLU B 1 257 ? 28.25 -33.5 -13.047 1 96.75 257 GLU B N 1
ATOM 5528 C CA . GLU B 1 257 ? 28.141 -34.938 -13.148 1 96.75 257 GLU B CA 1
ATOM 5529 C C . GLU B 1 257 ? 27.016 -35.344 -14.086 1 96.75 257 GLU B C 1
ATOM 5531 O O . GLU B 1 257 ? 27.188 -36.25 -14.922 1 96.75 257 GLU B O 1
ATOM 5536 N N . ARG B 1 258 ? 25.922 -34.688 -13.914 1 95.94 258 ARG B N 1
ATOM 5537 C CA . ARG B 1 258 ? 24.766 -35 -14.758 1 95.94 258 ARG B CA 1
ATOM 5538 C C . ARG B 1 258 ? 25.031 -34.656 -16.219 1 95.94 258 ARG B C 1
ATOM 5540 O O . ARG B 1 258 ? 24.672 -35.406 -17.125 1 95.94 258 ARG B O 1
ATOM 5547 N N . ALA B 1 259 ? 25.625 -33.531 -16.391 1 96.31 259 ALA B N 1
ATOM 5548 C CA . ALA B 1 259 ? 25.953 -33.094 -17.75 1 96.31 259 ALA B CA 1
ATOM 5549 C C . ALA B 1 259 ? 26.875 -34.094 -18.438 1 96.31 259 ALA B C 1
ATOM 5551 O O . ALA B 1 259 ? 26.703 -34.375 -19.625 1 96.31 259 ALA B O 1
ATOM 5552 N N . ASP B 1 260 ? 27.766 -34.625 -17.703 1 95.56 260 ASP B N 1
ATOM 5553 C CA . ASP B 1 260 ? 28.703 -35.594 -18.234 1 95.56 260 ASP B CA 1
ATOM 5554 C C . ASP B 1 260 ? 27.969 -36.875 -18.625 1 95.56 260 ASP B C 1
ATOM 5556 O O . ASP B 1 260 ? 28.281 -37.5 -19.641 1 95.56 260 ASP B O 1
ATOM 5560 N N . GLU B 1 261 ? 27.062 -37.281 -17.828 1 95.31 261 GLU B N 1
ATOM 5561 C CA . GLU B 1 261 ? 26.281 -38.5 -18.078 1 95.31 261 GLU B CA 1
ATOM 5562 C C . GLU B 1 261 ? 25.531 -38.406 -19.406 1 95.31 261 GLU B C 1
ATOM 5564 O O . GLU B 1 261 ? 25.328 -39.406 -20.078 1 95.31 261 GLU B O 1
ATOM 5569 N N . PHE B 1 262 ? 25.188 -37.219 -19.781 1 93.69 262 PHE B N 1
ATOM 5570 C CA . PHE B 1 262 ? 24.359 -37.062 -20.969 1 93.69 262 PHE B CA 1
ATOM 5571 C C . PHE B 1 262 ? 25.141 -36.375 -22.094 1 93.69 262 PHE B C 1
ATOM 5573 O O . PHE B 1 262 ? 24.578 -36.031 -23.125 1 93.69 262 PHE B O 1
ATOM 5580 N N . GLY B 1 263 ? 26.391 -36.188 -21.828 1 94.56 263 GLY B N 1
ATOM 5581 C CA . GLY B 1 263 ? 27.25 -35.625 -22.844 1 94.56 263 GLY B CA 1
ATOM 5582 C C . GLY B 1 263 ? 26.953 -34.156 -23.141 1 94.56 263 GLY B C 1
ATOM 5583 O O . GLY B 1 263 ? 26.984 -33.719 -24.297 1 94.56 263 GLY B O 1
ATOM 5584 N N . ILE B 1 264 ? 26.547 -33.344 -22.156 1 95.5 264 ILE B N 1
ATOM 5585 C CA . ILE B 1 264 ? 26.203 -31.953 -22.281 1 95.5 264 ILE B CA 1
ATOM 5586 C C . ILE B 1 264 ? 27.344 -31.078 -21.781 1 95.5 264 ILE B C 1
ATOM 5588 O O . ILE B 1 264 ? 27.938 -31.359 -20.734 1 95.5 264 ILE B O 1
ATOM 5592 N N . ASN B 1 265 ? 27.719 -30.078 -22.562 1 94.44 265 ASN B N 1
ATOM 5593 C CA . ASN B 1 265 ? 28.766 -29.141 -22.188 1 94.44 265 ASN B CA 1
ATOM 5594 C C . ASN B 1 265 ? 28.203 -27.797 -21.75 1 94.44 265 ASN B C 1
ATOM 5596 O O . ASN B 1 265 ? 27.031 -27.484 -22.031 1 94.44 265 ASN B O 1
ATOM 5600 N N . GLY B 1 266 ? 29.031 -27.031 -21 1 94.06 266 GLY B N 1
ATOM 5601 C CA . GLY B 1 266 ? 28.656 -25.641 -20.766 1 94.06 266 GLY B CA 1
ATOM 5602 C C . GLY B 1 266 ? 28.266 -25.359 -19.328 1 94.06 266 GLY B C 1
ATOM 5603 O O . GLY B 1 266 ? 28.016 -24.219 -18.953 1 94.06 266 GLY B O 1
ATOM 5604 N N . VAL B 1 267 ? 28.219 -26.391 -18.5 1 95.31 267 VAL B N 1
ATOM 5605 C CA . VAL B 1 267 ? 27.922 -26.156 -17.094 1 95.31 267 VAL B CA 1
ATOM 5606 C C . VAL B 1 267 ? 29.125 -25.484 -16.422 1 95.31 267 VAL B C 1
ATOM 5608 O O . VAL B 1 267 ? 30.25 -25.984 -16.5 1 95.31 267 VAL B O 1
ATOM 5611 N N . ASN B 1 268 ? 28.922 -24.312 -15.922 1 93.62 268 ASN B N 1
ATOM 5612 C CA . ASN B 1 268 ? 29.938 -23.625 -15.133 1 93.62 268 ASN B CA 1
ATOM 5613 C C . ASN B 1 268 ? 29.328 -22.938 -13.914 1 93.62 268 ASN B C 1
ATOM 5615 O O . ASN B 1 268 ? 28.109 -22.875 -13.781 1 93.62 268 ASN B O 1
ATOM 5619 N N . TYR B 1 269 ? 30.234 -22.531 -13.109 1 91.81 269 TYR B N 1
ATOM 5620 C CA . TYR B 1 269 ? 29.812 -22 -11.828 1 91.81 269 TYR B CA 1
ATOM 5621 C C . TYR B 1 269 ? 28.938 -20.766 -12.016 1 91.81 269 TYR B C 1
ATOM 5623 O O . TYR B 1 269 ? 27.938 -20.594 -11.32 1 91.81 269 TYR B O 1
ATOM 5631 N N . ARG B 1 270 ? 29.25 -19.938 -12.891 1 87.94 270 ARG B N 1
ATOM 5632 C CA . ARG B 1 270 ? 28.516 -18.719 -13.18 1 87.94 270 ARG B CA 1
ATOM 5633 C C . ARG B 1 270 ? 27.109 -19.031 -13.672 1 87.94 270 ARG B C 1
ATOM 5635 O O . ARG B 1 270 ? 26.141 -18.375 -13.266 1 87.94 270 ARG B O 1
ATOM 5642 N N . LEU B 1 271 ? 26.969 -19.953 -14.508 1 89.38 271 LEU B N 1
ATOM 5643 C CA . LEU B 1 271 ? 25.656 -20.359 -15.023 1 89.38 271 LEU B CA 1
ATOM 5644 C C . LEU B 1 271 ? 24.797 -20.938 -13.914 1 89.38 271 LEU B C 1
ATOM 5646 O O . LEU B 1 271 ? 23.594 -20.656 -13.852 1 89.38 271 LEU B O 1
ATOM 5650 N N . VAL B 1 272 ? 25.406 -21.734 -13.078 1 91.12 272 VAL B N 1
ATOM 5651 C CA . VAL B 1 272 ? 24.672 -22.328 -11.953 1 91.12 272 VAL B CA 1
ATOM 5652 C C . VAL B 1 272 ? 24.125 -21.219 -11.062 1 91.12 272 VAL B C 1
ATOM 5654 O O . VAL B 1 272 ? 22.953 -21.234 -10.695 1 91.12 272 VAL B O 1
ATOM 5657 N N . GLN B 1 273 ? 24.938 -20.234 -10.82 1 85.56 273 GLN B N 1
ATOM 5658 C CA . GLN B 1 273 ? 24.484 -19.109 -10.016 1 85.56 273 GLN B CA 1
ATOM 5659 C C . GLN B 1 273 ? 23.312 -18.391 -10.68 1 85.56 273 GLN B C 1
ATOM 5661 O O . GLN B 1 273 ? 22.328 -18.047 -10.008 1 85.56 273 GLN B O 1
ATOM 5666 N N . GLY B 1 274 ? 23.469 -18.203 -11.914 1 79.69 274 GLY B N 1
ATOM 5667 C CA . GLY B 1 274 ? 22.406 -17.531 -12.664 1 79.69 274 GLY B CA 1
ATOM 5668 C C . GLY B 1 274 ? 21.094 -18.281 -12.633 1 79.69 274 GLY B C 1
ATOM 5669 O O . GLY B 1 274 ? 20.031 -17.656 -12.469 1 79.69 274 GLY B O 1
ATOM 5670 N N . VAL B 1 275 ? 21.188 -19.547 -12.703 1 80.56 275 VAL B N 1
ATOM 5671 C CA . VAL B 1 275 ? 19.984 -20.359 -12.758 1 80.56 275 VAL B CA 1
ATOM 5672 C C . VAL B 1 275 ? 19.359 -20.453 -11.367 1 80.56 275 VAL B C 1
ATOM 5674 O O . VAL B 1 275 ? 18.141 -20.391 -11.219 1 80.56 275 VAL B O 1
ATOM 5677 N N . ILE B 1 276 ? 20.25 -20.531 -10.406 1 80.94 276 ILE B N 1
ATOM 5678 C CA . ILE B 1 276 ? 19.75 -20.797 -9.062 1 80.94 276 ILE B CA 1
ATOM 5679 C C . ILE B 1 276 ? 19.344 -19.469 -8.398 1 80.94 276 ILE B C 1
ATOM 5681 O O . ILE B 1 276 ? 18.406 -19.438 -7.598 1 80.94 276 ILE B O 1
ATOM 5685 N N . LYS B 1 277 ? 20.062 -18.406 -8.664 1 69.19 277 LYS B N 1
ATOM 5686 C CA . LYS B 1 277 ? 19.828 -17.125 -7.996 1 69.19 277 LYS B CA 1
ATOM 5687 C C . LYS B 1 277 ? 18.766 -16.312 -8.734 1 69.19 277 LYS B C 1
ATOM 5689 O O . LYS B 1 277 ? 18.422 -15.203 -8.32 1 69.19 277 LYS B O 1
ATOM 5694 N N . ASN B 1 278 ? 18.297 -16.844 -9.75 1 66.19 278 ASN B N 1
ATOM 5695 C CA . ASN B 1 278 ? 17.328 -16.078 -10.523 1 66.19 278 ASN B CA 1
ATOM 5696 C C . ASN B 1 278 ? 15.992 -15.953 -9.789 1 66.19 278 ASN B C 1
ATOM 5698 O O . ASN B 1 278 ? 15.031 -16.672 -10.094 1 66.19 278 ASN B O 1
ATOM 5702 N N . ILE B 1 279 ? 16.094 -15.25 -8.625 1 65.38 279 ILE B N 1
ATOM 5703 C CA . ILE B 1 279 ? 14.875 -15.016 -7.871 1 65.38 279 ILE B CA 1
ATOM 5704 C C . ILE B 1 279 ? 14.453 -13.555 -8.008 1 65.38 279 ILE B C 1
ATOM 5706 O O . ILE B 1 279 ? 15.289 -12.648 -7.93 1 65.38 279 ILE B O 1
ATOM 5710 N N . ILE B 1 280 ? 13.281 -13.375 -8.383 1 72.06 280 ILE B N 1
ATOM 5711 C CA . ILE B 1 280 ? 12.719 -12.031 -8.32 1 72.06 280 ILE B CA 1
ATOM 5712 C C . ILE B 1 280 ? 12.492 -11.641 -6.859 1 72.06 280 ILE B C 1
ATOM 5714 O O . ILE B 1 280 ? 11.75 -12.305 -6.137 1 72.06 280 ILE B O 1
ATOM 5718 N N . PRO B 1 281 ? 13.188 -10.617 -6.465 1 84.94 281 PRO B N 1
ATOM 5719 C CA . PRO B 1 281 ? 13.078 -10.273 -5.047 1 84.94 281 PRO B CA 1
ATOM 5720 C C . PRO B 1 281 ? 11.68 -9.781 -4.672 1 84.94 281 PRO B C 1
ATOM 5722 O O . PRO B 1 281 ? 11.031 -9.094 -5.461 1 84.94 281 PRO B O 1
ATOM 5725 N N . ALA B 1 282 ? 11.211 -10.195 -3.535 1 88.12 282 ALA B N 1
ATOM 5726 C CA . ALA B 1 282 ? 9.992 -9.672 -2.934 1 88.12 282 ALA B CA 1
ATOM 5727 C C . ALA B 1 282 ? 10.305 -8.547 -1.947 1 88.12 282 ALA B C 1
ATOM 5729 O O . ALA B 1 282 ? 11.203 -8.68 -1.118 1 88.12 282 ALA B O 1
ATOM 5730 N N . VAL B 1 283 ? 9.648 -7.434 -2.143 1 93.56 283 VAL B N 1
ATOM 5731 C CA . VAL B 1 283 ? 9.883 -6.242 -1.336 1 93.56 283 VAL B CA 1
ATOM 5732 C C . VAL B 1 283 ? 8.664 -5.953 -0.467 1 93.56 283 VAL B C 1
ATOM 5734 O O . VAL B 1 283 ? 7.535 -5.906 -0.965 1 93.56 283 VAL B O 1
ATOM 5737 N N . ALA B 1 284 ? 8.891 -5.715 0.799 1 95.94 284 ALA B N 1
ATOM 5738 C CA . ALA B 1 284 ? 7.812 -5.57 1.776 1 95.94 284 ALA B CA 1
ATOM 5739 C C . ALA B 1 284 ? 6.891 -4.414 1.409 1 95.94 284 ALA B C 1
ATOM 5741 O O . ALA B 1 284 ? 5.664 -4.551 1.451 1 95.94 284 ALA B O 1
ATOM 5742 N N . SER B 1 285 ? 7.438 -3.27 1.071 1 96.31 285 SER B N 1
ATOM 5743 C CA . SER B 1 285 ? 6.625 -2.098 0.762 1 96.31 285 SER B CA 1
ATOM 5744 C C . SER B 1 285 ? 5.793 -2.32 -0.497 1 96.31 285 SER B C 1
ATOM 5746 O O . SER B 1 285 ? 4.641 -1.889 -0.57 1 96.31 285 SER B O 1
ATOM 5748 N N . THR B 1 286 ? 6.375 -3.01 -1.486 1 96.38 286 THR B N 1
ATOM 5749 C CA . THR B 1 286 ? 5.617 -3.33 -2.691 1 96.38 286 THR B CA 1
ATOM 5750 C C . THR B 1 286 ? 4.457 -4.27 -2.367 1 96.38 286 THR B C 1
ATOM 5752 O O . THR B 1 286 ? 3.348 -4.086 -2.867 1 96.38 286 THR B O 1
ATOM 5755 N N . ASN B 1 287 ? 4.762 -5.297 -1.561 1 97.5 287 ASN B N 1
ATOM 5756 C CA . ASN B 1 287 ? 3.699 -6.191 -1.114 1 97.5 287 ASN B CA 1
ATOM 5757 C C . ASN B 1 287 ? 2.557 -5.418 -0.46 1 97.5 287 ASN B C 1
ATOM 5759 O O . ASN B 1 287 ? 1.385 -5.711 -0.705 1 97.5 287 ASN B O 1
ATOM 5763 N N . ALA B 1 288 ? 2.91 -4.434 0.318 1 98.06 288 ALA B N 1
ATOM 5764 C CA . ALA B 1 288 ? 1.918 -3.648 1.046 1 98.06 288 ALA B CA 1
ATOM 5765 C C . ALA B 1 288 ? 1.05 -2.838 0.088 1 98.06 288 ALA B C 1
ATOM 5767 O O . ALA B 1 288 ? -0.173 -2.791 0.238 1 98.06 288 ALA B O 1
ATOM 5768 N N . VAL B 1 289 ? 1.645 -2.211 -0.919 1 97.25 289 VAL B N 1
ATOM 5769 C CA . VAL B 1 289 ? 0.914 -1.395 -1.884 1 97.25 289 VAL B CA 1
ATOM 5770 C C . VAL B 1 289 ? -0.09 -2.262 -2.639 1 97.25 289 VAL B C 1
ATOM 5772 O O . VAL B 1 289 ? -1.273 -1.924 -2.725 1 97.25 289 VAL B O 1
ATOM 5775 N N . ILE B 1 290 ? 0.406 -3.326 -3.141 1 97.44 290 ILE B N 1
ATOM 5776 C CA . ILE B 1 290 ? -0.404 -4.164 -4.016 1 97.44 290 ILE B CA 1
ATOM 5777 C C . ILE B 1 290 ? -1.527 -4.816 -3.215 1 97.44 290 ILE B C 1
ATOM 5779 O O . ILE B 1 290 ? -2.676 -4.855 -3.66 1 97.44 290 ILE B O 1
ATOM 5783 N N . ALA B 1 291 ? -1.186 -5.352 -2.041 1 98.5 291 ALA B N 1
ATOM 5784 C CA . ALA B 1 291 ? -2.203 -5.965 -1.19 1 98.5 291 ALA B CA 1
ATOM 5785 C C . ALA B 1 291 ? -3.299 -4.961 -0.84 1 98.5 291 ALA B C 1
ATOM 5787 O O . ALA B 1 291 ? -4.488 -5.293 -0.881 1 98.5 291 ALA B O 1
ATOM 5788 N N . ALA B 1 292 ? -2.908 -3.773 -0.492 1 98.31 292 ALA B N 1
ATOM 5789 C CA . ALA B 1 292 ? -3.873 -2.744 -0.115 1 98.31 292 ALA B CA 1
ATOM 5790 C C . ALA B 1 292 ? -4.793 -2.4 -1.282 1 98.31 292 ALA B C 1
ATOM 5792 O O . ALA B 1 292 ? -5.996 -2.215 -1.098 1 98.31 292 ALA B O 1
ATOM 5793 N N . ALA B 1 293 ? -4.227 -2.281 -2.441 1 96.94 293 ALA B N 1
ATOM 5794 C CA . ALA B 1 293 ? -5.035 -2.029 -3.631 1 96.94 293 ALA B CA 1
ATOM 5795 C C . ALA B 1 293 ? -6.023 -3.166 -3.875 1 96.94 293 ALA B C 1
ATOM 5797 O O . ALA B 1 293 ? -7.188 -2.926 -4.203 1 96.94 293 ALA B O 1
ATOM 5798 N N . CYS B 1 294 ? -5.559 -4.398 -3.73 1 98.31 294 CYS B N 1
ATOM 5799 C CA . CYS B 1 294 ? -6.43 -5.559 -3.883 1 98.31 294 CYS B CA 1
ATOM 5800 C C . CYS B 1 294 ? -7.582 -5.512 -2.885 1 98.31 294 CYS B C 1
ATOM 5802 O O . CYS B 1 294 ? -8.727 -5.809 -3.234 1 98.31 294 CYS B O 1
ATOM 5804 N N . VAL B 1 295 ? -7.293 -5.133 -1.663 1 98.56 295 VAL B N 1
ATOM 5805 C CA . VAL B 1 295 ? -8.305 -5.109 -0.612 1 98.56 295 VAL B CA 1
ATOM 5806 C C . VAL B 1 295 ? -9.336 -4.027 -0.91 1 98.56 295 VAL B C 1
ATOM 5808 O O . VAL B 1 295 ? -10.531 -4.211 -0.654 1 98.56 295 VAL B O 1
ATOM 5811 N N . THR B 1 296 ? -8.883 -2.861 -1.43 1 97.31 296 THR B N 1
ATOM 5812 C CA . THR B 1 296 ? -9.836 -1.836 -1.837 1 97.31 296 THR B CA 1
ATOM 5813 C C . THR B 1 296 ? -10.789 -2.371 -2.908 1 97.31 296 THR B C 1
ATOM 5815 O O . THR B 1 296 ? -11.992 -2.119 -2.859 1 97.31 296 THR B O 1
ATOM 5818 N N . GLU B 1 297 ? -10.25 -3.135 -3.865 1 97.44 297 GLU B N 1
ATOM 5819 C CA . GLU B 1 297 ? -11.094 -3.736 -4.895 1 97.44 297 GLU B CA 1
ATOM 5820 C C . GLU B 1 297 ? -12.055 -4.758 -4.293 1 97.44 297 GLU B C 1
ATOM 5822 O O . GLU B 1 297 ? -13.211 -4.844 -4.707 1 97.44 297 GLU B O 1
ATOM 5827 N N . ALA B 1 298 ? -11.562 -5.543 -3.355 1 98.31 298 ALA B N 1
ATOM 5828 C CA . ALA B 1 298 ? -12.43 -6.48 -2.652 1 98.31 298 ALA B CA 1
ATOM 5829 C C . ALA B 1 298 ? -13.586 -5.75 -1.967 1 98.31 298 ALA B C 1
ATOM 5831 O O . ALA B 1 298 ? -14.727 -6.207 -2.012 1 98.31 298 ALA B O 1
ATOM 5832 N N . PHE B 1 299 ? -13.266 -4.648 -1.345 1 97.62 299 PHE B N 1
ATOM 5833 C CA . PHE B 1 299 ? -14.258 -3.822 -0.668 1 97.62 299 PHE B CA 1
ATOM 5834 C C . PHE B 1 299 ? -15.289 -3.301 -1.657 1 97.62 299 PHE B C 1
ATOM 5836 O O . PHE B 1 299 ? -16.484 -3.316 -1.374 1 97.62 299 PHE B O 1
ATOM 5843 N N . LYS B 1 300 ? -14.844 -2.857 -2.816 1 95.31 300 LYS B N 1
ATOM 5844 C CA . LYS B 1 300 ? -15.742 -2.379 -3.867 1 95.31 300 LYS B CA 1
ATOM 5845 C C . LYS B 1 300 ? -16.625 -3.508 -4.391 1 95.31 300 LYS B C 1
ATOM 5847 O O . LYS B 1 300 ? -17.812 -3.299 -4.66 1 95.31 300 LYS B O 1
ATOM 5852 N N . VAL B 1 301 ? -16.062 -4.699 -4.5 1 95.69 301 VAL B N 1
ATOM 5853 C CA . VAL B 1 301 ? -16.812 -5.855 -4.961 1 95.69 301 VAL B CA 1
ATOM 5854 C C . VAL B 1 301 ? -17.938 -6.156 -3.979 1 95.69 301 VAL B C 1
ATOM 5856 O O . VAL B 1 301 ? -19.078 -6.41 -4.387 1 95.69 301 VAL B O 1
ATOM 5859 N N . ALA B 1 302 ? -17.656 -6.074 -2.725 1 96.31 302 ALA B N 1
ATOM 5860 C CA . ALA B 1 302 ? -18.594 -6.469 -1.68 1 96.31 302 ALA B CA 1
ATOM 5861 C C . ALA B 1 302 ? -19.672 -5.402 -1.475 1 96.31 302 ALA B C 1
ATOM 5863 O O . ALA B 1 302 ? -20.812 -5.723 -1.142 1 96.31 302 ALA B O 1
ATOM 5864 N N . THR B 1 303 ? -19.312 -4.102 -1.71 1 93.75 303 THR B N 1
ATOM 5865 C CA . THR B 1 303 ? -20.203 -3.037 -1.255 1 93.75 303 THR B CA 1
ATOM 5866 C C . THR B 1 303 ? -20.797 -2.289 -2.441 1 93.75 303 THR B C 1
ATOM 5868 O O . THR B 1 303 ? -21.797 -1.574 -2.293 1 93.75 303 THR B O 1
ATOM 5871 N N . SER B 1 304 ? -20.094 -2.342 -3.602 1 90.56 304 SER B N 1
ATOM 5872 C CA . SER B 1 304 ? -20.484 -1.594 -4.797 1 90.56 304 SER B CA 1
ATOM 5873 C C . SER B 1 304 ? -20.391 -0.09 -4.555 1 90.56 304 SER B C 1
ATOM 5875 O O . SER B 1 304 ? -21.094 0.688 -5.207 1 90.56 304 SER B O 1
ATOM 5877 N N . CYS B 1 305 ? -19.594 0.319 -3.586 1 89.94 305 CYS B N 1
ATOM 5878 C CA . CYS B 1 305 ? -19.531 1.729 -3.221 1 89.94 305 CYS B CA 1
ATOM 5879 C C . CYS B 1 305 ? -18.875 2.549 -4.328 1 89.94 305 CYS B C 1
ATOM 5881 O O . CYS B 1 305 ? -19.156 3.736 -4.48 1 89.94 305 CYS B O 1
ATOM 5883 N N . CYS B 1 306 ? -17.969 1.942 -5.062 1 90.19 306 CYS B N 1
ATOM 5884 C CA . CYS B 1 306 ? -17.281 2.562 -6.191 1 90.19 306 CYS B CA 1
ATOM 5885 C C . CYS B 1 306 ? -17.109 1.565 -7.332 1 90.19 306 CYS B C 1
ATOM 5887 O O . CYS B 1 306 ? -17.219 0.355 -7.129 1 90.19 306 CYS B O 1
ATOM 5889 N N . PRO B 1 307 ? -16.844 2.098 -8.539 1 88.88 307 PRO B N 1
ATOM 5890 C CA . PRO B 1 307 ? -16.625 1.179 -9.656 1 88.88 307 PRO B CA 1
ATOM 5891 C C . PRO B 1 307 ? -15.352 0.347 -9.5 1 88.88 307 PRO B C 1
ATOM 5893 O O . PRO B 1 307 ? -14.367 0.822 -8.93 1 88.88 307 PRO B O 1
ATOM 5896 N N . LEU B 1 308 ? -15.375 -0.809 -10.078 1 91.94 308 LEU B N 1
ATOM 5897 C CA . LEU B 1 308 ? -14.25 -1.731 -10.016 1 91.94 308 LEU B CA 1
ATOM 5898 C C . LEU B 1 308 ? -13.18 -1.353 -11.039 1 91.94 308 LEU B C 1
ATOM 5900 O O . LEU B 1 308 ? -13.484 -0.705 -12.047 1 91.94 308 LEU B O 1
ATOM 5904 N N . LEU B 1 309 ? -11.984 -1.753 -10.727 1 92.12 309 LEU B N 1
ATOM 5905 C CA . LEU B 1 309 ? -10.93 -1.784 -11.727 1 92.12 309 LEU B CA 1
ATOM 5906 C C . LEU B 1 309 ? -11.352 -2.617 -12.938 1 92.12 309 LEU B C 1
ATOM 5908 O O . LEU B 1 309 ? -11.93 -3.695 -12.781 1 92.12 309 LEU B O 1
ATOM 5912 N N . ASN B 1 310 ? -11.07 -2.08 -14.156 1 88.69 310 ASN B N 1
ATOM 5913 C CA . ASN B 1 310 ? -11.398 -2.795 -15.383 1 88.69 310 ASN B CA 1
ATOM 5914 C C . ASN B 1 310 ? -10.156 -3.07 -16.219 1 88.69 310 ASN B C 1
ATOM 5916 O O . ASN B 1 310 ? -9.797 -2.273 -17.094 1 88.69 310 ASN B O 1
ATOM 5920 N N . ASN B 1 311 ? -9.586 -4.117 -16.203 1 90.12 311 ASN B N 1
ATOM 5921 C CA . ASN B 1 311 ? -9.609 -5.121 -15.141 1 90.12 311 ASN B CA 1
ATOM 5922 C C . ASN B 1 311 ? -8.219 -5.371 -14.562 1 90.12 311 ASN B C 1
ATOM 5924 O O . ASN B 1 311 ? -8.062 -6.176 -13.641 1 90.12 311 ASN B O 1
ATOM 5928 N N . TYR B 1 312 ? -7.246 -4.609 -15.203 1 92.25 312 TYR B N 1
ATOM 5929 C CA . TYR B 1 312 ? -5.844 -4.828 -14.875 1 92.25 312 TYR B CA 1
ATOM 5930 C C . TYR B 1 312 ? -5.125 -3.502 -14.648 1 92.25 312 TYR B C 1
ATOM 5932 O O . TYR B 1 312 ? -5.332 -2.545 -15.398 1 92.25 312 TYR B O 1
ATOM 5940 N N . ALA B 1 313 ? -4.32 -3.445 -13.586 1 91.81 313 ALA B N 1
ATOM 5941 C CA . ALA B 1 313 ? -3.504 -2.266 -13.32 1 91.81 313 ALA B CA 1
ATOM 5942 C C . ALA B 1 313 ? -2.08 -2.66 -12.938 1 91.81 313 ALA B C 1
ATOM 5944 O O . ALA B 1 313 ? -1.873 -3.629 -12.203 1 91.81 313 ALA B O 1
ATOM 5945 N N . VAL B 1 314 ? -1.146 -1.94 -13.492 1 91.56 314 VAL B N 1
ATOM 5946 C CA . VAL B 1 314 ? 0.253 -2.129 -13.117 1 91.56 314 VAL B CA 1
ATOM 5947 C C . VAL B 1 314 ? 0.688 -1.015 -12.164 1 91.56 314 VAL B C 1
ATOM 5949 O O . VAL B 1 314 ? 0.148 0.093 -12.211 1 91.56 314 VAL B O 1
ATOM 5952 N N . PHE B 1 315 ? 1.568 -1.347 -11.289 1 91.69 315 PHE B N 1
ATOM 5953 C CA . PHE B 1 315 ? 2.207 -0.403 -10.383 1 91.69 315 PHE B CA 1
ATOM 5954 C C . PHE B 1 315 ? 3.725 -0.456 -10.523 1 91.69 315 PHE B C 1
ATOM 5956 O O . PHE B 1 315 ? 4.316 -1.538 -10.523 1 91.69 315 PHE B O 1
ATOM 5963 N N . ASN B 1 316 ? 4.332 0.694 -10.711 1 88.81 316 ASN B N 1
ATOM 5964 C CA . ASN B 1 316 ? 5.785 0.793 -10.82 1 88.81 316 ASN B CA 1
ATOM 5965 C C . ASN B 1 316 ? 6.34 1.896 -9.922 1 88.81 316 ASN B C 1
ATOM 5967 O O . ASN B 1 316 ? 6.031 3.072 -10.109 1 88.81 316 ASN B O 1
ATOM 5971 N N . ASN B 1 317 ? 7.168 1.535 -8.992 1 89.44 317 ASN B N 1
ATOM 5972 C CA . ASN B 1 317 ? 7.812 2.502 -8.109 1 89.44 317 ASN B CA 1
ATOM 5973 C C . ASN B 1 317 ? 9.328 2.486 -8.273 1 89.44 317 ASN B C 1
ATOM 5975 O O . ASN B 1 317 ? 10.062 2.924 -7.383 1 89.44 317 ASN B O 1
ATOM 5979 N N . ALA B 1 318 ? 9.836 1.896 -9.336 1 81.81 318 ALA B N 1
ATOM 5980 C CA . ALA B 1 318 ? 11.266 1.844 -9.602 1 81.81 318 ALA B CA 1
ATOM 5981 C C . ALA B 1 318 ? 11.758 3.145 -10.234 1 81.81 318 ALA B C 1
ATOM 5983 O O . ALA B 1 318 ? 12.898 3.559 -10.016 1 81.81 318 ALA B O 1
ATOM 5984 N N . ASP B 1 319 ? 11.031 3.742 -11.062 1 80.19 319 ASP B N 1
ATOM 5985 C CA . ASP B 1 319 ? 11.336 5.012 -11.719 1 80.19 319 ASP B CA 1
ATOM 5986 C C . ASP B 1 319 ? 10.242 6.043 -11.445 1 80.19 319 ASP B C 1
ATOM 5988 O O . ASP B 1 319 ? 9.453 6.367 -12.336 1 80.19 319 ASP B O 1
ATOM 5992 N N . GLY B 1 320 ? 10.461 6.637 -10.281 1 78.69 320 GLY B N 1
ATOM 5993 C CA . GLY B 1 320 ? 9.336 7.438 -9.828 1 78.69 320 GLY B CA 1
ATOM 5994 C C . GLY B 1 320 ? 8.164 6.602 -9.344 1 78.69 320 GLY B C 1
ATOM 5995 O O . GLY B 1 320 ? 8.344 5.656 -8.578 1 78.69 320 GLY B O 1
ATOM 5996 N N . ILE B 1 321 ? 6.973 6.992 -9.508 1 82.19 321 ILE B N 1
ATOM 5997 C CA . ILE B 1 321 ? 5.762 6.234 -9.211 1 82.19 321 ILE B CA 1
ATOM 5998 C C . ILE B 1 321 ? 4.77 6.383 -10.359 1 82.19 321 ILE B C 1
ATOM 6000 O O . ILE B 1 321 ? 4.445 7.5 -10.766 1 82.19 321 ILE B O 1
ATOM 6004 N N . TYR B 1 322 ? 4.355 5.289 -10.883 1 82.62 322 TYR B N 1
ATOM 6005 C CA . TYR B 1 322 ? 3.277 5.398 -11.859 1 82.62 322 TYR B CA 1
ATOM 6006 C C . TYR B 1 322 ? 2.426 4.137 -11.867 1 82.62 322 TYR B C 1
ATOM 6008 O O . TYR B 1 322 ? 2.879 3.068 -11.453 1 82.62 322 TYR B O 1
ATOM 6016 N N . THR B 1 323 ? 1.199 4.34 -12.203 1 82.06 323 THR B N 1
ATOM 6017 C CA . THR B 1 323 ? 0.232 3.268 -12.406 1 82.06 323 THR B CA 1
ATOM 6018 C C . THR B 1 323 ? -0.47 3.422 -13.75 1 82.06 323 THR B C 1
ATOM 6020 O O . THR B 1 323 ? -0.687 4.543 -14.219 1 82.06 323 THR B O 1
ATOM 6023 N N . TYR B 1 324 ? -0.708 2.305 -14.352 1 82.69 324 TYR B N 1
ATOM 6024 C CA . TYR B 1 324 ? -1.438 2.289 -15.617 1 82.69 324 TYR B CA 1
ATOM 6025 C C . TYR B 1 324 ? -2.482 1.179 -15.633 1 82.69 324 TYR B C 1
ATOM 6027 O O . TYR B 1 324 ? -2.225 0.07 -15.156 1 82.69 324 TYR B O 1
ATOM 6035 N N . THR B 1 325 ? -3.725 1.63 -15.969 1 83.44 325 THR B N 1
ATOM 6036 C CA . THR B 1 325 ? -4.793 0.647 -16.109 1 83.44 325 THR B CA 1
ATOM 6037 C C . THR B 1 325 ? -4.977 0.263 -17.578 1 83.44 325 THR B C 1
ATOM 6039 O O . THR B 1 325 ? -4.895 1.116 -18.469 1 83.44 325 THR B O 1
ATOM 6042 N N . TYR B 1 326 ? -5.105 -1 -17.781 1 84.25 326 TYR B N 1
ATOM 6043 C CA . TYR B 1 326 ? -5.328 -1.537 -19.109 1 84.25 326 TYR B CA 1
ATOM 6044 C C . TYR B 1 326 ? -6.438 -2.582 -19.109 1 84.25 326 TYR B C 1
ATOM 6046 O O . TYR B 1 326 ? -6.5 -3.422 -18.203 1 84.25 326 TYR B O 1
ATOM 6054 N N . GLU B 1 327 ? -7.328 -2.385 -20.047 1 85.25 327 GLU B N 1
ATOM 6055 C CA . GLU B 1 327 ? -8.391 -3.375 -20.203 1 85.25 327 GLU B CA 1
ATOM 6056 C C . GLU B 1 327 ? -7.973 -4.496 -21.141 1 85.25 327 GLU B C 1
ATOM 6058 O O . GLU B 1 327 ? -7.934 -4.309 -22.359 1 85.25 327 GLU B O 1
ATOM 6063 N N . ALA B 1 328 ? -7.758 -5.621 -20.562 1 87.5 328 ALA B N 1
ATOM 6064 C CA . ALA B 1 328 ? -7.445 -6.777 -21.406 1 87.5 328 ALA B CA 1
ATOM 6065 C C . ALA B 1 328 ? -8.695 -7.309 -22.094 1 87.5 328 ALA B C 1
ATOM 6067 O O . ALA B 1 328 ? -9.82 -7.02 -21.672 1 87.5 328 ALA B O 1
ATOM 6068 N N . GLU B 1 329 ? -8.422 -7.953 -23.156 1 89.31 329 GLU B N 1
ATOM 6069 C CA . GLU B 1 329 ? -9.539 -8.555 -23.875 1 89.31 329 GLU B CA 1
ATOM 6070 C C . GLU B 1 329 ? -9.633 -10.055 -23.609 1 89.31 329 GLU B C 1
ATOM 6072 O O . GLU B 1 329 ? -8.609 -10.734 -23.516 1 89.31 329 GLU B O 1
ATOM 6077 N N . ARG B 1 330 ? -10.836 -10.469 -23.516 1 91.5 330 ARG B N 1
ATOM 6078 C CA . ARG B 1 330 ? -11.07 -11.906 -23.422 1 91.5 330 ARG B CA 1
ATOM 6079 C C . ARG B 1 330 ? -10.672 -12.609 -24.719 1 91.5 330 ARG B C 1
ATOM 6081 O O . ARG B 1 330 ? -11.023 -12.156 -25.812 1 91.5 330 ARG B O 1
ATOM 6088 N N . LYS B 1 331 ? -9.977 -13.641 -24.578 1 90.19 331 LYS B N 1
ATOM 6089 C CA . LYS B 1 331 ? -9.594 -14.406 -25.75 1 90.19 331 LYS B CA 1
ATOM 6090 C C . LYS B 1 331 ? -10.688 -15.391 -26.156 1 90.19 331 LYS B C 1
ATOM 6092 O O . LYS B 1 331 ? -11.164 -16.172 -25.328 1 90.19 331 LYS B O 1
ATOM 6097 N N . SER B 1 332 ? -10.969 -15.398 -27.422 1 88.62 332 SER B N 1
ATOM 6098 C CA . SER B 1 332 ? -12.031 -16.266 -27.922 1 88.62 332 SER B CA 1
ATOM 6099 C C . SER B 1 332 ? -11.617 -17.734 -27.891 1 88.62 332 SER B C 1
ATOM 6101 O O . SER B 1 332 ? -12.461 -18.625 -27.844 1 88.62 332 SER B O 1
ATOM 6103 N N . ASP B 1 333 ? -10.398 -17.953 -27.859 1 86.94 333 ASP B N 1
ATOM 6104 C CA . ASP B 1 333 ? -9.891 -19.328 -27.875 1 86.94 333 ASP B CA 1
ATOM 6105 C C . ASP B 1 333 ? -9.219 -19.688 -26.547 1 86.94 333 ASP B C 1
ATOM 6107 O O . ASP B 1 333 ? -8.367 -20.562 -26.5 1 86.94 333 ASP B O 1
ATOM 6111 N N . CYS B 1 334 ? -9.594 -18.969 -25.531 1 92.88 334 CYS B N 1
ATOM 6112 C CA . CYS B 1 334 ? -9.008 -19.266 -24.219 1 92.88 334 CYS B CA 1
ATOM 6113 C C . CYS B 1 334 ? -9.289 -20.703 -23.797 1 92.88 334 CYS B C 1
ATOM 6115 O O . CYS B 1 334 ? -10.43 -21.172 -23.891 1 92.88 334 CYS B O 1
ATOM 6117 N N . ILE B 1 335 ? -8.336 -21.328 -23.312 1 90.25 335 ILE B N 1
ATOM 6118 C CA . ILE B 1 335 ? -8.461 -22.734 -22.984 1 90.25 335 ILE B CA 1
ATOM 6119 C C . ILE B 1 335 ? -9.336 -22.891 -21.734 1 90.25 335 ILE B C 1
ATOM 6121 O O . ILE B 1 335 ? -9.922 -23.953 -21.516 1 90.25 335 ILE B O 1
ATOM 6125 N N . THR B 1 336 ? -9.5 -21.844 -20.984 1 94.06 336 THR B N 1
ATOM 6126 C CA . THR B 1 336 ? -10.172 -21.953 -19.703 1 94.06 336 THR B CA 1
ATOM 6127 C C . THR B 1 336 ? -11.562 -21.312 -19.75 1 94.06 336 THR B C 1
ATOM 6129 O O . THR B 1 336 ? -12.562 -21.953 -19.438 1 94.06 336 THR B O 1
ATOM 6132 N N . CYS B 1 337 ? -11.703 -20.109 -20.234 1 92.88 337 CYS B N 1
ATOM 6133 C CA . CYS B 1 337 ? -12.984 -19.422 -20.078 1 92.88 337 CYS B CA 1
ATOM 6134 C C . CYS B 1 337 ? -13.781 -19.469 -21.375 1 92.88 337 CYS B C 1
ATOM 6136 O O . CYS B 1 337 ? -14.852 -18.859 -21.469 1 92.88 337 CYS B O 1
ATOM 6138 N N . SER B 1 338 ? -13.258 -20.078 -22.406 1 87.62 338 SER B N 1
ATOM 6139 C CA . SER B 1 338 ? -14.016 -20.406 -23.609 1 87.62 338 SER B CA 1
ATOM 6140 C C . SER B 1 338 ? -14.031 -21.906 -23.859 1 87.62 338 SER B C 1
ATOM 6142 O O . SER B 1 338 ? -13.562 -22.375 -24.906 1 87.62 338 SER B O 1
ATOM 6144 N N . PRO B 1 339 ? -14.672 -22.609 -23.047 1 76.56 339 PRO B N 1
ATOM 6145 C CA . PRO B 1 339 ? -14.586 -24.062 -23.109 1 76.56 339 PRO B CA 1
ATOM 6146 C C . PRO B 1 339 ? -15.352 -24.656 -24.297 1 76.56 339 PRO B C 1
ATOM 6148 O O . PRO B 1 339 ? -15.062 -25.766 -24.734 1 76.56 339 PRO B O 1
ATOM 6151 N N . ARG B 1 340 ? -16.219 -23.984 -24.875 1 80.19 340 ARG B N 1
ATOM 6152 C CA . ARG B 1 340 ? -17.062 -24.531 -25.938 1 80.19 340 ARG B CA 1
ATOM 6153 C C . ARG B 1 340 ? -16.359 -24.438 -27.281 1 80.19 340 ARG B C 1
ATOM 6155 O O . ARG B 1 340 ? -16.734 -25.125 -28.234 1 80.19 340 ARG B O 1
ATOM 6162 N N . LYS B 1 341 ? -15.359 -23.656 -27.312 1 85.62 341 LYS B N 1
ATOM 6163 C CA . LYS B 1 341 ? -14.641 -23.547 -28.578 1 85.62 341 LYS B CA 1
ATOM 6164 C C . LYS B 1 341 ? -13.547 -24.594 -28.688 1 85.62 341 LYS B C 1
ATOM 6166 O O . LYS B 1 341 ? -12.773 -24.797 -27.75 1 85.62 341 LYS B O 1
ATOM 6171 N N . ALA B 1 342 ? -13.562 -25.234 -29.812 1 88.81 342 ALA B N 1
ATOM 6172 C CA . ALA B 1 342 ? -12.562 -26.266 -30.047 1 88.81 342 ALA B CA 1
ATOM 6173 C C . ALA B 1 342 ? -11.156 -25.688 -30.031 1 88.81 342 ALA B C 1
ATOM 6175 O O . ALA B 1 342 ? -10.938 -24.562 -30.516 1 88.81 342 ALA B O 1
ATOM 6176 N N . LYS B 1 343 ? -10.273 -26.438 -29.469 1 91.62 343 LYS B N 1
ATOM 6177 C CA . LYS B 1 343 ? -8.867 -26.062 -29.438 1 91.62 343 LYS B CA 1
ATOM 6178 C C . LYS B 1 343 ? -8.055 -26.922 -30.406 1 91.62 343 LYS B C 1
ATOM 6180 O O . LYS B 1 343 ? -8.336 -28.109 -30.594 1 91.62 343 LYS B O 1
ATOM 6185 N N . TYR B 1 344 ? -7.055 -26.234 -31.031 1 91.12 344 TYR B N 1
ATOM 6186 C CA . TYR B 1 344 ? -6.301 -26.953 -32.062 1 91.12 344 TYR B CA 1
ATOM 6187 C C . TYR B 1 344 ? -4.801 -26.844 -31.797 1 91.12 344 TYR B C 1
ATOM 6189 O O . TYR B 1 344 ? -4.336 -25.875 -31.188 1 91.12 344 TYR B O 1
ATOM 6197 N N . LEU B 1 345 ? -4.105 -27.828 -32.188 1 92.62 345 LEU B N 1
ATOM 6198 C CA . LEU B 1 345 ? -2.648 -27.828 -32.219 1 92.62 345 LEU B CA 1
ATOM 6199 C C . LEU B 1 345 ? -2.143 -28.219 -33.594 1 92.62 345 LEU B C 1
ATOM 6201 O O . LEU B 1 345 ? -2.441 -29.312 -34.094 1 92.62 345 LEU B O 1
ATOM 6205 N N . ASP B 1 346 ? -1.378 -27.312 -34.188 1 92.19 346 ASP B N 1
ATOM 6206 C CA . ASP B 1 346 ? -0.847 -27.562 -35.531 1 92.19 346 ASP B CA 1
ATOM 6207 C C . ASP B 1 346 ? 0.435 -28.391 -35.438 1 92.19 346 ASP B C 1
ATOM 6209 O O . ASP B 1 346 ? 1.392 -28.016 -34.781 1 92.19 346 ASP B O 1
ATOM 6213 N N . ILE B 1 347 ? 0.376 -29.469 -36.094 1 92.94 347 ILE B N 1
ATOM 6214 C CA . ILE B 1 347 ? 1.514 -30.375 -36.156 1 92.94 347 ILE B CA 1
ATOM 6215 C C . ILE B 1 347 ? 1.962 -30.547 -37.625 1 92.94 347 ILE B C 1
ATOM 6217 O O . ILE B 1 347 ? 1.133 -30.719 -38.5 1 92.94 347 ILE B O 1
ATOM 6221 N N . ASP B 1 348 ? 3.232 -30.531 -37.844 1 90.69 348 ASP B N 1
ATOM 6222 C CA . ASP B 1 348 ? 3.762 -30.562 -39.188 1 90.69 348 ASP B CA 1
ATOM 6223 C C . ASP B 1 348 ? 3.547 -31.938 -39.844 1 90.69 348 ASP B C 1
ATOM 6225 O O . ASP B 1 348 ? 3.135 -32.031 -41 1 90.69 348 ASP B O 1
ATOM 6229 N N . ASP B 1 349 ? 4.023 -32.969 -39.125 1 90.62 349 ASP B N 1
ATOM 6230 C CA . ASP B 1 349 ? 3.82 -34.312 -39.656 1 90.62 349 ASP B CA 1
ATOM 6231 C C . ASP B 1 349 ? 3.824 -35.375 -38.531 1 90.62 349 ASP B C 1
ATOM 6233 O O . ASP B 1 349 ? 4.113 -35.031 -37.375 1 90.62 349 ASP B O 1
ATOM 6237 N N . THR B 1 350 ? 3.521 -36.562 -38.906 1 92.06 350 THR B N 1
ATOM 6238 C CA . THR B 1 350 ? 3.303 -37.625 -37.938 1 92.06 350 THR B CA 1
ATOM 6239 C C . THR B 1 350 ? 4.633 -38.219 -37.5 1 92.06 350 THR B C 1
ATOM 6241 O O . THR B 1 350 ? 4.664 -39.062 -36.594 1 92.06 350 THR B O 1
ATOM 6244 N N . ASN B 1 351 ? 5.707 -37.75 -38 1 93.81 351 ASN B N 1
ATOM 6245 C CA . ASN B 1 351 ? 7.02 -38.219 -37.562 1 93.81 351 ASN B CA 1
ATOM 6246 C C . ASN B 1 351 ? 7.465 -37.531 -36.281 1 93.81 351 ASN B C 1
ATOM 6248 O O . ASN B 1 351 ? 8.438 -37.969 -35.656 1 93.81 351 ASN B O 1
ATOM 6252 N N . MET B 1 352 ? 6.695 -36.656 -35.844 1 94.19 352 MET B N 1
ATOM 6253 C CA . MET B 1 352 ? 7.008 -35.969 -34.594 1 94.19 352 MET B CA 1
ATOM 6254 C C . MET B 1 352 ? 6.852 -36.906 -33.406 1 94.19 352 MET B C 1
ATOM 6256 O O . MET B 1 352 ? 5.898 -37.688 -33.344 1 94.19 352 MET B O 1
ATOM 6260 N N . ARG B 1 353 ? 7.809 -36.812 -32.531 1 94 353 ARG B N 1
ATOM 6261 C CA . ARG B 1 353 ? 7.75 -37.625 -31.328 1 94 353 ARG B CA 1
ATOM 6262 C C . ARG B 1 353 ? 6.797 -37.031 -30.297 1 94 353 ARG B C 1
ATOM 6264 O O . ARG B 1 353 ? 6.551 -35.844 -30.297 1 94 353 ARG B O 1
ATOM 6271 N N . LEU B 1 354 ? 6.309 -37.906 -29.453 1 94.56 354 LEU B N 1
ATOM 6272 C CA . LEU B 1 354 ? 5.359 -37.469 -28.438 1 94.56 354 LEU B CA 1
ATOM 6273 C C . LEU B 1 354 ? 5.988 -36.438 -27.516 1 94.56 354 LEU B C 1
ATOM 6275 O O . LEU B 1 354 ? 5.316 -35.5 -27.094 1 94.56 354 LEU B O 1
ATOM 6279 N N . GLU B 1 355 ? 7.27 -36.562 -27.172 1 92.38 355 GLU B N 1
ATOM 6280 C CA . GLU B 1 355 ? 7.953 -35.594 -26.297 1 92.38 355 GLU B CA 1
ATOM 6281 C C . GLU B 1 355 ? 7.93 -34.188 -26.875 1 92.38 355 GLU B C 1
ATOM 6283 O O . GLU B 1 355 ? 7.867 -33.219 -26.141 1 92.38 355 GLU B O 1
ATOM 6288 N N . LYS B 1 356 ? 7.965 -34.125 -28.172 1 91.38 356 LYS B N 1
ATOM 6289 C CA . LYS B 1 356 ? 7.918 -32.812 -28.812 1 91.38 356 LYS B CA 1
ATOM 6290 C C . LYS B 1 356 ? 6.543 -32.156 -28.641 1 91.38 356 LYS B C 1
ATOM 6292 O O . LYS B 1 356 ? 6.438 -30.953 -28.531 1 91.38 356 LYS B O 1
ATOM 6297 N N . ILE B 1 357 ? 5.5 -32.969 -28.688 1 92.88 357 ILE B N 1
ATOM 6298 C CA . ILE B 1 357 ? 4.156 -32.469 -28.422 1 92.88 357 ILE B CA 1
ATOM 6299 C C . ILE B 1 357 ? 4.098 -31.859 -27.016 1 92.88 357 ILE B C 1
ATOM 6301 O O . ILE B 1 357 ? 3.547 -30.781 -26.812 1 92.88 357 ILE B O 1
ATOM 6305 N N . ILE B 1 358 ? 4.621 -32.562 -26.094 1 92.25 358 ILE B N 1
ATOM 6306 C CA . ILE B 1 358 ? 4.645 -32.094 -24.719 1 92.25 358 ILE B CA 1
ATOM 6307 C C . ILE B 1 358 ? 5.426 -30.781 -24.609 1 92.25 358 ILE B C 1
ATOM 6309 O O . ILE B 1 358 ? 4.992 -29.844 -23.953 1 92.25 358 ILE B O 1
ATOM 6313 N N . GLU B 1 359 ? 6.535 -30.719 -25.297 1 89.25 359 GLU B N 1
ATOM 6314 C CA . GLU B 1 359 ? 7.332 -29.484 -25.328 1 89.25 359 GLU B CA 1
ATOM 6315 C C . GLU B 1 359 ? 6.531 -28.312 -25.875 1 89.25 359 GLU B C 1
ATOM 6317 O O . GLU B 1 359 ? 6.594 -27.203 -25.344 1 89.25 359 GLU B O 1
ATOM 6322 N N . ILE B 1 360 ? 5.82 -28.625 -26.906 1 90.81 360 ILE B N 1
ATOM 6323 C CA . ILE B 1 360 ? 5.02 -27.578 -27.531 1 90.81 360 ILE B CA 1
ATOM 6324 C C . ILE B 1 360 ? 3.949 -27.094 -26.562 1 90.81 360 ILE B C 1
ATOM 6326 O O . ILE B 1 360 ? 3.74 -25.891 -26.406 1 90.81 360 ILE B O 1
ATOM 6330 N N . LEU B 1 361 ? 3.301 -28 -25.922 1 91.44 361 LEU B N 1
ATOM 6331 C CA . LEU B 1 361 ? 2.246 -27.641 -24.969 1 91.44 361 LEU B CA 1
ATOM 6332 C C . LEU B 1 361 ? 2.803 -26.828 -23.812 1 91.44 361 LEU B C 1
ATOM 6334 O O . LEU B 1 361 ? 2.113 -25.953 -23.281 1 91.44 361 LEU B O 1
ATOM 6338 N N . CYS B 1 362 ? 4.027 -27.016 -23.438 1 88.62 362 CYS B N 1
ATOM 6339 C CA . CYS B 1 362 ? 4.656 -26.328 -22.312 1 88.62 362 CYS B CA 1
ATOM 6340 C C . CYS B 1 362 ? 5.172 -24.953 -22.75 1 88.62 362 CYS B C 1
ATOM 6342 O O . CYS B 1 362 ? 5.129 -24 -21.969 1 88.62 362 CYS B O 1
ATOM 6344 N N . GLU B 1 363 ? 5.527 -24.844 -23.969 1 84.06 363 GLU B N 1
ATOM 6345 C CA . GLU B 1 363 ? 6.195 -23.625 -24.422 1 84.06 363 GLU B CA 1
ATOM 6346 C C . GLU B 1 363 ? 5.219 -22.688 -25.125 1 84.06 363 GLU B C 1
ATOM 6348 O O . GLU B 1 363 ? 5.465 -21.484 -25.234 1 84.06 363 GLU B O 1
ATOM 6353 N N . HIS B 1 364 ? 4.203 -23.328 -25.625 1 82.75 364 HIS B N 1
ATOM 6354 C CA . HIS B 1 364 ? 3.242 -22.531 -26.391 1 82.75 364 HIS B CA 1
ATOM 6355 C C . HIS B 1 364 ? 2.631 -21.438 -25.531 1 82.75 364 HIS B C 1
ATOM 6357 O O . HIS B 1 364 ? 2.254 -21.672 -24.375 1 82.75 364 HIS B O 1
ATOM 6363 N N . GLN B 1 365 ? 2.504 -20.281 -26.062 1 79 365 GLN B N 1
ATOM 6364 C CA . GLN B 1 365 ? 2.045 -19.094 -25.328 1 79 365 GLN B CA 1
ATOM 6365 C C . GLN B 1 365 ? 0.608 -19.281 -24.844 1 79 365 GLN B C 1
ATOM 6367 O O . GLN B 1 365 ? 0.236 -18.766 -23.781 1 79 365 GLN B O 1
ATOM 6372 N N . GLN B 1 366 ? -0.113 -20.016 -25.562 1 81.81 366 GLN B N 1
ATOM 6373 C CA . GLN B 1 366 ? -1.527 -20.188 -25.25 1 81.81 366 GLN B CA 1
ATOM 6374 C C . GLN B 1 366 ? -1.722 -21.219 -24.141 1 81.81 366 GLN B C 1
ATOM 6376 O O . GLN B 1 366 ? -2.688 -21.141 -23.375 1 81.81 366 GLN B O 1
ATOM 6381 N N . TYR B 1 367 ? -0.811 -22.188 -24 1 87.56 367 TYR B N 1
ATOM 6382 C CA . TYR B 1 367 ? -1.058 -23.312 -23.109 1 87.56 367 TYR B CA 1
ATOM 6383 C C . TYR B 1 367 ? -0.175 -23.234 -21.859 1 87.56 367 TYR B C 1
ATOM 6385 O O . TYR B 1 367 ? -0.676 -23.234 -20.734 1 87.56 367 TYR B O 1
ATOM 6393 N N . GLN B 1 368 ? 1.128 -23.047 -22.047 1 87.56 368 GLN B N 1
ATOM 6394 C CA . GLN B 1 368 ? 2.111 -22.891 -20.984 1 87.56 368 GLN B CA 1
ATOM 6395 C C . GLN B 1 368 ? 1.876 -23.906 -19.875 1 87.56 368 GLN B C 1
ATOM 6397 O O . GLN B 1 368 ? 1.77 -23.531 -18.703 1 87.56 368 GLN B O 1
ATOM 6402 N N . MET B 1 369 ? 1.771 -25.203 -20.297 1 90.12 369 MET B N 1
ATOM 6403 C CA . MET B 1 369 ? 1.536 -26.281 -19.328 1 90.12 369 MET B CA 1
ATOM 6404 C C . MET B 1 369 ? 2.824 -26.656 -18.609 1 90.12 369 MET B C 1
ATOM 6406 O O . MET B 1 369 ? 3.918 -26.297 -19.047 1 90.12 369 MET B O 1
ATOM 6410 N N . LYS B 1 370 ? 2.6 -27.219 -17.484 1 87.88 370 LYS B N 1
ATOM 6411 C CA . LYS B 1 370 ? 3.768 -27.547 -16.688 1 87.88 370 LYS B CA 1
ATOM 6412 C C . LYS B 1 370 ? 4.211 -29 -16.922 1 87.88 370 LYS B C 1
ATOM 6414 O O . LYS B 1 370 ? 5.352 -29.25 -17.312 1 87.88 370 LYS B O 1
ATOM 6419 N N . ASN B 1 371 ? 3.348 -29.938 -16.672 1 88.19 371 ASN B N 1
ATOM 6420 C CA . ASN B 1 371 ? 3.57 -31.359 -16.875 1 88.19 371 ASN B CA 1
ATOM 6421 C C . ASN B 1 371 ? 2.299 -32.062 -17.328 1 88.19 371 ASN B C 1
ATOM 6423 O O . ASN B 1 371 ? 1.729 -32.875 -16.594 1 88.19 371 ASN B O 1
ATOM 6427 N N . PRO B 1 372 ? 2.006 -31.875 -18.594 1 93.5 372 PRO B N 1
ATOM 6428 C CA . PRO B 1 372 ? 0.702 -32.375 -19.062 1 93.5 372 PRO B CA 1
ATOM 6429 C C . PRO B 1 372 ? 0.654 -33.875 -19.203 1 93.5 372 PRO B C 1
ATOM 6431 O O . PRO B 1 372 ? 1.623 -34.5 -19.656 1 93.5 372 PRO B O 1
ATOM 6434 N N . ALA B 1 373 ? -0.414 -34.469 -18.734 1 94.94 373 ALA B N 1
ATOM 6435 C CA . ALA B 1 373 ? -0.773 -35.844 -19.016 1 94.94 373 ALA B CA 1
ATOM 6436 C C . ALA B 1 373 ? -1.59 -35.938 -20.312 1 94.94 373 ALA B C 1
ATOM 6438 O O . ALA B 1 373 ? -2.488 -35.125 -20.547 1 94.94 373 ALA B O 1
ATOM 6439 N N . LEU B 1 374 ? -1.257 -36.906 -21.125 1 96.19 374 LEU B N 1
ATOM 6440 C CA . LEU B 1 374 ? -1.891 -37 -22.438 1 96.19 374 LEU B CA 1
ATOM 6441 C C . LEU B 1 374 ? -2.631 -38.344 -22.562 1 96.19 374 LEU B C 1
ATOM 6443 O O . LEU B 1 374 ? -2.061 -39.406 -22.297 1 96.19 374 LEU B O 1
ATOM 6447 N N . THR B 1 375 ? -3.826 -38.25 -22.922 1 96.25 375 THR B N 1
ATOM 6448 C CA . THR B 1 375 ? -4.656 -39.406 -23.234 1 96.25 375 THR B CA 1
ATOM 6449 C C . THR B 1 375 ? -5.34 -39.219 -24.594 1 96.25 375 THR B C 1
ATOM 6451 O O . THR B 1 375 ? -5.633 -38.094 -25 1 96.25 375 THR B O 1
ATOM 6454 N N . ILE B 1 376 ? -5.531 -40.25 -25.312 1 94.31 376 ILE B N 1
ATOM 6455 C CA . ILE B 1 376 ? -6.152 -40.156 -26.625 1 94.31 376 ILE B CA 1
ATOM 6456 C C . ILE B 1 376 ? -7.207 -41.25 -26.766 1 94.31 376 ILE B C 1
ATOM 6458 O O . ILE B 1 376 ? -7.18 -42.25 -26.031 1 94.31 376 ILE B O 1
ATOM 6462 N N . GLU B 1 377 ? -8.18 -40.938 -27.516 1 86.94 377 GLU B N 1
ATOM 6463 C CA . GLU B 1 377 ? -9.172 -41.969 -27.859 1 86.94 377 GLU B CA 1
ATOM 6464 C C . GLU B 1 377 ? -8.922 -42.531 -29.25 1 86.94 377 GLU B C 1
ATOM 6466 O O . GLU B 1 377 ? -8.945 -41.781 -30.25 1 86.94 377 GLU B O 1
ATOM 6471 N N . LEU B 1 378 ? -8.555 -43.688 -29.344 1 84.44 378 LEU B N 1
ATOM 6472 C CA . LEU B 1 378 ? -8.352 -44.406 -30.594 1 84.44 378 LEU B CA 1
ATOM 6473 C C . LEU B 1 378 ? -9.312 -45.594 -30.688 1 84.44 378 LEU B C 1
ATOM 6475 O O . LEU B 1 378 ? -9.328 -46.469 -29.812 1 84.44 378 LEU B O 1
ATOM 6479 N N . ASP B 1 379 ? -10.062 -45.688 -31.812 1 81.12 379 ASP B N 1
ATOM 6480 C CA . ASP B 1 379 ? -10.984 -46.781 -32.094 1 81.12 379 ASP B CA 1
ATOM 6481 C C . ASP B 1 379 ? -11.891 -47.062 -30.891 1 81.12 379 ASP B C 1
ATOM 6483 O O . ASP B 1 379 ? -12.055 -48.219 -30.484 1 81.12 379 ASP B O 1
ATOM 6487 N N . GLY B 1 380 ? -12.367 -46 -30.25 1 80.75 380 GLY B N 1
ATOM 6488 C CA . GLY B 1 380 ? -13.336 -46.125 -29.172 1 80.75 380 GLY B CA 1
ATOM 6489 C C . GLY B 1 380 ? -12.703 -46.438 -27.828 1 80.75 380 GLY B C 1
ATOM 6490 O O . GLY B 1 380 ? -13.406 -46.594 -26.828 1 80.75 380 GLY B O 1
ATOM 6491 N N . LYS B 1 381 ? -11.477 -46.656 -27.766 1 87.5 381 LYS B N 1
ATOM 6492 C CA . LYS B 1 381 ? -10.781 -46.969 -26.516 1 87.5 381 LYS B CA 1
ATOM 6493 C C . LYS B 1 381 ? -9.867 -45.812 -26.109 1 87.5 381 LYS B C 1
ATOM 6495 O O . LYS B 1 381 ? -9.18 -45.219 -26.953 1 87.5 381 LYS B O 1
ATOM 6500 N N . ARG B 1 382 ? -9.922 -45.531 -24.828 1 90.12 382 ARG B N 1
ATOM 6501 C CA . ARG B 1 382 ? -9.039 -44.5 -24.312 1 90.12 382 ARG B CA 1
ATOM 6502 C C . ARG B 1 382 ? -7.672 -45.062 -23.953 1 90.12 382 ARG B C 1
ATOM 6504 O O . ARG B 1 382 ? -7.582 -46.094 -23.266 1 90.12 382 ARG B O 1
ATOM 6511 N N . LYS B 1 383 ? -6.676 -44.531 -24.5 1 93.25 383 LYS B N 1
ATOM 6512 C CA . LYS B 1 383 ? -5.297 -44.938 -24.25 1 93.25 383 LYS B CA 1
ATOM 6513 C C . LYS B 1 383 ? -4.488 -43.812 -23.625 1 93.25 383 LYS B C 1
ATOM 6515 O O . LYS B 1 383 ? -4.504 -42.688 -24.125 1 93.25 383 LYS B O 1
ATOM 6520 N N . THR B 1 384 ? -3.814 -44.156 -22.484 1 95.75 384 THR B N 1
ATOM 6521 C CA . THR B 1 384 ? -2.912 -43.188 -21.859 1 95.75 384 THR B CA 1
ATOM 6522 C C . THR B 1 384 ? -1.584 -43.125 -22.609 1 95.75 384 THR B C 1
ATOM 6524 O O . THR B 1 384 ? -0.886 -44.156 -22.719 1 95.75 384 THR B O 1
ATOM 6527 N N . LEU B 1 385 ? -1.273 -42 -23.141 1 96.19 385 LEU B N 1
ATOM 6528 C CA . LEU B 1 385 ? -0.022 -41.844 -23.859 1 96.19 385 LEU B CA 1
ATOM 6529 C C . LEU B 1 385 ? 1.128 -41.531 -22.906 1 96.19 385 LEU B C 1
ATOM 6531 O O . LEU B 1 385 ? 2.24 -42.031 -23.094 1 96.19 385 LEU B O 1
ATOM 6535 N N . TYR B 1 386 ? 0.892 -40.656 -21.984 1 94.81 386 TYR B N 1
ATOM 6536 C CA . TYR B 1 386 ? 1.9 -40.25 -21 1 94.81 386 TYR B CA 1
ATOM 6537 C C . TYR B 1 386 ? 1.252 -39.625 -19.766 1 94.81 386 TYR B C 1
ATOM 6539 O O . TYR B 1 386 ? 0.367 -38.781 -19.875 1 94.81 386 TYR B O 1
ATOM 6547 N N . MET B 1 387 ? 1.688 -40.062 -18.578 1 92.75 387 MET B N 1
ATOM 6548 C CA . MET B 1 387 ? 1.177 -39.531 -17.312 1 92.75 387 MET B CA 1
ATOM 6549 C C . MET B 1 387 ? 2.309 -39.312 -16.312 1 92.75 387 MET B C 1
ATOM 6551 O O . MET B 1 387 ? 2.688 -40.25 -15.594 1 92.75 387 MET B O 1
ATOM 6555 N N . PRO B 1 388 ? 2.693 -38.125 -16.156 1 88.81 388 PRO B N 1
ATOM 6556 C CA . PRO B 1 388 ? 3.879 -37.844 -15.336 1 88.81 388 PRO B CA 1
ATOM 6557 C C . PRO B 1 388 ? 3.582 -37.844 -13.844 1 88.81 388 PRO B C 1
ATOM 6559 O O . PRO B 1 388 ? 4.496 -38.031 -13.031 1 88.81 388 PRO B O 1
ATOM 6562 N N . ASN B 1 389 ? 2.391 -37.781 -13.352 1 84.12 389 ASN B N 1
ATOM 6563 C CA . ASN B 1 389 ? 2.08 -37.5 -11.953 1 84.12 389 ASN B CA 1
ATOM 6564 C C . ASN B 1 389 ? 1.913 -38.75 -11.133 1 84.12 389 ASN B C 1
ATOM 6566 O O . ASN B 1 389 ? 1.849 -38.719 -9.906 1 84.12 389 ASN B O 1
ATOM 6570 N N . VAL B 1 390 ? 1.787 -39.938 -11.781 1 87.06 390 VAL B N 1
ATOM 6571 C CA . VAL B 1 390 ? 1.737 -41.219 -11.125 1 87.06 390 VAL B CA 1
ATOM 6572 C C . VAL B 1 390 ? 2.98 -42.031 -11.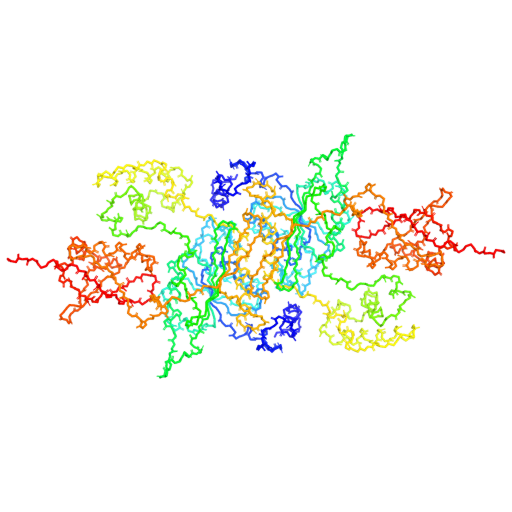477 1 87.06 390 VAL B C 1
ATOM 6574 O O . VAL B 1 390 ? 3.1 -42.531 -12.594 1 87.06 390 VAL B O 1
ATOM 6577 N N . PRO B 1 391 ? 3.787 -42.219 -10.523 1 87.19 391 PRO B N 1
ATOM 6578 C CA . PRO B 1 391 ? 5.102 -42.781 -10.82 1 87.19 391 PRO B CA 1
ATOM 6579 C C . PRO B 1 391 ? 5.008 -44.125 -11.57 1 87.19 391 PRO B C 1
ATOM 6581 O O . PRO B 1 391 ? 5.734 -44.344 -12.547 1 87.19 391 PRO B O 1
ATOM 6584 N N . SER B 1 392 ? 4.148 -45.031 -11.156 1 92 392 SER B N 1
ATOM 6585 C CA . SER B 1 392 ? 4.027 -46.344 -11.797 1 92 392 SER B CA 1
ATOM 6586 C C . SER B 1 392 ? 3.562 -46.219 -13.242 1 92 392 SER B C 1
ATOM 6588 O O . SER B 1 392 ? 4.047 -46.938 -14.125 1 92 392 SER B O 1
ATOM 6590 N N . ILE B 1 393 ? 2.686 -45.25 -13.438 1 92.31 393 ILE B N 1
ATOM 6591 C CA . ILE B 1 393 ? 2.162 -45.031 -14.789 1 92.31 393 ILE B CA 1
ATOM 6592 C C . ILE B 1 393 ? 3.191 -44.281 -15.633 1 92.31 393 ILE B C 1
ATOM 6594 O O . ILE B 1 393 ? 3.324 -44.562 -16.828 1 92.31 393 ILE B O 1
ATOM 6598 N N . GLU B 1 394 ? 3.832 -43.406 -14.984 1 90.25 394 GLU B N 1
ATOM 6599 C CA . GLU B 1 394 ? 4.879 -42.656 -15.688 1 90.25 394 GLU B CA 1
ATOM 6600 C C . GLU B 1 394 ? 5.941 -43.594 -16.234 1 90.25 394 GLU B C 1
ATOM 6602 O O . GLU B 1 394 ? 6.352 -43.5 -17.391 1 90.25 394 GLU B O 1
ATOM 6607 N N . LEU B 1 395 ? 6.348 -44.562 -15.477 1 89.94 395 LEU B N 1
ATOM 6608 C CA . LEU B 1 395 ? 7.363 -45.5 -15.883 1 89.94 395 LEU B CA 1
ATOM 6609 C C . LEU B 1 395 ? 6.883 -46.344 -17.062 1 89.94 395 LEU B C 1
ATOM 6611 O O . LEU B 1 395 ? 7.652 -46.594 -18 1 89.94 395 LEU B O 1
ATOM 6615 N N . LYS B 1 396 ? 5.668 -46.719 -17.031 1 93.94 396 LYS B N 1
ATOM 6616 C CA . LYS B 1 396 ? 5.102 -47.562 -18.062 1 93.94 396 LYS B CA 1
ATOM 6617 C C . LYS B 1 396 ? 4.922 -46.781 -19.375 1 93.94 396 LYS B C 1
ATOM 6619 O O . LYS B 1 396 ? 5.004 -47.375 -20.453 1 93.94 396 LYS B O 1
ATOM 6624 N N . THR B 1 397 ? 4.688 -45.531 -19.234 1 94.38 397 THR B N 1
ATOM 6625 C CA . THR B 1 397 ? 4.34 -44.75 -20.406 1 94.38 397 THR B CA 1
ATOM 6626 C C . THR B 1 397 ? 5.543 -43.938 -20.906 1 94.38 397 THR B C 1
ATOM 6628 O O . THR B 1 397 ? 5.523 -43.406 -22.016 1 94.38 397 THR B O 1
ATOM 6631 N N . ARG B 1 398 ? 6.562 -43.906 -20.234 1 92.31 398 ARG B N 1
ATOM 6632 C CA . ARG B 1 398 ? 7.762 -43.156 -20.547 1 92.31 398 ARG B CA 1
ATOM 6633 C C . ARG B 1 398 ? 8.305 -43.531 -21.922 1 92.31 398 ARG B C 1
ATOM 6635 O O . ARG B 1 398 ? 8.734 -42.656 -22.688 1 92.31 398 ARG B O 1
ATOM 6642 N N . PRO B 1 399 ? 8.32 -44.781 -22.328 1 93.06 399 PRO B N 1
ATOM 6643 C CA . PRO B 1 399 ? 8.844 -45.156 -23.656 1 93.06 399 PRO B CA 1
ATOM 6644 C C . PRO B 1 399 ? 8.078 -44.469 -24.797 1 93.06 399 PRO B C 1
ATOM 6646 O O . PRO B 1 399 ? 8.641 -44.281 -25.875 1 93.06 399 PRO B O 1
ATOM 6649 N N . ASN B 1 400 ? 6.848 -44.156 -24.531 1 94.94 400 ASN B N 1
ATOM 6650 C CA . ASN B 1 400 ? 6.035 -43.531 -25.562 1 94.94 400 ASN B CA 1
ATOM 6651 C C . ASN B 1 400 ? 6.602 -42.188 -25.984 1 94.94 400 ASN B C 1
ATOM 6653 O O . ASN B 1 400 ? 6.316 -41.688 -27.078 1 94.94 400 ASN B O 1
ATOM 6657 N N . LEU B 1 401 ? 7.324 -41.531 -25.109 1 93.5 401 LEU B N 1
ATOM 6658 C CA . LEU B 1 401 ? 7.871 -40.188 -25.359 1 93.5 401 LEU B CA 1
ATOM 6659 C C . LEU B 1 401 ? 8.781 -40.219 -26.594 1 93.5 401 LEU B C 1
ATOM 6661 O O . LEU B 1 401 ? 8.852 -39.219 -27.328 1 93.5 401 LEU B O 1
ATOM 6665 N N . LYS B 1 402 ? 9.43 -41.312 -26.828 1 93.12 402 LYS B N 1
ATOM 6666 C CA . LYS B 1 402 ? 10.398 -41.406 -27.922 1 93.12 402 LYS B CA 1
ATOM 6667 C C . LYS B 1 402 ? 9.742 -41.969 -29.188 1 93.12 402 LYS B C 1
ATOM 6669 O O . LYS B 1 402 ? 10.383 -42.031 -30.234 1 93.12 402 LYS B O 1
ATOM 6674 N N . MET B 1 403 ? 8.469 -42.281 -29.109 1 95.69 403 MET B N 1
ATOM 6675 C CA . MET B 1 403 ? 7.746 -42.812 -30.266 1 95.69 403 MET B CA 1
ATOM 6676 C C . MET B 1 403 ? 7.156 -41.688 -31.094 1 95.69 403 MET B C 1
ATOM 6678 O O . MET B 1 403 ? 6.789 -40.625 -30.547 1 95.69 403 MET B O 1
ATOM 6682 N N . THR B 1 404 ? 7.102 -41.875 -32.344 1 96 404 THR B N 1
ATOM 6683 C CA . THR B 1 404 ? 6.461 -40.906 -33.219 1 96 404 THR B CA 1
ATOM 6684 C C . THR B 1 404 ? 4.941 -41.031 -33.125 1 96 404 THR B C 1
ATOM 6686 O O . THR B 1 404 ? 4.414 -42.031 -32.625 1 96 404 THR B O 1
ATOM 6689 N N . LEU B 1 405 ? 4.289 -40 -33.594 1 95.69 405 LEU B N 1
ATOM 6690 C CA . LEU B 1 405 ? 2.832 -40.031 -33.594 1 95.69 405 LEU B CA 1
ATOM 6691 C C . LEU B 1 405 ? 2.299 -41.156 -34.438 1 95.69 405 LEU B C 1
ATOM 6693 O O . LEU B 1 405 ? 1.299 -41.781 -34.094 1 95.69 405 LEU B O 1
ATOM 6697 N N . GLU B 1 406 ? 3.008 -41.438 -35.531 1 93.88 406 GLU B N 1
ATOM 6698 C CA . GLU B 1 406 ? 2.633 -42.531 -36.406 1 93.88 406 GLU B CA 1
ATOM 6699 C C . GLU B 1 406 ? 2.703 -43.875 -35.656 1 93.88 406 GLU B C 1
ATOM 6701 O O . GLU B 1 406 ? 1.782 -44.688 -35.75 1 93.88 406 GLU B O 1
ATOM 6706 N N . GLN B 1 407 ? 3.787 -44.062 -34.969 1 95.31 407 GLN B N 1
ATOM 6707 C CA . GLN B 1 407 ? 3.986 -45.281 -34.219 1 95.31 407 GLN B CA 1
ATOM 6708 C C . GLN B 1 407 ? 2.908 -45.469 -33.156 1 95.31 407 GLN B C 1
ATOM 6710 O O . GLN B 1 407 ? 2.545 -46.594 -32.812 1 95.31 407 GLN B O 1
ATOM 6715 N N . LEU B 1 408 ? 2.355 -44.344 -32.688 1 95.25 408 LEU B N 1
ATOM 6716 C CA . LEU B 1 408 ? 1.36 -44.375 -31.625 1 95.25 408 LEU B CA 1
ATOM 6717 C C . LEU B 1 408 ? -0.051 -44.469 -32.219 1 95.25 408 LEU B C 1
ATOM 6719 O O . LEU B 1 408 ? -1.03 -44.469 -31.453 1 95.25 408 LEU B O 1
ATOM 6723 N N . GLY B 1 409 ? -0.144 -44.438 -33.531 1 91.75 409 GLY B N 1
ATOM 6724 C CA . GLY B 1 409 ? -1.428 -44.562 -34.219 1 91.75 409 GLY B CA 1
ATOM 6725 C C . GLY B 1 409 ? -2.207 -43.25 -34.25 1 91.75 409 GLY B C 1
ATOM 6726 O O . GLY B 1 409 ? -3.432 -43.25 -34.375 1 91.75 409 GLY B O 1
ATOM 6727 N N . ILE B 1 410 ? -1.54 -42.125 -34.062 1 93.62 410 ILE B N 1
ATOM 6728 C CA . ILE B 1 410 ? -2.193 -40.844 -34 1 93.62 410 ILE B CA 1
ATOM 6729 C C . ILE B 1 410 ? -2.266 -40.219 -35.406 1 93.62 410 ILE B C 1
ATOM 6731 O O . ILE B 1 410 ? -1.271 -40.219 -36.125 1 93.62 410 ILE B O 1
ATOM 6735 N N . ALA B 1 411 ? -3.455 -39.812 -35.781 1 91.31 411 ALA B N 1
ATOM 6736 C CA . ALA B 1 411 ? -3.688 -39.25 -37.094 1 91.31 411 ALA B CA 1
ATOM 6737 C C . ALA B 1 411 ? -4.344 -37.875 -37.031 1 91.31 411 ALA B C 1
ATOM 6739 O O . ALA B 1 411 ? -4.652 -37.406 -35.938 1 91.31 411 ALA B O 1
ATOM 6740 N N . ASP B 1 412 ? -4.488 -37.281 -38.188 1 92.69 412 ASP B N 1
ATOM 6741 C CA . ASP B 1 412 ? -5.133 -35.969 -38.281 1 92.69 412 ASP B CA 1
ATOM 6742 C C . ASP B 1 412 ? -6.547 -36.031 -37.688 1 92.69 412 ASP B C 1
ATOM 6744 O O . ASP B 1 412 ? -7.289 -36.969 -37.938 1 92.69 412 ASP B O 1
ATOM 6748 N N . GLY B 1 413 ? -6.816 -35 -36.906 1 91.69 413 GLY B N 1
ATOM 6749 C CA . GLY B 1 413 ? -8.164 -34.906 -36.375 1 91.69 413 GLY B CA 1
ATOM 6750 C C . GLY B 1 413 ? -8.32 -35.594 -35.031 1 91.69 413 GLY B C 1
ATOM 6751 O O . GLY B 1 413 ? -9.352 -35.438 -34.375 1 91.69 413 GLY B O 1
ATOM 6752 N N . CYS B 1 414 ? -7.32 -36.375 -34.625 1 92.62 414 CYS B N 1
ATOM 6753 C CA . CYS B 1 414 ? -7.398 -37.062 -33.312 1 92.62 414 CYS B CA 1
ATOM 6754 C C . CYS B 1 414 ? -7.539 -36.031 -32.188 1 92.62 414 CYS B C 1
ATOM 6756 O O . CYS B 1 414 ? -6.984 -34.938 -32.281 1 92.62 414 CYS B O 1
ATOM 6758 N N . LYS B 1 415 ? -8.289 -36.406 -31.219 1 93.12 415 LYS B N 1
ATOM 6759 C CA . LYS B 1 415 ? -8.516 -35.562 -30.047 1 93.12 415 LYS B CA 1
ATOM 6760 C C . LYS B 1 415 ? -7.645 -36 -28.875 1 93.12 415 LYS B C 1
ATOM 6762 O O . LYS B 1 415 ? -7.766 -37.125 -28.375 1 93.12 415 LYS B O 1
ATOM 6767 N N . LEU B 1 416 ? -6.824 -35.125 -28.5 1 94.56 416 LEU B N 1
ATOM 6768 C CA . LEU B 1 416 ? -5.961 -35.344 -27.344 1 94.56 416 LEU B CA 1
ATOM 6769 C C . LEU B 1 416 ? -6.598 -34.781 -26.078 1 94.56 416 LEU B C 1
ATOM 6771 O O . LEU B 1 416 ? -6.992 -33.594 -26.047 1 94.56 416 LEU B O 1
ATOM 6775 N N . LEU B 1 417 ? -6.789 -35.594 -25.109 1 95.31 417 LEU B N 1
ATOM 6776 C CA . LEU B 1 417 ? -7.188 -35.125 -23.781 1 95.31 417 LEU B CA 1
ATOM 6777 C C . LEU B 1 417 ? -5.965 -34.781 -22.938 1 95.31 417 LEU B C 1
ATOM 6779 O O . LEU B 1 417 ? -5.105 -35.656 -22.703 1 95.31 417 LEU B O 1
ATOM 6783 N N . VAL B 1 418 ? -5.898 -33.594 -22.531 1 95.69 418 VAL B N 1
ATOM 6784 C CA . VAL B 1 418 ? -4.715 -33.125 -21.828 1 95.69 418 VAL B CA 1
ATOM 6785 C C . VAL B 1 418 ? -5.09 -32.688 -20.406 1 95.69 418 VAL B C 1
ATOM 6787 O O . VAL B 1 418 ? -6 -31.875 -20.219 1 95.69 418 VAL B O 1
ATOM 6790 N N . ALA B 1 419 ? -4.453 -33.219 -19.422 1 94.88 419 ALA B N 1
ATOM 6791 C CA . ALA B 1 419 ? -4.602 -32.812 -18.016 1 94.88 419 ALA B CA 1
ATOM 6792 C C . ALA B 1 419 ? -3.299 -32.25 -17.469 1 94.88 419 ALA B C 1
ATOM 6794 O O . ALA B 1 419 ? -2.221 -32.781 -17.703 1 94.88 419 ALA B O 1
ATOM 6795 N N . ASP B 1 420 ? -3.408 -31.141 -16.844 1 93.5 420 ASP B N 1
ATOM 6796 C CA . ASP B 1 420 ? -2.244 -30.453 -16.297 1 93.5 420 ASP B CA 1
ATOM 6797 C C . ASP B 1 420 ? -2.58 -29.797 -14.945 1 93.5 420 ASP B C 1
ATOM 6799 O O . ASP B 1 420 ? -3.746 -29.531 -14.656 1 93.5 420 ASP B O 1
ATOM 6803 N N . ILE B 1 421 ? -1.55 -29.594 -14.141 1 91.94 421 ILE B N 1
ATOM 6804 C CA . ILE B 1 421 ? -1.726 -29.062 -12.797 1 91.94 421 ILE B CA 1
ATOM 6805 C C . ILE B 1 421 ? -2.197 -27.609 -12.859 1 91.94 421 ILE B C 1
ATOM 6807 O O . ILE B 1 421 ? -2.645 -27.047 -11.859 1 91.94 421 ILE B O 1
ATOM 6811 N N . THR B 1 422 ? -2.139 -26.922 -13.992 1 92.31 422 THR B N 1
ATOM 6812 C CA . THR B 1 422 ? -2.527 -25.516 -14.156 1 92.31 422 THR B CA 1
ATOM 6813 C C . THR B 1 422 ? -4.047 -25.375 -14.148 1 92.31 422 THR B C 1
ATOM 6815 O O . THR B 1 422 ? -4.57 -24.266 -14.016 1 92.31 422 THR B O 1
ATOM 6818 N N . ASN B 1 423 ? -4.734 -26.469 -14.312 1 94.19 423 ASN B N 1
ATOM 6819 C CA . ASN B 1 423 ? -6.191 -26.438 -14.398 1 94.19 423 ASN B CA 1
ATOM 6820 C C . ASN B 1 423 ? -6.812 -27.641 -13.703 1 94.19 423 ASN B C 1
ATOM 6822 O O . ASN B 1 423 ? -6.289 -28.75 -13.797 1 94.19 423 ASN B O 1
ATOM 6826 N N . PRO B 1 424 ? -7.906 -27.391 -12.992 1 94 424 PRO B N 1
ATOM 6827 C CA . PRO B 1 424 ? -8.555 -28.531 -12.352 1 94 424 PRO B CA 1
ATOM 6828 C C . PRO B 1 424 ? -9.219 -29.469 -13.352 1 94 424 PRO B C 1
ATOM 6830 O O . PRO B 1 424 ? -9.461 -30.641 -13.039 1 94 424 PRO B O 1
ATOM 6833 N N . ARG B 1 425 ? -9.461 -29.016 -14.539 1 91.56 425 ARG B N 1
ATOM 6834 C CA . ARG B 1 425 ? -10.125 -29.828 -15.555 1 91.56 425 ARG B CA 1
ATOM 6835 C C . ARG B 1 425 ? -9.188 -30.125 -16.719 1 91.56 425 ARG B C 1
ATOM 6837 O O . ARG B 1 425 ? -8.32 -29.312 -17.047 1 91.56 425 ARG B O 1
ATOM 6844 N N . ALA B 1 426 ? -9.406 -31.297 -17.281 1 92.38 426 ALA B N 1
ATOM 6845 C CA . ALA B 1 426 ? -8.695 -31.609 -18.516 1 92.38 426 ALA B CA 1
ATOM 6846 C C . ALA B 1 426 ? -9.344 -30.938 -19.719 1 92.38 426 ALA B C 1
ATOM 6848 O O . ALA B 1 426 ? -10.508 -30.531 -19.656 1 92.38 426 ALA B O 1
ATOM 6849 N N . PHE B 1 427 ? -8.539 -30.75 -20.781 1 90.75 427 PHE B N 1
ATOM 6850 C CA . PHE B 1 427 ? -9.055 -30.141 -22 1 90.75 427 PHE B CA 1
ATOM 6851 C C . PHE B 1 427 ? -8.758 -31 -23.203 1 90.75 427 PHE B C 1
ATOM 6853 O O . PHE B 1 427 ? -7.82 -31.812 -23.188 1 90.75 427 PHE B O 1
ATOM 6860 N N . GLU B 1 428 ? -9.633 -30.859 -24.141 1 92.69 428 GLU B N 1
ATOM 6861 C CA . GLU B 1 428 ? -9.453 -31.578 -25.391 1 92.69 428 GLU B CA 1
ATOM 6862 C C . GLU B 1 428 ? -8.789 -30.688 -26.453 1 92.69 428 GLU B C 1
ATOM 6864 O O . GLU B 1 428 ? -9.18 -29.547 -26.641 1 92.69 428 GLU B O 1
ATOM 6869 N N . ILE B 1 429 ? -7.801 -31.172 -27.109 1 93.75 429 ILE B N 1
ATOM 6870 C CA . ILE B 1 429 ? -7.117 -30.484 -28.188 1 93.75 429 ILE B CA 1
ATOM 6871 C C . ILE B 1 429 ? -7.137 -31.344 -29.453 1 93.75 429 ILE B C 1
ATOM 6873 O O . ILE B 1 429 ? -6.719 -32.5 -29.422 1 93.75 429 ILE B O 1
ATOM 6877 N N . ILE B 1 430 ? -7.594 -30.766 -30.5 1 93.94 430 ILE B N 1
ATOM 6878 C CA . ILE B 1 430 ? -7.629 -31.453 -31.781 1 93.94 430 ILE B CA 1
ATOM 6879 C C . ILE B 1 430 ? -6.301 -31.266 -32.5 1 93.94 430 ILE B C 1
ATOM 6881 O O . ILE B 1 430 ? -5.848 -30.141 -32.688 1 93.94 430 ILE B O 1
ATOM 6885 N N . LEU B 1 431 ? -5.723 -32.375 -32.906 1 94.12 431 LEU B N 1
ATOM 6886 C CA . LEU B 1 431 ? -4.465 -32.312 -33.625 1 94.12 431 LEU B CA 1
ATOM 6887 C C . LEU B 1 431 ? -4.719 -32.094 -35.125 1 94.12 431 LEU B C 1
ATOM 6889 O O . LEU B 1 431 ? -5.41 -32.906 -35.781 1 94.12 431 LEU B O 1
ATOM 6893 N N . LYS B 1 432 ? -4.176 -31 -35.594 1 94.44 432 LYS B N 1
ATOM 6894 C CA . LYS B 1 432 ? -4.199 -30.719 -37.031 1 94.44 432 LYS B CA 1
ATOM 6895 C C . LYS B 1 432 ? -2.861 -31.062 -37.688 1 94.44 432 LYS B C 1
ATOM 6897 O O . LYS B 1 432 ? -1.921 -30.266 -37.625 1 94.44 432 LYS B O 1
ATOM 6902 N N . ILE B 1 433 ? -2.867 -32.156 -38.344 1 93.06 433 ILE B N 1
ATOM 6903 C CA . ILE B 1 433 ? -1.62 -32.656 -38.906 1 93.06 433 ILE B CA 1
ATOM 6904 C C . ILE B 1 433 ? -1.605 -32.344 -40.406 1 93.06 433 ILE B C 1
ATOM 6906 O O . ILE B 1 433 ? -2.496 -32.781 -41.156 1 93.06 433 ILE B O 1
ATOM 6910 N N . LYS B 1 434 ? -0.639 -31.531 -40.969 1 88.19 434 LYS B N 1
ATOM 6911 C CA . LYS B 1 434 ? -0.562 -31.078 -42.344 1 88.19 434 LYS B CA 1
ATOM 6912 C C . LYS B 1 434 ? -0.214 -32.219 -43.281 1 88.19 434 LYS B C 1
ATOM 6914 O O . LYS B 1 434 ? -0.933 -32.5 -44.25 1 88.19 434 LYS B O 1
ATOM 6919 N N . ASN B 1 435 ? 1.146 -32.812 -43.188 1 74.69 435 ASN B N 1
ATOM 6920 C CA . ASN B 1 435 ? 1.621 -33.844 -44.062 1 74.69 435 ASN B CA 1
ATOM 6921 C C . ASN B 1 435 ? 1.48 -35.219 -43.469 1 74.69 435 ASN B C 1
ATOM 6923 O O . ASN B 1 435 ? 1.886 -35.438 -42.312 1 74.69 435 ASN B O 1
ATOM 6927 N N . ASN B 1 436 ? 0.505 -36 -43.906 1 59.16 436 ASN B N 1
ATOM 6928 C CA . ASN B 1 436 ? 0.437 -37.406 -43.5 1 59.16 436 ASN B CA 1
ATOM 6929 C C . ASN B 1 436 ? 1.492 -38.25 -44.219 1 59.16 436 ASN B C 1
ATOM 6931 O O . ASN B 1 436 ? 1.586 -38.219 -45.438 1 59.16 436 ASN B O 1
ATOM 6935 N N . CYS B 1 437 ? 2.623 -38.438 -43.656 1 50.94 437 CYS B N 1
ATOM 6936 C CA . CYS B 1 437 ? 3.609 -39.25 -44.312 1 50.94 437 CYS B CA 1
ATOM 6937 C C . CYS B 1 437 ? 3.047 -40.656 -44.625 1 50.94 437 CYS B C 1
ATOM 6939 O O . CYS B 1 437 ? 2.947 -41.469 -43.719 1 50.94 437 CYS B O 1
ATOM 6941 N N . VAL B 1 438 ? 2.139 -40.938 -45.438 1 47.41 438 VAL B N 1
ATOM 6942 C CA . VAL B 1 438 ? 1.812 -42.281 -45.938 1 47.41 438 VAL B CA 1
ATOM 6943 C C . VAL B 1 438 ? 3.092 -43 -46.344 1 47.41 438 VAL B C 1
ATOM 6945 O O . VAL B 1 438 ? 3.877 -42.5 -47.125 1 47.41 438 VAL B O 1
ATOM 6948 N N . SER B 1 439 ? 3.627 -43.719 -45.438 1 40.88 439 SER B N 1
ATOM 6949 C CA . SER B 1 439 ? 4.559 -44.75 -45.938 1 40.88 439 SER B CA 1
ATOM 6950 C C . SER B 1 439 ? 4.086 -45.312 -47.281 1 40.88 439 SER B C 1
ATOM 6952 O O . SER B 1 439 ? 2.947 -45.75 -47.406 1 40.88 439 SER B O 1
ATOM 6954 N N . MET B 1 440 ? 4.539 -44.781 -48.375 1 34.88 440 MET B N 1
ATOM 6955 C CA . MET B 1 440 ? 4.504 -45.625 -49.562 1 34.88 440 MET B CA 1
ATOM 6956 C C . MET B 1 440 ? 4.973 -47.031 -49.219 1 34.88 440 MET B C 1
ATOM 6958 O O . MET B 1 440 ? 6.09 -47.219 -48.75 1 34.88 440 MET B O 1
ATOM 6962 N N . GLU B 1 441 ? 4.066 -48 -49.094 1 29.28 441 GLU B N 1
ATOM 6963 C CA . GLU B 1 441 ? 4.508 -49.312 -49.594 1 29.28 441 GLU B CA 1
ATOM 6964 C C . GLU B 1 441 ? 5.035 -49.188 -51 1 29.28 441 GLU B C 1
ATOM 6966 O O . GLU B 1 441 ? 4.453 -48.5 -51.844 1 29.28 441 GLU B O 1
#

Radius of gyration: 32.72 Å; Cα contacts (8 Å, |Δi|>4): 1816; chains: 2; bounding box: 61×118×79 Å